Protein AF-0000000076562896 (afdb_homodimer)

Structure (mmCIF, N/CA/C/O backbone):
data_AF-0000000076562896-model_v1
#
loop_
_entity.id
_entity.type
_entity.pdbx_description
1 polymer beta-mannosidase
#
loop_
_atom_site.group_PDB
_atom_site.id
_atom_site.type_symbol
_atom_site.label_atom_id
_atom_site.label_alt_id
_atom_site.label_comp_id
_atom_site.label_asym_id
_atom_site.label_entity_id
_atom_site.label_seq_id
_atom_site.pdbx_PDB_ins_code
_atom_site.Cartn_x
_atom_site.Cartn_y
_atom_site.Cartn_z
_atom_site.occupancy
_atom_site.B_iso_or_equiv
_atom_site.auth_seq_id
_atom_site.auth_comp_id
_atom_site.auth_asym_id
_atom_site.auth_atom_id
_atom_site.pdbx_PDB_model_num
ATOM 1 N N . MET A 1 1 ? -16.422 62.531 -2.547 1 24.48 1 MET A N 1
ATOM 2 C CA . MET A 1 1 ? -15.219 63.219 -3.025 1 24.48 1 MET A CA 1
ATOM 3 C C . MET A 1 1 ? -13.992 62.781 -2.225 1 24.48 1 MET A C 1
ATOM 5 O O . MET A 1 1 ? -13.883 63.094 -1.038 1 24.48 1 MET A O 1
ATOM 9 N N . SER A 1 2 ? -13.508 61.562 -2.355 1 26.67 2 SER A N 1
ATOM 10 C CA . SER A 1 2 ? -12.414 60.938 -1.639 1 26.67 2 SER A CA 1
ATOM 11 C C . SER A 1 2 ? -11.148 61.781 -1.68 1 26.67 2 SER A C 1
ATOM 13 O O . SER A 1 2 ? -10.648 62.094 -2.758 1 26.67 2 SER A O 1
ATOM 15 N N . ASN A 1 3 ? -11.164 62.875 -0.875 1 32.06 3 ASN A N 1
ATOM 16 C CA . ASN A 1 3 ? -10.016 63.75 -0.733 1 32.06 3 ASN A CA 1
ATOM 17 C C . ASN A 1 3 ? -8.703 62.969 -0.72 1 32.06 3 ASN A C 1
ATOM 19 O O . ASN A 1 3 ? -8.484 62.125 0.154 1 32.06 3 ASN A O 1
ATOM 23 N N . HIS A 1 4 ? -8.242 62.656 -1.833 1 38.66 4 HIS A N 1
ATOM 24 C CA . HIS A 1 4 ? -6.914 62.094 -2.059 1 38.66 4 HIS A CA 1
ATOM 25 C C . HIS A 1 4 ? -5.859 62.812 -1.229 1 38.66 4 HIS A C 1
ATOM 27 O O . HIS A 1 4 ? -5.555 64 -1.485 1 38.66 4 HIS A O 1
ATOM 33 N N . ARG A 1 5 ? -5.891 62.594 -0.005 1 46.47 5 ARG A N 1
ATOM 34 C CA . ARG A 1 5 ? -4.859 63.156 0.842 1 46.47 5 ARG A CA 1
ATOM 35 C C . ARG A 1 5 ? -3.473 62.969 0.244 1 46.47 5 ARG A C 1
ATOM 37 O O . ARG A 1 5 ? -3.107 61.844 -0.118 1 46.47 5 ARG A O 1
ATOM 44 N N . ALA A 1 6 ? -2.92 63.844 -0.324 1 49.62 6 ALA A N 1
ATOM 45 C CA . ALA A 1 6 ? -1.562 63.844 -0.865 1 49.62 6 ALA A CA 1
ATOM 46 C C . ALA A 1 6 ? -0.543 63.5 0.211 1 49.62 6 ALA A C 1
ATOM 48 O O . ALA A 1 6 ? -0.509 64.125 1.276 1 49.62 6 ALA A O 1
ATOM 49 N N . THR A 1 7 ? -0.226 62.25 0.389 1 53.03 7 THR A N 1
ATOM 50 C CA . THR A 1 7 ? 0.829 61.844 1.299 1 53.03 7 THR A CA 1
ATOM 51 C C . THR A 1 7 ? 2.203 62.031 0.664 1 53.03 7 THR A C 1
ATOM 53 O O . THR A 1 7 ? 2.418 61.656 -0.491 1 53.03 7 THR A O 1
ATOM 56 N N . LYS A 1 8 ? 2.916 62.969 1.073 1 59.16 8 LYS A N 1
ATOM 57 C CA . LYS A 1 8 ? 4.32 63.125 0.693 1 59.16 8 LYS A CA 1
ATOM 58 C C . LYS A 1 8 ? 5.23 62.406 1.684 1 59.16 8 LYS A C 1
ATOM 60 O O . LYS A 1 8 ? 5.062 62.531 2.898 1 59.16 8 LYS A O 1
ATOM 65 N N . SER A 1 9 ? 5.898 61.375 1.232 1 61.41 9 SER A N 1
ATOM 66 C CA . SER A 1 9 ? 6.871 60.656 2.049 1 61.41 9 SER A CA 1
ATOM 67 C C . SER A 1 9 ? 8.297 61 1.639 1 61.41 9 SER A C 1
ATOM 69 O O . SER A 1 9 ? 8.602 61.094 0.447 1 61.41 9 SER A O 1
ATOM 71 N N . VAL A 1 10 ? 9.016 61.688 2.537 1 65 10 VAL A N 1
ATOM 72 C CA . VAL A 1 10 ? 10.43 61.969 2.324 1 65 10 VAL A CA 1
ATOM 73 C C . VAL A 1 10 ?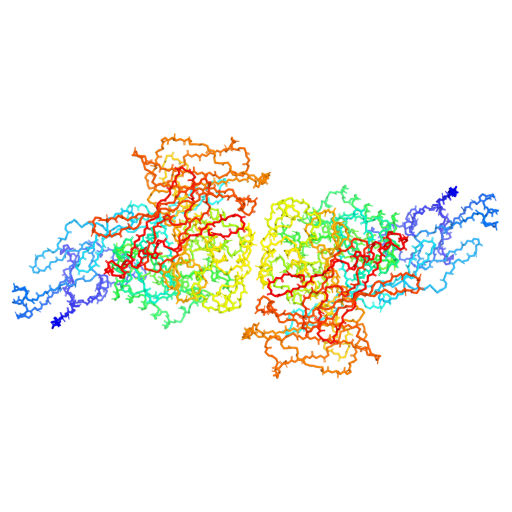 11.273 60.969 3.098 1 65 10 VAL A C 1
ATOM 75 O O . VAL A 1 10 ? 11.109 60.812 4.309 1 65 10 VAL A O 1
ATOM 78 N N . ALA A 1 11 ? 11.953 60.094 2.383 1 66.75 11 ALA A N 1
ATOM 79 C CA . ALA A 1 11 ? 12.859 59.156 3.035 1 66.75 11 ALA A CA 1
ATOM 80 C C . ALA A 1 11 ? 14.07 59.875 3.629 1 66.75 11 ALA A C 1
ATOM 82 O O . ALA A 1 11 ? 14.727 60.688 2.945 1 66.75 11 ALA A O 1
ATOM 83 N N . LEU A 1 12 ? 14.188 59.844 4.953 1 67.38 12 LEU A N 1
ATOM 84 C CA . LEU A 1 12 ? 15.391 60.344 5.609 1 67.38 12 LEU A CA 1
ATOM 85 C C . LEU A 1 12 ? 16.5 59.312 5.586 1 67.38 12 LEU A C 1
ATOM 87 O O . LEU A 1 12 ? 16.547 58.406 6.434 1 67.38 12 LEU A O 1
ATOM 91 N N . THR A 1 13 ? 17.281 59.281 4.602 1 71.44 13 THR A N 1
ATOM 92 C CA . THR A 1 13 ? 18.266 58.219 4.406 1 71.44 13 THR A CA 1
ATOM 93 C C . THR A 1 13 ? 19.656 58.688 4.84 1 71.44 13 THR A C 1
ATOM 95 O O . THR A 1 13 ? 20.578 57.875 4.973 1 71.44 13 THR A O 1
ATOM 98 N N . ARG A 1 14 ? 19.797 59.938 5.055 1 73.94 14 ARG A N 1
ATOM 99 C CA . ARG A 1 14 ? 21.109 60.469 5.391 1 73.94 14 ARG A CA 1
ATOM 100 C C . ARG A 1 14 ? 21.219 60.781 6.875 1 73.94 14 ARG A C 1
ATOM 102 O O . ARG A 1 14 ? 20.438 61.594 7.391 1 73.94 14 ARG A O 1
ATOM 109 N N . PHE A 1 15 ? 21.969 60.094 7.562 1 76.81 15 PHE A N 1
ATOM 110 C CA . PHE A 1 15 ? 22.203 60.281 8.984 1 76.81 15 PHE A CA 1
ATOM 111 C C . PHE A 1 15 ? 23.688 60.5 9.266 1 76.81 15 PHE A C 1
ATOM 113 O O . PHE A 1 15 ? 24.531 60.188 8.43 1 76.81 15 PHE A O 1
ATOM 120 N N . THR A 1 16 ? 23.953 61.156 10.344 1 78.06 16 THR A N 1
ATOM 121 C CA . THR A 1 16 ? 25.297 61.188 10.922 1 78.06 16 THR A CA 1
ATOM 122 C C . THR A 1 16 ? 25.359 60.281 12.148 1 78.06 16 THR A C 1
ATOM 124 O O . THR A 1 16 ? 24.438 60.25 12.961 1 78.06 16 THR A O 1
ATOM 127 N N . PHE A 1 17 ? 26.344 59.344 12.242 1 77.94 17 PHE A N 1
ATOM 128 C CA . PHE A 1 17 ? 26.453 58.5 13.43 1 77.94 17 PHE A CA 1
ATOM 129 C C . PHE A 1 17 ? 27.672 58.875 14.25 1 77.94 17 PHE A C 1
ATOM 131 O O . PHE A 1 17 ? 28.672 59.375 13.695 1 77.94 17 PHE A O 1
ATOM 138 N N . GLN A 1 18 ? 27.375 58.781 15.641 1 73.19 18 GLN A N 1
ATOM 139 C CA . GLN A 1 18 ? 28.438 59.094 16.594 1 73.19 18 GLN A CA 1
ATOM 140 C C . GLN A 1 18 ? 28.422 58.156 17.781 1 73.19 18 GLN A C 1
ATOM 142 O O . GLN A 1 18 ? 27.359 57.656 18.156 1 73.19 18 GLN A O 1
ATOM 147 N N . SER A 1 19 ? 29.531 57.719 18.359 1 73 19 SER A N 1
ATOM 148 C CA . SER A 1 19 ? 29.641 56.906 19.547 1 73 19 SER A CA 1
ATOM 149 C C . SER A 1 19 ? 29.484 57.719 20.812 1 73 19 SER A C 1
ATOM 151 O O . SER A 1 19 ? 29.859 58.906 20.859 1 73 19 SER A O 1
ATOM 153 N N . HIS A 1 20 ? 28.703 57.25 21.922 1 67.94 20 HIS A N 1
ATOM 154 C CA . HIS A 1 20 ? 28.641 57.812 23.266 1 67.94 20 HIS A CA 1
ATOM 155 C C . HIS A 1 20 ? 29.141 56.812 24.297 1 67.94 20 HIS A C 1
ATOM 157 O O . HIS A 1 20 ? 28.922 55.594 24.172 1 67.94 20 HIS A O 1
ATOM 163 N N . PRO A 1 21 ? 29.891 57.25 25.938 1 57.06 21 PRO A N 1
ATOM 164 C CA . PRO A 1 21 ? 30.438 58.594 26.172 1 57.06 21 PRO A CA 1
ATOM 165 C C . PRO A 1 21 ? 31.547 58.969 25.203 1 57.06 21 PRO A C 1
ATOM 167 O O . PRO A 1 21 ? 32.125 58.062 24.562 1 57.06 21 PRO A O 1
ATOM 170 N N . ASP A 1 22 ? 31.875 60.156 25.047 1 47.16 22 ASP A N 1
ATOM 171 C CA . ASP A 1 22 ? 33.031 60.656 24.312 1 47.16 22 ASP A CA 1
ATOM 172 C C . ASP A 1 22 ? 34.312 59.969 24.812 1 47.16 22 ASP A C 1
ATOM 174 O O . ASP A 1 22 ? 34.875 60.406 25.844 1 47.16 22 ASP A O 1
ATOM 178 N N . SER A 1 23 ? 34.312 58.844 25.281 1 43.31 23 SER A N 1
ATOM 179 C CA . SER A 1 23 ? 35.531 58.375 25.906 1 43.31 23 SER A CA 1
ATOM 180 C C . SER A 1 23 ? 36.75 58.688 25.047 1 43.31 23 SER A C 1
ATOM 182 O O . SER A 1 23 ? 36.594 58.969 23.844 1 43.31 23 SER A O 1
ATOM 184 N N . ASP A 1 24 ? 38 58.812 25.844 1 40.72 24 ASP A N 1
ATOM 185 C CA . ASP A 1 24 ? 39.375 59.156 25.406 1 40.72 24 ASP A CA 1
ATOM 186 C C . ASP A 1 24 ? 39.75 58.406 24.141 1 40.72 24 ASP A C 1
ATOM 188 O O . ASP A 1 24 ? 40.906 58.406 23.734 1 40.72 24 ASP A O 1
ATOM 192 N N . ILE A 1 25 ? 39.281 57.25 24 1 40.34 25 ILE A N 1
ATOM 193 C CA . ILE A 1 25 ? 39.812 56.812 22.719 1 40.34 25 ILE A CA 1
ATOM 194 C C . ILE A 1 25 ? 39.531 57.844 21.641 1 40.34 25 ILE A C 1
ATOM 196 O O . ILE A 1 25 ? 38.531 58.562 21.703 1 40.34 25 ILE A O 1
ATOM 200 N N . ASP A 1 26 ? 40.312 57.906 20.547 1 37.38 26 ASP A N 1
ATOM 201 C CA . ASP A 1 26 ? 40.406 59.031 19.609 1 37.38 26 ASP A CA 1
ATOM 202 C C . ASP A 1 26 ? 39 59.594 19.328 1 37.38 26 ASP A C 1
ATOM 204 O O . ASP A 1 26 ? 38.031 58.844 19.234 1 37.38 26 ASP A O 1
ATOM 208 N N . SER A 1 27 ? 38.656 60.906 19.781 1 39.41 27 SER A N 1
ATOM 209 C CA . SER A 1 27 ? 37.812 62.031 19.516 1 39.41 27 SER A CA 1
ATOM 210 C C . SER A 1 27 ? 37.062 61.875 18.188 1 39.41 27 SER A C 1
ATOM 212 O O . SER A 1 27 ? 36.188 62.688 17.859 1 39.41 27 SER A O 1
ATOM 214 N N . TYR A 1 28 ? 37.781 61.469 17.172 1 38.94 28 TYR A N 1
ATOM 215 C CA . TYR A 1 28 ? 37.5 61.75 15.773 1 38.94 28 TYR A CA 1
ATOM 216 C C . TYR A 1 28 ? 36.281 61 15.273 1 38.94 28 TYR A C 1
ATOM 218 O O . TYR A 1 28 ? 36.125 60.812 14.07 1 38.94 28 TYR A O 1
ATOM 226 N N . LEU A 1 29 ? 35.719 60.188 16.078 1 47.38 29 LEU A N 1
ATOM 227 C CA . LEU A 1 29 ? 34.719 59.656 15.172 1 47.38 29 LEU A CA 1
ATOM 228 C C . LEU A 1 29 ? 33.781 60.781 14.734 1 47.38 29 LEU A C 1
ATOM 230 O O . LEU A 1 29 ? 32.969 61.281 15.539 1 47.38 29 LEU A O 1
ATOM 234 N N . VAL A 1 30 ? 34.344 61.812 13.953 1 49.88 30 VAL A N 1
ATOM 235 C CA . VAL A 1 30 ? 33.594 62.875 13.266 1 49.88 30 VAL A CA 1
ATOM 236 C C . VAL A 1 30 ? 32.25 62.312 12.789 1 49.88 30 VAL A C 1
ATOM 238 O O . VAL A 1 30 ? 32.156 61.156 12.391 1 49.88 30 VAL A O 1
ATOM 241 N N . PRO A 1 31 ? 31.188 63.031 13.219 1 55.97 31 PRO A N 1
ATOM 242 C CA . PRO A 1 31 ? 29.922 62.688 12.57 1 55.97 31 PRO A CA 1
ATOM 243 C C . PRO A 1 31 ? 30.094 62.312 11.102 1 55.97 31 PRO A C 1
ATOM 245 O O . PRO A 1 31 ? 30.719 63.062 10.336 1 55.97 31 PRO A O 1
ATOM 248 N N . THR A 1 32 ? 30.109 61.094 10.852 1 64 32 THR A N 1
ATOM 249 C CA . THR A 1 32 ? 30.281 60.594 9.492 1 64 32 THR A CA 1
ATOM 250 C C . THR A 1 32 ? 28.922 60.312 8.852 1 64 32 THR A C 1
ATOM 252 O O . THR A 1 32 ? 28.031 59.719 9.477 1 64 32 THR A O 1
ATOM 255 N N . GLU A 1 33 ? 28.688 60.906 7.738 1 69.31 33 GLU A N 1
ATOM 256 C CA . GLU A 1 33 ? 27.438 60.719 6.996 1 69.31 33 GLU A CA 1
ATOM 257 C C . GLU A 1 33 ? 27.234 59.25 6.617 1 69.31 33 GLU A C 1
ATOM 259 O O . GLU A 1 33 ? 28.188 58.562 6.289 1 69.31 33 GLU A O 1
ATOM 264 N N . THR A 1 34 ? 26.094 58.719 7.023 1 69.31 34 THR A N 1
ATOM 265 C CA . THR A 1 34 ? 25.734 57.375 6.617 1 69.31 34 THR A CA 1
ATOM 266 C C . THR A 1 34 ? 24.344 57.344 5.996 1 69.31 34 THR A C 1
ATOM 268 O O . THR A 1 34 ? 23.594 58.312 6.098 1 69.31 34 THR A O 1
ATOM 271 N N . VAL A 1 35 ? 24.156 56.375 5.215 1 71.62 35 VAL A N 1
ATOM 272 C CA . VAL A 1 35 ? 22.859 56.188 4.566 1 71.62 35 VAL A CA 1
ATOM 273 C C . VAL A 1 35 ? 22.156 54.969 5.16 1 71.62 35 VAL A C 1
ATOM 275 O O . VAL A 1 35 ? 22.734 53.906 5.281 1 71.62 35 VAL A O 1
ATOM 278 N N . ILE A 1 36 ? 21.062 55.188 5.746 1 64.25 36 ILE A N 1
ATOM 279 C CA . ILE A 1 36 ? 20.25 54.125 6.289 1 64.25 36 ILE A CA 1
ATOM 280 C C . ILE A 1 36 ? 19.422 53.469 5.176 1 64.25 36 ILE A C 1
ATOM 282 O O . ILE A 1 36 ? 19.031 54.156 4.219 1 64.25 36 ILE A O 1
ATOM 286 N N . PRO A 1 37 ? 19.328 52.219 5.344 1 62.5 37 PRO A N 1
ATOM 287 C CA . PRO A 1 37 ? 19.625 51.375 6.496 1 62.5 37 PRO A CA 1
ATOM 288 C C . PRO A 1 37 ? 21.109 50.969 6.57 1 62.5 37 PRO A C 1
ATOM 290 O O . PRO A 1 37 ? 21.75 50.781 5.539 1 62.5 37 PRO A O 1
ATOM 293 N N . THR A 1 38 ? 21.672 51.062 7.867 1 65.5 38 THR A N 1
ATOM 294 C CA . THR A 1 38 ? 23.047 50.656 8.141 1 65.5 38 THR A CA 1
ATOM 295 C C . THR A 1 38 ? 23.172 50.062 9.539 1 65.5 38 THR A C 1
ATOM 297 O O . THR A 1 38 ? 22.172 49.875 10.227 1 65.5 38 THR A O 1
ATOM 300 N N . ASN A 1 39 ? 24.125 49.438 9.875 1 66.25 39 ASN A N 1
ATOM 301 C CA . ASN A 1 39 ? 24.531 49.156 11.242 1 66.25 39 ASN A CA 1
ATOM 302 C C . ASN A 1 39 ? 25.891 49.75 11.57 1 66.25 39 ASN A C 1
ATOM 304 O O . ASN A 1 39 ? 26.656 50.125 10.664 1 66.25 39 ASN A O 1
ATOM 308 N N . VAL A 1 40 ? 26.016 49.781 12.82 1 71.06 40 VAL A N 1
ATOM 309 C CA . VAL A 1 40 ? 27.172 50.562 13.281 1 71.06 40 VAL A CA 1
ATOM 310 C C . VAL A 1 40 ? 28.453 49.938 12.711 1 71.06 40 VAL A C 1
ATOM 312 O O . VAL A 1 40 ? 29.375 50.656 12.336 1 71.06 40 VAL A O 1
ATOM 315 N N . HIS A 1 41 ? 28.391 48.625 12.539 1 71.62 41 HIS A N 1
ATOM 316 C CA . HIS A 1 41 ? 29.594 47.969 12.023 1 71.62 41 HIS A CA 1
ATOM 317 C C . HIS A 1 41 ? 29.844 48.375 10.562 1 71.62 41 HIS A C 1
ATOM 319 O O . HIS A 1 41 ? 30.969 48.656 10.18 1 71.62 41 HIS A O 1
ATOM 325 N N . LEU A 1 42 ? 28.812 48.344 9.883 1 73.38 42 LEU A N 1
ATOM 326 C CA . LEU A 1 42 ? 28.938 48.719 8.477 1 73.38 42 LEU A CA 1
ATOM 327 C C . LEU A 1 42 ? 29.328 50.188 8.336 1 73.38 42 LEU A C 1
ATOM 329 O O . LEU A 1 42 ? 30.156 50.531 7.492 1 73.38 42 LEU A O 1
ATOM 333 N N . ASP A 1 43 ? 28.812 50.906 9.102 1 74.19 43 ASP A N 1
ATOM 334 C CA . ASP A 1 43 ? 29.125 52.344 9.078 1 74.19 43 ASP A CA 1
ATOM 335 C C . ASP A 1 43 ? 30.594 52.594 9.469 1 74.19 43 ASP A C 1
ATOM 337 O O . ASP A 1 43 ? 31.266 53.406 8.875 1 74.19 43 ASP A O 1
ATOM 341 N N . LEU A 1 44 ? 31.016 51.812 10.375 1 75.44 44 LEU A N 1
ATOM 342 C CA . LEU A 1 44 ? 32.406 51.906 10.828 1 75.44 44 LEU A CA 1
ATOM 343 C C . LEU A 1 44 ? 33.344 51.406 9.758 1 75.44 44 LEU A C 1
ATOM 345 O O . LEU A 1 44 ? 34.406 52 9.547 1 75.44 44 LEU A O 1
ATOM 349 N N . ILE A 1 45 ? 32.969 50.406 9.094 1 74.44 45 ILE A N 1
ATOM 350 C CA . ILE A 1 45 ? 33.781 49.906 8 1 74.44 45 ILE A CA 1
ATOM 351 C C . ILE A 1 45 ? 33.875 50.938 6.883 1 74.44 45 ILE A C 1
ATOM 353 O O . ILE A 1 45 ? 34.969 51.219 6.391 1 74.44 45 ILE A O 1
ATOM 357 N N . LYS A 1 46 ? 32.75 51.406 6.594 1 75.25 46 LYS A N 1
ATOM 358 C CA . LYS A 1 46 ? 32.688 52.406 5.531 1 75.25 46 LYS A CA 1
ATOM 359 C C . LYS A 1 46 ? 33.5 53.625 5.883 1 75.25 46 LYS A C 1
ATOM 361 O O . LYS A 1 46 ? 34.094 54.281 5.004 1 75.25 46 LYS A O 1
ATOM 366 N N . SER A 1 47 ? 33.562 53.969 7.117 1 71.62 47 SER A N 1
ATOM 367 C CA . SER A 1 47 ? 34.281 55.125 7.598 1 71.62 47 SER A CA 1
ATOM 368 C C . SER A 1 47 ? 35.75 54.812 7.828 1 71.62 47 SER A C 1
ATOM 370 O O . SER A 1 47 ? 36.531 55.656 8.266 1 71.62 47 SER A O 1
ATOM 372 N N . GLY A 1 48 ? 36.031 53.469 7.59 1 73.69 48 GLY A N 1
ATOM 373 C CA . GLY A 1 48 ? 37.406 53.031 7.715 1 73.69 48 GLY A CA 1
ATOM 374 C C . GLY A 1 48 ? 37.875 52.906 9.156 1 73.69 48 GLY A C 1
ATOM 375 O O . GLY A 1 48 ? 39.062 52.906 9.43 1 73.69 48 GLY A O 1
ATOM 376 N N . LEU A 1 49 ? 37 52.906 9.977 1 72.12 49 LEU A N 1
ATOM 377 C CA . LEU A 1 49 ? 37.344 52.906 11.391 1 72.12 49 LEU A CA 1
ATOM 378 C C . LEU A 1 49 ? 37.562 51.5 11.906 1 72.12 49 LEU A C 1
ATOM 380 O O . LEU A 1 49 ? 38.281 51.281 12.891 1 72.12 49 LEU A O 1
ATOM 384 N N . ILE A 1 50 ? 36.844 50.594 11.273 1 74.75 50 ILE A N 1
ATOM 385 C CA . ILE A 1 50 ? 37.125 49.188 11.602 1 74.75 50 ILE A CA 1
ATOM 386 C C . ILE A 1 50 ? 37.344 48.375 10.312 1 74.75 50 ILE A C 1
ATOM 388 O O . ILE A 1 50 ? 36.875 48.781 9.242 1 74.75 50 ILE A O 1
ATOM 392 N N . SER A 1 51 ? 38.156 47.281 10.453 1 73.69 51 SER A N 1
ATOM 393 C CA . SER A 1 51 ? 38.281 46.312 9.359 1 73.69 51 SER A CA 1
ATOM 394 C C . SER A 1 51 ? 37.094 45.375 9.273 1 73.69 51 SER A C 1
ATOM 396 O O . SER A 1 51 ? 36.312 45.25 10.234 1 73.69 51 SER A O 1
ATOM 398 N N . ASP A 1 52 ? 36.844 44.75 8.156 1 66.94 52 ASP A N 1
ATOM 399 C CA . ASP A 1 52 ? 35.75 43.781 7.996 1 66.94 52 ASP A CA 1
ATOM 400 C C . ASP A 1 52 ? 35.844 42.688 9.047 1 66.94 52 ASP A C 1
ATOM 402 O O . ASP A 1 52 ? 36.812 41.906 9.078 1 66.94 52 ASP A O 1
ATOM 406 N N . PRO A 1 53 ? 34.875 42.656 9.883 1 64.94 53 PRO A N 1
ATOM 407 C CA . PRO A 1 53 ? 34.969 41.719 10.984 1 64.94 53 PRO A CA 1
ATOM 408 C C . PRO A 1 53 ? 34.969 40.25 10.508 1 64.94 53 PRO A C 1
ATOM 410 O O . PRO A 1 53 ? 35.375 39.344 11.25 1 64.94 53 PRO A O 1
ATOM 413 N N . HIS A 1 54 ? 34.625 39.938 9.359 1 59.09 54 HIS A N 1
ATOM 414 C CA . HIS A 1 54 ? 34.469 38.562 8.859 1 59.09 54 HIS A CA 1
ATOM 415 C C . HIS A 1 54 ? 35.781 38.062 8.258 1 59.09 54 HIS A C 1
ATOM 417 O O . HIS A 1 54 ? 35.906 36.906 7.902 1 59.09 54 HIS A O 1
ATOM 423 N N . THR A 1 55 ? 36.656 38.938 8.227 1 60.03 55 THR A N 1
ATOM 424 C CA . THR A 1 55 ? 37.969 38.562 7.676 1 60.03 55 THR A CA 1
ATOM 425 C C . THR A 1 55 ? 38.938 38.219 8.789 1 60.03 55 THR A C 1
ATOM 427 O O . THR A 1 55 ? 39.188 39.031 9.695 1 60.03 55 THR A O 1
ATOM 430 N N . GLY A 1 56 ? 39.531 37.031 8.812 1 55.25 56 GLY A N 1
ATOM 431 C CA . GLY A 1 56 ? 40.531 36.562 9.773 1 55.25 56 GLY A CA 1
ATOM 432 C C . GLY A 1 56 ? 40.031 36.594 11.203 1 55.25 56 GLY A C 1
ATOM 433 O O . GLY A 1 56 ? 38.969 36.062 11.516 1 55.25 56 GLY A O 1
ATOM 434 N N . VAL A 1 57 ? 40.812 37.25 12.094 1 61.84 57 VAL A N 1
ATOM 435 C CA . VAL A 1 57 ? 40.469 37.344 13.508 1 61.84 57 VAL A CA 1
ATOM 436 C C . VAL A 1 57 ? 40.031 38.781 13.828 1 61.84 57 VAL A C 1
ATOM 438 O O . VAL A 1 57 ? 40 39.188 14.992 1 61.84 57 VAL A O 1
ATOM 441 N N . ASN A 1 58 ? 39.594 39.375 12.914 1 62.97 58 ASN A N 1
ATOM 442 C CA . ASN A 1 58 ? 39.281 40.781 13.07 1 62.97 58 ASN A CA 1
ATOM 443 C C . ASN A 1 58 ? 38.062 40.969 13.984 1 62.97 58 ASN A C 1
ATOM 445 O O . ASN A 1 58 ? 37.906 42.062 14.578 1 62.97 58 ASN A O 1
ATOM 449 N N . GLU A 1 59 ? 37.406 40.094 14.094 1 66 59 GLU A N 1
ATOM 450 C CA . GLU A 1 59 ? 36.219 40.188 14.969 1 66 59 GLU A CA 1
ATOM 451 C C . GLU A 1 59 ? 36.625 40.562 16.391 1 66 59 GLU A C 1
ATOM 453 O O . GLU A 1 59 ? 35.938 41.312 17.078 1 66 59 GLU A O 1
ATOM 458 N N . ARG A 1 60 ? 37.625 40.094 16.797 1 68.75 60 ARG A N 1
ATOM 459 C CA . ARG A 1 60 ? 38.125 40.344 18.141 1 68.75 60 ARG A CA 1
ATOM 460 C C . ARG A 1 60 ? 38.469 41.812 18.344 1 68.75 60 ARG A C 1
ATOM 462 O O . ARG A 1 60 ? 38.312 42.344 19.438 1 68.75 60 ARG A O 1
ATOM 469 N N . ASP A 1 61 ? 38.812 42.406 17.328 1 70.56 61 ASP A N 1
ATOM 470 C CA . ASP A 1 61 ? 39.312 43.781 17.406 1 70.56 61 ASP A CA 1
ATOM 471 C C . ASP A 1 61 ? 38.125 44.75 17.391 1 70.56 61 ASP A C 1
ATOM 473 O O . ASP A 1 61 ? 38.312 45.969 17.625 1 70.56 61 ASP A O 1
ATOM 477 N N . VAL A 1 62 ? 36.938 44.156 17.156 1 69.38 62 VAL A N 1
ATOM 478 C CA . VAL A 1 62 ? 35.812 45.094 17 1 69.38 62 VAL A CA 1
ATOM 479 C C . VAL A 1 62 ? 34.781 44.844 18.094 1 69.38 62 VAL A C 1
ATOM 481 O O . VAL A 1 62 ? 33.688 45.406 18.047 1 69.38 62 VAL A O 1
ATOM 484 N N . GLN A 1 63 ? 35.219 44.219 19.031 1 70.88 63 GLN A N 1
ATOM 485 C CA . GLN A 1 63 ? 34.312 43.906 20.125 1 70.88 63 GLN A CA 1
ATOM 486 C C . GLN A 1 63 ? 33.844 45.156 20.859 1 70.88 63 GLN A C 1
ATOM 488 O O . GLN A 1 63 ? 32.781 45.188 21.453 1 70.88 63 GLN A O 1
ATOM 493 N N . TRP A 1 64 ? 34.625 46.188 20.734 1 72.81 64 TRP A N 1
ATOM 494 C CA . TRP A 1 64 ? 34.312 47.406 21.438 1 72.81 64 TRP A CA 1
ATOM 495 C C . TRP A 1 64 ? 33.094 48.094 20.859 1 72.81 64 TRP A C 1
ATOM 497 O O . TRP A 1 64 ? 32.438 48.906 21.516 1 72.81 64 TRP A O 1
ATOM 507 N N . VAL A 1 65 ? 32.688 47.656 19.734 1 72.56 65 VAL A N 1
ATOM 508 C CA . VAL A 1 65 ? 31.578 48.344 19.031 1 72.56 65 VAL A CA 1
ATOM 509 C C . VAL A 1 65 ? 30.266 48.062 19.75 1 72.56 65 VAL A C 1
ATOM 511 O O . VAL A 1 65 ? 29.422 48.938 19.906 1 72.56 65 VAL A O 1
ATOM 514 N N . HIS A 1 66 ? 30.203 46.938 20.297 1 66.44 66 HIS A N 1
ATOM 515 C CA . HIS A 1 66 ? 28.953 46.562 20.938 1 66.44 66 HIS A CA 1
ATOM 516 C C . HIS A 1 66 ? 28.875 47.125 22.359 1 66.44 66 HIS A C 1
ATOM 518 O O . HIS A 1 66 ? 27.797 47.156 22.953 1 66.44 66 HIS A O 1
ATOM 524 N N . ASP A 1 67 ? 30.016 47.625 22.797 1 69.12 67 ASP A N 1
ATOM 525 C CA . ASP A 1 67 ? 30.062 48.156 24.156 1 69.12 67 ASP A CA 1
ATOM 526 C C . ASP A 1 67 ? 29.781 49.656 24.156 1 69.12 67 ASP A C 1
ATOM 528 O O . ASP A 1 67 ? 29.781 50.312 25.219 1 69.12 67 ASP A O 1
ATOM 532 N N . ARG A 1 68 ? 29.516 50.188 23.016 1 70.12 68 ARG A N 1
ATOM 533 C CA . ARG A 1 68 ? 29.312 51.625 22.938 1 70.12 68 ARG A CA 1
ATOM 534 C C . ARG A 1 68 ? 27.875 51.938 22.547 1 70.12 68 ARG A C 1
ATOM 536 O O . ARG A 1 68 ? 27.203 51.125 21.922 1 70.12 68 ARG A O 1
ATOM 543 N N . ASP A 1 69 ? 27.562 53.125 23.047 1 71.56 69 ASP A N 1
ATOM 544 C CA . ASP A 1 69 ? 26.297 53.688 22.594 1 71.56 69 ASP A CA 1
ATOM 545 C C . ASP A 1 69 ? 26.484 54.5 21.312 1 71.56 69 ASP A C 1
ATOM 547 O O . ASP A 1 69 ? 27.469 55.219 21.172 1 71.56 69 ASP A O 1
ATOM 551 N N . TRP A 1 70 ? 25.609 54.281 20.422 1 75.19 70 TRP A N 1
ATOM 552 C CA . TRP A 1 70 ? 25.703 54.969 19.141 1 75.19 70 TRP A CA 1
ATOM 553 C C . TRP A 1 70 ? 24.484 55.844 18.906 1 75.19 70 TRP A C 1
ATOM 555 O O . TRP A 1 70 ? 23.359 55.469 19.266 1 75.19 70 TRP A O 1
ATOM 565 N N . SER A 1 71 ? 24.75 57.031 18.438 1 74.19 71 SER A N 1
ATOM 566 C CA . SER A 1 71 ? 23.656 57.906 18.062 1 74.19 71 SER A CA 1
ATOM 567 C C . SER A 1 71 ? 23.656 58.188 16.562 1 74.19 71 SER A C 1
ATOM 569 O O . SER A 1 71 ? 24.719 58.344 15.953 1 74.19 71 SER A O 1
ATOM 571 N N . TYR A 1 72 ? 22.562 58.094 15.938 1 75.25 72 TYR A N 1
ATOM 572 C CA . TYR A 1 72 ? 22.312 58.531 14.57 1 75.25 72 TYR A CA 1
ATOM 573 C C . TYR A 1 72 ? 21.422 59.75 14.539 1 75.25 72 TYR A C 1
ATOM 575 O O . TYR A 1 72 ? 20.406 59.812 15.219 1 75.25 72 TYR A O 1
ATOM 583 N N . LYS A 1 73 ? 21.906 60.75 13.867 1 76.62 73 LYS A N 1
ATOM 584 C CA . LYS A 1 73 ? 21.172 62.031 13.852 1 76.62 73 LYS A CA 1
ATOM 585 C C . LYS A 1 73 ? 20.969 62.5 12.422 1 76.62 73 LYS A C 1
ATOM 587 O O . LYS A 1 73 ? 21.844 62.344 11.57 1 76.62 73 LYS A O 1
ATOM 592 N N . THR A 1 74 ? 19.797 62.812 12.117 1 76.81 74 THR A N 1
ATOM 593 C CA . THR A 1 74 ? 19.516 63.469 10.844 1 76.81 74 THR A CA 1
ATOM 594 C C . THR A 1 74 ? 18.656 64.75 11.07 1 76.81 74 THR A C 1
ATOM 596 O O . THR A 1 74 ? 18.188 65 12.18 1 76.81 74 THR A O 1
ATOM 599 N N . HIS A 1 75 ? 18.75 65.625 10.117 1 74.19 75 HIS A N 1
ATOM 600 C CA . HIS A 1 75 ? 17.922 66.812 10.094 1 74.19 75 HIS A CA 1
ATOM 601 C C . HIS A 1 75 ? 17.016 66.875 8.867 1 74.19 75 HIS A C 1
ATOM 603 O O . HIS A 1 75 ? 17.406 66.375 7.797 1 74.19 75 HIS A O 1
ATOM 609 N N . PHE A 1 76 ? 15.797 67.062 9.07 1 72.06 76 PHE A N 1
ATOM 610 C CA . PHE A 1 76 ? 14.906 67.25 7.934 1 72.06 76 PHE A CA 1
ATOM 611 C C . PHE A 1 76 ? 14.07 68.562 8.102 1 72.06 76 PHE A C 1
ATOM 613 O O . PHE A 1 76 ? 13.852 69 9.227 1 72.06 76 PHE A O 1
ATOM 620 N N . GLU A 1 77 ? 13.906 69.188 6.961 1 69.12 77 GLU A N 1
ATOM 621 C CA . GLU A 1 77 ? 13.125 70.438 6.961 1 69.12 77 GLU A CA 1
ATOM 622 C C . GLU A 1 77 ? 11.664 70.125 6.625 1 69.12 77 GLU A C 1
ATOM 624 O O . GLU A 1 77 ? 11.359 69.312 5.758 1 69.12 77 GLU A O 1
ATOM 629 N N . VAL A 1 78 ? 10.867 70.5 7.492 1 64.62 78 VAL A N 1
ATOM 630 C CA . VAL A 1 78 ? 9.438 70.438 7.215 1 64.62 78 VAL A CA 1
ATOM 631 C C . VAL A 1 78 ? 8.992 71.75 6.582 1 64.62 78 VAL A C 1
ATOM 633 O O . VAL A 1 78 ? 9.32 72.812 7.078 1 64.62 78 VAL A O 1
ATOM 636 N N . GLU A 1 79 ? 8.602 71.625 5.43 1 63.78 79 GLU A N 1
ATOM 637 C CA . GLU A 1 79 ? 8.133 72.812 4.746 1 63.78 79 GLU A CA 1
ATOM 638 C C . GLU A 1 79 ? 7.16 73.625 5.617 1 63.78 79 GLU A C 1
ATOM 640 O O . GLU A 1 79 ? 6.336 73.062 6.324 1 63.78 79 GLU A O 1
ATOM 645 N N . GLU A 1 80 ? 7.355 74.812 5.68 1 59.72 80 GLU A N 1
ATOM 646 C CA . GLU A 1 80 ? 6.605 75.75 6.504 1 59.72 80 GLU A CA 1
ATOM 647 C C . GLU A 1 80 ? 5.102 75.562 6.355 1 59.72 80 GLU A C 1
ATOM 649 O O . GLU A 1 80 ? 4.359 75.625 7.34 1 59.72 80 GLU A O 1
ATOM 654 N N . GLY A 1 81 ? 4.574 75.312 5.27 1 60.97 81 GLY A N 1
ATOM 655 C CA . GLY A 1 81 ? 3.148 75.125 5.047 1 60.97 81 GLY A CA 1
ATOM 656 C C . GLY A 1 81 ? 2.6 73.875 5.699 1 60.97 81 GLY A C 1
ATOM 657 O O . GLY A 1 81 ? 1.469 73.875 6.188 1 60.97 81 GLY A O 1
ATOM 658 N N . TRP A 1 82 ? 3.49 72.875 5.852 1 59.75 82 TRP A N 1
ATOM 659 C CA . TRP A 1 82 ? 2.986 71.625 6.387 1 59.75 82 TRP A CA 1
ATOM 660 C C . TRP A 1 82 ? 2.852 71.688 7.902 1 59.75 82 TRP A C 1
ATOM 662 O O . TRP A 1 82 ? 1.927 71.125 8.477 1 59.75 82 TRP A O 1
ATOM 672 N N . ARG A 1 83 ? 3.836 72.375 8.5 1 58.94 83 ARG A N 1
ATOM 673 C CA . ARG A 1 83 ? 3.779 72.5 9.953 1 58.94 83 ARG A CA 1
ATOM 674 C C . ARG A 1 83 ? 2.475 73.188 10.391 1 58.94 83 ARG A C 1
ATOM 676 O O . ARG A 1 83 ? 1.832 72.75 11.336 1 58.94 83 ARG A O 1
ATOM 683 N N . ASP A 1 84 ? 2.152 74.188 9.672 1 62.97 84 ASP A N 1
ATOM 684 C CA . ASP A 1 84 ? 0.903 74.812 9.992 1 62.97 84 ASP A CA 1
ATOM 685 C C . ASP A 1 84 ? -0.298 73.938 9.773 1 62.97 84 ASP A C 1
ATOM 687 O O . ASP A 1 84 ? -1.236 73.938 10.57 1 62.97 84 ASP A O 1
ATOM 691 N N . ASP A 1 85 ? -0.166 73.062 8.836 1 62.81 85 ASP A N 1
ATOM 692 C CA . ASP A 1 85 ? -1.278 72.188 8.555 1 62.81 85 ASP A CA 1
ATOM 693 C C . ASP A 1 85 ? -1.356 71.062 9.586 1 62.81 85 ASP A C 1
ATOM 695 O O . ASP A 1 85 ? -2.449 70.625 9.984 1 62.81 85 ASP A O 1
ATOM 699 N N . VAL A 1 86 ? -0.247 70.625 10.109 1 61.38 86 VAL A N 1
ATOM 700 C CA . VAL A 1 86 ? -0.231 69.562 11.125 1 61.38 86 VAL A CA 1
ATOM 701 C C . VAL A 1 86 ? -0.764 70.125 12.445 1 61.38 86 VAL A C 1
ATOM 703 O O . VAL A 1 86 ? -1.592 69.5 13.109 1 61.38 86 VAL A O 1
ATOM 706 N N . PHE A 1 87 ? -0.313 71.312 12.727 1 57.31 87 PHE A N 1
ATOM 707 C CA . PHE A 1 87 ? -0.761 71.938 13.969 1 57.31 87 PHE A CA 1
ATOM 708 C C . PHE A 1 87 ? -2.238 72.312 13.891 1 57.31 87 PHE A C 1
ATOM 710 O O . PHE A 1 87 ? -2.951 72.25 14.898 1 57.31 87 PHE A O 1
ATOM 717 N N . ALA A 1 88 ? -2.648 72.625 12.727 1 62.5 88 ALA A N 1
ATOM 718 C CA . ALA A 1 88 ? -4.051 73 12.539 1 62.5 88 ALA A CA 1
ATOM 719 C C . ALA A 1 88 ? -4.918 71.75 12.375 1 62.5 88 ALA A C 1
ATOM 721 O O . ALA A 1 88 ? -6.133 71.812 12.195 1 62.5 88 ALA A O 1
ATOM 722 N N . GLY A 1 89 ? -4.211 70.438 12.508 1 58.22 89 GLY A N 1
ATOM 723 C CA . GLY A 1 89 ? -4.941 69.188 12.414 1 58.22 89 GLY A CA 1
ATOM 724 C C . GLY A 1 89 ? -5.32 68.812 10.992 1 58.22 89 GLY A C 1
ATOM 725 O O . GLY A 1 89 ? -6.18 67.938 10.773 1 58.22 89 GLY A O 1
ATOM 726 N N . ARG A 1 90 ? -4.902 69.5 10.008 1 61.75 90 ARG A N 1
ATOM 727 C CA . ARG A 1 90 ? -5.285 69.312 8.617 1 61.75 90 ARG A CA 1
ATOM 728 C C . ARG A 1 90 ? -4.352 68.312 7.93 1 61.75 90 ARG A C 1
ATOM 730 O O . ARG A 1 90 ? -4.652 67.812 6.836 1 61.75 90 ARG A O 1
ATOM 737 N N . ALA A 1 91 ? -3.205 68.125 8.445 1 56.81 91 ALA A N 1
ATOM 738 C CA . ALA A 1 91 ? -2.26 67.125 7.922 1 56.81 91 ALA A CA 1
ATOM 739 C C . ALA A 1 91 ? -1.66 66.312 9.047 1 56.81 91 ALA A C 1
ATOM 741 O O . ALA A 1 91 ? -1.665 66.75 10.211 1 56.81 91 ALA A O 1
ATOM 742 N N . ILE A 1 92 ? -1.517 65.062 8.852 1 60.16 92 ILE A N 1
ATOM 743 C CA . ILE A 1 92 ? -0.8 64.125 9.758 1 60.16 92 ILE A CA 1
ATOM 744 C C . ILE A 1 92 ? 0.632 63.938 9.266 1 60.16 92 ILE A C 1
ATOM 746 O O . ILE A 1 92 ? 0.859 63.719 8.07 1 60.16 92 ILE A O 1
ATOM 750 N N . MET A 1 93 ? 1.578 64.5 10 1 57.69 93 MET A N 1
ATOM 751 C CA . MET A 1 93 ? 2.971 64.125 9.734 1 57.69 93 MET A CA 1
ATOM 752 C C . MET A 1 93 ? 3.393 62.906 10.539 1 57.69 93 MET A C 1
ATOM 754 O O . MET A 1 93 ? 3.178 62.875 11.75 1 57.69 93 MET A O 1
ATOM 758 N N . GLU A 1 94 ? 3.752 61.938 9.789 1 61.16 94 GLU A N 1
ATOM 759 C CA . GLU A 1 94 ? 4.227 60.719 10.422 1 61.16 94 GLU A CA 1
ATOM 760 C C . GLU A 1 94 ? 5.73 60.531 10.227 1 61.16 94 GLU A C 1
ATOM 762 O O . GLU A 1 94 ? 6.258 60.781 9.148 1 61.16 94 GLU A O 1
ATOM 767 N N . LEU A 1 95 ? 6.48 60.531 11.281 1 59.84 95 LEU A N 1
ATOM 768 C CA . LEU A 1 95 ? 7.844 60 11.219 1 59.84 95 LEU A CA 1
ATOM 769 C C . LEU A 1 95 ? 7.848 58.469 11.312 1 59.84 95 LEU A C 1
ATOM 771 O O . LEU A 1 95 ? 7.398 57.906 12.305 1 59.84 95 LEU A O 1
ATOM 775 N N . VAL A 1 96 ? 8.156 57.969 10.227 1 59.22 96 VAL A N 1
ATOM 776 C CA . VAL A 1 96 ? 8.234 56.5 10.172 1 59.22 96 VAL A CA 1
ATOM 777 C C . VAL A 1 96 ? 9.688 56.062 10.336 1 59.22 96 VAL A C 1
ATOM 779 O O . VAL A 1 96 ? 10.555 56.438 9.555 1 59.22 96 VAL A O 1
ATOM 782 N N . CYS A 1 97 ? 10.07 55.594 11.508 1 55.88 97 CYS A N 1
ATOM 783 C CA . CYS A 1 97 ? 11.391 55 11.766 1 55.88 97 CYS A CA 1
ATOM 784 C C . CYS A 1 97 ? 11.391 53.5 11.516 1 55.88 97 CYS A C 1
ATOM 786 O O . CYS A 1 97 ? 10.656 52.781 12.172 1 55.88 97 CYS A O 1
ATOM 788 N N . GLU A 1 98 ? 12.102 53.094 10.562 1 52.22 98 GLU A N 1
ATOM 789 C CA . GLU A 1 98 ? 12.211 51.688 10.242 1 52.22 98 GLU A CA 1
ATOM 790 C C . GLU A 1 98 ? 13.555 51.125 10.695 1 52.22 98 GLU A C 1
ATOM 792 O O . GLU A 1 98 ? 14.578 51.812 10.625 1 52.22 98 GLU A O 1
ATOM 797 N N . GLY A 1 99 ? 13.68 49.969 11.383 1 49.16 99 GLY A N 1
ATOM 798 C CA . GLY A 1 99 ? 14.93 49.281 11.727 1 49.16 99 GLY A CA 1
ATOM 799 C C . GLY A 1 99 ? 15.562 49.844 12.992 1 49.16 99 GLY A C 1
ATOM 800 O O . GLY A 1 99 ? 16.797 49.875 13.109 1 49.16 99 GLY A O 1
ATOM 801 N N . LEU A 1 100 ? 14.781 50.469 13.898 1 52.34 100 LEU A N 1
ATOM 802 C CA . LEU A 1 100 ? 15.359 50.969 15.148 1 52.34 100 LEU A CA 1
ATOM 803 C C . LEU A 1 100 ? 15.578 49.812 16.125 1 52.34 100 LEU A C 1
ATOM 805 O O . LEU A 1 100 ? 14.773 48.875 16.188 1 52.34 100 LEU A O 1
ATOM 809 N N . ASP A 1 101 ? 16.719 49.75 16.703 1 47.53 101 ASP A N 1
ATOM 810 C CA . ASP A 1 101 ? 17.031 48.75 17.734 1 47.53 101 ASP A CA 1
ATOM 811 C C . ASP A 1 101 ? 16.109 48.906 18.953 1 47.53 101 ASP A C 1
ATOM 813 O O . ASP A 1 101 ? 15.617 50 19.203 1 47.53 101 ASP A O 1
ATOM 817 N N . THR A 1 102 ? 15.742 47.812 19.625 1 47.22 102 THR A N 1
ATOM 818 C CA . THR A 1 102 ? 14.867 47.75 20.797 1 47.22 102 THR A CA 1
ATOM 819 C C . THR A 1 102 ? 15.344 48.719 21.875 1 47.22 102 THR A C 1
ATOM 821 O O . THR A 1 102 ? 14.547 49.219 22.688 1 47.22 102 THR A O 1
ATOM 824 N N . PHE A 1 103 ? 16.609 48.969 21.922 1 52.12 103 PHE A N 1
ATOM 825 C CA . PHE A 1 103 ? 17.141 49.812 23 1 52.12 103 PHE A CA 1
ATOM 826 C C . PHE A 1 103 ? 17.375 51.219 22.5 1 52.12 103 PHE A C 1
ATOM 828 O O . PHE A 1 103 ? 17.969 52.062 23.203 1 52.12 103 PHE A O 1
ATOM 835 N N . GLY A 1 104 ? 16.844 51.531 21.484 1 58.19 104 GLY A N 1
ATOM 836 C CA . GLY A 1 104 ? 17.109 52.875 20.953 1 58.19 104 GLY A CA 1
ATOM 837 C C . GLY A 1 104 ? 16.172 53.938 21.453 1 58.19 104 GLY A C 1
ATOM 838 O O . GLY A 1 104 ? 15.023 53.625 21.797 1 58.19 104 GLY A O 1
ATOM 839 N N . VAL A 1 105 ? 16.656 55.031 21.781 1 63.22 105 VAL A N 1
ATOM 840 C CA . VAL A 1 105 ? 15.891 56.219 22.156 1 63.22 105 VAL A CA 1
ATOM 841 C C . VAL A 1 105 ? 15.742 57.156 20.938 1 63.22 105 VAL A C 1
ATOM 843 O O . VAL A 1 105 ? 16.719 57.438 20.25 1 63.22 105 VAL A O 1
ATOM 846 N N . ILE A 1 106 ? 14.523 57.312 20.531 1 64.62 106 ILE A N 1
ATOM 847 C CA . ILE A 1 106 ? 14.289 58.281 19.469 1 64.62 106 ILE A CA 1
ATOM 848 C C . ILE A 1 106 ? 13.93 59.625 20.062 1 64.62 106 ILE A C 1
ATOM 850 O O . ILE A 1 106 ? 13.062 59.719 20.938 1 64.62 106 ILE A O 1
ATOM 854 N N . ARG A 1 107 ? 14.602 60.594 19.719 1 72.06 107 ARG A N 1
ATOM 855 C CA . ARG A 1 107 ? 14.32 61.969 20.094 1 72.06 107 ARG A CA 1
ATOM 856 C C . ARG A 1 107 ? 14.023 62.812 18.875 1 72.06 107 ARG A C 1
ATOM 858 O O . ARG A 1 107 ? 14.68 62.688 17.844 1 72.06 107 ARG A O 1
ATOM 865 N N . ILE A 1 108 ? 12.898 63.406 18.812 1 66.75 108 ILE A N 1
ATOM 866 C CA . ILE A 1 108 ? 12.594 64.438 17.828 1 66.75 108 ILE A CA 1
ATOM 867 C C . ILE A 1 108 ? 12.602 65.812 18.484 1 66.75 108 ILE A C 1
ATOM 869 O O . ILE A 1 108 ? 11.852 66.062 19.438 1 66.75 108 ILE A O 1
ATOM 873 N N . ASN A 1 109 ? 13.398 66.625 18 1 66.5 109 ASN A N 1
ATOM 874 C CA . ASN A 1 109 ? 13.57 67.938 18.609 1 66.5 109 ASN A CA 1
ATOM 875 C C . ASN A 1 109 ? 13.797 67.875 20.109 1 66.5 109 ASN A C 1
ATOM 877 O O . ASN A 1 109 ? 13.141 68.562 20.891 1 66.5 109 ASN A O 1
ATOM 881 N N . SER A 1 110 ? 14.609 66.812 20.453 1 64.81 110 SER A N 1
ATOM 882 C CA . SER A 1 110 ? 15.078 66.625 21.812 1 64.81 110 SER A CA 1
ATOM 883 C C . SER A 1 110 ? 13.992 65.938 22.672 1 64.81 110 SER A C 1
ATOM 885 O O . SER A 1 110 ? 14.164 65.812 23.891 1 64.81 110 SER A O 1
ATOM 887 N N . GLN A 1 111 ? 12.844 65.688 22.062 1 61.69 111 GLN A N 1
ATOM 888 C CA . GLN A 1 111 ? 11.797 65 22.797 1 61.69 111 GLN A CA 1
ATOM 889 C C . GLN A 1 111 ? 11.867 63.469 22.562 1 61.69 111 GLN A C 1
ATOM 891 O O . GLN A 1 111 ? 11.812 63.031 21.406 1 61.69 111 GLN A O 1
ATOM 896 N N . GLU A 1 112 ? 12.195 62.75 23.594 1 59.91 112 GLU A N 1
ATOM 897 C CA . GLU A 1 112 ? 12.305 61.281 23.516 1 59.91 112 GLU A CA 1
ATOM 898 C C . GLU A 1 112 ? 10.945 60.656 23.297 1 59.91 112 GLU A C 1
ATOM 900 O O . GLU A 1 112 ? 9.961 61.031 23.938 1 59.91 112 GLU A O 1
ATOM 905 N N . ILE A 1 113 ? 10.852 59.969 22.234 1 54.84 113 ILE A N 1
ATOM 906 C CA . ILE A 1 113 ? 9.672 59.125 22.062 1 54.84 113 ILE A CA 1
ATOM 907 C C . ILE A 1 113 ? 9.883 57.781 22.766 1 54.84 113 ILE A C 1
ATOM 909 O O . ILE A 1 113 ? 10.656 56.938 22.297 1 54.84 113 ILE A O 1
ATOM 913 N N . LYS A 1 114 ? 9.852 57.656 24.031 1 50.91 114 LYS A N 1
ATOM 914 C CA . LYS A 1 114 ? 10.047 56.469 24.828 1 50.91 114 LYS A CA 1
ATOM 915 C C . LYS A 1 114 ? 8.711 55.812 25.203 1 50.91 114 LYS A C 1
ATOM 917 O O . LYS A 1 114 ? 7.766 56.531 25.562 1 50.91 114 LYS A O 1
ATOM 922 N N . ARG A 1 115 ? 8.492 54.688 24.469 1 50.41 115 ARG A N 1
ATOM 923 C CA . ARG A 1 115 ? 7.434 53.938 25.141 1 50.41 115 ARG A CA 1
ATOM 924 C C . ARG A 1 115 ? 7.992 53.156 26.328 1 50.41 115 ARG A C 1
ATOM 926 O O . ARG A 1 115 ? 8.781 52.219 26.141 1 50.41 115 ARG A O 1
ATOM 933 N N . GLN A 1 116 ? 8.117 53.625 27.578 1 53.28 116 GLN A N 1
ATOM 934 C CA . GLN A 1 116 ? 8.766 53.125 28.766 1 53.28 116 GLN A CA 1
ATOM 935 C C . GLN A 1 116 ? 8.25 51.719 29.109 1 53.28 116 GLN A C 1
ATOM 937 O O . GLN A 1 116 ? 9.016 50.844 29.547 1 53.28 116 GLN A O 1
ATOM 942 N N . ASN A 1 117 ? 6.957 51.188 28.734 1 58.25 117 ASN A N 1
ATOM 943 C CA . ASN A 1 117 ? 6.41 49.906 29.172 1 58.25 117 ASN A CA 1
ATOM 944 C C . ASN A 1 117 ? 5.414 49.344 28.172 1 58.25 117 ASN A C 1
ATOM 946 O O . ASN A 1 117 ? 4.223 49.25 28.453 1 58.25 117 ASN A O 1
ATOM 950 N N . PRO A 1 118 ? 6.086 48.781 26.969 1 64.06 118 PRO A N 1
ATOM 951 C CA . PRO A 1 118 ? 5.117 48.281 25.984 1 64.06 118 PRO A CA 1
ATOM 952 C C . PRO A 1 118 ? 4.484 46.969 26.406 1 64.06 118 PRO A C 1
ATOM 954 O O . PRO A 1 118 ? 5.145 46.125 27.031 1 64.06 118 PRO A O 1
ATOM 957 N N . GLU A 1 119 ? 3.25 46.812 26.109 1 71.12 119 GLU A N 1
ATOM 958 C CA . GLU A 1 119 ? 2.602 45.5 26.234 1 71.12 119 GLU A CA 1
ATOM 959 C C . GLU A 1 119 ? 3.082 44.531 25.141 1 71.12 119 GLU A C 1
ATOM 961 O O . GLU A 1 119 ? 3.205 44.938 23.984 1 71.12 119 GLU A O 1
ATOM 966 N N . LEU A 1 120 ? 3.418 43.312 25.5 1 69.81 120 LEU A N 1
ATOM 967 C CA . LEU A 1 120 ? 4.059 42.375 24.594 1 69.81 120 LEU A CA 1
ATOM 968 C C . LEU A 1 120 ? 3.023 41.688 23.719 1 69.81 120 LEU A C 1
ATOM 970 O O . LEU A 1 120 ? 1.858 41.562 24.094 1 69.81 120 LEU A O 1
ATOM 974 N N . TRP A 1 121 ? 3.438 41.281 22.5 1 75.25 121 TRP A N 1
ATOM 975 C CA . TRP A 1 121 ? 2.668 40.469 21.562 1 75.25 121 TRP A CA 1
ATOM 976 C C . TRP A 1 121 ? 2.748 39 21.922 1 75.25 121 TRP A C 1
ATOM 978 O O . TRP A 1 121 ? 3.826 38.5 22.234 1 75.25 121 TRP A O 1
ATOM 988 N N . TYR A 1 122 ? 1.619 38.25 21.938 1 72.75 122 TYR A N 1
ATOM 989 C CA . TYR A 1 122 ? 1.569 36.812 22.25 1 72.75 122 TYR A CA 1
ATOM 990 C C . TYR A 1 122 ? 0.875 36.031 21.141 1 72.75 122 TYR A C 1
ATOM 992 O O . TYR A 1 122 ? -0.019 36.562 20.469 1 72.75 122 TYR A O 1
ATOM 1000 N N . PRO A 1 123 ? 1.336 34.812 20.891 1 75.5 123 PRO A N 1
ATOM 1001 C CA . PRO A 1 123 ? 0.537 33.969 20.031 1 75.5 123 PRO A CA 1
ATOM 1002 C C . PRO A 1 123 ? -0.859 33.688 20.578 1 75.5 123 PRO A C 1
ATOM 1004 O O . PRO A 1 123 ? -1.065 33.75 21.797 1 75.5 123 PRO A O 1
ATOM 1007 N N . THR A 1 124 ? -1.735 33.469 19.656 1 73.88 124 THR A N 1
ATOM 1008 C CA . THR A 1 124 ? -3.1 33.125 20.062 1 73.88 124 THR A CA 1
ATOM 1009 C C . THR A 1 124 ? -3.102 32.031 21.125 1 73.88 124 THR A C 1
ATOM 1011 O O . THR A 1 124 ? -2.367 31.047 21 1 73.88 124 THR A O 1
ATOM 1014 N N . GLY A 1 125 ? -3.906 32.219 22.109 1 71.75 125 GLY A N 1
ATOM 1015 C CA . GLY A 1 125 ? -4.02 31.25 23.172 1 71.75 125 GLY A CA 1
ATOM 1016 C C . GLY A 1 125 ? -3.049 31.5 24.312 1 71.75 125 GLY A C 1
ATOM 1017 O O . GLY A 1 125 ? -3.174 30.906 25.391 1 71.75 125 GLY A O 1
ATOM 1018 N N . TYR A 1 126 ? -2.105 32.469 24.172 1 77.12 126 TYR A N 1
ATOM 1019 C CA . TYR A 1 126 ? -1.068 32.625 25.188 1 77.12 126 TYR A CA 1
ATOM 1020 C C . TYR A 1 126 ? -1.04 34.062 25.703 1 77.12 126 TYR A C 1
ATOM 1022 O O . TYR A 1 126 ? -0.343 34.375 26.672 1 77.12 126 TYR A O 1
ATOM 1030 N N . GLY A 1 127 ? -1.768 35 25.062 1 73.81 127 GLY A N 1
ATOM 1031 C CA . GLY A 1 127 ? -1.825 36.406 25.484 1 73.81 127 GLY A CA 1
ATOM 1032 C C . GLY A 1 127 ? -2.416 37.312 24.422 1 73.81 127 GLY A C 1
ATOM 1033 O O . GLY A 1 127 ? -2.908 36.844 23.391 1 73.81 127 GLY A O 1
ATOM 1034 N N . ALA A 1 128 ? -2.326 38.594 24.734 1 78.56 128 ALA A N 1
ATOM 1035 C CA . ALA A 1 128 ? -2.898 39.562 23.828 1 78.56 128 ALA A CA 1
ATOM 1036 C C . ALA A 1 128 ? -1.935 39.906 22.688 1 78.56 128 ALA A C 1
ATOM 1038 O O . ALA A 1 128 ? -0.716 39.812 22.859 1 78.56 128 ALA A O 1
ATOM 1039 N N . GLN A 1 129 ? -2.498 40.25 21.594 1 68.19 129 GLN A N 1
ATOM 1040 C CA . GLN A 1 129 ? -1.686 40.625 20.422 1 68.19 129 GLN A CA 1
ATOM 1041 C C . GLN A 1 129 ? -1.534 42.125 20.297 1 68.19 129 GLN A C 1
ATOM 1043 O O . GLN A 1 129 ? -2.039 42.719 19.344 1 68.19 129 GLN A O 1
ATOM 1048 N N . ASN A 1 130 ? -0.826 42.781 21.234 1 70.06 130 ASN A N 1
ATOM 1049 C CA . ASN A 1 130 ? -0.628 44.219 21.25 1 70.06 130 ASN A CA 1
ATOM 1050 C C . ASN A 1 130 ? 0.19 44.688 20.047 1 70.06 130 ASN A C 1
ATOM 1052 O O . ASN A 1 130 ? 1.307 44.219 19.828 1 70.06 130 ASN A O 1
ATOM 1056 N N . LEU A 1 131 ? -0.445 45.562 19.25 1 71.75 131 LEU A N 1
ATOM 1057 C CA . LEU A 1 131 ? 0.212 46.125 18.078 1 71.75 131 LEU A CA 1
ATOM 1058 C C . LEU A 1 131 ? 0.291 47.656 18.203 1 71.75 131 LEU A C 1
ATOM 1060 O O . LEU A 1 131 ? -0.538 48.281 18.875 1 71.75 131 LEU A O 1
ATOM 1064 N N . TYR A 1 132 ? 1.198 48.281 17.766 1 63.38 132 TYR A N 1
ATOM 1065 C CA . TYR A 1 132 ? 1.426 49.719 17.844 1 63.38 132 TYR A CA 1
ATOM 1066 C C . TYR A 1 132 ? 1.564 50.344 16.453 1 63.38 132 TYR A C 1
ATOM 1068 O O . TYR A 1 132 ? 2.139 49.719 15.555 1 63.38 132 TYR A O 1
ATOM 1076 N N . THR A 1 133 ? 0.642 51.188 16.062 1 57.22 133 THR A N 1
ATOM 1077 C CA . THR A 1 133 ? 0.533 51.812 14.75 1 57.22 133 THR A CA 1
ATOM 1078 C C . THR A 1 133 ? 1.817 52.562 14.406 1 57.22 133 THR A C 1
ATOM 1080 O O . THR A 1 133 ? 1.944 53.125 13.312 1 57.22 133 THR A O 1
ATOM 1083 N N . VAL A 1 134 ? 2.74 52.812 15.156 1 46.78 134 VAL A N 1
ATOM 1084 C CA . VAL A 1 134 ? 3.76 53.594 14.469 1 46.78 134 VAL A CA 1
ATOM 1085 C C . VAL A 1 134 ? 4.105 52.938 13.133 1 46.78 134 VAL A C 1
ATOM 1087 O O . VAL A 1 134 ? 4.059 53.562 12.086 1 46.78 134 VAL A O 1
ATOM 1090 N N . ILE A 1 135 ? 4.945 51.938 12.992 1 46.44 135 ILE A N 1
ATOM 1091 C CA . ILE A 1 135 ? 5.176 50.812 12.117 1 46.44 135 ILE A CA 1
ATOM 1092 C C . ILE A 1 135 ? 4.488 49.562 12.703 1 46.44 135 ILE A C 1
ATOM 1094 O O . ILE A 1 135 ? 4.613 49.281 13.898 1 46.44 135 ILE A O 1
ATOM 1098 N N . LYS A 1 136 ? 3.096 49.531 12.234 1 53 136 LYS A N 1
ATOM 1099 C CA . LYS A 1 136 ? 2.406 48.406 12.859 1 53 136 LYS A CA 1
ATOM 1100 C C . LYS A 1 136 ? 3.393 47.312 13.281 1 53 136 LYS A C 1
ATOM 1102 O O . LYS A 1 136 ? 3.975 46.625 12.438 1 53 136 LYS A O 1
ATOM 1107 N N . THR A 1 137 ? 4.016 47.438 14.531 1 53.34 137 THR A N 1
ATOM 1108 C CA . THR A 1 137 ? 4.973 46.469 15.031 1 53.34 137 THR A CA 1
ATOM 1109 C C . THR A 1 137 ? 4.52 45.906 16.375 1 53.34 137 THR A C 1
ATOM 1111 O O . THR A 1 137 ? 3.631 46.469 17.016 1 53.34 137 THR A O 1
ATOM 1114 N N . GLY A 1 138 ? 4.773 44.688 16.656 1 53.41 138 GLY A N 1
ATOM 1115 C CA . GLY A 1 138 ? 4.625 44.031 17.953 1 53.41 138 GLY A CA 1
ATOM 1116 C C . GLY A 1 138 ? 5.945 43.594 18.547 1 53.41 138 GLY A C 1
ATOM 1117 O O . GLY A 1 138 ? 6.902 43.312 17.812 1 53.41 138 GLY A O 1
ATOM 1118 N N . PHE A 1 139 ? 6.023 43.688 19.859 1 57.72 139 PHE A N 1
ATOM 1119 C CA . PHE A 1 139 ? 7.254 43.312 20.547 1 57.72 139 PHE A CA 1
ATOM 1120 C C . PHE A 1 139 ? 7.117 41.938 21.219 1 57.72 139 PHE A C 1
ATOM 1122 O O . PHE A 1 139 ? 6.098 41.656 21.844 1 57.72 139 PHE A O 1
ATOM 1129 N N . ARG A 1 140 ? 8.031 41.031 20.891 1 55.41 140 ARG A N 1
ATOM 1130 C CA . ARG A 1 140 ? 8.07 39.75 21.562 1 55.41 140 ARG A CA 1
ATOM 1131 C C . ARG A 1 140 ? 9.492 39.188 21.578 1 55.41 140 ARG A C 1
ATOM 1133 O O . ARG A 1 140 ? 10.375 39.688 20.875 1 55.41 140 ARG A O 1
ATOM 1140 N N . HIS A 1 141 ? 9.766 38.219 22.484 1 62.56 141 HIS A N 1
ATOM 1141 C CA . HIS A 1 141 ? 10.969 37.406 22.516 1 62.56 141 HIS A CA 1
ATOM 1142 C C . HIS A 1 141 ? 10.68 35.969 22.031 1 62.56 141 HIS A C 1
ATOM 1144 O O . HIS A 1 141 ? 9.688 35.375 22.438 1 62.56 141 HIS A O 1
ATOM 1150 N N . VAL A 1 142 ? 11.477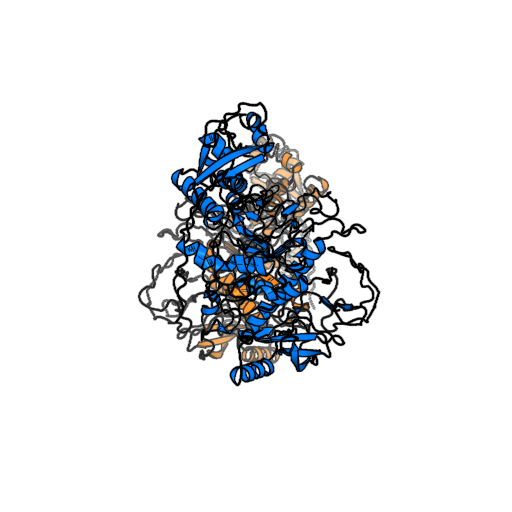 35.562 20.984 1 58 142 VAL A N 1
ATOM 1151 C CA . VAL A 1 142 ? 11.336 34.219 20.469 1 58 142 VAL A CA 1
ATOM 1152 C C . VAL A 1 142 ? 12.609 33.406 20.734 1 58 142 VAL A C 1
ATOM 1154 O O . VAL A 1 142 ? 13.719 33.938 20.547 1 58 142 VAL A O 1
ATOM 1157 N N . GLU A 1 143 ? 12.492 32.219 21.312 1 64.19 143 GLU A N 1
ATOM 1158 C CA . GLU A 1 143 ? 13.609 31.281 21.469 1 64.19 143 GLU A CA 1
ATOM 1159 C C . GLU A 1 143 ? 13.227 29.875 21.016 1 64.19 143 GLU A C 1
ATOM 1161 O O . GLU A 1 143 ? 12.125 29.406 21.312 1 64.19 143 GLU A O 1
ATOM 1166 N N . LEU A 1 144 ? 14.062 29.297 20.188 1 61.59 144 LEU A N 1
ATOM 1167 C CA . LEU A 1 144 ? 13.953 27.875 19.938 1 61.59 144 LEU A CA 1
ATOM 1168 C C . LEU A 1 144 ? 14.695 27.062 21 1 61.59 144 LEU A C 1
ATOM 1170 O O . LEU A 1 144 ? 15.914 27.188 21.125 1 61.59 144 LEU A O 1
ATOM 1174 N N . VAL A 1 145 ? 14.039 26.266 21.734 1 62.88 145 VAL A N 1
ATOM 1175 C CA . VAL A 1 145 ? 14.617 25.5 22.828 1 62.88 145 VAL A CA 1
ATOM 1176 C C . VAL A 1 145 ? 14.977 24.094 22.344 1 62.88 145 VAL A C 1
ATOM 1178 O O . VAL A 1 145 ? 14.133 23.406 21.766 1 62.88 145 VAL A O 1
ATOM 1181 N N . GLN A 1 146 ? 16.234 23.703 22.484 1 76.81 146 GLN A N 1
ATOM 1182 C CA . GLN A 1 146 ? 16.766 22.391 22.141 1 76.81 146 GLN A CA 1
ATOM 1183 C C . GLN A 1 146 ? 17.531 21.766 23.297 1 76.81 146 GLN A C 1
ATOM 1185 O O . GLN A 1 146 ? 18.719 21.453 23.172 1 76.81 146 GLN A O 1
ATOM 1190 N N . ASP A 1 147 ? 16.828 21.5 24.422 1 75.94 147 ASP A N 1
ATOM 1191 C CA . ASP A 1 147 ? 17.469 20.938 25.609 1 75.94 147 ASP A CA 1
ATOM 1192 C C . ASP A 1 147 ? 17.766 19.453 25.438 1 75.94 147 ASP A C 1
ATOM 1194 O O . ASP A 1 147 ? 17.016 18.75 24.75 1 75.94 147 ASP A O 1
ATOM 1198 N N . HIS A 1 148 ? 18.797 18.984 26.047 1 78.31 148 HIS A N 1
ATOM 1199 C CA . HIS A 1 148 ? 19.141 17.578 26.047 1 78.31 148 HIS A CA 1
ATOM 1200 C C . HIS A 1 148 ? 18.094 16.734 26.781 1 78.31 148 HIS A C 1
ATOM 1202 O O . HIS A 1 148 ? 17.594 17.156 27.844 1 78.31 148 HIS A O 1
ATOM 1208 N N . LEU A 1 149 ? 17.719 15.609 26.188 1 82.88 149 LEU A N 1
ATOM 1209 C CA . LEU A 1 149 ? 16.781 14.664 26.781 1 82.88 149 LEU A CA 1
ATOM 1210 C C . LEU A 1 149 ? 17.469 13.328 27.062 1 82.88 149 LEU A C 1
ATOM 1212 O O . LEU A 1 149 ? 18.141 12.781 26.188 1 82.88 149 LEU A O 1
ATOM 1216 N N . ASP A 1 150 ? 17.25 12.766 28.188 1 76.94 150 ASP A N 1
ATOM 1217 C CA . ASP A 1 150 ? 17.859 11.492 28.562 1 76.94 150 ASP A CA 1
ATOM 1218 C C . ASP A 1 150 ? 17.172 10.328 27.875 1 76.94 150 ASP A C 1
ATOM 1220 O O . ASP A 1 150 ? 15.945 10.336 27.703 1 76.94 150 ASP A O 1
ATOM 1224 N N . SER A 1 151 ? 18.031 9.398 27.438 1 78 151 SER A N 1
ATOM 1225 C CA . SER A 1 151 ? 17.5 8.211 26.781 1 78 151 SER A CA 1
ATOM 1226 C C . SER A 1 151 ? 16.984 7.211 27.812 1 78 151 SER A C 1
ATOM 1228 O O . SER A 1 151 ? 17.5 7.137 28.938 1 78 151 SER A O 1
ATOM 1230 N N . SER A 1 152 ? 15.836 6.672 27.5 1 72 152 SER A N 1
ATOM 1231 C CA . SER A 1 152 ? 15.297 5.559 28.281 1 72 152 SER A CA 1
ATOM 1232 C C . SER A 1 152 ? 15.336 4.262 27.484 1 72 152 SER A C 1
ATOM 1234 O O . SER A 1 152 ? 15.023 4.25 26.281 1 72 152 SER A O 1
ATOM 1236 N N . PRO A 1 153 ? 15.805 3.148 28.062 1 66.19 153 PRO A N 1
ATOM 1237 C CA . PRO A 1 153 ? 15.844 1.868 27.359 1 66.19 153 PRO A CA 1
ATOM 1238 C C . PRO A 1 153 ? 14.461 1.401 26.906 1 66.19 153 PRO A C 1
ATOM 1240 O O . PRO A 1 153 ? 14.344 0.618 25.953 1 66.19 153 PRO A O 1
ATOM 1243 N N . LEU A 1 154 ? 13.469 1.897 27.531 1 61.06 154 LEU A N 1
ATOM 1244 C CA . LEU A 1 154 ? 12.109 1.432 27.25 1 61.06 154 LEU A CA 1
ATOM 1245 C C . LEU A 1 154 ? 11.516 2.172 26.062 1 61.06 154 LEU A C 1
ATOM 1247 O O . LEU A 1 154 ? 10.523 1.723 25.484 1 61.06 154 LEU A O 1
ATOM 1251 N N . ASN A 1 155 ? 12.164 3.285 25.781 1 69.12 155 ASN A N 1
ATOM 1252 C CA . ASN A 1 155 ? 11.648 4.102 24.688 1 69.12 155 ASN A CA 1
ATOM 1253 C C . ASN A 1 155 ? 12.781 4.641 23.812 1 69.12 155 ASN A C 1
ATOM 1255 O O . ASN A 1 155 ? 13.398 5.652 24.141 1 69.12 155 ASN A O 1
ATOM 1259 N N . PRO A 1 156 ? 12.922 3.939 22.688 1 63.59 156 PRO A N 1
ATOM 1260 C CA . PRO A 1 156 ? 14.078 4.285 21.859 1 63.59 156 PRO A CA 1
ATOM 1261 C C . PRO A 1 156 ? 14.023 5.723 21.344 1 63.59 156 PRO A C 1
ATOM 1263 O O . PRO A 1 156 ? 15.039 6.262 20.891 1 63.59 156 PRO A O 1
ATOM 1266 N N . VAL A 1 157 ? 12.969 6.387 21.531 1 74.56 157 VAL A N 1
ATOM 1267 C CA . VAL A 1 157 ? 12.914 7.734 20.969 1 74.56 157 VAL A CA 1
ATOM 1268 C C . VAL A 1 157 ? 12.867 8.758 22.109 1 74.56 157 VAL A C 1
ATOM 1270 O O . VAL A 1 157 ? 12.492 9.914 21.906 1 74.56 157 VAL A O 1
ATOM 1273 N N . SER A 1 158 ? 13.375 8.305 23.234 1 78.25 158 SER A N 1
ATOM 1274 C CA . SER A 1 158 ? 13.273 9.188 24.391 1 78.25 158 SER A CA 1
ATOM 1275 C C . SER A 1 158 ? 14.484 10.109 24.484 1 78.25 158 SER A C 1
ATOM 1277 O O . SER A 1 158 ? 14.43 11.148 25.156 1 78.25 158 SER A O 1
ATOM 1279 N N . GLY A 1 159 ? 15.562 9.727 23.875 1 84.81 159 GLY A N 1
ATOM 1280 C CA . GLY A 1 159 ? 16.75 10.555 23.953 1 84.81 159 GLY A CA 1
ATOM 1281 C C . GLY A 1 159 ? 16.781 11.656 22.906 1 84.81 159 GLY A C 1
ATOM 1282 O O . GLY A 1 159 ? 15.734 12.008 22.344 1 84.81 159 GLY A O 1
ATOM 1283 N N . GLY A 1 160 ? 17.922 12.438 22.922 1 91.19 160 GLY A N 1
ATOM 1284 C CA . GLY A 1 160 ? 18.078 13.5 21.938 1 91.19 160 GLY A CA 1
ATOM 1285 C C . GLY A 1 160 ? 17.906 14.891 22.531 1 91.19 160 GLY A C 1
ATOM 1286 O O . GLY A 1 160 ? 18.406 15.18 23.609 1 91.19 160 GLY A O 1
ATOM 1287 N N . ARG A 1 161 ? 17.234 15.789 21.656 1 92.62 161 ARG A N 1
ATOM 1288 C CA . ARG A 1 161 ? 17.031 17.172 22.078 1 92.62 161 ARG A CA 1
ATOM 1289 C C . ARG A 1 161 ? 15.586 17.594 21.844 1 92.62 161 ARG A C 1
ATOM 1291 O O . ARG A 1 161 ? 14.945 17.141 20.891 1 92.62 161 ARG A O 1
ATOM 1298 N N . SER A 1 162 ? 15.102 18.406 22.781 1 92.31 162 SER A N 1
ATOM 1299 C CA . SER A 1 162 ? 13.773 18.969 22.562 1 92.31 162 SER A CA 1
ATOM 1300 C C . SER A 1 162 ? 13.766 19.922 21.375 1 92.31 162 SER A C 1
ATOM 1302 O O . SER A 1 162 ? 14.828 20.297 20.875 1 92.31 162 SER A O 1
ATOM 1304 N N . PHE A 1 163 ? 12.656 20.25 20.922 1 95.62 163 PHE A N 1
ATOM 1305 C CA . PHE A 1 163 ? 12.453 21.234 19.875 1 95.62 163 PHE A CA 1
ATOM 1306 C C . PHE A 1 163 ? 11.125 21.953 20.047 1 95.62 163 PHE A C 1
ATOM 1308 O O . PHE A 1 163 ? 10.07 21.422 19.688 1 95.62 163 PHE A O 1
ATOM 1315 N N . TYR A 1 164 ? 11.086 23.078 20.656 1 94.88 164 TYR A N 1
ATOM 1316 C CA . TYR A 1 164 ? 9.891 23.891 20.828 1 94.88 164 TYR A CA 1
ATOM 1317 C C . TYR A 1 164 ? 10.258 25.375 20.969 1 94.88 164 TYR A C 1
ATOM 1319 O O . TYR A 1 164 ? 11.422 25.703 21.188 1 94.88 164 TYR A O 1
ATOM 1327 N N . PHE A 1 165 ? 9.312 26.281 20.844 1 92.44 165 PHE A N 1
ATOM 1328 C CA . PHE A 1 165 ? 9.547 27.719 20.906 1 92.44 165 PHE A CA 1
ATOM 1329 C C . PHE A 1 165 ? 9.117 28.281 22.25 1 92.44 165 PHE A C 1
ATOM 1331 O O . PHE A 1 165 ? 8.125 27.828 22.828 1 92.44 165 PHE A O 1
ATOM 1338 N N . GLU A 1 166 ? 9.828 29.172 22.734 1 88 166 GLU A N 1
ATOM 1339 C CA . GLU A 1 166 ? 9.406 30.031 23.812 1 88 166 GLU A CA 1
ATOM 1340 C C . GLU A 1 166 ? 9.125 31.453 23.312 1 88 166 GLU A C 1
ATOM 1342 O O . GLU A 1 166 ? 9.969 32.062 22.641 1 88 166 GLU A O 1
ATOM 1347 N N . ILE A 1 167 ? 7.957 31.844 23.516 1 86.06 167 ILE A N 1
ATOM 1348 C CA . ILE A 1 167 ? 7.586 33.219 23.219 1 86.06 167 ILE A CA 1
ATOM 1349 C C . ILE A 1 167 ? 7.398 34 24.531 1 86.06 167 ILE A C 1
ATOM 1351 O O . ILE A 1 167 ? 6.559 33.625 25.359 1 86.06 167 ILE A O 1
ATOM 1355 N N . ASN A 1 168 ? 8.172 35.062 24.75 1 80.44 168 ASN A N 1
ATOM 1356 C CA . ASN A 1 168 ? 8.148 35.812 26 1 80.44 168 ASN A CA 1
ATOM 1357 C C . ASN A 1 168 ? 8.336 34.906 27.203 1 80.44 168 ASN A C 1
ATOM 1359 O O . ASN A 1 168 ? 7.602 35.031 28.188 1 80.44 168 ASN A O 1
ATOM 1363 N N . HIS A 1 169 ? 9.133 33.938 27.062 1 81.25 169 HIS A N 1
ATOM 1364 C CA . HIS A 1 169 ? 9.57 33.031 28.109 1 81.25 169 HIS A CA 1
ATOM 1365 C C . HIS A 1 169 ? 8.484 32.031 28.453 1 81.25 169 HIS A C 1
ATOM 1367 O O . HIS A 1 169 ? 8.523 31.391 29.516 1 81.25 169 HIS A O 1
ATOM 1373 N N . ILE A 1 170 ? 7.535 31.922 27.594 1 85.88 170 ILE A N 1
ATOM 1374 C CA . ILE A 1 170 ? 6.504 30.906 27.75 1 85.88 170 ILE A CA 1
ATOM 1375 C C . ILE A 1 170 ? 6.676 29.828 26.688 1 85.88 170 ILE A C 1
ATOM 1377 O O . ILE A 1 170 ? 6.637 30.109 25.5 1 85.88 170 ILE A O 1
ATOM 1381 N N . PRO A 1 171 ? 6.902 28.562 27.156 1 89 171 PRO A N 1
ATOM 1382 C CA . PRO A 1 171 ? 6.934 27.484 26.156 1 89 171 PRO A CA 1
ATOM 1383 C C . PRO A 1 171 ? 5.602 27.312 25.438 1 89 171 PRO A C 1
ATOM 1385 O O . PRO A 1 171 ? 4.539 27.422 26.047 1 89 171 PRO A O 1
ATOM 1388 N N . ILE A 1 172 ? 5.723 27.109 24.172 1 91.38 172 ILE A N 1
ATOM 1389 C CA . ILE A 1 172 ? 4.516 27.031 23.344 1 91.38 172 ILE A CA 1
ATOM 1390 C C . ILE A 1 172 ? 4.461 25.688 22.641 1 91.38 172 ILE A C 1
ATOM 1392 O O . ILE A 1 172 ? 5.445 25.234 22.047 1 91.38 172 ILE A O 1
ATOM 1396 N N . PHE A 1 173 ? 3.332 24.953 22.859 1 94.19 173 PHE A N 1
ATOM 1397 C CA . PHE A 1 173 ? 3.059 23.875 21.906 1 94.19 173 PHE A CA 1
ATOM 1398 C C . PHE A 1 173 ? 2.518 24.422 20.594 1 94.19 173 PHE A C 1
ATOM 1400 O O . PHE A 1 173 ? 1.481 25.078 20.578 1 94.19 173 PHE A O 1
ATOM 1407 N N . VAL A 1 174 ? 3.191 24.094 19.562 1 96.25 174 VAL A N 1
ATOM 1408 C CA . VAL A 1 174 ? 2.781 24.594 18.25 1 96.25 174 VAL A CA 1
ATOM 1409 C C . VAL A 1 174 ? 1.81 23.609 17.609 1 96.25 174 VAL A C 1
ATOM 1411 O O . VAL A 1 174 ? 2.096 22.406 17.516 1 96.25 174 VAL A O 1
ATOM 1414 N N . GLY A 1 175 ? 0.662 24 17.297 1 96.56 175 GLY A N 1
ATOM 1415 C CA . GLY A 1 175 ? -0.312 23.312 16.469 1 96.56 175 GLY A CA 1
ATOM 1416 C C . GLY A 1 175 ? -0.799 24.141 15.289 1 96.56 175 GLY A C 1
ATOM 1417 O O . GLY A 1 175 ? -1.348 25.219 15.477 1 96.56 175 GLY A O 1
ATOM 1418 N N . GLY A 1 176 ? -0.521 23.672 14.094 1 96.19 176 GLY A N 1
ATOM 1419 C CA . GLY A 1 176 ? -0.928 24.484 12.953 1 96.19 176 GLY A CA 1
ATOM 1420 C C . GLY A 1 176 ? -0.851 23.75 11.633 1 96.19 176 GLY A C 1
ATOM 1421 O O . GLY A 1 176 ? -1.112 22.547 11.578 1 96.19 176 GLY A O 1
ATOM 1422 N N . SER A 1 177 ? -0.687 24.516 10.531 1 96.19 177 SER A N 1
ATOM 1423 C CA . SER A 1 177 ? -0.765 23.969 9.18 1 96.19 177 SER A CA 1
ATOM 1424 C C . SER A 1 177 ? 0.313 24.578 8.281 1 96.19 177 SER A C 1
ATOM 1426 O O . SER A 1 177 ? 0.804 25.672 8.547 1 96.19 177 SER A O 1
ATOM 1428 N N . ASN A 1 178 ? 0.682 23.781 7.34 1 96.38 178 ASN A N 1
ATOM 1429 C CA . ASN A 1 178 ? 1.413 24.344 6.211 1 96.38 178 ASN A CA 1
ATOM 1430 C C . ASN A 1 178 ? 0.495 25.156 5.293 1 96.38 178 ASN A C 1
ATOM 1432 O O . ASN A 1 178 ? -0.705 24.875 5.215 1 96.38 178 ASN A O 1
ATOM 1436 N N . TRP A 1 179 ? 1.136 26.125 4.676 1 93.38 179 TRP A N 1
ATOM 1437 C CA . TRP A 1 179 ? 0.409 27.031 3.791 1 93.38 179 TRP A CA 1
ATOM 1438 C C . TRP A 1 179 ? 1.009 27.016 2.389 1 93.38 179 TRP A C 1
ATOM 1440 O O . TRP A 1 179 ? 2.229 27.109 2.229 1 93.38 179 TRP A O 1
ATOM 1450 N N . ILE A 1 180 ? 0.106 26.844 1.363 1 90.12 180 ILE A N 1
ATOM 1451 C CA . ILE A 1 180 ? 0.514 26.984 -0.03 1 90.12 180 ILE A CA 1
ATOM 1452 C C . ILE A 1 180 ? -0.182 28.203 -0.647 1 90.12 180 ILE A C 1
ATOM 1454 O O . ILE A 1 180 ? -1.165 28.703 -0.101 1 90.12 180 ILE A O 1
ATOM 1458 N N . PRO A 1 181 ? 0.372 28.672 -1.766 1 79.88 181 PRO A N 1
ATOM 1459 C CA . PRO A 1 181 ? -0.144 29.922 -2.307 1 79.88 181 PRO A CA 1
ATOM 1460 C C . PRO A 1 181 ? -1.646 29.875 -2.58 1 79.88 181 PRO A C 1
ATOM 1462 O O . PRO A 1 181 ? -2.156 28.875 -3.08 1 79.88 181 PRO A O 1
ATOM 1465 N N . ALA A 1 182 ? -2.32 30.844 -2.129 1 74.88 182 ALA A N 1
ATOM 1466 C CA . ALA A 1 182 ? -3.77 30.875 -2.299 1 74.88 182 ALA A CA 1
ATOM 1467 C C . ALA A 1 182 ? -4.207 32.156 -3.004 1 74.88 182 ALA A C 1
ATOM 1469 O O . ALA A 1 182 ? -3.514 33.188 -2.943 1 74.88 182 ALA A O 1
ATOM 1470 N N . ASP A 1 183 ? -5.172 32.031 -3.99 1 58.28 183 ASP A N 1
ATOM 1471 C CA . ASP A 1 183 ? -5.777 33.219 -4.629 1 58.28 183 ASP A CA 1
ATOM 1472 C C . ASP A 1 183 ? -6.402 34.125 -3.594 1 58.28 183 ASP A C 1
ATOM 1474 O O . ASP A 1 183 ? -6.473 35.344 -3.805 1 58.28 183 ASP A O 1
ATOM 1478 N N . SER A 1 184 ? -7.016 33.781 -2.787 1 51.09 184 SER A N 1
ATOM 1479 C CA . SER A 1 184 ? -7.66 34.594 -1.747 1 51.09 184 SER A CA 1
ATOM 1480 C C . SER A 1 184 ? -7.324 34.062 -0.358 1 51.09 184 SER A C 1
ATOM 1482 O O . SER A 1 184 ? -7.176 32.844 -0.168 1 51.09 184 SER A O 1
ATOM 1484 N N . PHE A 1 185 ? -6.453 34.781 0.306 1 51.31 185 PHE A N 1
ATOM 1485 C CA . PHE A 1 185 ? -6.023 34.406 1.645 1 51.31 185 PHE A CA 1
ATOM 1486 C C . PHE A 1 185 ? -7.211 34.375 2.604 1 51.31 185 PHE A C 1
ATOM 1488 O O . PHE A 1 185 ? -7.027 34.312 3.822 1 51.31 185 PHE A O 1
ATOM 1495 N N . LEU A 1 186 ? -8.32 34.5 2.334 1 47.91 186 LEU A N 1
ATOM 1496 C CA . LEU A 1 186 ? -9.188 35.25 3.225 1 47.91 186 LEU A CA 1
ATOM 1497 C C . LEU A 1 186 ? -9.078 34.75 4.66 1 47.91 186 LEU A C 1
ATOM 1499 O O . LEU A 1 186 ? -8.602 33.625 4.891 1 47.91 186 LEU A O 1
ATOM 1503 N N . PRO A 1 187 ? -9.953 35.062 5.586 1 44.94 187 PRO A N 1
ATOM 1504 C CA . PRO A 1 187 ? -10.211 35.219 7.02 1 44.94 187 PRO A CA 1
ATOM 1505 C C . PRO A 1 187 ? -10.008 33.906 7.801 1 44.94 187 PRO A C 1
ATOM 1507 O O . PRO A 1 187 ? -9.742 33.938 9.008 1 44.94 187 PRO A O 1
ATOM 1510 N N . ARG A 1 188 ? -10.641 32.656 7.664 1 50.41 188 ARG A N 1
ATOM 1511 C CA . ARG A 1 188 ? -11.156 31.875 8.781 1 50.41 188 ARG A CA 1
ATOM 1512 C C . ARG A 1 188 ? -10.062 31 9.375 1 50.41 188 ARG A C 1
ATOM 1514 O O . ARG A 1 188 ? -10.328 29.859 9.773 1 50.41 188 ARG A O 1
ATOM 1521 N N . ILE A 1 189 ? -8.789 31.266 9.289 1 53.81 189 ILE A N 1
ATOM 1522 C CA . ILE A 1 189 ? -7.816 30.531 10.07 1 53.81 189 ILE A CA 1
ATOM 1523 C C . ILE A 1 189 ? -8.289 30.422 11.523 1 53.81 189 ILE A C 1
ATOM 1525 O O . ILE A 1 189 ? -8 29.453 12.211 1 53.81 189 ILE A O 1
ATOM 1529 N N . SER A 1 190 ? -9.039 31.391 11.984 1 56.66 190 SER A N 1
ATOM 1530 C CA . SER A 1 190 ? -9.359 31.5 13.406 1 56.66 190 SER A CA 1
ATOM 1531 C C . SER A 1 190 ? -10.195 30.312 13.883 1 56.66 190 SER A C 1
ATOM 1533 O O . SER A 1 190 ? -10.148 29.953 15.055 1 56.66 190 SER A O 1
ATOM 1535 N N . SER A 1 191 ? -10.734 29.547 12.867 1 62.97 191 SER A N 1
ATOM 1536 C CA . SER A 1 191 ? -11.641 28.5 13.344 1 62.97 191 SER A CA 1
ATOM 1537 C C . SER A 1 191 ? -10.883 27.219 13.664 1 62.97 191 SER A C 1
ATOM 1539 O O . SER A 1 191 ? -11.445 26.297 14.266 1 62.97 191 SER A O 1
ATOM 1541 N N . GLY A 1 192 ? -9.594 27.172 13.539 1 80 192 GLY A N 1
ATOM 1542 C CA . GLY A 1 192 ? -8.914 25.906 13.703 1 80 192 GLY A CA 1
ATOM 1543 C C . GLY A 1 192 ? -8.078 25.828 14.969 1 80 192 GLY A C 1
ATOM 1544 O O . GLY A 1 192 ? -7.48 24.797 15.258 1 80 192 GLY A O 1
ATOM 1545 N N . ASN A 1 193 ? -8.164 26.938 15.82 1 88.56 193 ASN A N 1
ATOM 1546 C CA . ASN A 1 193 ? -7.387 27 17.047 1 88.56 193 ASN A CA 1
ATOM 1547 C C . ASN A 1 193 ? -5.902 26.75 16.781 1 88.56 193 ASN A C 1
ATOM 1549 O O . ASN A 1 193 ? -5.223 26.125 17.594 1 88.56 193 ASN A O 1
ATOM 1553 N N . GLN A 1 194 ? -5.477 27.156 15.609 1 93.06 194 GLN A N 1
ATOM 1554 C CA . GLN A 1 194 ? -4.078 26.953 15.242 1 93.06 194 GLN A CA 1
ATOM 1555 C C . GLN A 1 194 ? -3.238 28.172 15.609 1 93.06 194 GLN A C 1
ATOM 1557 O O . GLN A 1 194 ? -3.74 29.297 15.602 1 93.06 194 GLN A O 1
ATOM 1562 N N . ASN A 1 195 ? -1.971 27.953 15.922 1 94 195 ASN A N 1
ATOM 1563 C CA . ASN A 1 195 ? -1.177 29.078 16.375 1 94 195 ASN A CA 1
ATOM 1564 C C . ASN A 1 195 ? 0.084 29.266 15.539 1 94 195 ASN A C 1
ATOM 1566 O O . ASN A 1 195 ? 0.927 30.109 15.852 1 94 195 ASN A O 1
ATOM 1570 N N . MET A 1 196 ? 0.144 28.5 14.461 1 95.31 196 MET A N 1
ATOM 1571 C CA . MET A 1 196 ? 1.272 28.688 13.555 1 95.31 196 MET A CA 1
ATOM 1572 C C . MET A 1 196 ? 0.9 28.297 12.133 1 95.31 196 MET A C 1
ATOM 1574 O O . MET A 1 196 ? 0.194 27.312 11.914 1 95.31 196 MET A O 1
ATOM 1578 N N . ILE A 1 197 ? 1.419 29.016 11.219 1 94.75 197 ILE A N 1
ATOM 1579 C CA . ILE A 1 197 ? 1.344 28.688 9.805 1 94.75 197 ILE A CA 1
ATOM 1580 C C . ILE A 1 197 ? 2.752 28.625 9.211 1 94.75 197 ILE A C 1
ATOM 1582 O O . ILE A 1 197 ? 3.576 29.5 9.461 1 94.75 197 ILE A O 1
ATOM 1586 N N . ARG A 1 198 ? 3.004 27.547 8.523 1 97.38 198 ARG A N 1
ATOM 1587 C CA . ARG A 1 198 ? 4.262 27.422 7.801 1 97.38 198 ARG A CA 1
ATOM 1588 C C . ARG A 1 198 ? 4.074 27.734 6.32 1 97.38 198 ARG A C 1
ATOM 1590 O O . ARG A 1 198 ? 3.33 27.047 5.625 1 97.38 198 ARG A O 1
ATOM 1597 N N . VAL A 1 199 ? 4.746 28.75 5.902 1 96.06 199 VAL A N 1
ATOM 1598 C CA . VAL A 1 199 ? 4.703 29.141 4.496 1 96.06 199 VAL A CA 1
ATOM 1599 C C . VAL A 1 199 ? 5.707 28.312 3.701 1 96.06 199 VAL A C 1
ATOM 1601 O O . VAL A 1 199 ? 6.918 28.484 3.846 1 96.06 199 VAL A O 1
ATOM 1604 N N . TRP A 1 200 ? 5.172 27.516 2.822 1 95.94 200 TRP A N 1
ATOM 1605 C CA . TRP A 1 200 ? 5.918 26.469 2.115 1 95.94 200 TRP A CA 1
ATOM 1606 C C . TRP A 1 200 ? 6.926 27.094 1.148 1 95.94 200 TRP A C 1
ATOM 1608 O O . TRP A 1 200 ? 6.605 28.047 0.43 1 95.94 200 TRP A O 1
ATOM 1618 N N . GLY A 1 201 ? 8.125 26.484 1.059 1 95.12 201 GLY A N 1
ATOM 1619 C CA . GLY A 1 201 ? 9.219 27 0.248 1 95.12 201 GLY A CA 1
ATOM 1620 C C . GLY A 1 201 ? 8.961 26.891 -1.243 1 95.12 201 GLY A C 1
ATOM 1621 O O . GLY A 1 201 ? 9.594 27.578 -2.043 1 95.12 201 GLY A O 1
ATOM 1622 N N . GLY A 1 202 ? 8.102 25.953 -1.619 1 92.69 202 GLY A N 1
ATOM 1623 C CA . GLY A 1 202 ? 7.77 25.828 -3.029 1 92.69 202 GLY A CA 1
ATOM 1624 C C . GLY A 1 202 ? 6.711 26.812 -3.49 1 92.69 202 GLY A C 1
ATOM 1625 O O . GLY A 1 202 ? 6.324 26.812 -4.66 1 92.69 202 GLY A O 1
ATOM 1626 N N . GLY A 1 203 ? 6.309 27.625 -2.617 1 90.5 203 GLY A N 1
ATOM 1627 C CA . GLY A 1 203 ? 5.305 28.625 -2.924 1 90.5 203 GLY A CA 1
ATOM 1628 C C . GLY A 1 203 ? 5.891 30 -3.146 1 90.5 203 GLY A C 1
ATOM 1629 O O . GLY A 1 203 ? 6.848 30.156 -3.91 1 90.5 203 GLY A O 1
ATOM 1630 N N . ILE A 1 204 ? 5.238 31.031 -2.557 1 89.25 204 ILE A N 1
ATOM 1631 C CA . ILE A 1 204 ? 5.672 32.406 -2.678 1 89.25 204 ILE A CA 1
ATOM 1632 C C . ILE A 1 204 ? 5.742 33.062 -1.293 1 89.25 204 ILE A C 1
ATOM 1634 O O . ILE A 1 204 ? 5.238 32.5 -0.316 1 89.25 204 ILE A O 1
ATOM 1638 N N . TYR A 1 205 ? 6.52 34.188 -1.264 1 91.25 205 TYR A N 1
ATOM 1639 C CA . TYR A 1 205 ? 6.344 35.031 -0.097 1 91.25 205 TYR A CA 1
ATOM 1640 C C . TYR A 1 205 ? 4.988 35.75 -0.134 1 91.25 205 TYR A C 1
ATOM 1642 O O . TYR A 1 205 ? 4.648 36.406 -1.122 1 91.25 205 TYR A O 1
ATOM 1650 N N . GLU A 1 206 ? 4.277 35.625 0.907 1 89.31 206 GLU A N 1
ATOM 1651 C CA . GLU A 1 206 ? 2.9 36.094 0.875 1 89.31 206 GLU A CA 1
ATOM 1652 C C . GLU A 1 206 ? 2.844 37.625 0.951 1 89.31 206 GLU A C 1
ATOM 1654 O O . GLU A 1 206 ? 3.844 38.281 1.269 1 89.31 206 GLU A O 1
ATOM 1659 N N . SER A 1 207 ? 1.666 38.156 0.661 1 84.56 207 SER A N 1
ATOM 1660 C CA . SER A 1 207 ? 1.447 39.625 0.701 1 84.56 207 SER A CA 1
ATOM 1661 C C . SER A 1 207 ? 1.482 40.125 2.133 1 84.56 207 SER A C 1
ATOM 1663 O O . SER A 1 207 ? 1.393 39.375 3.086 1 84.56 207 SER A O 1
ATOM 1665 N N . ASP A 1 208 ? 1.618 41.375 2.26 1 82.5 208 ASP A N 1
ATOM 1666 C CA . ASP A 1 208 ? 1.659 42 3.576 1 82.5 208 ASP A CA 1
ATOM 1667 C C . ASP A 1 208 ? 0.375 41.719 4.355 1 82.5 208 ASP A C 1
ATOM 1669 O O . ASP A 1 208 ? 0.4 41.625 5.582 1 82.5 208 ASP A O 1
ATOM 1673 N N . ASP A 1 209 ? -0.67 41.594 3.619 1 81.19 209 ASP A N 1
ATOM 1674 C CA . ASP A 1 209 ? -1.945 41.312 4.266 1 81.19 209 ASP A CA 1
ATOM 1675 C C . ASP A 1 209 ? -1.872 40 5.059 1 81.19 209 ASP A C 1
ATOM 1677 O O . ASP A 1 209 ? -2.451 39.906 6.141 1 81.19 209 ASP A O 1
ATOM 1681 N N . PHE A 1 210 ? -1.233 39.094 4.496 1 87.38 210 PHE A N 1
ATOM 1682 C CA . PHE A 1 210 ? -1.065 37.812 5.164 1 87.38 210 PHE A CA 1
ATOM 1683 C C . PHE A 1 210 ? -0.365 38 6.508 1 87.38 210 PHE A C 1
ATOM 1685 O O . PHE A 1 210 ? -0.849 37.531 7.535 1 87.38 210 PHE A O 1
ATOM 1692 N N . TYR A 1 211 ? 0.713 38.625 6.527 1 88.12 211 TYR A N 1
ATOM 1693 C CA . TYR A 1 211 ? 1.502 38.781 7.738 1 88.12 211 TYR A CA 1
ATOM 1694 C C . TYR A 1 211 ? 0.776 39.688 8.734 1 88.12 211 TYR A C 1
ATOM 1696 O O . TYR A 1 211 ? 0.854 39.5 9.945 1 88.12 211 TYR A O 1
ATOM 1704 N N . ASP A 1 212 ? 0.048 40.688 8.195 1 83.69 212 ASP A N 1
ATOM 1705 C CA . ASP A 1 212 ? -0.767 41.531 9.055 1 83.69 212 ASP A CA 1
ATOM 1706 C C . ASP A 1 212 ? -1.802 40.719 9.82 1 83.69 212 ASP A C 1
ATOM 1708 O O . ASP A 1 212 ? -1.988 40.906 11.023 1 83.69 212 ASP A O 1
ATOM 1712 N N . ILE A 1 213 ? -2.412 39.875 9.156 1 84.06 213 ILE A N 1
ATOM 1713 C CA . ILE A 1 213 ? -3.443 39.031 9.758 1 84.06 213 ILE A CA 1
ATOM 1714 C C . ILE A 1 213 ? -2.816 38.125 10.812 1 84.06 213 ILE A C 1
ATOM 1716 O O . ILE A 1 213 ? -3.375 37.938 11.898 1 84.06 213 ILE A O 1
ATOM 1720 N N . CYS A 1 214 ? -1.662 37.562 10.5 1 88.75 214 CYS A N 1
ATOM 1721 C CA . CYS A 1 214 ? -0.973 36.719 11.469 1 88.75 214 CYS A CA 1
ATOM 1722 C C . CYS A 1 214 ? -0.599 37.5 12.711 1 88.75 214 CYS A C 1
ATOM 1724 O O . CYS A 1 214 ? -0.764 37.031 13.836 1 88.75 214 CYS A O 1
ATOM 1726 N N . ASP A 1 215 ? -0.123 38.75 12.516 1 84.5 215 ASP A N 1
ATOM 1727 C CA . ASP A 1 215 ? 0.216 39.625 13.633 1 84.5 215 ASP A CA 1
ATOM 1728 C C . ASP A 1 215 ? -1.008 39.906 14.5 1 84.5 215 ASP A C 1
ATOM 1730 O O . ASP A 1 215 ? -0.925 39.875 15.727 1 84.5 215 ASP A O 1
ATOM 1734 N N . GLU A 1 216 ? -2.088 40.094 13.867 1 81.94 216 GLU A N 1
ATOM 1735 C CA . GLU A 1 216 ? -3.314 40.5 14.555 1 81.94 216 GLU A CA 1
ATOM 1736 C C . GLU A 1 216 ? -3.914 39.312 15.312 1 81.94 216 GLU A C 1
ATOM 1738 O O . GLU A 1 216 ? -4.426 39.469 16.422 1 81.94 216 GLU A O 1
ATOM 1743 N N . LEU A 1 217 ? -3.809 38.125 14.719 1 82.44 217 LEU A N 1
ATOM 1744 C CA . LEU A 1 217 ? -4.5 36.969 15.273 1 82.44 217 LEU A CA 1
ATOM 1745 C C . LEU A 1 217 ? -3.584 36.188 16.203 1 82.44 217 LEU A C 1
ATOM 1747 O O . LEU A 1 217 ? -4.027 35.25 16.875 1 82.44 217 LEU A O 1
ATOM 1751 N N . GLY A 1 218 ? -2.318 36.625 16.25 1 86.94 218 GLY A N 1
ATOM 1752 C CA . GLY A 1 218 ? -1.378 35.906 17.094 1 86.94 218 GLY A CA 1
ATOM 1753 C C . GLY A 1 218 ? -0.951 34.562 16.5 1 86.94 218 GLY A C 1
ATOM 1754 O O . GLY A 1 218 ? -0.783 33.594 17.234 1 86.94 218 GLY A O 1
ATOM 1755 N N . ILE A 1 219 ? -0.894 34.5 15.211 1 91.25 219 ILE A N 1
ATOM 1756 C CA . ILE A 1 219 ? -0.46 33.312 14.516 1 91.25 219 ILE A CA 1
ATOM 1757 C C . ILE A 1 219 ? 1.029 33.406 14.195 1 91.25 219 ILE A C 1
ATOM 1759 O O . ILE A 1 219 ? 1.459 34.312 13.484 1 91.25 219 ILE A O 1
ATOM 1763 N N . LEU A 1 220 ? 1.778 32.5 14.734 1 92.75 220 LEU A N 1
ATOM 1764 C CA . LEU A 1 220 ? 3.203 32.438 14.43 1 92.75 220 LEU A CA 1
ATOM 1765 C C . LEU A 1 220 ? 3.434 32.031 12.977 1 92.75 220 LEU A C 1
ATOM 1767 O O . LEU A 1 220 ? 2.635 31.297 12.398 1 92.75 220 LEU A O 1
ATOM 1771 N N . VAL A 1 221 ? 4.551 32.562 12.453 1 93.88 221 VAL A N 1
ATOM 1772 C CA . VAL A 1 221 ? 4.84 32.219 11.062 1 93.88 221 VAL A CA 1
ATOM 1773 C C . VAL A 1 221 ? 6.184 31.516 10.961 1 93.88 221 VAL A C 1
ATOM 1775 O O . VAL A 1 221 ? 7.199 32 11.461 1 93.88 221 VAL A O 1
ATOM 1778 N N . TRP A 1 222 ? 6.156 30.312 10.477 1 97.5 222 TRP A N 1
ATOM 1779 C CA . TRP A 1 222 ? 7.32 29.609 9.953 1 97.5 222 TRP A CA 1
ATOM 1780 C C . TRP A 1 222 ? 7.516 29.891 8.469 1 97.5 222 TRP A C 1
ATOM 1782 O O . TRP A 1 222 ? 6.734 29.422 7.633 1 97.5 222 TRP A O 1
ATOM 1792 N N . GLN A 1 223 ? 8.578 30.688 8.156 1 96.44 223 GLN A N 1
ATOM 1793 C CA . GLN A 1 223 ? 8.797 31.141 6.789 1 96.44 223 GLN A CA 1
ATOM 1794 C C . GLN A 1 223 ? 9.945 30.359 6.141 1 96.44 223 GLN A C 1
ATOM 1796 O O . GLN A 1 223 ? 11.102 30.5 6.555 1 96.44 223 GLN A O 1
ATOM 1801 N N . ASP A 1 224 ? 9.586 29.625 5.102 1 97.31 224 ASP A N 1
ATOM 1802 C CA . ASP A 1 224 ? 10.656 29.047 4.289 1 97.31 224 ASP A CA 1
ATOM 1803 C C . ASP A 1 224 ? 11.188 30.062 3.285 1 97.31 224 ASP A C 1
ATOM 1805 O O . ASP A 1 224 ? 10.422 30.844 2.707 1 97.31 224 ASP A O 1
ATOM 1809 N N . VAL A 1 225 ? 12.555 29.969 3.117 1 96.69 225 VAL A N 1
ATOM 1810 C CA . VAL A 1 225 ? 13.047 30.547 1.878 1 96.69 225 VAL A CA 1
ATOM 1811 C C . VAL A 1 225 ? 12.461 29.812 0.681 1 96.69 225 VAL A C 1
ATOM 1813 O O . VAL A 1 225 ? 12.172 28.609 0.771 1 96.69 225 VAL A O 1
ATOM 1816 N N . CYS A 1 226 ? 12.234 30.516 -0.394 1 94 226 CYS A N 1
ATOM 1817 C CA . CYS A 1 226 ? 11.516 29.922 -1.516 1 94 226 CYS A CA 1
ATOM 1818 C C . CYS A 1 226 ? 12.398 28.938 -2.277 1 94 226 CYS A C 1
ATOM 1820 O O . CYS A 1 226 ? 12.664 29.125 -3.467 1 94 226 CYS A O 1
ATOM 1822 N N . LEU A 1 227 ? 12.852 27.906 -1.602 1 96.31 227 LEU A N 1
ATOM 1823 C CA . LEU A 1 227 ? 13.594 26.781 -2.121 1 96.31 227 LEU A CA 1
ATOM 1824 C C . LEU A 1 227 ? 13.016 25.469 -1.604 1 96.31 227 LEU A C 1
ATOM 1826 O O . LEU A 1 227 ? 12.812 25.297 -0.398 1 96.31 227 LEU A O 1
ATOM 1830 N N . ALA A 1 228 ? 12.633 24.562 -2.545 1 96.44 228 ALA A N 1
ATOM 1831 C CA . ALA A 1 228 ? 11.969 23.344 -2.109 1 96.44 228 ALA A CA 1
ATOM 1832 C C . ALA A 1 228 ? 12.32 22.172 -3.033 1 96.44 228 ALA A C 1
ATOM 1834 O O . ALA A 1 228 ? 12.344 22.328 -4.258 1 96.44 228 ALA A O 1
ATOM 1835 N N . CYS A 1 229 ? 12.523 21.031 -2.441 1 93.69 229 CYS A N 1
ATOM 1836 C CA . CYS A 1 229 ? 12.633 19.734 -3.09 1 93.69 229 CYS A CA 1
ATOM 1837 C C . CYS A 1 229 ? 13.617 19.781 -4.254 1 93.69 229 CYS A C 1
ATOM 1839 O O . CYS A 1 229 ? 13.297 19.344 -5.359 1 93.69 229 CYS A O 1
ATOM 1841 N N . GLY A 1 230 ? 14.789 20.297 -4 1 89.56 230 GLY A N 1
ATOM 1842 C CA . GLY A 1 230 ? 15.766 20.375 -5.078 1 89.56 230 GLY A CA 1
ATOM 1843 C C . GLY A 1 230 ? 17.156 20.734 -4.598 1 89.56 230 GLY A C 1
ATOM 1844 O O . GLY A 1 230 ? 17.375 20.938 -3.4 1 89.56 230 GLY A O 1
ATOM 1845 N N . ASP A 1 231 ? 18.062 20.625 -5.547 1 90 231 ASP A N 1
ATOM 1846 C CA . ASP A 1 231 ? 19.391 21.188 -5.395 1 90 231 ASP A CA 1
ATOM 1847 C C . ASP A 1 231 ? 19.578 22.406 -6.301 1 90 231 ASP A C 1
ATOM 1849 O O . ASP A 1 231 ? 19.219 22.375 -7.477 1 90 231 ASP A O 1
ATOM 1853 N N . TYR A 1 232 ? 20.078 23.438 -5.703 1 91.12 232 TYR A N 1
ATOM 1854 C CA . TYR A 1 232 ? 20.203 24.703 -6.414 1 91.12 232 TYR A CA 1
ATOM 1855 C C . TYR A 1 232 ? 21.656 25.047 -6.684 1 91.12 232 TYR A C 1
ATOM 1857 O O . TYR A 1 232 ? 22.547 24.656 -5.918 1 91.12 232 TYR A O 1
ATOM 1865 N N . PRO A 1 233 ? 21.859 25.75 -7.773 1 90.94 233 PRO A N 1
ATOM 1866 C CA . PRO A 1 233 ? 23.234 25.938 -8.234 1 90.94 233 PRO A CA 1
ATOM 1867 C C . PRO A 1 233 ? 23.969 27.047 -7.488 1 90.94 233 PRO A C 1
ATOM 1869 O O . PRO A 1 233 ? 24.375 28.047 -8.102 1 90.94 233 PRO A O 1
ATOM 1872 N N . ALA A 1 234 ? 24.234 26.812 -6.242 1 92.5 234 ALA A N 1
ATOM 1873 C CA . ALA A 1 234 ? 24.922 27.797 -5.398 1 92.5 234 ALA A CA 1
ATOM 1874 C C . ALA A 1 234 ? 26.375 27.953 -5.832 1 92.5 234 ALA A C 1
ATOM 1876 O O . ALA A 1 234 ? 27.047 28.906 -5.422 1 92.5 234 ALA A O 1
ATOM 1877 N N . ASN A 1 235 ? 26.828 27.062 -6.711 1 91.44 235 ASN A N 1
ATOM 1878 C CA . ASN A 1 235 ? 28.188 27.156 -7.25 1 91.44 235 ASN A CA 1
ATOM 1879 C C . ASN A 1 235 ? 28.266 28.172 -8.391 1 91.44 235 ASN A C 1
ATOM 1881 O O . ASN A 1 235 ? 29.359 28.562 -8.789 1 91.44 235 ASN A O 1
ATOM 1885 N N . ILE A 1 236 ? 27.188 28.562 -8.891 1 91.69 236 ILE A N 1
ATOM 1886 C CA . ILE A 1 236 ? 27.125 29.625 -9.891 1 91.69 236 ILE A CA 1
ATOM 1887 C C . ILE A 1 236 ? 26.953 30.969 -9.195 1 91.69 236 ILE A C 1
ATOM 1889 O O . ILE A 1 236 ? 25.906 31.25 -8.617 1 91.69 236 ILE A O 1
ATOM 1893 N N . LEU A 1 237 ? 27.922 31.781 -9.297 1 90.69 237 LEU A N 1
ATOM 1894 C CA . LEU A 1 237 ? 28.016 33.031 -8.539 1 90.69 237 LEU A CA 1
ATOM 1895 C C . LEU A 1 237 ? 26.828 33.938 -8.805 1 90.69 237 LEU A C 1
ATOM 1897 O O . LEU A 1 237 ? 26.281 34.531 -7.887 1 90.69 237 LEU A O 1
ATOM 1901 N N . GLU A 1 238 ? 26.422 34.031 -10.055 1 86.94 238 GLU A N 1
ATOM 1902 C CA . GLU A 1 238 ? 25.297 34.906 -10.414 1 86.94 238 GLU A CA 1
ATOM 1903 C C . GLU A 1 238 ? 24.016 34.438 -9.711 1 86.94 238 GLU A C 1
ATOM 1905 O O . GLU A 1 238 ? 23.25 35.281 -9.242 1 86.94 238 GLU A O 1
ATOM 1910 N N . TRP A 1 239 ? 23.797 33.219 -9.648 1 89.19 239 TRP A N 1
ATOM 1911 C CA . TRP A 1 239 ? 22.594 32.688 -9 1 89.19 239 TRP A CA 1
ATOM 1912 C C . TRP A 1 239 ? 22.672 32.875 -7.488 1 89.19 239 TRP A C 1
ATOM 1914 O O . TRP A 1 239 ? 21.672 33.281 -6.859 1 89.19 239 TRP A O 1
ATOM 1924 N N . GLU A 1 240 ? 23.875 32.594 -6.98 1 92.12 240 GLU A N 1
ATOM 1925 C CA . GLU A 1 240 ? 24.109 32.812 -5.559 1 92.12 240 GLU A CA 1
ATOM 1926 C C . GLU A 1 240 ? 23.766 34.25 -5.145 1 92.12 240 GLU A C 1
ATOM 1928 O O . GLU A 1 240 ? 23.047 34.469 -4.172 1 92.12 240 GLU A O 1
ATOM 1933 N N . LYS A 1 241 ? 24.188 35.156 -5.879 1 89.44 241 LYS A N 1
ATOM 1934 C CA . LYS A 1 241 ? 23.953 36.562 -5.57 1 89.44 241 LYS A CA 1
ATOM 1935 C C . LYS A 1 241 ? 22.484 36.906 -5.707 1 89.44 241 LYS A C 1
ATOM 1937 O O . LYS A 1 241 ? 21.953 37.719 -4.938 1 89.44 241 LYS A O 1
ATOM 1942 N N . SER A 1 242 ? 21.938 36.344 -6.641 1 90.44 242 SER A N 1
ATOM 1943 C CA . SER A 1 242 ? 20.531 36.625 -6.895 1 90.44 242 SER A CA 1
ATOM 1944 C C . SER A 1 242 ? 19.656 36.156 -5.73 1 90.44 242 SER A C 1
ATOM 1946 O O . SER A 1 242 ? 18.781 36.906 -5.27 1 90.44 242 SER A O 1
ATOM 1948 N N . ILE A 1 243 ? 19.859 34.969 -5.234 1 93.44 243 ILE A N 1
ATOM 1949 C CA . ILE A 1 243 ? 19.031 34.438 -4.164 1 93.44 243 ILE A CA 1
ATOM 1950 C C . ILE A 1 243 ? 19.328 35.188 -2.859 1 93.44 243 ILE A C 1
ATOM 1952 O O . ILE A 1 243 ? 18.438 35.375 -2.035 1 93.44 243 ILE A O 1
ATOM 1956 N N . GLU A 1 244 ? 20.578 35.562 -2.646 1 93.56 244 GLU A N 1
ATOM 1957 C CA . GLU A 1 244 ? 20.922 36.344 -1.476 1 93.56 244 GLU A CA 1
ATOM 1958 C C . GLU A 1 244 ? 20.234 37.719 -1.516 1 93.56 244 GLU A C 1
ATOM 1960 O O . GLU A 1 244 ? 19.734 38.188 -0.493 1 93.56 244 GLU A O 1
ATOM 1965 N N . ALA A 1 245 ? 20.203 38.281 -2.68 1 89.81 245 ALA A N 1
ATOM 1966 C CA . ALA A 1 245 ? 19.531 39.562 -2.855 1 89.81 245 ALA A CA 1
ATOM 1967 C C . ALA A 1 245 ? 18.047 39.438 -2.584 1 89.81 245 ALA A C 1
ATOM 1969 O O . ALA A 1 245 ? 17.438 40.344 -1.983 1 89.81 245 ALA A O 1
ATOM 1970 N N . GLU A 1 246 ? 17.516 38.438 -3.031 1 91.38 246 GLU A N 1
ATOM 1971 C CA . GLU A 1 246 ? 16.094 38.188 -2.789 1 91.38 246 GLU A CA 1
ATOM 1972 C C . GLU A 1 246 ? 15.797 38.094 -1.295 1 91.38 246 GLU A C 1
ATOM 1974 O O . GLU A 1 246 ? 14.852 38.688 -0.798 1 91.38 246 GLU A O 1
ATOM 1979 N N . LEU A 1 247 ? 16.578 37.281 -0.646 1 94.12 247 LEU A N 1
ATOM 1980 C CA . LEU A 1 247 ? 16.391 37.125 0.789 1 94.12 247 LEU A CA 1
ATOM 1981 C C . LEU A 1 247 ? 16.516 38.438 1.524 1 94.12 247 LEU A C 1
ATOM 1983 O O . LEU A 1 247 ? 15.695 38.781 2.377 1 94.12 247 LEU A O 1
ATOM 1987 N N . ARG A 1 248 ? 17.516 39.219 1.142 1 89.25 248 ARG A N 1
ATOM 1988 C CA . ARG A 1 248 ? 17.719 40.531 1.75 1 89.25 248 ARG A CA 1
ATOM 1989 C C . ARG A 1 248 ? 16.516 41.438 1.511 1 89.25 248 ARG A C 1
ATOM 1991 O O . ARG A 1 248 ? 16.078 42.156 2.416 1 89.25 248 ARG A O 1
ATOM 1998 N N . HIS A 1 249 ? 16.047 41.375 0.34 1 87.19 249 HIS A N 1
ATOM 1999 C CA . HIS A 1 249 ? 14.883 42.188 -0.014 1 87.19 249 HIS A CA 1
ATOM 2000 C C . HIS A 1 249 ? 13.68 41.812 0.86 1 87.19 249 HIS A C 1
ATOM 2002 O O . HIS A 1 249 ? 12.992 42.719 1.363 1 87.19 249 HIS A O 1
ATOM 2008 N N . GLN A 1 250 ? 13.406 40.594 1.059 1 89.94 250 GLN A N 1
ATOM 2009 C CA . GLN A 1 250 ? 12.266 40.156 1.853 1 89.94 250 GLN A CA 1
ATOM 2010 C C . GLN A 1 250 ? 12.406 40.562 3.311 1 89.94 250 GLN A C 1
ATOM 2012 O O . GLN A 1 250 ? 11.438 41 3.939 1 89.94 250 GLN A O 1
ATOM 2017 N N . ILE A 1 251 ? 13.57 40.5 3.756 1 87.88 251 ILE A N 1
ATOM 2018 C CA . ILE A 1 251 ? 13.836 40.75 5.168 1 87.88 251 ILE A CA 1
ATOM 2019 C C . ILE A 1 251 ? 13.789 42.25 5.434 1 87.88 251 ILE A C 1
ATOM 2021 O O . ILE A 1 251 ? 13.133 42.688 6.375 1 87.88 251 ILE A O 1
ATOM 2025 N N . THR A 1 252 ? 14.406 43.031 4.574 1 82.62 252 THR A N 1
ATOM 2026 C CA . THR A 1 252 ? 14.609 44.438 4.855 1 82.62 252 THR A CA 1
ATOM 2027 C C . THR A 1 252 ? 13.578 45.281 4.117 1 82.62 252 THR A C 1
ATOM 2029 O O . THR A 1 252 ? 12.688 45.875 4.738 1 82.62 252 THR A O 1
ATOM 2032 N N . ASP A 1 253 ? 13.586 45.156 2.842 1 78.81 253 ASP A N 1
ATOM 2033 C CA . ASP A 1 253 ? 12.75 46.062 2.033 1 78.81 253 ASP A CA 1
ATOM 2034 C C . ASP A 1 253 ? 11.266 45.781 2.268 1 78.81 253 ASP A C 1
ATOM 2036 O O . ASP A 1 253 ? 10.477 46.719 2.41 1 78.81 253 ASP A O 1
ATOM 2040 N N . ARG A 1 254 ? 10.938 44.562 2.342 1 81.62 254 ARG A N 1
ATOM 2041 C CA . ARG A 1 254 ? 9.547 44.188 2.6 1 81.62 254 ARG A CA 1
ATOM 2042 C C . ARG A 1 254 ? 9.234 44.25 4.09 1 81.62 254 ARG A C 1
ATOM 2044 O O . ARG A 1 254 ? 8.062 44.281 4.48 1 81.62 254 ARG A O 1
ATOM 2051 N N . GLY A 1 255 ? 10.25 44.219 4.887 1 82.19 255 GLY A N 1
ATOM 2052 C CA . GLY A 1 255 ? 10.102 44.469 6.312 1 82.19 255 GLY A CA 1
ATOM 2053 C C . GLY A 1 255 ? 9.648 43.219 7.082 1 82.19 255 GLY A C 1
ATOM 2054 O O . GLY A 1 255 ? 9.062 43.344 8.164 1 82.19 255 GLY A O 1
ATOM 2055 N N . LEU A 1 256 ? 9.859 42.031 6.586 1 86.5 256 LEU A N 1
ATOM 2056 C CA . LEU A 1 256 ? 9.422 40.844 7.262 1 86.5 256 LEU A CA 1
ATOM 2057 C C . LEU A 1 256 ? 10.102 40.688 8.617 1 86.5 256 LEU A C 1
ATOM 2059 O O . LEU A 1 256 ? 9.547 40.062 9.539 1 86.5 256 LEU A O 1
ATOM 2063 N N . VAL A 1 257 ? 11.242 41.25 8.75 1 79.38 257 VAL A N 1
ATOM 2064 C CA . VAL A 1 257 ? 12.008 41.156 9.984 1 79.38 257 VAL A CA 1
ATOM 2065 C C . VAL A 1 257 ? 11.258 41.906 11.102 1 79.38 257 VAL A C 1
ATOM 2067 O O . VAL A 1 257 ? 11.461 41.594 12.289 1 79.38 257 VAL A O 1
ATOM 2070 N N . ASN A 1 258 ? 10.32 42.719 10.758 1 76 258 ASN A N 1
ATOM 2071 C CA . ASN A 1 258 ? 9.625 43.531 11.742 1 76 258 ASN A CA 1
ATOM 2072 C C . ASN A 1 258 ? 8.297 42.906 12.156 1 76 258 ASN A C 1
ATOM 2074 O O . ASN A 1 258 ? 7.59 43.438 13.016 1 76 258 ASN A O 1
ATOM 2078 N N . ARG A 1 259 ? 7.973 41.812 11.602 1 82.38 259 ARG A N 1
ATOM 2079 C CA . ARG A 1 259 ? 6.711 41.156 11.898 1 82.38 259 ARG A CA 1
ATOM 2080 C C . ARG A 1 259 ? 6.801 40.344 13.195 1 82.38 259 ARG A C 1
ATOM 2082 O O . ARG A 1 259 ? 7.605 39.438 13.312 1 82.38 259 ARG A O 1
ATOM 2089 N N . PRO A 1 260 ? 5.992 40.75 14.188 1 83 260 PRO A N 1
ATOM 2090 C CA . PRO A 1 260 ? 6.062 39.969 15.43 1 83 260 PRO A CA 1
ATOM 2091 C C . PRO A 1 260 ? 5.672 38.5 15.242 1 83 260 PRO A C 1
ATOM 2093 O O . PRO A 1 260 ? 6.102 37.656 16.016 1 83 260 PRO A O 1
ATOM 2096 N N . SER A 1 261 ? 4.898 38.219 14.234 1 89.31 261 SER A N 1
ATOM 2097 C CA . SER A 1 261 ? 4.449 36.875 13.984 1 89.31 261 SER A CA 1
ATOM 2098 C C . SER A 1 261 ? 5.574 36 13.406 1 89.31 261 SER A C 1
ATOM 2100 O O . SER A 1 261 ? 5.562 34.781 13.547 1 89.31 261 SER A O 1
ATOM 2102 N N . LEU A 1 262 ? 6.523 36.594 12.711 1 90.88 262 LEU A N 1
ATOM 2103 C CA . LEU A 1 262 ? 7.605 35.812 12.102 1 90.88 262 LEU A CA 1
ATOM 2104 C C . LEU A 1 262 ? 8.516 35.219 13.164 1 90.88 262 LEU A C 1
ATOM 2106 O O . LEU A 1 262 ? 9.18 35.938 13.906 1 90.88 262 LEU A O 1
ATOM 2110 N N . THR A 1 263 ? 8.555 33.969 13.203 1 91 263 THR A N 1
ATOM 2111 C CA . THR A 1 263 ? 9.188 33.25 14.312 1 91 263 THR A CA 1
ATOM 2112 C C . THR A 1 263 ? 10.453 32.531 13.852 1 91 263 THR A C 1
ATOM 2114 O O . THR A 1 263 ? 11.438 32.469 14.586 1 91 263 THR A O 1
ATOM 2117 N N . ILE A 1 264 ? 10.422 32.031 12.711 1 94.06 264 ILE A N 1
ATOM 2118 C CA . ILE A 1 264 ? 11.531 31.203 12.242 1 94.06 264 ILE A CA 1
ATOM 2119 C C . ILE A 1 264 ? 11.656 31.312 10.719 1 94.06 264 ILE A C 1
ATOM 2121 O O . ILE A 1 264 ? 10.641 31.344 10.016 1 94.06 264 ILE A O 1
ATOM 2125 N N . TRP A 1 265 ? 12.914 31.5 10.281 1 94.62 265 TRP A N 1
ATOM 2126 C CA . TRP A 1 265 ? 13.289 31.312 8.883 1 94.62 265 TRP A CA 1
ATOM 2127 C C . TRP A 1 265 ? 13.891 29.922 8.664 1 94.62 265 TRP A C 1
ATOM 2129 O O . TRP A 1 265 ? 14.797 29.516 9.391 1 94.62 265 TRP A O 1
ATOM 2139 N N . ALA A 1 266 ? 13.32 29.219 7.734 1 96.88 266 ALA A N 1
ATOM 2140 C CA . ALA A 1 266 ? 13.922 27.953 7.324 1 96.88 266 ALA A CA 1
ATOM 2141 C C . ALA A 1 266 ? 14.539 28.062 5.934 1 96.88 266 ALA A C 1
ATOM 2143 O O . ALA A 1 266 ? 13.938 28.641 5.027 1 96.88 266 ALA A O 1
ATOM 2144 N N . GLY A 1 267 ? 15.688 27.438 5.746 1 97.44 267 GLY A N 1
ATOM 2145 C CA . GLY A 1 267 ? 16.453 27.625 4.523 1 97.44 267 GLY A CA 1
ATOM 2146 C C . GLY A 1 267 ? 15.812 26.953 3.32 1 97.44 267 GLY A C 1
ATOM 2147 O O . GLY A 1 267 ? 15.984 27.391 2.186 1 97.44 267 GLY A O 1
ATOM 2148 N N . SER A 1 268 ? 15.203 25.859 3.582 1 97 268 SER A N 1
ATOM 2149 C CA . SER A 1 268 ? 14.602 25.125 2.471 1 97 268 SER A CA 1
ATOM 2150 C C . SER A 1 268 ? 13.586 24.109 2.965 1 97 268 SER A C 1
ATOM 2152 O O . SER A 1 268 ? 13.555 23.781 4.152 1 97 268 SER A O 1
ATOM 2154 N N . ASN A 1 269 ? 12.727 23.734 1.973 1 98 269 ASN A N 1
ATOM 2155 C CA . ASN A 1 269 ? 11.859 22.594 2.203 1 98 269 ASN A CA 1
ATOM 2156 C C . ASN A 1 269 ? 12.406 21.328 1.544 1 98 269 ASN A C 1
ATOM 2158 O O . ASN A 1 269 ? 12.438 21.219 0.316 1 98 269 ASN A O 1
ATOM 2162 N N . GLU A 1 270 ? 12.797 20.344 2.26 1 97.44 270 GLU A N 1
ATOM 2163 C CA . GLU A 1 270 ? 13.078 18.969 1.897 1 97.44 270 GLU A CA 1
ATOM 2164 C C . GLU A 1 270 ? 14.305 18.875 0.986 1 97.44 270 GLU A C 1
ATOM 2166 O O . GLU A 1 270 ? 14.508 17.859 0.321 1 97.44 270 GLU A O 1
ATOM 2171 N N . ASP A 1 271 ? 15.141 19.875 0.917 1 96.81 271 ASP A N 1
ATOM 2172 C CA . ASP A 1 271 ? 16.328 19.797 0.072 1 96.81 271 ASP A CA 1
ATOM 2173 C C . ASP A 1 271 ? 17.359 18.828 0.651 1 96.81 271 ASP A C 1
ATOM 2175 O O . ASP A 1 271 ? 18.031 18.125 -0.093 1 96.81 271 ASP A O 1
ATOM 2179 N N . TYR A 1 272 ? 17.469 18.828 2.006 1 96.44 272 TYR A N 1
ATOM 2180 C CA . TYR A 1 272 ? 18.375 17.875 2.631 1 96.44 272 TYR A CA 1
ATOM 2181 C C . TYR A 1 272 ? 17.906 16.438 2.404 1 96.44 272 TYR A C 1
ATOM 2183 O O . TYR A 1 272 ? 18.719 15.531 2.205 1 96.44 272 TYR A O 1
ATOM 2191 N N . GLN A 1 273 ? 16.609 16.25 2.398 1 94.94 273 GLN A N 1
ATOM 2192 C CA . GLN A 1 273 ? 16.062 14.922 2.105 1 94.94 273 GLN A CA 1
ATOM 2193 C C . GLN A 1 273 ? 16.406 14.492 0.686 1 94.94 273 GLN A C 1
ATOM 2195 O O . GLN A 1 273 ? 16.828 13.344 0.464 1 94.94 273 GLN A O 1
ATOM 2200 N N . VAL A 1 274 ? 16.234 15.328 -0.257 1 94.75 274 VAL A N 1
ATOM 2201 C CA . VAL A 1 274 ? 16.562 15.055 -1.65 1 94.75 274 VAL A CA 1
ATOM 2202 C C . VAL A 1 274 ? 18.062 14.742 -1.772 1 94.75 274 VAL A C 1
ATOM 2204 O O . VAL A 1 274 ? 18.438 13.789 -2.459 1 94.75 274 VAL A O 1
ATOM 2207 N N . ALA A 1 275 ? 18.859 15.531 -1.089 1 95 275 ALA A N 1
ATOM 2208 C CA . ALA A 1 275 ? 20.312 15.344 -1.138 1 95 275 ALA A CA 1
ATOM 2209 C C . ALA A 1 275 ? 20.703 13.977 -0.601 1 95 275 ALA A C 1
ATOM 2211 O O . ALA A 1 275 ? 21.562 13.297 -1.174 1 95 275 ALA A O 1
ATOM 2212 N N . GLU A 1 276 ? 20.094 13.555 0.479 1 94.12 276 GLU A N 1
ATOM 2213 C CA . GLU A 1 276 ? 20.375 12.258 1.1 1 94.12 276 GLU A CA 1
ATOM 2214 C C . GLU A 1 276 ? 19.953 11.109 0.186 1 94.12 276 GLU A C 1
ATOM 2216 O O . GLU A 1 276 ? 20.656 10.102 0.086 1 94.12 276 GLU A O 1
ATOM 2221 N N . GLU A 1 277 ? 18.859 11.289 -0.511 1 89.69 277 GLU A N 1
ATOM 2222 C CA . GLU A 1 277 ? 18.266 10.195 -1.287 1 89.69 277 GLU A CA 1
ATOM 2223 C C . GLU A 1 277 ? 18.891 10.117 -2.678 1 89.69 277 GLU A C 1
ATOM 2225 O O . GLU A 1 277 ? 19.031 9.023 -3.234 1 89.69 277 GLU A O 1
ATOM 2230 N N . GLU A 1 278 ? 19.25 11.227 -3.219 1 89 278 GLU A N 1
ATOM 2231 C CA . GLU A 1 278 ? 19.5 11.211 -4.656 1 89 278 GLU A CA 1
ATOM 2232 C C . GLU A 1 278 ? 20.906 11.703 -4.98 1 89 278 GLU A C 1
ATOM 2234 O O . GLU A 1 278 ? 21.406 11.469 -6.082 1 89 278 GLU A O 1
ATOM 2239 N N . LEU A 1 279 ? 21.578 12.422 -3.984 1 88.62 279 LEU A N 1
ATOM 2240 C CA . LEU A 1 279 ? 22.75 13.164 -4.414 1 88.62 279 LEU A CA 1
ATOM 2241 C C . LEU A 1 279 ? 24 12.656 -3.715 1 88.62 279 LEU A C 1
ATOM 2243 O O . LEU A 1 279 ? 25.078 13.219 -3.873 1 88.62 279 LEU A O 1
ATOM 2247 N N . GLY A 1 280 ? 23.828 11.539 -2.949 1 85.88 280 GLY A N 1
ATOM 2248 C CA . GLY A 1 280 ? 25 11.023 -2.24 1 85.88 280 GLY A CA 1
ATOM 2249 C C . GLY A 1 280 ? 25.531 11.977 -1.188 1 85.88 280 GLY A C 1
ATOM 2250 O O . GLY A 1 280 ? 26.734 12.07 -0.98 1 85.88 280 GLY A O 1
ATOM 2251 N N . TYR A 1 281 ? 24.672 12.781 -0.647 1 87 281 TYR A N 1
ATOM 2252 C CA . TYR A 1 281 ? 24.953 13.75 0.403 1 87 281 TYR A CA 1
ATOM 2253 C C . TYR A 1 281 ? 25.562 13.062 1.622 1 87 281 TYR A C 1
ATOM 2255 O O . TYR A 1 281 ? 25.047 12.047 2.09 1 87 281 TYR A O 1
ATOM 2263 N N . ASP A 1 282 ? 26.766 13.578 2.014 1 84 282 ASP A N 1
ATOM 2264 C CA . ASP A 1 282 ? 27.469 13.172 3.227 1 84 282 ASP A CA 1
ATOM 2265 C C . ASP A 1 282 ? 27.516 14.312 4.242 1 84 282 ASP A C 1
ATOM 2267 O O . ASP A 1 282 ? 28.188 15.32 4.02 1 84 282 ASP A O 1
ATOM 2271 N N . GLN A 1 283 ? 26.859 14.156 5.359 1 85.69 283 GLN A N 1
ATOM 2272 C CA . GLN A 1 283 ? 26.797 15.188 6.387 1 85.69 283 GLN A CA 1
ATOM 2273 C C . GLN A 1 283 ? 28.188 15.508 6.941 1 85.69 283 GLN A C 1
ATOM 2275 O O . GLN A 1 283 ? 28.453 16.641 7.344 1 85.69 283 GLN A O 1
ATOM 2280 N N . GLY A 1 284 ? 29.062 14.516 6.93 1 84.75 284 GLY A N 1
ATOM 2281 C CA . GLY A 1 284 ? 30.391 14.656 7.504 1 84.75 284 GLY A CA 1
ATOM 2282 C C . GLY A 1 284 ? 31.406 15.188 6.52 1 84.75 284 GLY A C 1
ATOM 2283 O O . GLY A 1 284 ? 32.594 15.281 6.84 1 84.75 284 GLY A O 1
ATOM 2284 N N . GLU A 1 285 ? 30.922 15.586 5.418 1 87.62 285 GLU A N 1
ATOM 2285 C CA . GLU A 1 285 ? 31.844 16.109 4.414 1 87.62 285 GLU A CA 1
ATOM 2286 C C . GLU A 1 285 ? 32.594 17.328 4.938 1 87.62 285 GLU A C 1
ATOM 2288 O O . GLU A 1 285 ? 32 18.188 5.598 1 87.62 285 GLU A O 1
ATOM 2293 N N . ASP A 1 286 ? 33.906 17.438 4.703 1 85.5 286 ASP A N 1
ATOM 2294 C CA . ASP A 1 286 ? 34.719 18.578 5.086 1 85.5 286 ASP A CA 1
ATOM 2295 C C . ASP A 1 286 ? 34.25 19.859 4.387 1 85.5 286 ASP A C 1
ATOM 2297 O O . ASP A 1 286 ? 34.312 19.953 3.16 1 85.5 286 ASP A O 1
ATOM 2301 N N . PRO A 1 287 ? 33.844 20.812 5.172 1 88.12 287 PRO A N 1
ATOM 2302 C CA . PRO A 1 287 ? 33.344 22.047 4.559 1 88.12 287 PRO A CA 1
ATOM 2303 C C . PRO A 1 287 ? 34.469 22.875 3.896 1 88.12 287 PRO A C 1
ATOM 2305 O O . PRO A 1 287 ? 34.156 23.734 3.057 1 88.12 287 PRO A O 1
ATOM 2308 N N . GLY A 1 288 ? 35.688 22.578 4.219 1 88.94 288 GLY A N 1
ATOM 2309 C CA . GLY A 1 288 ? 36.75 23.484 3.812 1 88.94 288 GLY A CA 1
ATOM 2310 C C . GLY A 1 288 ? 36.625 24.859 4.453 1 88.94 288 GLY A C 1
ATOM 2311 O O . GLY A 1 288 ? 36.125 24.984 5.574 1 88.94 288 GLY A O 1
ATOM 2312 N N . LYS A 1 289 ? 37.344 25.797 3.732 1 85.62 289 LYS A N 1
ATOM 2313 C CA . LYS A 1 289 ? 37.281 27.156 4.25 1 85.62 289 LYS A CA 1
ATOM 2314 C C . LYS A 1 289 ? 35.906 27.766 3.988 1 85.62 289 LYS A C 1
ATOM 2316 O O . LYS A 1 289 ? 35.5 27.906 2.836 1 85.62 289 LYS A O 1
ATOM 2321 N N . ASP A 1 290 ? 35.188 28.078 4.965 1 87.12 290 ASP A N 1
ATOM 2322 C CA . ASP A 1 290 ? 33.906 28.75 4.941 1 87.12 290 ASP A CA 1
ATOM 2323 C C . ASP A 1 290 ? 32.906 27.984 4.066 1 87.12 290 ASP A C 1
ATOM 2325 O O . ASP A 1 290 ? 32.062 28.594 3.385 1 87.12 290 ASP A O 1
ATOM 2329 N N . GLY A 1 291 ? 33.094 26.656 3.963 1 89.12 291 GLY A N 1
ATOM 2330 C CA . GLY A 1 291 ? 32.156 25.828 3.244 1 89.12 291 GLY A CA 1
ATOM 2331 C C . GLY A 1 291 ? 32.438 25.734 1.757 1 89.12 291 GLY A C 1
ATOM 2332 O O . GLY A 1 291 ? 31.594 25.281 0.98 1 89.12 291 GLY A O 1
ATOM 2333 N N . GLU A 1 292 ? 33.562 26.141 1.243 1 89.19 292 GLU A N 1
ATOM 2334 C CA . GLU A 1 292 ? 33.906 26.156 -0.175 1 89.19 292 GLU A CA 1
ATOM 2335 C C . GLU A 1 292 ? 33.875 24.766 -0.774 1 89.19 292 GLU A C 1
ATOM 2337 O O . GLU A 1 292 ? 33.5 24.594 -1.945 1 89.19 292 GLU A O 1
ATOM 2342 N N . ASN A 1 293 ? 34.156 23.797 0.009 1 91.88 293 ASN A N 1
ATOM 2343 C CA . ASN A 1 293 ? 34.125 22.422 -0.473 1 91.88 293 ASN A CA 1
ATOM 2344 C C . ASN A 1 293 ? 32.688 21.953 -0.778 1 91.88 293 ASN A C 1
ATOM 2346 O O . ASN A 1 293 ? 32.469 21.172 -1.694 1 91.88 293 ASN A O 1
ATOM 2350 N N . TRP A 1 294 ? 31.781 22.469 -0.02 1 93.06 294 TRP A N 1
ATOM 2351 C CA . TRP A 1 294 ? 30.391 22.109 -0.262 1 93.06 294 TRP A CA 1
ATOM 2352 C C . TRP A 1 294 ? 29.922 22.625 -1.619 1 93.06 294 TRP A C 1
ATOM 2354 O O . TRP A 1 294 ? 29.188 21.953 -2.326 1 93.06 294 TRP A O 1
ATOM 2364 N N . LYS A 1 295 ? 30.344 23.734 -2.008 1 90.75 295 LYS A N 1
ATOM 2365 C CA . LYS A 1 295 ? 29.969 24.328 -3.279 1 90.75 295 LYS A CA 1
ATOM 2366 C C . LYS A 1 295 ? 30.438 23.484 -4.457 1 90.75 295 LYS A C 1
ATOM 2368 O O . LYS A 1 295 ? 29.797 23.469 -5.512 1 90.75 295 LYS A O 1
ATOM 2373 N N . LYS A 1 296 ? 31.516 22.812 -4.23 1 89.75 296 LYS A N 1
ATOM 2374 C CA . LYS A 1 296 ? 32.094 22 -5.285 1 89.75 296 LYS A CA 1
ATOM 2375 C C . LYS A 1 296 ? 31.578 20.562 -5.227 1 89.75 296 LYS A C 1
ATOM 2377 O O . LYS A 1 296 ? 31.828 19.766 -6.137 1 89.75 296 LYS A O 1
ATOM 2382 N N . GLY A 1 297 ? 30.891 20.297 -4.176 1 88.5 297 GLY A N 1
ATOM 2383 C CA . GLY A 1 297 ? 30.453 18.922 -3.949 1 88.5 297 GLY A CA 1
ATOM 2384 C C . GLY A 1 297 ? 29.109 18.609 -4.602 1 88.5 297 GLY A C 1
ATOM 2385 O O . GLY A 1 297 ? 28.703 19.297 -5.539 1 88.5 297 GLY A O 1
ATOM 2386 N N . SER A 1 298 ? 28.422 17.531 -4.145 1 91.06 298 SER A N 1
ATOM 2387 C CA . SER A 1 298 ? 27.203 16.984 -4.738 1 91.06 298 SER A CA 1
ATOM 2388 C C . SER A 1 298 ? 25.984 17.766 -4.289 1 91.06 298 SER A C 1
ATOM 2390 O O . SER A 1 298 ? 24.906 17.641 -4.879 1 91.06 298 SER A O 1
ATOM 2392 N N . PHE A 1 299 ? 26.188 18.625 -3.24 1 94.94 299 PHE A N 1
ATOM 2393 C CA . PHE A 1 299 ? 25.094 19.391 -2.68 1 94.94 299 PHE A CA 1
ATOM 2394 C C . PHE A 1 299 ? 25.516 20.844 -2.434 1 94.94 299 PHE A C 1
ATOM 2396 O O . PHE A 1 299 ? 25.594 21.281 -1.286 1 94.94 299 PHE A O 1
ATOM 2403 N N . PRO A 1 300 ? 25.672 21.656 -3.504 1 94.12 300 PRO A N 1
ATOM 2404 C CA . PRO A 1 300 ? 26.203 23.016 -3.383 1 94.12 300 PRO A CA 1
ATOM 2405 C C . PRO A 1 300 ? 25.281 23.938 -2.566 1 94.12 300 PRO A C 1
ATOM 2407 O O . PRO A 1 300 ? 25.766 24.859 -1.908 1 94.12 300 PRO A O 1
ATOM 2410 N N . SER A 1 301 ? 24.031 23.672 -2.533 1 95.5 301 SER A N 1
ATOM 2411 C CA . SER A 1 301 ? 23.078 24.531 -1.843 1 95.5 301 SER A CA 1
ATOM 2412 C C . SER A 1 301 ? 23.266 24.469 -0.332 1 95.5 301 SER A C 1
ATOM 2414 O O . SER A 1 301 ? 22.766 25.328 0.399 1 95.5 301 SER A O 1
ATOM 2416 N N . ARG A 1 302 ? 23.969 23.453 0.089 1 95.69 302 ARG A N 1
ATOM 2417 C CA . ARG A 1 302 ? 24.297 23.375 1.51 1 95.69 302 ARG A CA 1
ATOM 2418 C C . ARG A 1 302 ? 24.969 24.672 1.983 1 95.69 302 ARG A C 1
ATOM 2420 O O . ARG A 1 302 ? 24.75 25.109 3.111 1 95.69 302 ARG A O 1
ATOM 2427 N N . TRP A 1 303 ? 25.828 25.234 1.163 1 95.88 303 TRP A N 1
ATOM 2428 C CA . TRP A 1 303 ? 26.531 26.469 1.505 1 95.88 303 TRP A CA 1
ATOM 2429 C C . TRP A 1 303 ? 25.547 27.594 1.783 1 95.88 303 TRP A C 1
ATOM 2431 O O . TRP A 1 303 ? 25.766 28.406 2.695 1 95.88 303 TRP A O 1
ATOM 2441 N N . LEU A 1 304 ? 24.516 27.719 1.062 1 96.38 304 LEU A N 1
ATOM 2442 C CA . LEU A 1 304 ? 23.5 28.719 1.31 1 96.38 304 LEU A CA 1
ATOM 2443 C C . LEU A 1 304 ? 22.875 28.547 2.693 1 96.38 304 LEU A C 1
ATOM 2445 O O . LEU A 1 304 ? 22.797 29.5 3.469 1 96.38 304 LEU A O 1
ATOM 2449 N N . TYR A 1 305 ? 22.531 27.344 3.016 1 96.94 305 TYR A N 1
ATOM 2450 C CA . TYR A 1 305 ? 21.703 27.031 4.168 1 96.94 305 TYR A CA 1
ATOM 2451 C C . TYR A 1 305 ? 22.5 27.141 5.465 1 96.94 305 TYR A C 1
ATOM 2453 O O . TYR A 1 305 ? 21.953 27.531 6.504 1 96.94 305 TYR A O 1
ATOM 2461 N N . GLU A 1 306 ? 23.719 26.781 5.367 1 95.62 306 GLU A N 1
ATOM 2462 C CA . GLU A 1 306 ? 24.484 26.672 6.605 1 95.62 306 GLU A CA 1
ATOM 2463 C C . GLU A 1 306 ? 25.469 27.812 6.758 1 95.62 306 GLU A C 1
ATOM 2465 O O . GLU A 1 306 ? 26.078 27.984 7.82 1 95.62 306 GLU A O 1
ATOM 2470 N N . ARG A 1 307 ? 25.641 28.688 5.723 1 94.19 307 ARG A N 1
ATOM 2471 C CA . ARG A 1 307 ? 26.578 29.797 5.812 1 94.19 307 ARG A CA 1
ATOM 2472 C C . ARG A 1 307 ? 25.922 31.109 5.379 1 94.19 307 ARG A C 1
ATOM 2474 O O . ARG A 1 307 ? 25.719 32 6.199 1 94.19 307 ARG A O 1
ATOM 2481 N N . SER A 1 308 ? 25.484 31.188 4.199 1 94.25 308 SER A N 1
ATOM 2482 C CA . SER A 1 308 ? 25.031 32.438 3.607 1 94.25 308 SER A CA 1
ATOM 2483 C C . SER A 1 308 ? 23.766 32.938 4.293 1 94.25 308 SER A C 1
ATOM 2485 O O . SER A 1 308 ? 23.734 34.062 4.805 1 94.25 308 SER A O 1
ATOM 2487 N N . PHE A 1 309 ? 22.75 32.156 4.379 1 95.69 309 PHE A N 1
ATOM 2488 C CA . PHE A 1 309 ? 21.453 32.594 4.887 1 95.69 309 PHE A CA 1
ATOM 2489 C C . PHE A 1 309 ? 21.547 32.938 6.363 1 95.69 309 PHE A C 1
ATOM 2491 O O . PHE A 1 309 ? 21.047 34 6.777 1 95.69 309 PHE A O 1
ATOM 2498 N N . PRO A 1 310 ? 22.172 32.062 7.164 1 92.44 310 PRO A N 1
ATOM 2499 C CA . PRO A 1 310 ? 22.281 32.5 8.562 1 92.44 310 PRO A CA 1
ATOM 2500 C C . PRO A 1 310 ? 23.016 33.812 8.727 1 92.44 310 PRO A C 1
ATOM 2502 O O . PRO A 1 310 ? 22.688 34.594 9.617 1 92.44 310 PRO A O 1
ATOM 2505 N N . ARG A 1 311 ? 24 34 7.902 1 88.31 311 ARG A N 1
ATOM 2506 C CA . ARG A 1 311 ? 24.734 35.281 7.945 1 88.31 311 ARG A CA 1
ATOM 2507 C C . ARG A 1 311 ? 23.812 36.438 7.59 1 88.31 311 ARG A C 1
ATOM 2509 O O . ARG A 1 311 ? 23.781 37.438 8.305 1 88.31 311 ARG A O 1
ATOM 2516 N N . ILE A 1 312 ? 23.141 36.312 6.555 1 89.56 312 ILE A N 1
ATOM 2517 C CA . ILE A 1 312 ? 22.281 37.375 6.07 1 89.56 312 ILE A CA 1
ATOM 2518 C C . ILE A 1 312 ? 21.188 37.688 7.102 1 89.56 312 ILE A C 1
ATOM 2520 O O . ILE A 1 312 ? 20.953 38.844 7.457 1 89.56 312 ILE A O 1
ATOM 2524 N N . ILE A 1 313 ? 20.516 36.688 7.566 1 88.44 313 ILE A N 1
ATOM 2525 C CA . ILE A 1 313 ? 19.422 36.844 8.523 1 88.44 313 ILE A CA 1
ATOM 2526 C C . ILE A 1 313 ? 19.953 37.406 9.836 1 88.44 313 ILE A C 1
ATOM 2528 O O . ILE A 1 313 ? 19.328 38.25 10.445 1 88.44 313 ILE A O 1
ATOM 2532 N N . GLY A 1 314 ? 21.109 36.906 10.234 1 83.12 314 GLY A N 1
ATOM 2533 C CA . GLY A 1 314 ? 21.734 37.406 11.445 1 83.12 314 GLY A CA 1
ATOM 2534 C C . GLY A 1 314 ? 22.094 38.875 11.359 1 83.12 314 GLY A C 1
ATOM 2535 O O . GLY A 1 314 ? 22.031 39.594 12.367 1 83.12 314 GLY A O 1
ATOM 2536 N N . GLU A 1 315 ? 22.453 39.25 10.219 1 79.44 315 GLU A N 1
ATOM 2537 C CA . GLU A 1 315 ? 22.828 40.656 9.992 1 79.44 315 GLU A CA 1
ATOM 2538 C C . GLU A 1 315 ? 21.641 41.594 10.219 1 79.44 315 GLU A C 1
ATOM 2540 O O . GLU A 1 315 ? 21.812 42.719 10.695 1 79.44 315 GLU A O 1
ATOM 2545 N N . TYR A 1 316 ? 20.547 41.156 9.867 1 75.06 316 TYR A N 1
ATOM 2546 C CA . TYR A 1 316 ? 19.406 42.062 9.859 1 75.06 316 TYR A CA 1
ATOM 2547 C C . TYR A 1 316 ? 18.484 41.781 11.047 1 75.06 316 TYR A C 1
ATOM 2549 O O . TYR A 1 316 ? 17.594 42.594 11.328 1 75.06 316 TYR A O 1
ATOM 2557 N N . THR A 1 317 ? 18.547 40.719 11.617 1 68.69 317 THR A N 1
ATOM 2558 C CA . THR A 1 317 ? 17.625 40.375 12.703 1 68.69 317 THR A CA 1
ATOM 2559 C C . THR A 1 317 ? 18.219 40.75 14.055 1 68.69 317 THR A C 1
ATOM 2561 O O . THR A 1 317 ? 17.5 40.969 15.023 1 68.69 317 THR A O 1
ATOM 2564 N N . GLY A 1 318 ? 19.406 41.156 13.953 1 52.59 318 GLY A N 1
ATOM 2565 C CA . GLY A 1 318 ? 20.078 41.625 15.156 1 52.59 318 GLY A CA 1
ATOM 2566 C C . GLY A 1 318 ? 19.594 40.938 16.422 1 52.59 318 GLY A C 1
ATOM 2567 O O . GLY A 1 318 ? 19.609 39.719 16.516 1 52.59 318 GLY A O 1
ATOM 2568 N N . MET A 1 319 ? 18.859 41.844 17.297 1 48.84 319 MET A N 1
ATOM 2569 C CA . MET A 1 319 ? 18.297 41.562 18.609 1 48.84 319 MET A CA 1
ATOM 2570 C C . MET A 1 319 ? 16.906 40.938 18.484 1 48.84 319 MET A C 1
ATOM 2572 O O . MET A 1 319 ? 16.344 40.469 19.469 1 48.84 319 MET A O 1
ATOM 2576 N N . ARG A 1 320 ? 16.188 41.062 17.266 1 53.94 320 ARG A N 1
ATOM 2577 C CA . ARG A 1 320 ? 14.789 40.688 17.109 1 53.94 320 ARG A CA 1
ATOM 2578 C C . ARG A 1 320 ? 14.633 39.188 17.094 1 53.94 320 ARG A C 1
ATOM 2580 O O . ARG A 1 320 ? 13.523 38.656 17.25 1 53.94 320 ARG A O 1
ATOM 2587 N N . ARG A 1 321 ? 15.422 38.469 17.609 1 68.38 321 ARG A N 1
ATOM 2588 C CA . ARG A 1 321 ? 15.609 37.062 17.859 1 68.38 321 ARG A CA 1
ATOM 2589 C C . ARG A 1 321 ? 14.656 36.219 17 1 68.38 321 ARG A C 1
ATOM 2591 O O . ARG A 1 321 ? 13.586 35.812 17.453 1 68.38 321 ARG A O 1
ATOM 2598 N N . ILE A 1 322 ? 14.688 36.25 15.664 1 81.25 322 ILE A N 1
ATOM 2599 C CA . ILE A 1 322 ? 14.055 35.281 14.773 1 81.25 322 ILE A CA 1
ATOM 2600 C C . ILE A 1 322 ? 14.977 34.094 14.602 1 81.25 322 ILE A C 1
ATOM 2602 O O . ILE A 1 322 ? 16.188 34.25 14.375 1 81.25 322 ILE A O 1
ATOM 2606 N N . VAL A 1 323 ? 14.367 33 14.805 1 88.94 323 VAL A N 1
ATOM 2607 C CA . VAL A 1 323 ? 15.125 31.75 14.719 1 88.94 323 VAL A CA 1
ATOM 2608 C C . VAL A 1 323 ? 15.453 31.438 13.258 1 88.94 323 VAL A C 1
ATOM 2610 O O . VAL A 1 323 ? 14.633 31.688 12.367 1 88.94 323 VAL A O 1
ATOM 2613 N N . TYR A 1 324 ? 16.672 31.016 13.008 1 93.12 324 TYR A N 1
ATOM 2614 C CA . TYR A 1 324 ? 17.016 30.469 11.703 1 93.12 324 TYR A CA 1
ATOM 2615 C C . TYR A 1 324 ? 17.219 28.953 11.781 1 93.12 324 TYR A C 1
ATOM 2617 O O . TYR A 1 324 ? 17.812 28.453 12.734 1 93.12 324 TYR A O 1
ATOM 2625 N N . TRP A 1 325 ? 16.703 28.25 10.812 1 95.25 325 TRP A N 1
ATOM 2626 C CA . TRP A 1 325 ? 16.812 26.812 10.672 1 95.25 325 TRP A CA 1
ATOM 2627 C C . TRP A 1 325 ? 17.234 26.422 9.258 1 95.25 325 TRP A C 1
ATOM 2629 O O . TRP A 1 325 ? 16.672 26.922 8.281 1 95.25 325 TRP A O 1
ATOM 2639 N N . PRO A 1 326 ? 18.25 25.625 9.039 1 95.69 326 PRO A N 1
ATOM 2640 C CA . PRO A 1 326 ? 18.844 25.391 7.723 1 95.69 326 PRO A CA 1
ATOM 2641 C C . PRO A 1 326 ? 17.859 24.781 6.727 1 95.69 326 PRO A C 1
ATOM 2643 O O . PRO A 1 326 ? 17.953 25.062 5.523 1 95.69 326 PRO A O 1
ATOM 2646 N N . GLY A 1 327 ? 17.078 23.953 7.18 1 96.69 327 GLY A N 1
ATOM 2647 C CA . GLY A 1 327 ? 16.094 23.266 6.355 1 96.69 327 GLY A CA 1
ATOM 2648 C C . GLY A 1 327 ? 15.023 22.547 7.164 1 96.69 327 GLY A C 1
ATOM 2649 O O . GLY A 1 327 ? 15.125 22.469 8.391 1 96.69 327 GLY A O 1
ATOM 2650 N N . SER A 1 328 ? 14.016 22.094 6.457 1 97.88 328 SER A N 1
ATOM 2651 C CA . SER A 1 328 ? 12.977 21.266 7.047 1 97.88 328 SER A CA 1
ATOM 2652 C C . SER A 1 328 ? 12.602 20.109 6.121 1 97.88 328 SER A C 1
ATOM 2654 O O . SER A 1 328 ? 12.195 20.328 4.98 1 97.88 328 SER A O 1
ATOM 2656 N N . PRO A 1 329 ? 12.797 18.938 6.629 1 97.38 329 PRO A N 1
ATOM 2657 C CA . PRO A 1 329 ? 13.328 18.578 7.949 1 97.38 329 PRO A CA 1
ATOM 2658 C C . PRO A 1 329 ? 14.844 18.766 8.039 1 97.38 329 PRO A C 1
ATOM 2660 O O . PRO A 1 329 ? 15.523 18.812 7.016 1 97.38 329 PRO A O 1
ATOM 2663 N N . TRP A 1 330 ? 15.266 18.906 9.25 1 96.25 330 TRP A N 1
ATOM 2664 C CA . TRP A 1 330 ? 16.703 19.016 9.508 1 96.25 330 TRP A CA 1
ATOM 2665 C C . TRP A 1 330 ? 17.016 18.688 10.961 1 96.25 330 TRP A C 1
ATOM 2667 O O . TRP A 1 330 ? 16.203 18.922 11.852 1 96.25 330 TRP A O 1
ATOM 2677 N N . GLY A 1 331 ? 18.266 18.234 11.203 1 92.56 331 GLY A N 1
ATOM 2678 C CA . GLY A 1 331 ? 18.766 17.953 12.539 1 92.56 331 GLY A CA 1
ATOM 2679 C C . GLY A 1 331 ? 19.047 16.484 12.781 1 92.56 331 GLY A C 1
ATOM 2680 O O . GLY A 1 331 ? 18.375 15.617 12.211 1 92.56 331 GLY A O 1
ATOM 2681 N N . GLY A 1 332 ? 20.016 16.219 13.578 1 90.94 332 GLY A N 1
ATOM 2682 C CA . GLY A 1 332 ? 20.344 14.844 13.938 1 90.94 332 GLY A CA 1
ATOM 2683 C C . GLY A 1 332 ? 21.203 14.148 12.898 1 90.94 332 GLY A C 1
ATOM 2684 O O . GLY A 1 332 ? 21.922 14.797 12.148 1 90.94 332 GLY A O 1
ATOM 2685 N N . GLU A 1 333 ? 21.078 12.789 12.891 1 89.25 333 GLU A N 1
ATOM 2686 C CA . GLU A 1 333 ? 21.891 11.984 12 1 89.25 333 GLU A CA 1
ATOM 2687 C C . GLU A 1 333 ? 21.484 12.195 10.539 1 89.25 333 GLU A C 1
ATOM 2689 O O . GLU A 1 333 ? 22.344 12.273 9.656 1 89.25 333 GLU A O 1
ATOM 2694 N N . ASP A 1 334 ? 20.266 12.203 10.312 1 92.25 334 ASP A N 1
ATOM 2695 C CA . ASP A 1 334 ? 19.703 12.484 8.992 1 92.25 334 ASP A CA 1
ATOM 2696 C C . ASP A 1 334 ? 18.281 13.047 9.109 1 92.25 334 ASP A C 1
ATOM 2698 O O . ASP A 1 334 ? 17.797 13.273 10.219 1 92.25 334 ASP A O 1
ATOM 2702 N N . SER A 1 335 ? 17.703 13.336 7.973 1 92.81 335 SER A N 1
ATOM 2703 C CA . SER A 1 335 ? 16.422 14.031 7.945 1 92.81 335 SER A CA 1
ATOM 2704 C C . SER A 1 335 ? 15.32 13.172 8.547 1 92.81 335 SER A C 1
ATOM 2706 O O . SER A 1 335 ? 14.227 13.664 8.836 1 92.81 335 SER A O 1
ATOM 2708 N N . THR A 1 336 ? 15.547 11.859 8.867 1 92.06 336 THR A N 1
ATOM 2709 C CA . THR A 1 336 ? 14.531 10.977 9.422 1 92.06 336 THR A CA 1
ATOM 2710 C C . THR A 1 336 ? 14.734 10.797 10.922 1 92.06 336 THR A C 1
ATOM 2712 O O . THR A 1 336 ? 13.984 10.062 11.578 1 92.06 336 THR A O 1
ATOM 2715 N N . ASP A 1 337 ? 15.836 11.453 11.5 1 92.94 337 ASP A N 1
ATOM 2716 C CA . ASP A 1 337 ? 16.094 11.344 12.93 1 92.94 337 ASP A CA 1
ATOM 2717 C C . ASP A 1 337 ? 14.961 11.953 13.75 1 92.94 337 ASP A C 1
ATOM 2719 O O . ASP A 1 337 ? 14.742 13.164 13.703 1 92.94 337 ASP A O 1
ATOM 2723 N N . ARG A 1 338 ? 14.312 11.258 14.539 1 93.94 338 ARG A N 1
ATOM 2724 C CA . ARG A 1 338 ? 13.117 11.688 15.258 1 93.94 338 ARG A CA 1
ATOM 2725 C C . ARG A 1 338 ? 13.492 12.305 16.609 1 93.94 338 ARG A C 1
ATOM 2727 O O . ARG A 1 338 ? 12.625 12.812 17.312 1 93.94 338 ARG A O 1
ATOM 2734 N N . THR A 1 339 ? 14.742 12.297 16.938 1 93.75 339 THR A N 1
ATOM 2735 C CA . THR A 1 339 ? 15.117 12.688 18.281 1 93.75 339 THR A CA 1
ATOM 2736 C C . THR A 1 339 ? 15.781 14.062 18.297 1 93.75 339 THR A C 1
ATOM 2738 O O . THR A 1 339 ? 16.062 14.617 19.359 1 93.75 339 THR A O 1
ATOM 2741 N N . ILE A 1 340 ? 16.062 14.602 17.125 1 94.19 340 ILE A N 1
ATOM 2742 C CA . ILE A 1 340 ? 16.703 15.906 17.047 1 94.19 340 ILE A CA 1
ATOM 2743 C C . ILE A 1 340 ? 16.094 16.703 15.891 1 94.19 340 ILE A C 1
ATOM 2745 O O . ILE A 1 340 ? 15.953 16.203 14.781 1 94.19 340 ILE A O 1
ATOM 2749 N N . GLY A 1 341 ? 15.703 17.922 16.172 1 96.19 341 GLY A N 1
ATOM 2750 C CA . GLY A 1 341 ? 15.195 18.797 15.133 1 96.19 341 GLY A CA 1
ATOM 2751 C C . GLY A 1 341 ? 13.758 18.484 14.75 1 96.19 341 GLY A C 1
ATOM 2752 O O . GLY A 1 341 ? 12.945 18.141 15.609 1 96.19 341 GLY A O 1
ATOM 2753 N N . ASP A 1 342 ? 13.406 18.828 13.508 1 97.88 342 ASP A N 1
ATOM 2754 C CA . ASP A 1 342 ? 12.055 18.562 13.023 1 97.88 342 ASP A CA 1
ATOM 2755 C C . ASP A 1 342 ? 12.047 17.438 11.992 1 97.88 342 ASP A C 1
ATOM 2757 O O . ASP A 1 342 ? 13.094 17.094 11.438 1 97.88 342 ASP A O 1
ATOM 2761 N N . VAL A 1 343 ? 10.875 16.844 11.797 1 97.38 343 VAL A N 1
ATOM 2762 C CA . VAL A 1 343 ? 10.75 15.758 10.844 1 97.38 343 VAL A CA 1
ATOM 2763 C C . VAL A 1 343 ? 9.492 15.953 9.992 1 97.38 343 VAL A C 1
ATOM 2765 O O . VAL A 1 343 ? 8.562 16.656 10.406 1 97.38 343 VAL A O 1
ATOM 2768 N N . HIS A 1 344 ? 9.555 15.484 8.812 1 97.69 344 HIS A N 1
ATOM 2769 C CA . HIS A 1 344 ? 8.367 15.227 8.008 1 97.69 344 HIS A CA 1
ATOM 2770 C C . HIS A 1 344 ? 7.883 13.789 8.172 1 97.69 344 HIS A C 1
ATOM 2772 O O . HIS A 1 344 ? 8.602 12.852 7.824 1 97.69 344 HIS A O 1
ATOM 2778 N N . GLU A 1 345 ? 6.707 13.602 8.742 1 96.5 345 GLU A N 1
ATOM 2779 C CA . GLU A 1 345 ? 6.207 12.266 9.039 1 96.5 345 GLU A CA 1
ATOM 2780 C C . GLU A 1 345 ? 5.25 11.781 7.949 1 96.5 345 GLU A C 1
ATOM 2782 O O . GLU A 1 345 ? 4.055 12.07 7.992 1 96.5 345 GLU A O 1
ATOM 2787 N N . TRP A 1 346 ? 5.781 10.906 7.07 1 93.94 346 TRP A N 1
ATOM 2788 C CA . TRP A 1 346 ? 4.988 10.453 5.934 1 93.94 346 TRP A CA 1
ATOM 2789 C C . TRP A 1 346 ? 4.758 8.945 6 1 93.94 346 TRP A C 1
ATOM 2791 O O . TRP A 1 346 ? 4.297 8.336 5.031 1 93.94 346 TRP A O 1
ATOM 2801 N N . ASN A 1 347 ? 5.078 8.359 7.133 1 93.31 347 ASN A N 1
ATOM 2802 C CA . ASN A 1 347 ? 4.922 6.914 7.234 1 93.31 347 ASN A CA 1
ATOM 2803 C C . ASN A 1 347 ? 3.449 6.512 7.273 1 93.31 347 ASN A C 1
ATOM 2805 O O . ASN A 1 347 ? 3.117 5.34 7.082 1 93.31 347 ASN A O 1
ATOM 2809 N N . VAL A 1 348 ? 2.664 7.555 7.594 1 91.75 348 VAL A N 1
ATOM 2810 C CA . VAL A 1 348 ? 1.233 7.383 7.363 1 91.75 348 VAL A CA 1
ATOM 2811 C C . VAL A 1 348 ? 0.86 7.926 5.988 1 91.75 348 VAL A C 1
ATOM 2813 O O . VAL A 1 348 ? 1.21 9.055 5.645 1 91.75 348 VAL A O 1
ATOM 2816 N N . TRP A 1 349 ? 0.122 7.25 5.078 1 85.81 349 TRP A N 1
ATOM 2817 C CA . TRP A 1 349 ? -0.273 7.598 3.717 1 85.81 349 TRP A CA 1
ATOM 2818 C C . TRP A 1 349 ? 0.84 7.273 2.727 1 85.81 349 TRP A C 1
ATOM 2820 O O . TRP A 1 349 ? 0.573 6.93 1.574 1 85.81 349 TRP A O 1
ATOM 2830 N N . GLY A 1 350 ? 2.07 7.449 3.211 1 82.25 350 GLY A N 1
ATOM 2831 C CA . GLY A 1 350 ? 3.225 7.074 2.41 1 82.25 350 GLY A CA 1
ATOM 2832 C C . GLY A 1 350 ? 4.156 6.113 3.121 1 82.25 350 GLY A C 1
ATOM 2833 O O . GLY A 1 350 ? 3.711 5.281 3.914 1 82.25 350 GLY A O 1
ATOM 2834 N N . GLY A 1 351 ? 5.328 6.121 2.729 1 84.62 351 GLY A N 1
ATOM 2835 C CA . GLY A 1 351 ? 6.316 5.289 3.395 1 84.62 351 GLY A CA 1
ATOM 2836 C C . GLY A 1 351 ? 5.859 3.855 3.586 1 84.62 351 GLY A C 1
ATOM 2837 O O . GLY A 1 351 ? 5.473 3.189 2.623 1 84.62 351 GLY A O 1
ATOM 2838 N N . ILE A 1 352 ? 5.734 3.455 4.84 1 84.06 352 ILE A N 1
ATOM 2839 C CA . ILE A 1 352 ? 5.418 2.064 5.141 1 84.06 352 ILE A CA 1
ATOM 2840 C C . ILE A 1 352 ? 3.902 1.885 5.203 1 84.06 352 ILE A C 1
ATOM 2842 O O . ILE A 1 352 ? 3.41 0.777 5.438 1 84.06 352 ILE A O 1
ATOM 2846 N N . GLY A 1 353 ? 3.203 2.922 5.035 1 89 353 GLY A N 1
ATOM 2847 C CA . GLY A 1 353 ? 1.754 2.811 5.047 1 89 353 GLY A CA 1
ATOM 2848 C C . GLY A 1 353 ? 1.197 2.43 6.406 1 89 353 GLY A C 1
ATOM 2849 O O . GLY A 1 353 ? 0.258 1.636 6.496 1 89 353 GLY A O 1
ATOM 2850 N N . ALA A 1 354 ? 1.702 2.965 7.477 1 90.94 354 ALA A N 1
ATOM 2851 C CA . ALA A 1 354 ? 1.259 2.639 8.828 1 90.94 354 ALA A CA 1
ATOM 2852 C C . ALA A 1 354 ? -0.19 3.066 9.055 1 90.94 354 ALA A C 1
ATOM 2854 O O . ALA A 1 354 ? -0.656 4.035 8.453 1 90.94 354 ALA A O 1
ATOM 2855 N N . PRO A 1 355 ? -0.899 2.293 9.914 1 91 355 PRO A N 1
ATOM 2856 C CA . PRO A 1 355 ? -2.24 2.756 10.273 1 91 355 PRO A CA 1
ATOM 2857 C C . PRO A 1 355 ? -2.229 4.133 10.938 1 91 355 PRO A C 1
ATOM 2859 O O . PRO A 1 355 ? -1.286 4.469 11.656 1 91 355 PRO A O 1
ATOM 2862 N N . TYR A 1 356 ? -3.266 4.938 10.695 1 93.62 356 TYR A N 1
ATOM 2863 C CA . TYR A 1 356 ? -3.281 6.293 11.227 1 93.62 356 TYR A CA 1
ATOM 2864 C C . TYR A 1 356 ? -3.344 6.281 12.75 1 93.62 356 TYR A C 1
ATOM 2866 O O . TYR A 1 356 ? -2.994 7.27 13.398 1 93.62 356 TYR A O 1
ATOM 2874 N N . GLN A 1 357 ? -3.705 5.152 13.32 1 92.31 357 GLN A N 1
ATOM 2875 C CA . GLN A 1 357 ? -3.764 5.016 14.773 1 92.31 357 GLN A CA 1
ATOM 2876 C C . GLN A 1 357 ? -2.367 5.066 15.391 1 92.31 357 GLN A C 1
ATOM 2878 O O . GLN A 1 357 ? -2.223 5.23 16.609 1 92.31 357 GLN A O 1
ATOM 2883 N N . ARG A 1 358 ? -1.36 5.004 14.57 1 91.06 358 ARG A N 1
ATOM 2884 C CA . ARG A 1 358 ? 0.007 4.941 15.078 1 91.06 358 ARG A CA 1
ATOM 2885 C C . ARG A 1 358 ? 0.68 6.309 15.008 1 91.06 358 ARG A C 1
ATOM 2887 O O . ARG A 1 358 ? 1.882 6.426 15.258 1 91.06 358 ARG A O 1
ATOM 2894 N N . TYR A 1 359 ? 0 7.344 14.727 1 92.25 359 TYR A N 1
ATOM 2895 C CA . TYR A 1 359 ? 0.613 8.664 14.586 1 92.25 359 TYR A CA 1
ATOM 2896 C C . TYR A 1 359 ? 1.397 9.031 15.844 1 92.25 359 TYR A C 1
ATOM 2898 O O . TYR A 1 359 ? 2.488 9.602 15.75 1 92.25 359 TYR A O 1
ATOM 2906 N N . ASN A 1 360 ? 0.879 8.719 16.969 1 85.75 360 ASN A N 1
ATOM 2907 C CA . ASN A 1 360 ? 1.538 9.086 18.219 1 85.75 360 ASN A CA 1
ATOM 2908 C C . ASN A 1 360 ? 2.857 8.344 18.391 1 85.75 360 ASN A C 1
ATOM 2910 O O . ASN A 1 360 ? 3.699 8.742 19.203 1 85.75 360 ASN A O 1
ATOM 2914 N N . GLN A 1 361 ? 3.074 7.281 17.594 1 88.44 361 GLN A N 1
ATOM 2915 C CA . GLN A 1 361 ? 4.293 6.484 17.688 1 88.44 361 GLN A CA 1
ATOM 2916 C C . GLN A 1 361 ? 5.281 6.855 16.594 1 88.44 361 GLN A C 1
ATOM 2918 O O . GLN A 1 361 ? 6.438 6.422 16.609 1 88.44 361 GLN A O 1
ATOM 2923 N N . LEU A 1 362 ? 4.992 7.574 15.539 1 90.5 362 LEU A N 1
ATOM 2924 C CA . LEU A 1 362 ? 5.809 7.785 14.344 1 90.5 362 LEU A CA 1
ATOM 2925 C C . LEU A 1 362 ? 6.414 9.188 14.344 1 90.5 362 LEU A C 1
ATOM 2927 O O . LEU A 1 362 ? 7.457 9.414 13.727 1 90.5 362 LEU A O 1
ATOM 2931 N N . GLY A 1 363 ? 6.039 10.164 15.062 1 92.12 363 GLY A N 1
ATOM 2932 C CA . GLY A 1 363 ? 6.469 11.555 15.047 1 92.12 363 GLY A CA 1
ATOM 2933 C C . GLY A 1 363 ? 7.746 11.789 15.828 1 92.12 363 GLY A C 1
ATOM 2934 O O . GLY A 1 363 ? 8.352 10.844 16.344 1 92.12 363 GLY A O 1
ATOM 2935 N N . GLY A 1 364 ? 8.281 13.055 15.742 1 94.56 364 GLY A N 1
ATOM 2936 C CA . GLY A 1 364 ? 9.5 13.445 16.422 1 94.56 364 GLY A CA 1
ATOM 2937 C C . GLY A 1 364 ? 9.305 14.609 17.375 1 94.56 364 GLY A C 1
ATOM 2938 O O . GLY A 1 364 ? 8.25 14.742 18 1 94.56 364 GLY A O 1
ATOM 2939 N N . ARG A 1 365 ? 10.414 15.398 17.516 1 96.44 365 ARG A N 1
ATOM 2940 C CA . ARG A 1 365 ? 10.414 16.516 18.453 1 96.44 365 ARG A CA 1
ATOM 2941 C C . ARG A 1 365 ? 9.547 17.656 17.938 1 96.44 365 ARG A C 1
ATOM 2943 O O . ARG A 1 365 ? 9.047 18.469 18.719 1 96.44 365 ARG A O 1
ATOM 2950 N N . PHE A 1 366 ? 9.453 17.688 16.625 1 97.75 366 PHE A N 1
ATOM 2951 C CA . PHE A 1 366 ? 8.586 18.625 15.93 1 97.75 366 PHE A CA 1
ATOM 2952 C C . PHE A 1 366 ? 8.188 18.078 14.562 1 97.75 366 PHE A C 1
ATOM 2954 O O . PHE A 1 366 ? 9.055 17.734 13.75 1 97.75 366 PHE A O 1
ATOM 2961 N N . ASN A 1 367 ? 6.918 17.906 14.328 1 98.19 367 ASN A N 1
ATOM 2962 C CA . ASN A 1 367 ? 6.426 17.406 13.055 1 98.19 367 ASN A CA 1
ATOM 2963 C C . ASN A 1 367 ? 5.992 18.547 12.133 1 98.19 367 ASN A C 1
ATOM 2965 O O . ASN A 1 367 ? 4.828 18.953 12.148 1 98.19 367 ASN A O 1
ATOM 2969 N N . SER A 1 368 ? 6.926 18.938 11.266 1 98.44 368 SER A N 1
ATOM 2970 C CA . SER A 1 368 ? 6.727 20.172 10.5 1 98.44 368 SER A CA 1
ATOM 2971 C C . SER A 1 368 ? 5.945 19.906 9.219 1 98.44 368 SER A C 1
ATOM 2973 O O . SER A 1 368 ? 5.504 20.844 8.555 1 98.44 368 SER A O 1
ATOM 2975 N N . GLU A 1 369 ? 5.816 18.641 8.891 1 97.88 369 GLU A N 1
ATOM 2976 C CA . GLU A 1 369 ? 4.957 18.219 7.785 1 97.88 369 GLU A CA 1
ATOM 2977 C C . GLU A 1 369 ? 4.434 16.797 7.996 1 97.88 369 GLU A C 1
ATOM 2979 O O . GLU A 1 369 ? 5.191 15.906 8.367 1 97.88 369 GLU A O 1
ATOM 2984 N N . PHE A 1 370 ? 3.221 16.656 7.82 1 97.31 370 PHE A N 1
ATOM 2985 C CA . PHE A 1 370 ? 2.551 15.359 7.824 1 97.31 370 PHE A CA 1
ATOM 2986 C C . PHE A 1 370 ? 1.124 15.484 7.305 1 97.31 370 PHE A C 1
ATOM 2988 O O . PHE A 1 370 ? 0.626 16.594 7.105 1 97.31 370 PHE A O 1
ATOM 2995 N N . GLY A 1 371 ? 0.51 14.406 7.039 1 95.19 371 GLY A N 1
ATOM 2996 C CA . GLY A 1 371 ? -0.882 14.523 6.633 1 95.19 371 GLY A CA 1
ATOM 2997 C C . GLY A 1 371 ? -1.438 13.242 6.039 1 95.19 371 GLY A C 1
ATOM 2998 O O . GLY A 1 371 ? -0.743 12.227 5.98 1 95.19 371 GLY A O 1
ATOM 2999 N N . CYS A 1 372 ? -2.725 13.32 5.73 1 91.81 372 CYS A N 1
ATOM 3000 C CA . CYS A 1 372 ? -3.484 12.273 5.062 1 91.81 372 CYS A CA 1
ATOM 3001 C C . CYS A 1 372 ? -4.426 12.859 4.02 1 91.81 372 CYS A C 1
ATOM 3003 O O . CYS A 1 372 ? -5.273 13.695 4.34 1 91.81 372 CYS A O 1
ATOM 3005 N N . ASP A 1 373 ? -4.223 12.383 2.811 1 85.56 373 ASP A N 1
ATOM 3006 C CA . ASP A 1 373 ? -4.941 12.914 1.66 1 85.56 373 ASP A CA 1
ATOM 3007 C C . ASP A 1 373 ? -6.293 12.227 1.488 1 85.56 373 ASP A C 1
ATOM 3009 O O . ASP A 1 373 ? -6.363 11 1.366 1 85.56 373 ASP A O 1
ATOM 3013 N N . PHE A 1 374 ? -7.328 13.102 1.431 1 79.62 374 PHE A N 1
ATOM 3014 C CA . PHE A 1 374 ? -8.625 12.531 1.104 1 79.62 374 PHE A CA 1
ATOM 3015 C C . PHE A 1 374 ? -9.508 13.555 0.395 1 79.62 374 PHE A C 1
ATOM 3017 O O . PHE A 1 374 ? -9.102 14.703 0.211 1 79.62 374 PHE A O 1
ATOM 3024 N N . ILE A 1 375 ? -10.695 13.203 0.069 1 81.19 375 ILE A N 1
ATOM 3025 C CA . ILE A 1 375 ? -11.492 13.844 -0.967 1 81.19 375 ILE A CA 1
ATOM 3026 C C . ILE A 1 375 ? -12.102 15.133 -0.421 1 81.19 375 ILE A C 1
ATOM 3028 O O . ILE A 1 375 ? -12.547 15.18 0.728 1 81.19 375 ILE A O 1
ATOM 3032 N N . SER A 1 376 ? -11.969 16.141 -1.287 1 78.81 376 SER A N 1
ATOM 3033 C CA . SER A 1 376 ? -12.594 17.422 -0.973 1 78.81 376 SER A CA 1
ATOM 3034 C C . SER A 1 376 ? -14.094 17.391 -1.277 1 78.81 376 SER A C 1
ATOM 3036 O O . SER A 1 376 ? -14.57 16.484 -1.956 1 78.81 376 SER A O 1
ATOM 3038 N N . GLY A 1 377 ? -14.914 18.188 -0.681 1 66 377 GLY A N 1
ATOM 3039 C CA . GLY A 1 377 ? -16.359 18.219 -0.744 1 66 377 GLY A CA 1
ATOM 3040 C C . GLY A 1 377 ? -16.906 18.156 -2.162 1 66 377 GLY A C 1
ATOM 3041 O O . GLY A 1 377 ? -16.141 18.312 -3.125 1 66 377 GLY A O 1
ATOM 3042 N N . ILE A 1 378 ? -18.109 17.516 -2.43 1 57.22 378 ILE A N 1
ATOM 3043 C CA . ILE A 1 378 ? -18.938 17.141 -3.568 1 57.22 378 ILE A CA 1
ATOM 3044 C C . ILE A 1 378 ? -18.938 18.25 -4.605 1 57.22 378 ILE A C 1
ATOM 3046 O O . ILE A 1 378 ? -18.922 17.984 -5.812 1 57.22 378 ILE A O 1
ATOM 3050 N N . SER A 1 379 ? -19.109 19.422 -4.16 1 51.03 379 SER A N 1
ATOM 3051 C CA . SER A 1 379 ? -19.469 20.438 -5.152 1 51.03 379 SER A CA 1
ATOM 3052 C C . SER A 1 379 ? -18.344 20.656 -6.152 1 51.03 379 SER A C 1
ATOM 3054 O O . SER A 1 379 ? -18.531 21.312 -7.172 1 51.03 379 SER A O 1
ATOM 3056 N N . ALA A 1 380 ? -17.281 20.328 -5.75 1 46.22 380 ALA A N 1
ATOM 3057 C CA . ALA A 1 380 ? -16.219 20.703 -6.68 1 46.22 380 ALA A CA 1
ATOM 3058 C C . ALA A 1 380 ? -16.297 19.891 -7.969 1 46.22 380 ALA A C 1
ATOM 3060 O O . ALA A 1 380 ? -15.844 20.344 -9.023 1 46.22 380 ALA A O 1
ATOM 3061 N N . SER A 1 381 ? -16.797 18.625 -7.832 1 48.34 381 SER A N 1
ATOM 3062 C CA . SER A 1 381 ? -16.672 17.828 -9.055 1 48.34 381 SER A CA 1
ATOM 3063 C C . SER A 1 381 ? -17.984 17.797 -9.836 1 48.34 381 SER A C 1
ATOM 3065 O O . SER A 1 381 ? -18.922 17.094 -9.445 1 48.34 381 SER A O 1
ATOM 3067 N N . LYS A 1 382 ? -18.562 18.891 -10.375 1 49.16 382 LYS A N 1
ATOM 3068 C CA . LYS A 1 382 ? -19.688 18.875 -11.312 1 49.16 382 LYS A CA 1
ATOM 3069 C C . LYS A 1 382 ? -19.484 17.812 -12.391 1 49.16 382 LYS A C 1
ATOM 3071 O O . LYS A 1 382 ? -20.156 17.844 -13.43 1 49.16 382 LYS A O 1
ATOM 3076 N N . ASP A 1 383 ? -18.734 16.906 -12.227 1 50 383 ASP A N 1
ATOM 3077 C CA . ASP A 1 383 ? -18.391 16.016 -13.336 1 50 383 ASP A CA 1
ATOM 3078 C C . ASP A 1 383 ? -19.469 14.938 -13.516 1 50 383 ASP A C 1
ATOM 3080 O O . ASP A 1 383 ? -19.828 14.25 -12.562 1 50 383 ASP A O 1
ATOM 3084 N N . PRO A 1 384 ? -20.328 14.977 -14.539 1 50.22 384 PRO A N 1
ATOM 3085 C CA . PRO A 1 384 ? -21.391 14.023 -14.883 1 50.22 384 PRO A CA 1
ATOM 3086 C C . PRO A 1 384 ? -20.953 12.57 -14.656 1 50.22 384 PRO A C 1
ATOM 3088 O O . PRO A 1 384 ? -21.797 11.711 -14.383 1 50.22 384 PRO A O 1
ATOM 3091 N N . GLU A 1 385 ? -19.812 12.203 -14.922 1 57 385 GLU A N 1
ATOM 3092 C CA . GLU A 1 385 ? -19.375 10.82 -14.773 1 57 385 GLU A CA 1
ATOM 3093 C C . GLU A 1 385 ? -18.938 10.531 -13.344 1 57 385 GLU A C 1
ATOM 3095 O O . GLU A 1 385 ? -18.25 9.539 -13.086 1 57 385 GLU A O 1
ATOM 3100 N N . PHE A 1 386 ? -19.609 11.086 -12.312 1 61.03 386 PHE A N 1
ATOM 3101 C CA . PHE A 1 386 ? -18.906 11.203 -11.039 1 61.03 386 PHE A CA 1
ATOM 3102 C C . PHE A 1 386 ? -19.219 10.023 -10.133 1 61.03 386 PHE A C 1
ATOM 3104 O O . PHE A 1 386 ? -20.359 9.859 -9.688 1 61.03 386 PHE A O 1
ATOM 3111 N N . HIS A 1 387 ? -18.547 8.984 -10.328 1 73.31 387 HIS A N 1
ATOM 3112 C CA . HIS A 1 387 ? -18.469 7.98 -9.273 1 73.31 387 HIS A CA 1
ATOM 3113 C C . HIS A 1 387 ? -17.094 7.98 -8.609 1 73.31 387 HIS A C 1
ATOM 3115 O O . HIS A 1 387 ? -16.156 8.586 -9.125 1 73.31 387 HIS A O 1
ATOM 3121 N N . PRO A 1 388 ? -16.969 7.5 -7.398 1 71.75 388 PRO A N 1
ATOM 3122 C CA . PRO A 1 388 ? -15.781 7.598 -6.555 1 71.75 388 PRO A CA 1
ATOM 3123 C C . PRO A 1 388 ? -14.5 7.273 -7.309 1 71.75 388 PRO A C 1
ATOM 3125 O O . PRO A 1 388 ? -13.469 7.93 -7.102 1 71.75 388 PRO A O 1
ATOM 3128 N N . GLN A 1 389 ? -14.484 6.324 -8.258 1 78.31 389 GLN A N 1
ATOM 3129 C CA . GLN A 1 389 ? -13.242 5.949 -8.922 1 78.31 389 GLN A CA 1
ATOM 3130 C C . GLN A 1 389 ? -13.273 6.324 -10.406 1 78.31 389 GLN A C 1
ATOM 3132 O O . GLN A 1 389 ? -12.531 5.754 -11.211 1 78.31 389 GLN A O 1
ATOM 3137 N N . SER A 1 390 ? -13.945 7.422 -10.664 1 77.19 390 SER A N 1
ATOM 3138 C CA . SER A 1 390 ? -14.031 7.871 -12.047 1 77.19 390 SER A CA 1
ATOM 3139 C C . SER A 1 390 ? -12.766 8.602 -12.477 1 77.19 390 SER A C 1
ATOM 3141 O O . SER A 1 390 ? -12.023 9.109 -11.641 1 77.19 390 SER A O 1
ATOM 3143 N N . PHE A 1 391 ? -12.578 8.625 -13.773 1 75.44 391 PHE A N 1
ATOM 3144 C CA . PHE A 1 391 ? -11.414 9.312 -14.328 1 75.44 391 PHE A CA 1
ATOM 3145 C C . PHE A 1 391 ? -11.422 10.789 -13.93 1 75.44 391 PHE A C 1
ATOM 3147 O O . PHE A 1 391 ? -10.383 11.336 -13.547 1 75.44 391 PHE A O 1
ATOM 3154 N N . SER A 1 392 ? -12.531 11.391 -13.953 1 71.69 392 SER A N 1
ATOM 3155 C CA . SER A 1 392 ? -12.648 12.805 -13.633 1 71.69 392 SER A CA 1
ATOM 3156 C C . SER A 1 392 ? -12.297 13.078 -12.172 1 71.69 392 SER A C 1
ATOM 3158 O O . SER A 1 392 ? -11.609 14.055 -11.867 1 71.69 392 SER A O 1
ATOM 3160 N N . SER A 1 393 ? -12.781 12.242 -11.359 1 74.25 393 SER A N 1
ATOM 3161 C CA . SER A 1 393 ? -12.477 12.414 -9.938 1 74.25 393 SER A CA 1
ATOM 3162 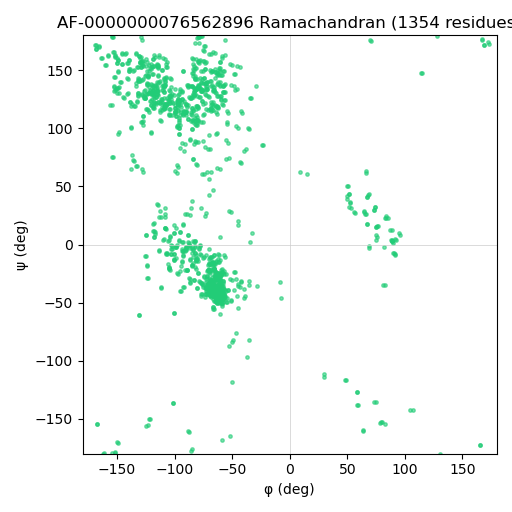C C . SER A 1 393 ? -10.992 12.227 -9.664 1 74.25 393 SER A C 1
ATOM 3164 O O . SER A 1 393 ? -10.406 12.961 -8.867 1 74.25 393 SER A O 1
ATOM 3166 N N . GLU A 1 394 ? -10.422 11.312 -10.383 1 77.38 394 GLU A N 1
ATOM 3167 C CA . GLU A 1 394 ? -9.016 10.977 -10.141 1 77.38 394 GLU A CA 1
ATOM 3168 C C . GLU A 1 394 ? -8.086 12 -10.781 1 77.38 394 GLU A C 1
ATOM 3170 O O . GLU A 1 394 ? -6.961 12.195 -10.32 1 77.38 394 GLU A O 1
ATOM 3175 N N . HIS A 1 395 ? -8.609 12.633 -11.773 1 74.62 395 HIS A N 1
ATOM 3176 C CA . HIS A 1 395 ? -7.82 13.664 -12.438 1 74.62 395 HIS A CA 1
ATOM 3177 C C . HIS A 1 395 ? -7.559 14.844 -11.508 1 74.62 395 HIS A C 1
ATOM 3179 O O . HIS A 1 395 ? -6.602 15.594 -11.703 1 74.62 395 HIS A O 1
ATOM 3185 N N . HIS A 1 396 ? -8.383 14.961 -10.469 1 76.62 396 HIS A N 1
ATOM 3186 C CA . HIS A 1 396 ? -8.25 16.062 -9.523 1 76.62 396 HIS A CA 1
ATOM 3187 C C . HIS A 1 396 ? -7.371 15.68 -8.344 1 76.62 396 HIS A C 1
ATOM 3189 O O . HIS A 1 396 ? -7.422 16.328 -7.289 1 76.62 396 HIS A O 1
ATOM 3195 N N . GLN A 1 397 ? -6.648 14.672 -8.508 1 79 397 GLN A N 1
ATOM 3196 C CA . GLN A 1 397 ? -5.68 14.227 -7.512 1 79 397 GLN A CA 1
ATOM 3197 C C . GLN A 1 397 ? -4.289 14.078 -8.125 1 79 397 GLN A C 1
ATOM 3199 O O . GLN A 1 397 ? -4.133 13.508 -9.203 1 79 397 GLN A O 1
ATOM 3204 N N . ARG A 1 398 ? -3.32 14.617 -7.434 1 72.56 398 ARG A N 1
ATOM 3205 C CA . ARG A 1 398 ? -1.997 14.656 -8.047 1 72.56 398 ARG A CA 1
ATOM 3206 C C . ARG A 1 398 ? -1.015 13.766 -7.297 1 72.56 398 ARG A C 1
ATOM 3208 O O . ARG A 1 398 ? 0.136 13.617 -7.711 1 72.56 398 ARG A O 1
ATOM 3215 N N . ALA A 1 399 ? -1.475 13.234 -6.215 1 77.25 399 ALA A N 1
ATOM 3216 C CA . ALA A 1 399 ? -0.563 12.367 -5.477 1 77.25 399 ALA A CA 1
ATOM 3217 C C . ALA A 1 399 ? -0.347 11.047 -6.207 1 77.25 399 ALA A C 1
ATOM 3219 O O . ALA A 1 399 ? -1.287 10.477 -6.77 1 77.25 399 ALA A O 1
ATOM 3220 N N . HIS A 1 400 ? 0.895 10.641 -6.168 1 74.56 400 HIS A N 1
ATOM 3221 C CA . HIS A 1 400 ? 1.213 9.359 -6.781 1 74.56 400 HIS A CA 1
ATOM 3222 C C . HIS A 1 400 ? 0.542 8.211 -6.035 1 74.56 400 HIS A C 1
ATOM 3224 O O . HIS A 1 400 ? 0.511 8.203 -4.801 1 74.56 400 HIS A O 1
ATOM 3230 N N . SER A 1 401 ? -0.088 7.297 -6.684 1 77.12 401 SER A N 1
ATOM 3231 C CA . SER A 1 401 ? -0.674 6.055 -6.188 1 77.12 401 SER A CA 1
ATOM 3232 C C . SER A 1 401 ? -1.837 6.332 -5.238 1 77.12 401 SER A C 1
ATOM 3234 O O . SER A 1 401 ? -2.139 5.52 -4.363 1 77.12 401 SER A O 1
ATOM 3236 N N . PHE A 1 402 ? -2.461 7.449 -5.406 1 81.19 402 PHE A N 1
ATOM 3237 C CA . PHE A 1 402 ? -3.529 7.84 -4.492 1 81.19 402 PHE A CA 1
ATOM 3238 C C . PHE A 1 402 ? -4.684 6.848 -4.555 1 81.19 402 PHE A C 1
ATOM 3240 O O . PHE A 1 402 ? -5.359 6.609 -3.553 1 81.19 402 PHE A O 1
ATOM 3247 N N . GLU A 1 403 ? -4.93 6.312 -5.691 1 80.69 403 GLU A N 1
ATOM 3248 C CA . GLU A 1 403 ? -6.051 5.391 -5.848 1 80.69 403 GLU A CA 1
ATOM 3249 C C . GLU A 1 403 ? -5.914 4.191 -4.914 1 80.69 403 GLU A C 1
ATOM 3251 O O . GLU A 1 403 ? -6.875 3.803 -4.246 1 80.69 403 GLU A O 1
ATOM 3256 N N . LYS A 1 404 ? -4.715 3.73 -4.883 1 86.25 404 LYS A N 1
ATOM 3257 C CA . LYS A 1 404 ? -4.438 2.596 -4.004 1 86.25 404 LYS A CA 1
ATOM 3258 C C . LYS A 1 404 ? -4.504 3.01 -2.535 1 86.25 404 LYS A C 1
ATOM 3260 O O . LYS A 1 404 ? -5.098 2.307 -1.715 1 86.25 404 LYS A O 1
ATOM 3265 N N . ARG A 1 405 ? -3.969 4.078 -2.291 1 89 405 ARG A N 1
ATOM 3266 C CA . ARG A 1 405 ? -3.857 4.504 -0.901 1 89 405 ARG A CA 1
ATOM 3267 C C . ARG A 1 405 ? -5.23 4.824 -0.315 1 89 405 ARG A C 1
ATOM 3269 O O . ARG A 1 405 ? -5.535 4.438 0.814 1 89 405 ARG A O 1
ATOM 3276 N N . PHE A 1 406 ? -6.047 5.523 -1.092 1 88.38 406 PHE A N 1
ATOM 3277 C CA . PHE A 1 406 ? -7.391 5.84 -0.628 1 88.38 406 PHE A CA 1
ATOM 3278 C C . PHE A 1 406 ? -8.141 4.574 -0.232 1 88.38 406 PHE A C 1
ATOM 3280 O O . PHE A 1 406 ? -8.625 4.461 0.895 1 88.38 406 PHE A O 1
ATOM 3287 N N . MET A 1 407 ? -8.078 3.719 -1.101 1 89.75 407 MET A N 1
ATOM 3288 C CA . MET A 1 407 ? -8.859 2.504 -0.885 1 89.75 407 MET A CA 1
ATOM 3289 C C . MET A 1 407 ? -8.234 1.642 0.207 1 89.75 407 MET A C 1
ATOM 3291 O O . MET A 1 407 ? -8.953 1.016 0.994 1 89.75 407 MET A O 1
ATOM 3295 N N . ALA A 1 408 ? -6.961 1.596 0.255 1 90.94 408 ALA A N 1
ATOM 3296 C CA . ALA A 1 408 ? -6.277 0.825 1.29 1 90.94 408 ALA A CA 1
ATOM 3297 C C . ALA A 1 408 ? -6.672 1.309 2.684 1 90.94 408 ALA A C 1
ATOM 3299 O O . ALA A 1 408 ? -7.031 0.506 3.547 1 90.94 408 ALA A O 1
ATOM 3300 N N . TYR A 1 409 ? -6.648 2.561 2.891 1 92.81 409 TYR A N 1
ATOM 3301 C CA . TYR A 1 409 ? -6.953 3.1 4.211 1 92.81 409 TYR A CA 1
ATOM 3302 C C . TYR A 1 409 ? -8.438 2.982 4.52 1 92.81 409 TYR A C 1
ATOM 3304 O O . TYR A 1 409 ? -8.828 2.721 5.664 1 92.81 409 TYR A O 1
ATOM 3312 N N . LEU A 1 410 ? -9.242 3.227 3.551 1 91.38 410 LEU A N 1
ATOM 3313 C CA . LEU A 1 410 ? -10.672 3.055 3.781 1 91.38 410 LEU A CA 1
ATOM 3314 C C . LEU A 1 410 ? -11 1.607 4.141 1 91.38 410 LEU A C 1
ATOM 3316 O O . LEU A 1 410 ? -11.703 1.349 5.117 1 91.38 410 LEU A O 1
ATOM 3320 N N . GLY A 1 411 ? -10.461 0.699 3.418 1 89.12 411 GLY A N 1
ATOM 3321 C CA . GLY A 1 411 ? -10.742 -0.711 3.633 1 89.12 411 GLY A CA 1
ATOM 3322 C C . GLY A 1 411 ? -10.164 -1.243 4.93 1 89.12 411 GLY A C 1
ATOM 3323 O O . GLY A 1 411 ? -10.711 -2.18 5.52 1 89.12 411 GLY A O 1
ATOM 3324 N N . GLU A 1 412 ? -9.094 -0.679 5.336 1 90.19 412 GLU A N 1
ATOM 3325 C CA . GLU A 1 412 ? -8.445 -1.091 6.578 1 90.19 412 GLU A CA 1
ATOM 3326 C C . GLU A 1 412 ? -9.258 -0.664 7.797 1 90.19 412 GLU A C 1
ATOM 3328 O O . GLU A 1 412 ? -9.211 -1.316 8.844 1 90.19 412 GLU A O 1
ATOM 3333 N N . ASN A 1 413 ? -10.109 0.344 7.641 1 91.56 413 ASN A N 1
ATOM 3334 C CA . ASN A 1 413 ? -10.672 0.962 8.836 1 91.56 413 ASN A CA 1
ATOM 3335 C C . ASN A 1 413 ? -12.195 0.936 8.812 1 91.56 413 ASN A C 1
ATOM 3337 O O . ASN A 1 413 ? -12.836 0.92 9.859 1 91.56 413 ASN A O 1
ATOM 3341 N N . PHE A 1 414 ? -12.75 0.956 7.633 1 90.69 414 PHE A N 1
ATOM 3342 C CA . PHE A 1 414 ? -14.188 1.121 7.516 1 90.69 414 PHE A CA 1
ATOM 3343 C C . PHE A 1 414 ? -14.781 0.054 6.602 1 90.69 414 PHE A C 1
ATOM 3345 O O . PHE A 1 414 ? -14.078 -0.533 5.781 1 90.69 414 PHE A O 1
ATOM 3352 N N . ARG A 1 415 ? -16.062 -0.173 6.805 1 85.69 415 ARG A N 1
ATOM 3353 C CA . ARG A 1 415 ? -16.812 -0.925 5.801 1 85.69 415 ARG A CA 1
ATOM 3354 C C . ARG A 1 415 ? -16.969 -0.118 4.516 1 85.69 415 ARG A C 1
ATOM 3356 O O . ARG A 1 415 ? -17.484 1.001 4.539 1 85.69 415 ARG A O 1
ATOM 3363 N N . VAL A 1 416 ? -16.391 -0.639 3.471 1 83.06 416 VAL A N 1
ATOM 3364 C CA . VAL A 1 416 ? -16.469 0.049 2.186 1 83.06 416 VAL A CA 1
ATOM 3365 C C . VAL A 1 416 ? -17.75 -0.354 1.456 1 83.06 416 VAL A C 1
ATOM 3367 O O . VAL A 1 416 ? -17.797 -1.413 0.826 1 83.06 416 VAL A O 1
ATOM 3370 N N . SER A 1 417 ? -18.75 0.354 1.665 1 76.88 417 SER A N 1
ATOM 3371 C CA . SER A 1 417 ? -20.047 0.114 1.043 1 76.88 417 SER A CA 1
ATOM 3372 C C . SER A 1 417 ? -20.688 1.418 0.577 1 76.88 417 SER A C 1
ATOM 3374 O O . SER A 1 417 ? -21.484 2.016 1.299 1 76.88 417 SER A O 1
ATOM 3376 N N . PHE A 1 418 ? -20.125 2.066 -0.33 1 73.88 418 PHE A N 1
ATOM 3377 C CA . PHE A 1 418 ? -20.734 3.297 -0.816 1 73.88 418 PHE A CA 1
ATOM 3378 C C . PHE A 1 418 ? -21.25 3.119 -2.238 1 73.88 418 PHE A C 1
ATOM 3380 O O . PHE A 1 418 ? -20.609 2.453 -3.057 1 73.88 418 PHE A O 1
ATOM 3387 N N . ASN A 1 419 ? -22.438 3.672 -2.344 1 69.81 419 ASN A N 1
ATOM 3388 C CA . ASN A 1 419 ? -23.078 3.594 -3.654 1 69.81 419 ASN A CA 1
ATOM 3389 C C . ASN A 1 419 ? -23.031 4.934 -4.383 1 69.81 419 ASN A C 1
ATOM 3391 O O . ASN A 1 419 ? -23.188 4.988 -5.602 1 69.81 419 ASN A O 1
ATOM 3395 N N . THR A 1 420 ? -22.844 5.996 -3.549 1 77.06 420 THR A N 1
ATOM 3396 C CA . THR A 1 420 ? -22.828 7.328 -4.145 1 77.06 420 THR A CA 1
ATOM 3397 C C . THR A 1 420 ? -21.484 8.016 -3.902 1 77.06 420 THR A C 1
ATOM 3399 O O . THR A 1 420 ? -20.75 7.656 -2.982 1 77.06 420 THR A O 1
ATOM 3402 N N . TYR A 1 421 ? -21.281 8.945 -4.715 1 79.94 421 TYR A N 1
ATOM 3403 C CA . TYR A 1 421 ? -20.062 9.75 -4.566 1 79.94 421 TYR A CA 1
ATOM 3404 C C . TYR A 1 421 ? -20.062 10.484 -3.234 1 79.94 421 TYR A C 1
ATOM 3406 O O . TYR A 1 421 ? -19 10.633 -2.602 1 79.94 421 TYR A O 1
ATOM 3414 N N . GLU A 1 422 ? -21.219 10.93 -2.803 1 82.81 422 GLU A N 1
ATOM 3415 C CA . GLU A 1 422 ? -21.328 11.656 -1.542 1 82.81 422 GLU A CA 1
ATOM 3416 C C . GLU A 1 422 ? -20.922 10.781 -0.362 1 82.81 422 GLU A C 1
ATOM 3418 O O . GLU A 1 422 ? -20.234 11.25 0.554 1 82.81 422 GLU A O 1
ATOM 3423 N N . GLU A 1 423 ? -21.312 9.57 -0.422 1 85.19 423 GLU A N 1
ATOM 3424 C CA . GLU A 1 423 ? -20.938 8.633 0.639 1 85.19 423 GLU A CA 1
ATOM 3425 C C . GLU A 1 423 ? -19.438 8.398 0.658 1 85.19 423 GLU A C 1
ATOM 3427 O O . GLU A 1 423 ? -18.828 8.312 1.728 1 85.19 423 GLU A O 1
ATOM 3432 N N . TYR A 1 424 ? -18.906 8.344 -0.511 1 85.5 424 TYR A N 1
ATOM 3433 C CA . TYR A 1 424 ? -17.469 8.156 -0.653 1 85.5 424 TYR A CA 1
ATOM 3434 C C . TYR A 1 424 ? -16.719 9.359 -0.094 1 85.5 424 TYR A C 1
ATOM 3436 O O . TYR A 1 424 ? -15.75 9.195 0.657 1 85.5 424 TYR A O 1
ATOM 3444 N N . VAL A 1 425 ? -17.172 10.477 -0.388 1 85.75 425 VAL A N 1
ATOM 3445 C CA . VAL A 1 425 ? -16.547 11.719 0.06 1 85.75 425 VAL A CA 1
ATOM 3446 C C . VAL A 1 425 ? -16.594 11.797 1.584 1 85.75 425 VAL A C 1
ATOM 3448 O O . VAL A 1 425 ? -15.578 12.047 2.234 1 85.75 425 VAL A O 1
ATOM 3451 N N . HIS A 1 426 ? -17.719 11.547 2.15 1 89.19 426 HIS A N 1
ATOM 3452 C CA . HIS A 1 426 ? -17.891 11.719 3.59 1 89.19 426 HIS A CA 1
ATOM 3453 C C . HIS A 1 426 ? -17.109 10.664 4.367 1 89.19 426 HIS A C 1
ATOM 3455 O O . HIS A 1 426 ? -16.578 10.945 5.445 1 89.19 426 HIS A O 1
ATOM 3461 N N . LEU A 1 427 ? -17.062 9.477 3.789 1 90.94 427 LEU A N 1
ATOM 3462 C CA . LEU A 1 427 ? -16.266 8.453 4.445 1 90.94 427 LEU A CA 1
ATOM 3463 C C . LEU A 1 427 ? -14.781 8.828 4.418 1 90.94 427 LEU A C 1
ATOM 3465 O O . LEU A 1 427 ? -14.078 8.656 5.418 1 90.94 427 LEU A O 1
ATOM 3469 N N . SER A 1 428 ? -14.359 9.289 3.273 1 90.75 428 SER A N 1
ATOM 3470 C CA . SER A 1 428 ? -12.984 9.734 3.131 1 90.75 428 SER A CA 1
ATOM 3471 C C . SER A 1 428 ? -12.664 10.867 4.105 1 90.75 428 SER A C 1
ATOM 3473 O O . SER A 1 428 ? -11.586 10.898 4.699 1 90.75 428 SER A O 1
ATOM 3475 N N . GLN A 1 429 ? -13.547 11.734 4.27 1 92.81 429 GLN A N 1
ATOM 3476 C CA . GLN A 1 429 ? -13.336 12.867 5.156 1 92.81 429 GLN A CA 1
ATOM 3477 C C . GLN A 1 429 ? -13.336 12.438 6.621 1 92.81 429 GLN A C 1
ATOM 3479 O O . GLN A 1 429 ? -12.617 13.008 7.441 1 92.81 429 GLN A O 1
ATOM 3484 N N . LEU A 1 430 ? -14.195 11.492 6.945 1 94.75 430 LEU A N 1
ATOM 3485 C CA . LEU A 1 430 ? -14.141 10.93 8.289 1 94.75 430 LEU A CA 1
ATOM 3486 C C . LEU A 1 430 ? -12.766 10.344 8.586 1 94.75 430 LEU A C 1
ATOM 3488 O O . LEU A 1 430 ? -12.211 10.547 9.664 1 94.75 430 LEU A O 1
ATOM 3492 N N . LEU A 1 431 ? -12.281 9.648 7.617 1 95.31 431 LEU A N 1
ATOM 3493 C CA . LEU A 1 431 ? -10.953 9.07 7.789 1 95.31 431 LEU A CA 1
ATOM 3494 C C . LEU A 1 431 ? -9.922 10.156 8.062 1 95.31 431 LEU A C 1
ATOM 3496 O O . LEU A 1 431 ? -9.102 10.023 8.977 1 95.31 431 LEU A O 1
ATOM 3500 N N . GLN A 1 432 ? -9.906 11.172 7.246 1 95.81 432 GLN A N 1
ATOM 3501 C CA . GLN A 1 432 ? -8.961 12.266 7.453 1 95.81 432 GLN A CA 1
ATOM 3502 C C . GLN A 1 432 ? -9.117 12.875 8.844 1 95.81 432 GLN A C 1
ATOM 3504 O O . GLN A 1 432 ? -8.125 13.164 9.516 1 95.81 432 GLN A O 1
ATOM 3509 N N . SER A 1 433 ? -10.344 13.078 9.227 1 96.31 433 SER A N 1
ATOM 3510 C CA . SER A 1 433 ? -10.641 13.633 10.539 1 96.31 433 SER A CA 1
ATOM 3511 C C . SER A 1 433 ? -10.07 12.766 11.656 1 96.31 433 SER A C 1
ATOM 3513 O O . SER A 1 433 ? -9.445 13.273 12.586 1 96.31 433 SER A O 1
ATOM 3515 N N . GLU A 1 434 ? -10.266 11.492 11.523 1 96.06 434 GLU A N 1
ATOM 3516 C CA . GLU A 1 434 ? -9.727 10.555 12.5 1 96.06 434 GLU A CA 1
ATOM 3517 C C . GLU A 1 434 ? -8.203 10.625 12.547 1 96.06 434 GLU A C 1
ATOM 3519 O O . GLU A 1 434 ? -7.609 10.711 13.625 1 96.06 434 GLU A O 1
ATOM 3524 N N . ALA A 1 435 ? -7.648 10.609 11.422 1 96.88 435 ALA A N 1
ATOM 3525 C CA . ALA A 1 435 ? -6.191 10.617 11.328 1 96.88 435 ALA A CA 1
ATOM 3526 C C . ALA A 1 435 ? -5.605 11.867 11.969 1 96.88 435 ALA A C 1
ATOM 3528 O O . ALA A 1 435 ? -4.656 11.789 12.75 1 96.88 435 ALA A O 1
ATOM 3529 N N . MET A 1 436 ? -6.164 12.992 11.641 1 96.81 436 MET A N 1
ATOM 3530 C CA . MET A 1 436 ? -5.676 14.25 12.211 1 96.81 436 MET A CA 1
ATOM 3531 C C . MET A 1 436 ? -5.91 14.289 13.719 1 96.81 436 MET A C 1
ATOM 3533 O O . MET A 1 436 ? -5.059 14.766 14.469 1 96.81 436 MET A O 1
ATOM 3537 N N . GLY A 1 437 ? -7.066 13.781 14.148 1 96.19 437 GLY A N 1
ATOM 3538 C CA . GLY A 1 437 ? -7.316 13.695 15.578 1 96.19 437 GLY A CA 1
ATOM 3539 C C . GLY A 1 437 ? -6.277 12.875 16.312 1 96.19 437 GLY A C 1
ATOM 3540 O O . GLY A 1 437 ? -5.75 13.32 17.344 1 96.19 437 GLY A O 1
ATOM 3541 N N . TYR A 1 438 ? -5.98 11.734 15.781 1 95.88 438 TYR A N 1
ATOM 3542 C CA . TYR A 1 438 ? -4.973 10.875 16.391 1 95.88 438 TYR A CA 1
ATOM 3543 C C . TYR A 1 438 ? -3.617 11.57 16.438 1 95.88 438 TYR A C 1
ATOM 3545 O O . TYR A 1 438 ? -2.91 11.5 17.453 1 95.88 438 TYR A O 1
ATOM 3553 N N . ALA A 1 439 ? -3.285 12.242 15.398 1 97.31 439 ALA A N 1
ATOM 3554 C CA . ALA A 1 439 ? -1.976 12.875 15.305 1 97.31 439 ALA A CA 1
ATOM 3555 C C . ALA A 1 439 ? -1.838 14 16.328 1 97.31 439 ALA A C 1
ATOM 3557 O O . ALA A 1 439 ? -0.961 13.953 17.203 1 97.31 439 ALA A O 1
ATOM 3558 N N . TYR A 1 440 ? -2.725 14.93 16.312 1 97.12 440 TYR A N 1
ATOM 3559 C CA . TYR A 1 440 ? -2.594 16.109 17.156 1 97.12 440 TYR A CA 1
ATOM 3560 C C . TYR A 1 440 ? -2.779 15.75 18.625 1 97.12 440 TYR A C 1
ATOM 3562 O O . TYR A 1 440 ? -2.049 16.25 19.484 1 97.12 440 TYR A O 1
ATOM 3570 N N . ARG A 1 441 ? -3.748 14.875 18.953 1 94.69 441 ARG A N 1
ATOM 3571 C CA . ARG A 1 441 ? -3.906 14.461 20.344 1 94.69 441 ARG A CA 1
ATOM 3572 C C . ARG A 1 441 ? -2.686 13.688 20.812 1 94.69 441 ARG A C 1
ATOM 3574 O O . ARG A 1 441 ? -2.213 13.891 21.938 1 94.69 441 ARG A O 1
ATOM 3581 N N . GLY A 1 442 ? -2.221 12.844 19.969 1 93.38 442 GLY A N 1
ATOM 3582 C CA . GLY A 1 442 ? -1.062 12.039 20.328 1 93.38 442 GLY A CA 1
ATOM 3583 C C . GLY A 1 442 ? 0.193 12.867 20.547 1 93.38 442 GLY A C 1
ATOM 3584 O O . GLY A 1 442 ? 0.91 12.672 21.516 1 93.38 442 GLY A O 1
ATO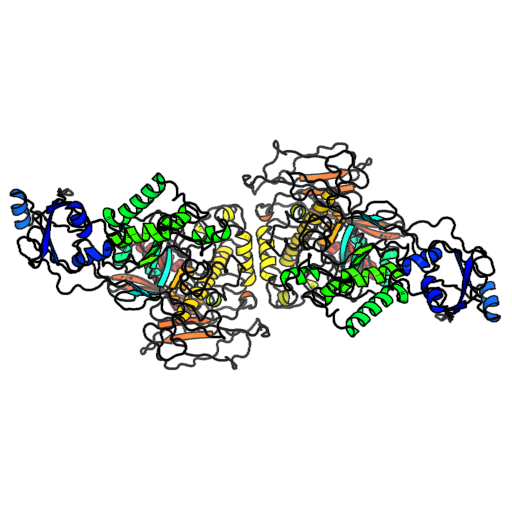M 3585 N N . TRP A 1 443 ? 0.46 13.766 19.703 1 95.62 443 TRP A N 1
ATOM 3586 C CA . TRP A 1 443 ? 1.686 14.555 19.797 1 95.62 443 TRP A CA 1
ATOM 3587 C C . TRP A 1 443 ? 1.578 15.617 20.891 1 95.62 443 TRP A C 1
ATOM 3589 O O . TRP A 1 443 ? 2.574 15.953 21.531 1 95.62 443 TRP A O 1
ATOM 3599 N N . ARG A 1 444 ? 0.377 16.141 21.094 1 94.94 444 ARG A N 1
ATOM 3600 C CA . ARG A 1 444 ? 0.197 17.062 22.203 1 94.94 444 ARG A CA 1
ATOM 3601 C C . ARG A 1 444 ? 0.384 16.344 23.547 1 94.94 444 ARG A C 1
ATOM 3603 O O . ARG A 1 444 ? 0.833 16.953 24.516 1 94.94 444 ARG A O 1
ATOM 3610 N N . ARG A 1 445 ? 0.015 15.078 23.609 1 91.56 445 ARG A N 1
ATOM 3611 C CA . ARG A 1 445 ? 0.295 14.281 24.797 1 91.56 445 ARG A CA 1
ATOM 3612 C C . ARG A 1 445 ? 1.79 14.25 25.094 1 91.56 445 ARG A C 1
ATOM 3614 O O . ARG A 1 445 ? 2.197 14.281 26.266 1 91.56 445 ARG A O 1
ATOM 3621 N N . LEU A 1 446 ? 2.568 14.32 24.141 1 90.25 446 LEU A N 1
ATOM 3622 C CA . LEU A 1 446 ? 4.02 14.227 24.281 1 90.25 446 LEU A CA 1
ATOM 3623 C C . LEU A 1 446 ? 4.621 15.594 24.562 1 90.25 446 LEU A C 1
ATOM 3625 O O . LEU A 1 446 ? 5.84 15.719 24.719 1 90.25 446 LEU A O 1
ATOM 3629 N N . TRP A 1 447 ? 3.797 16.609 24.625 1 92.69 447 TRP A N 1
ATOM 3630 C CA . TRP A 1 447 ? 4.238 17.953 25.016 1 92.69 447 TRP A CA 1
ATOM 3631 C C . TRP A 1 447 ? 4.824 17.938 26.422 1 92.69 447 TRP A C 1
ATOM 3633 O O . TRP A 1 447 ? 5.785 18.641 26.719 1 92.69 447 TRP A O 1
ATOM 3643 N N . GLY A 1 448 ? 4.266 17.109 27.25 1 88 448 GLY A N 1
ATOM 3644 C CA . GLY A 1 448 ? 4.777 16.969 28.609 1 88 448 GLY A CA 1
ATOM 3645 C C . GLY A 1 448 ? 4.758 18.266 29.391 1 88 448 GLY A C 1
ATOM 3646 O O . GLY A 1 448 ? 3.75 18.969 29.406 1 88 448 GLY A O 1
ATOM 3647 N N . GLY A 1 449 ? 5.871 18.516 30.172 1 78.88 449 GLY A N 1
ATOM 3648 C CA . GLY A 1 449 ? 6.027 19.766 30.922 1 78.88 449 GLY A CA 1
ATOM 3649 C C . GLY A 1 449 ? 5.426 19.703 32.312 1 78.88 449 GLY A C 1
ATOM 3650 O O . GLY A 1 449 ? 5.336 20.719 33 1 78.88 449 GLY A O 1
ATOM 3651 N N . ASN A 1 450 ? 4.957 18.516 32.562 1 73.62 450 ASN A N 1
ATOM 3652 C CA . ASN A 1 450 ? 4.484 18.344 33.938 1 73.62 450 ASN A CA 1
ATOM 3653 C C . ASN A 1 450 ? 5.625 17.984 34.875 1 73.62 450 ASN A C 1
ATOM 3655 O O . ASN A 1 450 ? 6.137 16.859 34.844 1 73.62 450 ASN A O 1
ATOM 3659 N N . PRO A 1 451 ? 6.004 18.891 35.656 1 70.25 451 PRO A N 1
ATOM 3660 C CA . PRO A 1 451 ? 7.227 18.688 36.469 1 70.25 451 PRO A CA 1
ATOM 3661 C C . PRO A 1 451 ? 7.086 17.594 37.5 1 70.25 451 PRO A C 1
ATOM 3663 O O . PRO A 1 451 ? 8.086 17.094 38.031 1 70.25 451 PRO A O 1
ATOM 3666 N N . THR A 1 452 ? 5.98 17.219 37.781 1 68.88 452 THR A N 1
ATOM 3667 C CA . THR A 1 452 ? 5.773 16.344 38.938 1 68.88 452 THR A CA 1
ATOM 3668 C C . THR A 1 452 ? 5.551 14.898 38.469 1 68.88 452 THR A C 1
ATOM 3670 O O . THR A 1 452 ? 5.379 14.008 39.312 1 68.88 452 THR A O 1
ATOM 3673 N N . THR A 1 453 ? 5.523 14.789 37.188 1 70.12 453 THR A N 1
ATOM 3674 C CA . THR A 1 453 ? 5.176 13.453 36.719 1 70.12 453 THR A CA 1
ATOM 3675 C C . THR A 1 453 ? 6.199 12.953 35.688 1 70.12 453 THR A C 1
ATOM 3677 O O . THR A 1 453 ? 7.211 13.617 35.438 1 70.12 453 THR A O 1
ATOM 3680 N N . LYS A 1 454 ? 5.996 11.688 35.188 1 66.69 454 LYS A N 1
ATOM 3681 C CA . LYS A 1 454 ? 6.828 11.086 34.125 1 66.69 454 LYS A CA 1
ATOM 3682 C C . LYS A 1 454 ? 6.734 11.875 32.844 1 66.69 454 LYS A C 1
ATOM 3684 O O . LYS A 1 454 ? 7.594 11.742 31.953 1 66.69 454 LYS A O 1
ATOM 3689 N N . GLU A 1 455 ? 5.777 12.758 32.812 1 69.31 455 GLU A N 1
ATOM 3690 C CA . GLU A 1 455 ? 5.551 13.578 31.625 1 69.31 455 GLU A CA 1
ATOM 3691 C C . GLU A 1 455 ? 6.332 14.883 31.703 1 69.31 455 GLU A C 1
ATOM 3693 O O . GLU A 1 455 ? 5.93 15.891 31.109 1 69.31 455 GLU A O 1
ATOM 3698 N N . LYS A 1 456 ? 7.363 14.93 32.375 1 75.38 456 LYS A N 1
ATOM 3699 C CA . LYS A 1 456 ? 8.141 16.156 32.531 1 75.38 456 LYS A CA 1
ATOM 3700 C C . LYS A 1 456 ? 8.867 16.516 31.25 1 75.38 456 LYS A C 1
ATOM 3702 O O . LYS A 1 456 ? 9.07 17.688 30.953 1 75.38 456 LYS A O 1
ATOM 3707 N N . ARG A 1 457 ? 9.172 15.555 30.531 1 84.69 457 ARG A N 1
ATOM 3708 C CA . ARG A 1 457 ? 9.969 15.773 29.328 1 84.69 457 ARG A CA 1
ATOM 3709 C C . ARG A 1 457 ? 9.094 16.203 28.156 1 84.69 457 ARG A C 1
ATOM 3711 O O . ARG A 1 457 ? 8.055 15.602 27.891 1 84.69 457 ARG A O 1
ATOM 3718 N N . ARG A 1 458 ? 9.5 17.266 27.547 1 90.25 458 ARG A N 1
ATOM 3719 C CA . ARG A 1 458 ? 8.828 17.703 26.328 1 90.25 458 ARG A CA 1
ATOM 3720 C C . ARG A 1 458 ? 9.391 16.984 25.109 1 90.25 458 ARG A C 1
ATOM 3722 O O . ARG A 1 458 ? 10.398 17.406 24.547 1 90.25 458 ARG A O 1
ATOM 3729 N N . LEU A 1 459 ? 8.664 15.992 24.734 1 91.56 459 LEU A N 1
ATOM 3730 C CA . LEU A 1 459 ? 9.148 15.102 23.688 1 91.56 459 LEU A CA 1
ATOM 3731 C C . LEU A 1 459 ? 8.633 15.562 22.312 1 91.56 459 LEU A C 1
ATOM 3733 O O . LEU A 1 459 ? 9.164 15.148 21.281 1 91.56 459 LEU A O 1
ATOM 3737 N N . CYS A 1 460 ? 7.66 16.422 22.328 1 94.56 460 CYS A N 1
ATOM 3738 C CA . CYS A 1 460 ? 7.148 16.969 21.078 1 94.56 460 CYS A CA 1
ATOM 3739 C C . CYS A 1 460 ? 6.738 18.438 21.266 1 94.56 460 CYS A C 1
ATOM 3741 O O . CYS A 1 460 ? 5.914 18.75 22.125 1 94.56 460 CYS A O 1
ATOM 3743 N N . GLY A 1 461 ? 7.297 19.234 20.391 1 96.44 461 GLY A N 1
ATOM 3744 C CA . GLY A 1 461 ? 7.039 20.656 20.547 1 96.44 461 GLY A CA 1
ATOM 3745 C C . GLY A 1 461 ? 5.98 21.172 19.594 1 96.44 461 GLY A C 1
ATOM 3746 O O . GLY A 1 461 ? 5.527 22.312 19.703 1 96.44 461 GLY A O 1
ATOM 3747 N N . GLY A 1 462 ? 5.566 20.281 18.625 1 97 462 GLY A N 1
ATOM 3748 C CA . GLY A 1 462 ? 4.539 20.828 17.75 1 97 462 GLY A CA 1
ATOM 3749 C C . GLY A 1 462 ? 4.285 19.953 16.531 1 97 462 GLY A C 1
ATOM 3750 O O . GLY A 1 462 ? 4.988 18.969 16.312 1 97 462 GLY A O 1
ATOM 3751 N N . ALA A 1 463 ? 3.236 20.328 15.797 1 98 463 ALA A N 1
ATOM 3752 C CA . ALA A 1 463 ? 2.812 19.656 14.578 1 98 463 ALA A CA 1
ATOM 3753 C C . ALA A 1 463 ? 2.174 20.641 13.602 1 98 463 ALA A C 1
ATOM 3755 O O . ALA A 1 463 ? 1.395 21.5 14 1 98 463 ALA A O 1
ATOM 3756 N N . LEU A 1 464 ? 2.557 20.531 12.336 1 98.06 464 LEU A N 1
ATOM 3757 C CA . LEU A 1 464 ? 2.004 21.328 11.25 1 98.06 464 LEU A CA 1
ATOM 3758 C C . LEU A 1 464 ? 1.531 20.438 10.109 1 98.06 464 LEU A C 1
ATOM 3760 O O . LEU A 1 464 ? 2.348 19.844 9.398 1 98.06 464 LEU A O 1
ATOM 3764 N N . VAL A 1 465 ? 0.214 20.344 9.891 1 97.25 465 VAL A N 1
ATOM 3765 C CA . VAL A 1 465 ? -0.36 19.438 8.914 1 97.25 465 VAL A CA 1
ATOM 3766 C C . VAL A 1 465 ? -0.178 20 7.508 1 97.25 465 VAL A C 1
ATOM 3768 O O . VAL A 1 465 ? -0.292 21.219 7.301 1 97.25 465 VAL A O 1
ATOM 3771 N N . TRP A 1 466 ? 0.296 19.141 6.586 1 95.75 466 TRP A N 1
ATOM 3772 C CA . TRP A 1 466 ? 0.202 19.422 5.156 1 95.75 466 TRP A CA 1
ATOM 3773 C C . TRP A 1 466 ? -1.191 19.094 4.629 1 95.75 466 TRP A C 1
ATOM 3775 O O . TRP A 1 466 ? -1.568 17.922 4.535 1 95.75 466 TRP A O 1
ATOM 3785 N N . GLN A 1 467 ? -2.098 20.109 4.352 1 92.62 467 GLN A N 1
ATOM 3786 C CA . GLN A 1 467 ? -1.91 21.547 4.492 1 92.62 467 GLN A CA 1
ATOM 3787 C C . GLN A 1 467 ? -3.242 22.266 4.723 1 92.62 467 GLN A C 1
ATOM 3789 O O . GLN A 1 467 ? -4.289 21.625 4.805 1 92.62 467 GLN A O 1
ATOM 3794 N N . LEU A 1 468 ? -3.199 23.516 4.895 1 91.81 468 LEU A N 1
ATOM 3795 C CA . LEU A 1 468 ? -4.395 24.266 5.25 1 91.81 468 LEU A CA 1
ATOM 3796 C C . LEU A 1 468 ? -5.301 24.453 4.039 1 91.81 468 LEU A C 1
ATOM 3798 O O . LEU A 1 468 ? -6.512 24.219 4.121 1 91.81 468 LEU A O 1
ATOM 3802 N N . ASN A 1 469 ? -4.746 24.766 2.916 1 88.38 469 ASN A N 1
ATOM 3803 C CA . ASN A 1 469 ? -5.559 25.234 1.8 1 88.38 469 ASN A CA 1
ATOM 3804 C C . ASN A 1 469 ? -5.188 24.531 0.498 1 88.38 469 ASN A C 1
ATOM 3806 O O . ASN A 1 469 ? -4.129 23.906 0.408 1 88.38 469 ASN A O 1
ATOM 3810 N N . ASP A 1 470 ? -6.152 24.688 -0.502 1 84.31 470 ASP A N 1
ATOM 3811 C CA . ASP A 1 470 ? -5.91 24.25 -1.874 1 84.31 470 ASP A CA 1
ATOM 3812 C C . ASP A 1 470 ? -5.688 25.453 -2.799 1 84.31 470 ASP A C 1
ATOM 3814 O O . ASP A 1 470 ? -6.203 26.547 -2.549 1 84.31 470 ASP A O 1
ATOM 3818 N N . VAL A 1 471 ? -4.926 25.203 -3.885 1 79.19 471 VAL A N 1
ATOM 3819 C CA . VAL A 1 471 ? -4.637 26.297 -4.816 1 79.19 471 VAL A CA 1
ATOM 3820 C C . VAL A 1 471 ? -5.504 26.156 -6.062 1 79.19 471 VAL A C 1
ATOM 3822 O O . VAL A 1 471 ? -5.562 27.062 -6.891 1 79.19 471 VAL A O 1
ATOM 3825 N N . TRP A 1 472 ? -6.191 25.109 -6.207 1 76.62 472 TRP A N 1
ATOM 3826 C CA . TRP A 1 472 ? -7.156 24.812 -7.266 1 76.62 472 TRP A CA 1
ATOM 3827 C C . TRP A 1 472 ? -8.148 23.75 -6.828 1 76.62 472 TRP A C 1
ATOM 3829 O O . TRP A 1 472 ? -7.996 23.156 -5.758 1 76.62 472 TRP A O 1
ATOM 3839 N N . PRO A 1 473 ? -9.305 23.625 -7.52 1 77.62 473 PRO A N 1
ATOM 3840 C CA . PRO A 1 473 ? -10.273 22.594 -7.133 1 77.62 473 PRO A CA 1
ATOM 3841 C C . PRO A 1 473 ? -9.719 21.172 -7.281 1 77.62 473 PRO A C 1
ATOM 3843 O O . PRO A 1 473 ? -9.719 20.625 -8.383 1 77.62 473 PRO A O 1
ATOM 3846 N N . VAL A 1 474 ? -9.203 20.641 -6.152 1 80.31 474 VAL A N 1
ATOM 3847 C CA . VAL A 1 474 ? -8.523 19.359 -6.188 1 80.31 474 VAL A CA 1
ATOM 3848 C C . VAL A 1 474 ? -8.875 18.547 -4.938 1 80.31 474 VAL A C 1
ATOM 3850 O O . VAL A 1 474 ? -9.406 19.094 -3.969 1 80.31 474 VAL A O 1
ATOM 3853 N N . THR A 1 475 ? -8.75 17.234 -5.074 1 82.69 475 THR A N 1
ATOM 3854 C CA . THR A 1 475 ? -8.672 16.375 -3.902 1 82.69 475 THR A CA 1
ATOM 3855 C C . THR A 1 475 ? -7.258 16.375 -3.326 1 82.69 475 THR A C 1
ATOM 3857 O O . THR A 1 475 ? -6.293 16.094 -4.039 1 82.69 475 THR A O 1
ATOM 3860 N N . SER A 1 476 ? -7.195 16.828 -2.082 1 86.38 476 SER A N 1
ATOM 3861 C CA . SER A 1 476 ? -5.859 16.984 -1.518 1 86.38 476 SER A CA 1
ATOM 3862 C C . SER A 1 476 ? -5.871 16.766 -0.008 1 86.38 476 SER A C 1
ATOM 3864 O O . SER A 1 476 ? -6.879 16.328 0.556 1 86.38 476 SER A O 1
ATOM 3866 N N . TRP A 1 477 ? -4.738 17.078 0.614 1 90.19 477 TRP A N 1
ATOM 3867 C CA . TRP A 1 477 ? -4.516 17.016 2.055 1 90.19 477 TRP A CA 1
ATOM 3868 C C . TRP A 1 477 ? -5.145 18.203 2.764 1 90.19 477 TRP A C 1
ATOM 3870 O O . TRP A 1 477 ? -5.211 18.234 3.994 1 90.19 477 TRP A O 1
ATOM 3880 N N . ALA A 1 478 ? -5.688 18.984 2.08 1 90.69 478 ALA A N 1
ATOM 3881 C CA . ALA A 1 478 ? -6.07 20.297 2.627 1 90.69 478 ALA A CA 1
ATOM 3882 C C . ALA A 1 478 ? -7.168 20.141 3.678 1 90.69 478 ALA A C 1
ATOM 3884 O O . ALA A 1 478 ? -8.023 19.25 3.57 1 90.69 478 ALA A O 1
ATOM 3885 N N . LEU A 1 479 ? -7.133 21.062 4.641 1 92.62 479 LEU A N 1
ATOM 3886 C CA . LEU A 1 479 ? -8.18 21.141 5.656 1 92.62 479 LEU A CA 1
ATOM 3887 C C . LEU A 1 479 ? -9.375 21.938 5.137 1 92.62 479 LEU A C 1
ATOM 3889 O O . LEU A 1 479 ? -10.508 21.703 5.562 1 92.62 479 LEU A O 1
ATOM 3893 N N . VAL A 1 480 ? -9.062 22.844 4.289 1 89.31 480 VAL A N 1
ATOM 3894 C CA . VAL A 1 480 ? -10.062 23.703 3.658 1 89.31 480 VAL A CA 1
ATOM 3895 C C . VAL A 1 480 ? -9.906 23.641 2.141 1 89.31 480 VAL A C 1
ATOM 3897 O O . VAL A 1 480 ? -8.812 23.844 1.613 1 89.31 480 VAL A O 1
ATOM 3900 N N . ASP A 1 481 ? -11.031 23.344 1.458 1 85.56 481 ASP A N 1
ATOM 3901 C CA . ASP A 1 481 ? -10.898 23.156 0.016 1 85.56 481 ASP A CA 1
ATOM 3902 C C . ASP A 1 481 ? -10.812 24.5 -0.706 1 85.56 481 ASP A C 1
ATOM 3904 O O . ASP A 1 481 ? -10.797 25.562 -0.067 1 85.56 481 ASP A O 1
ATOM 3908 N N . TYR A 1 482 ? -10.672 24.484 -1.967 1 80.56 482 TYR A N 1
ATOM 3909 C CA . TYR A 1 482 ? -10.453 25.656 -2.801 1 80.56 482 TYR A CA 1
ATOM 3910 C C . TYR A 1 482 ? -11.602 26.656 -2.664 1 80.56 482 TYR A C 1
ATOM 3912 O O . TYR A 1 482 ? -11.398 27.859 -2.793 1 80.56 482 TYR A O 1
ATOM 3920 N N . PHE A 1 483 ? -12.766 26.156 -2.314 1 79.69 483 PHE A N 1
ATOM 3921 C CA . PHE A 1 483 ? -13.953 27 -2.209 1 79.69 483 PHE A CA 1
ATOM 3922 C C . PHE A 1 483 ? -14.164 27.453 -0.769 1 79.69 483 PHE A C 1
ATOM 3924 O O . PHE A 1 483 ? -15.25 27.922 -0.414 1 79.69 483 PHE A O 1
ATOM 3931 N N . LEU A 1 484 ? -13.172 27.219 0.063 1 81.94 484 LEU A N 1
ATOM 3932 C CA . LEU A 1 484 ? -13.125 27.688 1.443 1 81.94 484 LEU A CA 1
ATOM 3933 C C . LEU A 1 484 ? -14.094 26.906 2.32 1 81.94 484 LEU A C 1
ATOM 3935 O O . LEU A 1 484 ? -14.703 27.469 3.238 1 81.94 484 LEU A O 1
ATOM 3939 N N . ARG A 1 485 ? -14.305 25.719 1.955 1 84.81 485 ARG A N 1
ATOM 3940 C CA . ARG A 1 485 ? -15.141 24.828 2.754 1 84.81 485 ARG A CA 1
ATOM 3941 C C . ARG A 1 485 ? -14.281 23.938 3.656 1 84.81 485 ARG A C 1
ATOM 3943 O O . ARG A 1 485 ? -13.422 23.203 3.174 1 84.81 485 ARG A O 1
ATOM 3950 N N . PRO A 1 486 ? -14.555 24.047 4.926 1 90 486 PRO A N 1
ATOM 3951 C CA . PRO A 1 486 ? -13.766 23.219 5.84 1 90 486 PRO A CA 1
ATOM 3952 C C . PRO A 1 486 ? -14.148 21.734 5.781 1 90 486 PRO A C 1
ATOM 3954 O O . PRO A 1 486 ? -15.328 21.406 5.637 1 90 486 PRO A O 1
ATOM 3957 N N . LYS A 1 487 ? -13.156 20.922 5.824 1 91 487 LYS A N 1
ATOM 3958 C CA . LYS A 1 487 ? -13.367 19.5 6.062 1 91 487 LYS A CA 1
ATOM 3959 C C . LYS A 1 487 ? -13.453 19.203 7.555 1 91 487 LYS A C 1
ATOM 3961 O O . LYS A 1 487 ? -12.961 19.969 8.375 1 91 487 LYS A O 1
ATOM 3966 N N . PRO A 1 488 ? -14.031 18.062 7.93 1 93.38 488 PRO A N 1
ATOM 3967 C CA . PRO A 1 488 ? -14.133 17.719 9.352 1 93.38 488 PRO A CA 1
ATOM 3968 C C . PRO A 1 488 ? -12.773 17.641 10.039 1 93.38 488 PRO A C 1
ATOM 3970 O O . PRO A 1 488 ? -12.688 17.812 11.258 1 93.38 488 PRO A O 1
ATOM 3973 N N . ALA A 1 489 ? -11.742 17.406 9.281 1 95.19 489 ALA A N 1
ATOM 3974 C CA . ALA A 1 489 ? -10.398 17.344 9.852 1 95.19 489 ALA A CA 1
ATOM 3975 C C . ALA A 1 489 ? -10.023 18.656 10.539 1 95.19 489 ALA A C 1
ATOM 3977 O O . ALA A 1 489 ? -9.32 18.656 11.555 1 95.19 489 ALA A O 1
ATOM 3978 N N . LEU A 1 490 ? -10.477 19.766 9.992 1 94 490 LEU A N 1
ATOM 3979 C CA . LEU A 1 490 ? -10.211 21.047 10.617 1 94 490 LEU A CA 1
ATOM 3980 C C . LEU A 1 490 ? -10.766 21.094 12.039 1 94 490 LEU A C 1
ATOM 3982 O O . LEU A 1 490 ? -10.094 21.578 12.953 1 94 490 LEU A O 1
ATOM 3986 N N . TYR A 1 491 ? -11.938 20.578 12.234 1 94.5 491 TYR A N 1
ATOM 3987 C CA . TYR A 1 491 ? -12.594 20.609 13.539 1 94.5 491 TYR A CA 1
ATOM 3988 C C . TYR A 1 491 ? -11.922 19.641 14.508 1 94.5 491 TYR A C 1
ATOM 3990 O O . TYR A 1 491 ? -11.852 19.906 15.711 1 94.5 491 TYR A O 1
ATOM 3998 N N . ALA A 1 492 ? -11.484 18.531 13.969 1 95.44 492 ALA A N 1
ATOM 3999 C CA . ALA A 1 492 ? -10.742 17.594 14.812 1 95.44 492 ALA A CA 1
ATOM 4000 C C . ALA A 1 492 ? -9.484 18.25 15.375 1 95.44 492 ALA A C 1
ATOM 4002 O O . ALA A 1 492 ? -9.172 18.094 16.562 1 95.44 492 ALA A O 1
ATOM 4003 N N . ILE A 1 493 ? -8.812 18.953 14.539 1 96 493 ILE A N 1
ATOM 4004 C CA . ILE A 1 493 ? -7.602 19.656 14.961 1 96 493 ILE A CA 1
ATOM 4005 C C . ILE A 1 493 ? -7.957 20.75 15.969 1 96 493 ILE A C 1
ATOM 4007 O O . ILE A 1 493 ? -7.297 20.891 17 1 96 493 ILE A O 1
ATOM 4011 N N . ALA A 1 494 ? -8.992 21.469 15.68 1 94.56 494 ALA A N 1
ATOM 4012 C CA . ALA A 1 494 ? -9.43 22.547 16.562 1 94.56 494 ALA A CA 1
ATOM 4013 C C . ALA A 1 494 ? -9.719 22.016 17.969 1 94.56 494 ALA A C 1
ATOM 4015 O O . ALA A 1 494 ? -9.336 22.625 18.969 1 94.56 494 ALA A O 1
ATOM 4016 N N . ARG A 1 495 ? -10.359 20.906 18.031 1 93.75 495 ARG A N 1
ATOM 4017 C CA . ARG A 1 495 ? -10.695 20.312 19.328 1 93.75 495 ARG A CA 1
ATOM 4018 C C . ARG A 1 495 ? -9.438 19.844 20.047 1 93.75 495 ARG A C 1
ATOM 4020 O O . ARG A 1 495 ? -9.312 20 21.266 1 93.75 495 ARG A O 1
ATOM 4027 N N . ALA A 1 496 ? -8.531 19.312 19.328 1 93.88 496 ALA A N 1
ATOM 4028 C CA . ALA A 1 496 ? -7.293 18.828 19.922 1 93.88 496 ALA A CA 1
ATOM 4029 C C . ALA A 1 496 ? -6.434 19.984 20.422 1 93.88 496 ALA A C 1
ATOM 4031 O O . ALA A 1 496 ? -5.609 19.797 21.328 1 93.88 496 ALA A O 1
ATOM 4032 N N . LEU A 1 497 ? -6.641 21.203 19.891 1 93.94 497 LEU A N 1
ATOM 4033 C CA . LEU A 1 497 ? -5.762 22.312 20.203 1 93.94 497 LEU A CA 1
ATOM 4034 C C . LEU A 1 497 ? -6.469 23.328 21.109 1 93.94 497 LEU A C 1
ATOM 4036 O O . LEU A 1 497 ? -6 24.453 21.266 1 93.94 497 LEU A O 1
ATOM 4040 N N . GLU A 1 498 ? -7.555 22.891 21.656 1 90.62 498 GLU A N 1
ATOM 4041 C CA . GLU A 1 498 ? -8.203 23.734 22.656 1 90.62 498 GLU A CA 1
ATOM 4042 C C . GLU A 1 498 ? -7.289 23.984 23.844 1 90.62 498 GLU A C 1
ATOM 4044 O O . GLU A 1 498 ? -6.363 23.203 24.094 1 90.62 498 GLU A O 1
ATOM 4049 N N . GLU A 1 499 ? -7.605 25.094 24.531 1 88.81 499 GLU A N 1
ATOM 4050 C CA . GLU A 1 499 ? -6.785 25.422 25.688 1 88.81 499 GLU A CA 1
ATOM 4051 C C . GLU A 1 499 ? -6.652 24.234 26.641 1 88.81 499 GLU A C 1
ATOM 4053 O O . GLU A 1 499 ? -5.562 23.969 27.141 1 88.81 499 GLU A O 1
ATOM 4058 N N . VAL A 1 500 ? -7.832 23.641 26.922 1 89.5 500 VAL A N 1
ATOM 4059 C CA . VAL A 1 500 ? -7.875 22.375 27.641 1 89.5 500 VAL A CA 1
ATOM 4060 C C . VAL A 1 500 ? -8.398 21.266 26.719 1 89.5 500 VAL A C 1
ATOM 4062 O O . VAL A 1 500 ? -9.453 21.422 26.094 1 89.5 500 VAL A O 1
ATOM 4065 N N . ALA A 1 501 ? -7.582 20.297 26.594 1 91.56 501 ALA A N 1
ATOM 4066 C CA . ALA A 1 501 ? -7.988 19.172 25.766 1 91.56 501 ALA A CA 1
ATOM 4067 C C . ALA A 1 501 ? -7.828 17.844 26.516 1 91.56 501 ALA A C 1
ATOM 4069 O O . ALA A 1 501 ? -7.109 17.781 27.516 1 91.56 501 ALA A O 1
ATOM 4070 N N . VAL A 1 502 ? -8.555 16.828 26.078 1 91.25 502 VAL A N 1
ATOM 4071 C CA . VAL A 1 502 ? -8.484 15.5 26.672 1 91.25 502 VAL A CA 1
ATOM 4072 C C . VAL A 1 502 ? -8.336 14.453 25.578 1 91.25 502 VAL A C 1
ATOM 4074 O O . VAL A 1 502 ? -8.828 14.633 24.453 1 91.25 502 VAL A O 1
ATOM 4077 N N . GLY A 1 503 ? -7.539 13.453 25.844 1 90.19 503 GLY A N 1
ATOM 4078 C CA . GLY A 1 503 ? -7.324 12.367 24.906 1 90.19 503 GLY A CA 1
ATOM 4079 C C . GLY A 1 503 ? -7.254 11.008 25.578 1 90.19 503 GLY A C 1
ATOM 4080 O O . GLY A 1 503 ? -6.848 10.898 26.734 1 90.19 503 GLY A O 1
ATOM 4081 N N . ILE A 1 504 ? -7.691 10 24.812 1 88.88 504 ILE A N 1
ATOM 4082 C CA . ILE A 1 504 ? -7.645 8.609 25.25 1 88.88 504 ILE A CA 1
ATOM 4083 C C . ILE A 1 504 ? -6.777 7.789 24.297 1 88.88 504 ILE A C 1
ATOM 4085 O O . ILE A 1 504 ? -6.902 7.914 23.078 1 88.88 504 ILE A O 1
ATOM 4089 N N . GLU A 1 505 ? -5.855 7.055 24.844 1 83.62 505 GLU A N 1
ATOM 4090 C CA . GLU A 1 505 ? -5.086 6.078 24.078 1 83.62 505 GLU A CA 1
ATOM 4091 C C . GLU A 1 505 ? -5.359 4.656 24.562 1 83.62 505 GLU A C 1
ATOM 4093 O O . GLU A 1 505 ? -5.348 4.391 25.766 1 83.62 505 GLU A O 1
ATOM 4098 N N . ARG A 1 506 ? -5.617 3.795 23.578 1 81.81 506 ARG A N 1
ATOM 4099 C CA . ARG A 1 506 ? -5.941 2.414 23.906 1 81.81 506 ARG A CA 1
ATOM 4100 C C . ARG A 1 506 ? -4.941 1.447 23.297 1 81.81 506 ARG A C 1
ATOM 4102 O O . ARG A 1 506 ? -4.441 1.687 22.188 1 81.81 506 ARG A O 1
ATOM 4109 N N . THR A 1 507 ? -4.508 0.46 24.016 1 73.69 507 THR A N 1
ATOM 4110 C CA . THR A 1 507 ? -3.789 -0.69 23.484 1 73.69 507 THR A CA 1
ATOM 4111 C C . THR A 1 507 ? -4.637 -1.954 23.578 1 73.69 507 THR A C 1
ATOM 4113 O O . THR A 1 507 ? -5.289 -2.191 24.594 1 73.69 507 THR A O 1
ATOM 4116 N N . THR A 1 508 ? -4.906 -2.48 22.438 1 67.44 508 THR A N 1
ATOM 4117 C CA . THR A 1 508 ? -5.719 -3.693 22.438 1 67.44 508 THR A CA 1
ATOM 4118 C C . THR A 1 508 ? -4.848 -4.926 22.219 1 67.44 508 THR A C 1
ATOM 4120 O O . THR A 1 508 ? -3.908 -4.891 21.422 1 67.44 508 THR A O 1
ATOM 4123 N N . SER A 1 509 ? -5.043 -5.883 23.109 1 59.31 509 SER A N 1
ATOM 4124 C CA . SER A 1 509 ? -4.344 -7.148 22.906 1 59.31 509 SER A CA 1
ATOM 4125 C C . SER A 1 509 ? -4.738 -7.789 21.594 1 59.31 509 SER A C 1
ATOM 4127 O O . SER A 1 509 ? -5.902 -7.734 21.188 1 59.31 509 SER A O 1
ATOM 4129 N N . PRO A 1 510 ? -3.723 -8.117 20.828 1 55 510 PRO A N 1
ATOM 4130 C CA . PRO A 1 510 ? -4.035 -8.781 19.562 1 55 510 PRO A CA 1
ATOM 4131 C C . PRO A 1 510 ? -5.023 -9.93 19.719 1 55 510 PRO A C 1
ATOM 4133 O O . PRO A 1 510 ? -5.719 -10.297 18.766 1 55 510 PRO A O 1
ATOM 4136 N N . ASP A 1 511 ? -5.098 -10.5 20.938 1 49.72 511 ASP A N 1
ATOM 4137 C CA . ASP A 1 511 ? -5.938 -11.672 21.172 1 49.72 511 ASP A CA 1
ATOM 4138 C C . ASP A 1 511 ? -7.391 -11.266 21.406 1 49.72 511 ASP A C 1
ATOM 4140 O O . ASP A 1 511 ? -8.273 -12.117 21.516 1 49.72 511 ASP A O 1
ATOM 4144 N N . LEU A 1 512 ? -7.598 -10.117 21.5 1 49.34 512 LEU A N 1
ATOM 4145 C CA . LEU A 1 512 ? -8.969 -9.727 21.812 1 49.34 512 LEU A CA 1
ATOM 4146 C C . LEU A 1 512 ? -9.836 -9.75 20.547 1 49.34 512 LEU A C 1
ATOM 4148 O O . LEU A 1 512 ? -9.531 -9.078 19.562 1 49.34 512 LEU A O 1
ATOM 4152 N N . LYS A 1 513 ? -10.734 -10.773 20.453 1 50.38 513 LYS A N 1
ATOM 4153 C CA . LYS A 1 513 ? -11.773 -10.914 19.422 1 50.38 513 LYS A CA 1
ATOM 4154 C C . LYS A 1 513 ? -12.797 -9.789 19.516 1 50.38 513 LYS A C 1
ATOM 4156 O O . LYS A 1 513 ? -13.367 -9.555 20.594 1 50.38 513 LYS A O 1
ATOM 4161 N N . PRO A 1 514 ? -12.875 -8.867 18.469 1 42.56 514 PRO A N 1
ATOM 4162 C CA . PRO A 1 514 ? -13.977 -7.91 18.516 1 42.56 514 PRO A CA 1
ATOM 4163 C C . PRO A 1 514 ? -15.336 -8.578 18.641 1 42.56 514 PRO A C 1
ATOM 4165 O O . PRO A 1 514 ? -15.555 -9.664 18.094 1 42.56 514 PRO A O 1
ATOM 4168 N N . ASN A 1 515 ? -16.031 -8.641 19.703 1 41.81 515 ASN A N 1
ATOM 4169 C CA . ASN A 1 515 ? -17.406 -9.109 19.703 1 41.81 515 ASN A CA 1
ATOM 4170 C C . ASN A 1 515 ? -18.344 -8.094 19.047 1 41.81 515 ASN A C 1
ATOM 4172 O O . ASN A 1 515 ? -18.516 -6.98 19.531 1 41.81 515 ASN A O 1
ATOM 4176 N N . GLY A 1 516 ? -18.469 -8.047 17.781 1 41.62 516 GLY A N 1
ATOM 4177 C CA . GLY A 1 516 ? -19.141 -7.199 16.797 1 41.62 516 GLY A CA 1
ATOM 4178 C C . GLY A 1 516 ? -20.391 -6.535 17.344 1 41.62 516 GLY A C 1
ATOM 4179 O O . GLY A 1 516 ? -20.984 -5.676 16.688 1 41.62 516 GLY A O 1
ATOM 4180 N N . LYS A 1 517 ? -21.281 -7.062 18.219 1 37.97 517 LYS A N 1
ATOM 4181 C CA . LYS A 1 517 ? -22.672 -6.625 18.391 1 37.97 517 LYS A CA 1
ATOM 4182 C C . LYS A 1 517 ? -22.797 -5.621 19.531 1 37.97 517 LYS A C 1
ATOM 4184 O O . LYS A 1 517 ? -23.859 -5.039 19.734 1 37.97 517 LYS A O 1
ATOM 4189 N N . ARG A 1 518 ? -21.906 -5.508 20.562 1 36.16 518 ARG A N 1
ATOM 4190 C CA . ARG A 1 518 ? -22.297 -4.699 21.719 1 36.16 518 ARG A CA 1
ATOM 4191 C C . ARG A 1 518 ? -21.234 -3.654 22.031 1 36.16 518 ARG A C 1
ATOM 4193 O O . ARG A 1 518 ? -20.047 -3.953 22.016 1 36.16 518 ARG A O 1
ATOM 4200 N N . LEU A 1 519 ? -21.484 -2.373 21.734 1 39.16 519 LEU A N 1
ATOM 4201 C CA . LEU A 1 519 ? -20.703 -1.292 22.328 1 39.16 519 LEU A CA 1
ATOM 4202 C C . LEU A 1 519 ? -21.203 -0.966 23.734 1 39.16 519 LEU A C 1
ATOM 4204 O O . LEU A 1 519 ? -22.406 -0.815 23.953 1 39.16 519 LEU A O 1
ATOM 4208 N N . PHE A 1 520 ? -20.531 -1.396 24.828 1 38.91 520 PHE A N 1
ATOM 4209 C CA . PHE A 1 520 ? -20.953 -1.004 26.172 1 38.91 520 PHE A CA 1
ATOM 4210 C C . PHE A 1 520 ? -20.344 0.338 26.547 1 38.91 520 PHE A C 1
ATOM 4212 O O . PHE A 1 520 ? -19.203 0.638 26.188 1 38.91 520 PHE A O 1
ATOM 4219 N N . LEU A 1 521 ? -21.141 1.349 26.703 1 41.28 521 LEU A N 1
ATOM 4220 C CA . LEU A 1 521 ? -20.734 2.566 27.391 1 41.28 521 LEU A CA 1
ATOM 4221 C C . LEU A 1 521 ? -20.703 2.352 28.891 1 41.28 521 LEU A C 1
ATOM 4223 O O . LEU A 1 521 ? -21.672 1.884 29.484 1 41.28 521 LEU A O 1
ATOM 4227 N N . LYS A 1 522 ? -19.672 1.925 29.578 1 44.44 522 LYS A N 1
ATOM 4228 C CA . LYS A 1 522 ? -19.688 1.847 31.031 1 44.44 522 LYS A CA 1
ATOM 4229 C C . LYS A 1 522 ? -19.812 3.232 31.656 1 44.44 522 LYS A C 1
ATOM 4231 O O . LYS A 1 522 ? -19.266 4.211 31.125 1 44.44 522 LYS A O 1
ATOM 4236 N N . PRO A 1 523 ? -20.438 3.16 32.844 1 44.91 523 PRO A N 1
ATOM 4237 C CA . PRO A 1 523 ? -20.844 4.273 33.719 1 44.91 523 PRO A CA 1
ATOM 4238 C C . PRO A 1 523 ? -19.672 5.176 34.094 1 44.91 523 PRO A C 1
ATOM 4240 O O . PRO A 1 523 ? -18.516 4.738 34.062 1 44.91 523 PRO A O 1
ATOM 4243 N N . LYS A 1 524 ? -20 6.512 34.625 1 52.31 524 LYS A N 1
ATOM 4244 C CA . LYS A 1 524 ? -19.641 7.848 35.094 1 52.31 524 LYS A CA 1
ATOM 4245 C C . LYS A 1 524 ? -18.719 7.766 36.312 1 52.31 524 LYS A C 1
ATOM 4247 O O . LYS A 1 524 ? -19.141 7.375 37.406 1 52.31 524 LYS A O 1
ATOM 4252 N N . LYS A 1 525 ? -17.609 7.297 36.25 1 56.53 525 LYS A N 1
ATOM 4253 C CA . LYS A 1 525 ? -16.797 7.73 37.375 1 56.53 525 LYS A CA 1
ATOM 4254 C C . LYS A 1 525 ? -16.328 9.172 37.219 1 56.53 525 LYS A C 1
ATOM 4256 O O . LYS A 1 525 ? -15.836 9.547 36.156 1 56.53 525 LYS A O 1
ATOM 4261 N N . SER A 1 526 ? -16.984 10.133 38.031 1 66.5 526 SER A N 1
ATOM 4262 C CA . SER A 1 526 ? -16.547 11.523 38.094 1 66.5 526 SER A CA 1
ATOM 4263 C C . SER A 1 526 ? -15.562 11.75 39.25 1 66.5 526 SER A C 1
ATOM 4265 O O . SER A 1 526 ? -15.734 11.227 40.344 1 66.5 526 SER A O 1
ATOM 4267 N N . ASP A 1 527 ? -14.352 12.039 38.875 1 71.31 527 ASP A N 1
ATOM 4268 C CA . ASP A 1 527 ? -13.375 12.422 39.906 1 71.31 527 ASP A CA 1
ATOM 4269 C C . ASP A 1 527 ? -12.812 13.812 39.625 1 71.31 527 ASP A C 1
ATOM 4271 O O . ASP A 1 527 ? -12.969 14.336 38.5 1 71.31 527 ASP A O 1
ATOM 4275 N N . SER A 1 528 ? -12.43 14.43 40.75 1 78.88 528 SER A N 1
ATOM 4276 C CA . SER A 1 528 ? -11.727 15.695 40.594 1 78.88 528 SER A CA 1
ATOM 4277 C C . SER A 1 528 ? -10.289 15.477 40.094 1 78.88 528 SER A C 1
ATOM 4279 O O . SER A 1 528 ? -9.664 14.469 40.438 1 78.88 528 SER A O 1
ATOM 4281 N N . ALA A 1 529 ? -9.906 16.281 39.094 1 76.75 529 ALA A N 1
ATOM 4282 C CA . ALA A 1 529 ? -8.531 16.172 38.625 1 76.75 529 ALA A CA 1
ATOM 4283 C C . ALA A 1 529 ? -7.859 17.547 38.562 1 76.75 529 ALA A C 1
ATOM 4285 O O . ALA A 1 529 ? -8.523 18.562 38.312 1 76.75 529 ALA A O 1
ATOM 4286 N N . SER A 1 530 ? -6.582 17.531 38.969 1 79.06 530 SER A N 1
ATOM 4287 C CA . SER A 1 530 ? -5.738 18.703 38.75 1 79.06 530 SER A CA 1
ATOM 4288 C C . SER A 1 530 ? -4.918 18.547 37.469 1 79.06 530 SER A C 1
ATOM 4290 O O . SER A 1 530 ? -4.34 17.5 37.219 1 79.06 530 SER A O 1
ATOM 4292 N N . ILE A 1 531 ? -5.004 19.578 36.656 1 81.88 531 ILE A N 1
ATOM 4293 C CA . ILE A 1 531 ? -4.277 19.547 35.375 1 81.88 531 ILE A CA 1
ATOM 4294 C C . ILE A 1 531 ? -3.115 20.547 35.438 1 81.88 531 ILE A C 1
ATOM 4296 O O . ILE A 1 531 ? -3.266 21.656 35.938 1 81.88 531 ILE A O 1
ATOM 4300 N N . ALA A 1 532 ? -1.998 20.125 34.969 1 83.25 532 ALA A N 1
ATOM 4301 C CA . ALA A 1 532 ? -0.813 20.984 34.938 1 83.25 532 ALA A CA 1
ATOM 4302 C C . ALA A 1 532 ? -0.989 22.125 33.938 1 83.25 532 ALA A C 1
ATOM 4304 O O . ALA A 1 532 ? -1.54 21.938 32.875 1 83.25 532 ALA A O 1
ATOM 4305 N N . SER A 1 533 ? -0.581 23.297 34.375 1 87.06 533 SER A N 1
ATOM 4306 C CA . SER A 1 533 ? -0.558 24.438 33.469 1 87.06 533 SER A CA 1
ATOM 4307 C C . SER A 1 533 ? 0.472 24.234 32.375 1 87.06 533 SER A C 1
ATOM 4309 O O . SER A 1 533 ? 1.599 23.812 32.625 1 87.06 533 SER A O 1
ATOM 4311 N N . ASN A 1 534 ? 0.042 24.484 31.203 1 90.62 534 ASN A N 1
ATOM 4312 C CA . ASN A 1 534 ? 0.92 24.406 30.047 1 90.62 534 ASN A CA 1
ATOM 4313 C C . ASN A 1 534 ? 1.664 23.078 29.984 1 90.62 534 ASN A C 1
ATOM 4315 O O . ASN A 1 534 ? 2.883 23.047 29.812 1 90.62 534 ASN A O 1
ATOM 4319 N N . GLY A 1 535 ? 0.934 22.062 30.25 1 88.75 535 GLY A N 1
ATOM 4320 C CA . GLY A 1 535 ? 1.521 20.734 30.281 1 88.75 535 GLY A CA 1
ATOM 4321 C C . GLY A 1 535 ? 0.494 19.625 30.172 1 88.75 535 GLY A C 1
ATOM 4322 O O . GLY A 1 535 ? -0.697 19.891 29.984 1 88.75 535 GLY A O 1
ATOM 4323 N N . THR A 1 536 ? 1.019 18.406 30.203 1 89.88 536 THR A N 1
ATOM 4324 C CA . THR A 1 536 ? 0.174 17.219 30.078 1 89.88 536 THR A CA 1
ATOM 4325 C C . THR A 1 536 ? 0.096 16.469 31.406 1 89.88 536 THR A C 1
ATOM 4327 O O . THR A 1 536 ? 1.098 16.344 32.094 1 89.88 536 THR A O 1
ATOM 4330 N N . THR A 1 537 ? -1.099 16.031 31.797 1 86.75 537 THR A N 1
ATOM 4331 C CA . THR A 1 537 ? -1.324 15.234 33 1 86.75 537 THR A CA 1
ATOM 4332 C C . THR A 1 537 ? -2.061 13.945 32.656 1 86.75 537 THR A C 1
ATOM 4334 O O . THR A 1 537 ? -3.121 13.969 32.031 1 86.75 537 THR A O 1
ATOM 4337 N N . ALA A 1 538 ? -1.476 12.82 33.062 1 83.75 538 ALA A N 1
ATOM 4338 C CA . ALA A 1 538 ? -2.174 11.547 32.969 1 83.75 538 ALA A CA 1
ATOM 4339 C C . ALA A 1 538 ? -3.174 11.375 34.125 1 83.75 538 ALA A C 1
ATOM 4341 O O . ALA A 1 538 ? -2.795 11.367 35.281 1 83.75 538 ALA A O 1
ATOM 4342 N N . ILE A 1 539 ? -4.355 11.266 33.75 1 80.12 539 ILE A N 1
ATOM 4343 C CA . ILE A 1 539 ? -5.406 11.188 34.781 1 80.12 539 ILE A CA 1
ATOM 4344 C C . ILE A 1 539 ? -5.676 9.734 35.125 1 80.12 539 ILE A C 1
ATOM 4346 O O . ILE A 1 539 ? -5.945 9.406 36.281 1 80.12 539 ILE A O 1
ATOM 4350 N N . TRP A 1 540 ? -5.613 8.852 34.094 1 78.75 540 TRP A N 1
ATOM 4351 C CA . TRP A 1 540 ? -5.848 7.426 34.312 1 78.75 540 TRP A CA 1
ATOM 4352 C C . TRP A 1 540 ? -5.031 6.578 33.344 1 78.75 540 TRP A C 1
ATOM 4354 O O . TRP A 1 540 ? -4.922 6.902 32.188 1 78.75 540 TRP A O 1
ATOM 4364 N N . GLN A 1 541 ? -4.371 5.633 33.969 1 78.38 541 GLN A N 1
ATOM 4365 C CA . GLN A 1 541 ? -3.67 4.621 33.188 1 78.38 541 GLN A CA 1
ATOM 4366 C C . GLN A 1 541 ? -3.908 3.225 33.75 1 78.38 541 GLN A C 1
ATOM 4368 O O . GLN A 1 541 ? -3.812 3.018 34.969 1 78.38 541 GLN A O 1
ATOM 4373 N N . GLY A 1 542 ? -4.453 2.328 33.062 1 74.56 542 GLY A N 1
ATOM 4374 C CA . GLY A 1 542 ? -4.66 0.977 33.562 1 74.56 542 GLY A CA 1
ATOM 4375 C C . GLY A 1 542 ? -5.508 0.126 32.625 1 74.56 542 GLY A C 1
ATOM 4376 O O . GLY A 1 542 ? -5.828 0.545 31.516 1 74.56 542 GLY A O 1
ATOM 4377 N N . ASP A 1 543 ? -5.578 -1.193 33.062 1 68.75 543 ASP A N 1
ATOM 4378 C CA . ASP A 1 543 ? -6.406 -2.145 32.344 1 68.75 543 ASP A CA 1
ATOM 4379 C C . ASP A 1 543 ? -7.891 -1.912 32.625 1 68.75 543 ASP A C 1
ATOM 4381 O O . ASP A 1 543 ? -8.289 -1.725 33.781 1 68.75 543 ASP A O 1
ATOM 4385 N N . PHE A 1 544 ? -8.492 -1.525 31.688 1 62.09 544 PHE A N 1
ATOM 4386 C CA . PHE A 1 544 ? -9.93 -1.37 31.859 1 62.09 544 PHE A CA 1
ATOM 4387 C C . PHE A 1 544 ? -10.617 -2.729 31.969 1 62.09 544 PHE A C 1
ATOM 4389 O O . PHE A 1 544 ? -10.781 -3.426 30.953 1 62.09 544 PHE A O 1
ATOM 4396 N N . VAL A 1 545 ? -10.188 -3.623 32.969 1 52.81 545 VAL A N 1
ATOM 4397 C CA . VAL A 1 545 ? -10.664 -4.984 33.219 1 52.81 545 VAL A CA 1
ATOM 4398 C C . VAL A 1 545 ? -12.188 -5.02 33.156 1 52.81 545 VAL A C 1
ATOM 4400 O O . VAL A 1 545 ? -12.773 -6.016 32.719 1 52.81 545 VAL A O 1
ATOM 4403 N N . GLU A 1 546 ? -12.805 -4.211 33.906 1 50.91 546 GLU A N 1
ATOM 4404 C CA . GLU A 1 546 ? -14.234 -4.453 34.062 1 50.91 546 GLU A CA 1
ATOM 4405 C C . GLU A 1 546 ? -14.961 -4.332 32.719 1 50.91 546 GLU A C 1
ATOM 4407 O O . GLU A 1 546 ? -16.172 -4.539 32.656 1 50.91 546 GLU A O 1
ATOM 4412 N N . ALA A 1 547 ? -14.414 -3.672 31.938 1 49.38 547 ALA A N 1
ATOM 4413 C CA . ALA A 1 547 ? -15.117 -3.562 30.672 1 49.38 547 ALA A CA 1
ATOM 4414 C C . ALA A 1 547 ? -15.078 -4.883 29.906 1 49.38 547 ALA A C 1
ATOM 4416 O O . ALA A 1 547 ? -14.008 -5.395 29.594 1 49.38 547 ALA A O 1
ATOM 4417 N N . THR A 1 548 ? -16.047 -5.648 30.062 1 48.56 548 THR A N 1
ATOM 4418 C CA . THR A 1 548 ? -16.219 -6.957 29.453 1 48.56 548 THR A CA 1
ATOM 4419 C C . THR A 1 548 ? -15.68 -6.969 28.031 1 48.56 548 THR A C 1
ATOM 4421 O O . THR A 1 548 ? -14.875 -7.832 27.672 1 48.56 548 THR A O 1
ATOM 4424 N N . PRO A 1 549 ? -16.703 -6.75 27.016 1 53.94 549 PRO A N 1
ATOM 4425 C CA . PRO A 1 549 ? -16.297 -7.195 25.672 1 53.94 549 PRO A CA 1
ATOM 4426 C C . PRO A 1 549 ? -15.406 -6.188 24.953 1 53.94 549 PRO A C 1
ATOM 4428 O O . PRO A 1 549 ? -15.5 -4.98 25.203 1 53.94 549 PRO A O 1
ATOM 4431 N N . PRO A 1 550 ? -14.281 -6.496 24.438 1 56.94 550 PRO A N 1
ATOM 4432 C CA . PRO A 1 550 ? -13.391 -5.711 23.578 1 56.94 550 PRO A CA 1
ATOM 4433 C C . PRO A 1 550 ? -14.141 -4.754 22.656 1 56.94 550 PRO A C 1
ATOM 4435 O O . PRO A 1 550 ? -13.531 -3.893 22.031 1 56.94 550 PRO A O 1
ATOM 4438 N N . THR A 1 551 ? -15.453 -4.578 22.844 1 67.69 551 THR A N 1
ATOM 4439 C CA . THR A 1 551 ? -16.297 -3.799 21.953 1 67.69 551 THR A CA 1
ATOM 4440 C C . THR A 1 551 ? -16.812 -2.541 22.641 1 67.69 551 THR A C 1
ATOM 4442 O O . THR A 1 551 ? -17.797 -1.946 22.219 1 67.69 551 THR A O 1
ATOM 4445 N N . CYS A 1 552 ? -16.078 -2.027 23.578 1 74.94 552 CYS A N 1
ATOM 4446 C CA . CYS A 1 552 ? -16.594 -0.875 24.312 1 74.94 552 CYS A CA 1
ATOM 4447 C C . CYS A 1 552 ? -15.984 0.421 23.781 1 74.94 552 CYS A C 1
ATOM 4449 O O . CYS A 1 552 ? -14.781 0.496 23.562 1 74.94 552 CYS A O 1
ATOM 4451 N N . ALA A 1 553 ? -16.906 1.526 23.531 1 82.25 553 ALA A N 1
ATOM 4452 C CA . ALA A 1 553 ? -16.453 2.9 23.359 1 82.25 553 ALA A CA 1
ATOM 4453 C C . ALA A 1 553 ? -16.281 3.604 24.703 1 82.25 553 ALA A C 1
ATOM 4455 O O . ALA A 1 553 ? -17.078 3.41 25.609 1 82.25 553 ALA A O 1
ATOM 4456 N N . VAL A 1 554 ? -15.227 4.344 24.891 1 83.81 554 VAL A N 1
ATOM 4457 C CA . VAL A 1 554 ? -14.961 5.094 26.109 1 83.81 554 VAL A CA 1
ATOM 4458 C C . VAL A 1 554 ? -15.156 6.586 25.859 1 83.81 554 VAL A C 1
ATOM 4460 O O . VAL A 1 554 ? -14.57 7.145 24.938 1 83.81 554 VAL A O 1
ATOM 4463 N N . HIS A 1 555 ? -16.094 7.168 26.641 1 89.12 555 HIS A N 1
ATOM 4464 C CA . HIS A 1 555 ? -16.375 8.594 26.562 1 89.12 555 HIS A CA 1
ATOM 4465 C C . HIS A 1 555 ? -15.93 9.32 27.828 1 89.12 555 HIS A C 1
ATOM 4467 O O . HIS A 1 555 ? -16.312 8.945 28.938 1 89.12 555 HIS A O 1
ATOM 4473 N N . VAL A 1 556 ? -15.062 10.336 27.656 1 86.88 556 VAL A N 1
ATOM 4474 C CA . VAL A 1 556 ? -14.562 11.133 28.766 1 86.88 556 VAL A CA 1
ATOM 4475 C C . VAL A 1 556 ? -14.969 12.594 28.578 1 86.88 556 VAL A C 1
ATOM 4477 O O . VAL A 1 556 ? -14.875 13.133 27.469 1 86.88 556 VAL A O 1
ATOM 4480 N N . THR A 1 557 ? -15.484 13.164 29.656 1 88.75 557 THR A N 1
ATOM 4481 C CA . THR A 1 557 ? -15.797 14.594 29.688 1 88.75 557 THR A CA 1
ATOM 4482 C C . THR A 1 557 ? -15.078 15.273 30.844 1 88.75 557 THR A C 1
ATOM 4484 O O . THR A 1 557 ? -14.922 14.68 31.922 1 88.75 557 THR A O 1
ATOM 4487 N N . VAL A 1 558 ? -14.562 16.438 30.562 1 84.5 558 VAL A N 1
ATOM 4488 C CA . VAL A 1 558 ? -14.078 17.328 31.609 1 84.5 558 VAL A CA 1
ATOM 4489 C C . VAL A 1 558 ? -15.102 18.438 31.859 1 84.5 558 VAL A C 1
ATOM 4491 O O . VAL A 1 558 ? -15.5 19.141 30.922 1 84.5 558 VAL A O 1
ATOM 4494 N N . VAL A 1 559 ? -15.547 18.531 33.062 1 86.56 559 VAL A N 1
ATOM 4495 C CA . VAL A 1 559 ? -16.594 19.5 33.438 1 86.56 559 VAL A CA 1
ATOM 4496 C C . VAL A 1 559 ? -16.031 20.531 34.406 1 86.56 559 VAL A C 1
ATOM 4498 O O . VAL A 1 559 ? -15.188 20.219 35.25 1 86.56 559 VAL A O 1
ATOM 4501 N N . ASP A 1 560 ? -16.453 21.766 34.156 1 81.5 560 ASP A N 1
ATOM 4502 C CA . ASP A 1 560 ? -16.016 22.812 35.094 1 81.5 560 ASP A CA 1
ATOM 4503 C C . ASP A 1 560 ? -16.812 22.734 36.406 1 81.5 560 ASP A C 1
ATOM 4505 O O . ASP A 1 560 ? -17.641 21.844 36.594 1 81.5 560 ASP A O 1
ATOM 4509 N N . VAL A 1 561 ? -16.453 23.688 37.344 1 79.25 561 VAL A N 1
ATOM 4510 C CA . VAL A 1 561 ? -17.047 23.719 38.656 1 79.25 561 VAL A CA 1
ATOM 4511 C C . VAL A 1 561 ? -18.547 23.938 38.562 1 79.25 561 VAL A C 1
ATOM 4513 O O . VAL A 1 561 ? -19.312 23.469 39.438 1 79.25 561 VAL A O 1
ATOM 4516 N N . GLY A 1 562 ? -18.969 24.562 37.531 1 82.12 562 GLY A N 1
ATOM 4517 C CA . GLY A 1 562 ? -20.391 24.812 37.312 1 82.12 562 GLY A CA 1
ATOM 4518 C C . GLY A 1 562 ? -21.109 23.656 36.656 1 82.12 562 GLY A C 1
ATOM 4519 O O . GLY A 1 562 ? -22.328 23.703 36.5 1 82.12 562 GLY A O 1
ATOM 4520 N N . GLY A 1 563 ? -20.344 22.609 36.281 1 79.62 563 GLY A N 1
ATOM 4521 C CA . GLY A 1 563 ? -20.953 21.422 35.688 1 79.62 563 GLY A CA 1
ATOM 4522 C C . GLY A 1 563 ? -21 21.469 34.188 1 79.62 563 GLY A C 1
ATOM 4523 O O . GLY A 1 563 ? -21.547 20.562 33.562 1 79.62 563 GLY A O 1
ATOM 4524 N N . ASN A 1 564 ? -20.453 22.453 33.594 1 82.5 564 ASN A N 1
ATOM 4525 C CA . ASN A 1 564 ? -20.438 22.562 32.156 1 82.5 564 ASN A CA 1
ATOM 4526 C C . ASN A 1 564 ? -19.297 21.766 31.531 1 82.5 564 ASN A C 1
ATOM 4528 O O . ASN A 1 564 ? -18.156 21.828 32 1 82.5 564 ASN A O 1
ATOM 4532 N N . THR A 1 565 ? -19.672 21 30.531 1 86.06 565 THR A N 1
ATOM 4533 C CA . THR A 1 565 ? -18.625 20.266 29.828 1 86.06 565 THR A CA 1
ATOM 4534 C C . THR A 1 565 ? -17.703 21.219 29.078 1 86.06 565 THR A C 1
ATOM 4536 O O . THR A 1 565 ? -18.156 22.031 28.281 1 86.06 565 THR A O 1
ATOM 4539 N N . ILE A 1 566 ? -16.438 21.141 29.391 1 83.31 566 ILE A N 1
ATOM 4540 C CA . ILE A 1 566 ? -15.461 22.016 28.75 1 83.31 566 ILE A CA 1
ATOM 4541 C C . ILE A 1 566 ? -14.82 21.297 27.562 1 83.31 566 ILE A C 1
ATOM 4543 O O . ILE A 1 566 ? -14.523 21.906 26.547 1 83.31 566 ILE A O 1
ATOM 4547 N N . VAL A 1 567 ? -14.547 20.016 27.734 1 86.5 567 VAL A N 1
ATOM 4548 C CA . VAL A 1 567 ? -13.977 19.234 26.641 1 86.5 567 VAL A CA 1
ATOM 4549 C C . VAL A 1 567 ? -14.414 17.781 26.766 1 86.5 567 VAL A C 1
ATOM 4551 O O . VAL A 1 567 ? -14.844 17.344 27.844 1 86.5 567 VAL A O 1
ATOM 4554 N N . ARG A 1 568 ? -14.391 17.125 25.672 1 91.56 568 ARG A N 1
ATOM 4555 C CA . ARG A 1 568 ? -14.805 15.734 25.609 1 91.56 568 ARG A CA 1
ATOM 4556 C C . ARG A 1 568 ? -13.977 14.969 24.578 1 91.56 568 ARG A C 1
ATOM 4558 O O . ARG A 1 568 ? -13.375 15.57 23.688 1 91.56 568 ARG A O 1
ATOM 4565 N N . HIS A 1 569 ? -13.867 13.672 24.75 1 92.25 569 HIS A N 1
ATOM 4566 C CA . HIS A 1 569 ? -13.273 12.766 23.766 1 92.25 569 HIS A CA 1
ATOM 4567 C C . HIS A 1 569 ? -13.859 11.367 23.891 1 92.25 569 HIS A C 1
ATOM 4569 O O . HIS A 1 569 ? -14.102 10.875 24.984 1 92.25 569 HIS A O 1
ATOM 4575 N N . THR A 1 570 ? -14.141 10.812 22.734 1 92.12 570 THR A N 1
ATOM 4576 C CA . THR A 1 570 ? -14.633 9.438 22.672 1 92.12 570 THR A CA 1
ATOM 4577 C C . THR A 1 570 ? -13.656 8.539 21.938 1 92.12 570 THR A C 1
ATOM 4579 O O . THR A 1 570 ? -13.219 8.867 20.828 1 92.12 570 THR A O 1
ATOM 4582 N N . ASP A 1 571 ? -13.289 7.477 22.562 1 89.56 571 ASP A N 1
ATOM 4583 C CA . ASP A 1 571 ? -12.453 6.457 21.938 1 89.56 571 ASP A CA 1
ATOM 4584 C C . ASP A 1 571 ? -13.289 5.234 21.547 1 89.56 571 ASP A C 1
ATOM 4586 O O . ASP A 1 571 ? -14.07 4.73 22.359 1 89.56 571 ASP A O 1
ATOM 4590 N N . TRP A 1 572 ? -13.133 4.871 20.312 1 88.44 572 TRP A N 1
ATOM 4591 C CA . TRP A 1 572 ? -13.82 3.697 19.781 1 88.44 572 TRP A CA 1
ATOM 4592 C C . TRP A 1 572 ? -12.844 2.547 19.562 1 88.44 572 TRP A C 1
ATOM 4594 O O . TRP A 1 572 ? -11.695 2.764 19.188 1 88.44 572 TRP A O 1
ATOM 4604 N N . PRO A 1 573 ? -13.32 1.318 19.828 1 83.88 573 PRO A N 1
ATOM 4605 C CA . PRO A 1 573 ? -12.461 0.204 19.406 1 83.88 573 PRO A CA 1
ATOM 4606 C C . PRO A 1 573 ? -12.219 0.181 17.906 1 83.88 573 PRO A C 1
ATOM 4608 O O . PRO A 1 573 ? -13.117 0.5 17.125 1 83.88 573 PRO A O 1
ATOM 4611 N N . GLN A 1 574 ? -11.008 -0.125 17.578 1 86 574 GLN A N 1
ATOM 4612 C CA . GLN A 1 574 ? -10.578 -0.126 16.188 1 86 574 GLN A CA 1
ATOM 4613 C C . GLN A 1 574 ? -10.211 -1.533 15.719 1 86 574 GLN A C 1
ATOM 4615 O O . GLN A 1 574 ? -9.797 -2.367 16.531 1 86 574 GLN A O 1
ATOM 4620 N N . PRO A 1 575 ? -10.32 -1.803 14.281 1 87.56 575 PRO A N 1
ATOM 4621 C CA . PRO A 1 575 ? -10.898 -0.917 13.273 1 87.56 575 PRO A CA 1
ATOM 4622 C C . PRO A 1 575 ? -12.422 -0.854 13.352 1 87.56 575 PRO A C 1
ATOM 4624 O O . PRO A 1 575 ? -13.062 -1.822 13.766 1 87.56 575 PRO A O 1
ATOM 4627 N N . LEU A 1 576 ? -13.008 0.198 12.867 1 88.56 576 LEU A N 1
ATOM 4628 C CA . LEU A 1 576 ? -14.438 0.449 13.031 1 88.56 576 LEU A CA 1
ATOM 4629 C C . LEU A 1 576 ? -15.258 -0.524 12.188 1 88.56 576 LEU A C 1
ATOM 4631 O O . LEU A 1 576 ? -16.406 -0.82 12.523 1 88.56 576 LEU A O 1
ATOM 4635 N N . LYS A 1 577 ? -14.711 -1.082 11.195 1 86.06 577 LYS A N 1
ATOM 4636 C CA . LYS A 1 577 ? -15.406 -1.979 10.281 1 86.06 577 LYS A CA 1
ATOM 4637 C C . LYS A 1 577 ? -15.828 -3.264 10.984 1 86.06 577 LYS A C 1
ATOM 4639 O O . LYS A 1 577 ? -16.688 -3.992 10.492 1 86.06 577 LYS A O 1
ATOM 4644 N N . HIS A 1 578 ? -15.266 -3.648 12.055 1 80.88 578 HIS A N 1
ATOM 4645 C CA . HIS A 1 578 ? -15.516 -4.922 12.719 1 80.88 578 HIS A CA 1
ATOM 4646 C C . HIS A 1 578 ? -16.766 -4.855 13.594 1 80.88 578 HIS A C 1
ATOM 4648 O O . HIS A 1 578 ? -17.188 -5.867 14.156 1 80.88 578 HIS A O 1
ATOM 4654 N N . TYR A 1 579 ? -17.359 -3.691 13.625 1 78.94 579 TYR A N 1
ATOM 4655 C CA . TYR A 1 579 ? -18.562 -3.494 14.438 1 78.94 579 TYR A CA 1
ATOM 4656 C C . TYR A 1 579 ? -19.75 -3.143 13.562 1 78.94 579 TYR A C 1
ATOM 4658 O O . TYR A 1 579 ? -19.609 -2.445 12.555 1 78.94 579 TYR A O 1
ATOM 4666 N N . ASP A 1 580 ? -20.844 -3.795 13.93 1 74.38 580 ASP A N 1
ATOM 4667 C CA . ASP A 1 580 ? -22.047 -3.574 13.125 1 74.38 580 ASP A CA 1
ATOM 4668 C C . ASP A 1 580 ? -23.188 -3.014 13.977 1 74.38 580 ASP A C 1
ATOM 4670 O O . ASP A 1 580 ? -23.922 -3.77 14.609 1 74.38 580 ASP A O 1
ATOM 4674 N N . PHE A 1 581 ? -23.297 -1.721 13.938 1 73.31 581 PHE A N 1
ATOM 4675 C CA . PHE A 1 581 ? -24.375 -1.04 14.641 1 73.31 581 PHE A CA 1
ATOM 4676 C C . PHE A 1 581 ? -25.406 -0.498 13.648 1 73.31 581 PHE A C 1
ATOM 4678 O O . PHE A 1 581 ? -26.203 0.373 13.992 1 73.31 581 PHE A O 1
ATOM 4685 N N . ALA A 1 582 ? -25.312 -0.987 12.398 1 64.06 582 ALA A N 1
ATOM 4686 C CA . ALA A 1 582 ? -26.062 -0.406 11.297 1 64.06 582 ALA A CA 1
ATOM 4687 C C . ALA A 1 582 ? -27.578 -0.525 11.547 1 64.06 582 ALA A C 1
ATOM 4689 O O . ALA A 1 582 ? -28.344 0.369 11.18 1 64.06 582 ALA A O 1
ATOM 4690 N N . ALA A 1 583 ? -27.906 -1.556 12.086 1 61.97 583 ALA A N 1
ATOM 4691 C CA . ALA A 1 583 ? -29.328 -1.814 12.25 1 61.97 583 ALA A CA 1
ATOM 4692 C C . ALA A 1 583 ? -29.906 -1.032 13.43 1 61.97 583 ALA A C 1
ATOM 4694 O O . ALA A 1 583 ? -31.125 -0.907 13.562 1 61.97 583 ALA A O 1
ATOM 4695 N N . SER A 1 584 ? -29.078 -0.377 14.078 1 69.56 584 SER A N 1
ATOM 4696 C CA . SER A 1 584 ? -29.531 0.271 15.305 1 69.56 584 SER A CA 1
ATOM 4697 C C . SER A 1 584 ? -29.875 1.736 15.062 1 69.56 584 SER A C 1
ATOM 4699 O O . SER A 1 584 ? -29.078 2.475 14.461 1 69.56 584 SER A O 1
ATOM 4701 N N . ASP A 1 585 ? -31.141 2.061 15.352 1 81.56 585 ASP A N 1
ATOM 4702 C CA . ASP A 1 585 ? -31.5 3.477 15.43 1 81.56 585 ASP A CA 1
ATOM 4703 C C . ASP A 1 585 ? -30.75 4.164 16.562 1 81.56 585 ASP A C 1
ATOM 4705 O O . ASP A 1 585 ? -30.922 3.809 17.734 1 81.56 585 ASP A O 1
ATOM 4709 N N . ARG A 1 586 ? -29.953 5.133 16.141 1 89.81 586 ARG A N 1
ATOM 4710 C CA . ARG A 1 586 ? -29.094 5.789 17.109 1 89.81 586 ARG A CA 1
ATOM 4711 C C . ARG A 1 586 ? -29.859 6.84 17.906 1 89.81 586 ARG A C 1
ATOM 4713 O O . ARG A 1 586 ? -29.359 7.355 18.906 1 89.81 586 ARG A O 1
ATOM 4720 N N . GLY A 1 587 ? -31.094 7.203 17.469 1 92.12 587 GLY A N 1
ATOM 4721 C CA . GLY A 1 587 ? -31.906 8.18 18.156 1 92.12 587 GLY A CA 1
ATOM 4722 C C . GLY A 1 587 ? -31.344 9.586 18.078 1 92.12 587 GLY A C 1
ATOM 4723 O O . GLY A 1 587 ? -31.281 10.297 19.094 1 92.12 587 GLY A O 1
ATOM 4724 N N . VAL A 1 588 ? -30.875 9.992 16.891 1 93.5 588 VAL A N 1
ATOM 4725 C CA . VAL A 1 588 ? -30.281 11.32 16.719 1 93.5 588 VAL A CA 1
ATOM 4726 C C . VAL A 1 588 ? -31.391 12.375 16.703 1 93.5 588 VAL A C 1
ATOM 4728 O O . VAL A 1 588 ? -32.344 12.266 15.953 1 93.5 588 VAL A O 1
ATOM 4731 N N . GLU A 1 589 ? -31.328 13.297 17.609 1 94.88 589 GLU A N 1
ATOM 4732 C CA . GLU A 1 589 ? -32.25 14.438 17.688 1 94.88 589 GLU A CA 1
ATOM 4733 C C . GLU A 1 589 ? -31.484 15.75 17.516 1 94.88 589 GLU A C 1
ATOM 4735 O O . GLU A 1 589 ? -30.5 16 18.219 1 94.88 589 GLU A O 1
ATOM 4740 N N . VAL A 1 590 ? -31.922 16.594 16.547 1 94.81 590 VAL A N 1
ATOM 4741 C CA . VAL A 1 590 ? -31.281 17.875 16.266 1 94.81 590 VAL A CA 1
ATOM 4742 C C . VAL A 1 590 ? -32.281 19.016 16.516 1 94.81 590 VAL A C 1
ATOM 4744 O O . VAL A 1 590 ? -33.375 19 15.961 1 94.81 590 VAL A O 1
ATOM 4747 N N . THR A 1 591 ? -31.906 19.906 17.375 1 94.38 591 THR A N 1
ATOM 4748 C CA . THR A 1 591 ? -32.688 21.109 17.641 1 94.38 591 THR A CA 1
ATOM 4749 C C . THR A 1 591 ? -31.875 22.359 17.375 1 94.38 591 THR A C 1
ATOM 4751 O O . THR A 1 591 ? -30.719 22.469 17.797 1 94.38 591 THR A O 1
ATOM 4754 N N . THR A 1 592 ? -32.438 23.281 16.672 1 92.56 592 THR A N 1
ATOM 4755 C CA . THR A 1 592 ? -31.75 24.531 16.344 1 92.56 592 THR A CA 1
ATOM 4756 C C . THR A 1 592 ? -32.406 25.703 17.062 1 92.56 592 THR A C 1
ATOM 4758 O O . THR A 1 592 ? -33.625 25.875 17.016 1 92.56 592 THR A O 1
ATOM 4761 N N . THR A 1 593 ? -31.594 26.422 17.797 1 92.69 593 THR A N 1
ATOM 4762 C CA . THR A 1 593 ? -32.031 27.688 18.406 1 92.69 593 THR A CA 1
ATOM 4763 C C . THR A 1 593 ? -31.078 28.828 17.984 1 92.69 593 THR A C 1
ATOM 4765 O O . THR A 1 593 ? -30 28.578 17.469 1 92.69 593 THR A O 1
ATOM 4768 N N . TYR A 1 594 ? -31.562 30.031 18.094 1 89.69 594 TYR A N 1
ATOM 4769 C CA . TYR A 1 594 ? -30.781 31.203 17.734 1 89.69 594 TYR A CA 1
ATOM 4770 C C . TYR A 1 594 ? -30.625 32.125 18.922 1 89.69 594 TYR A C 1
ATOM 4772 O O . TYR A 1 594 ? -31.594 32.375 19.672 1 89.69 594 TYR A O 1
ATOM 4780 N N . VAL A 1 595 ? -29.375 32.531 19.141 1 89.69 595 VAL A N 1
ATOM 4781 C CA . VAL A 1 595 ? -29.094 33.469 20.219 1 89.69 595 VAL A CA 1
ATOM 4782 C C . VAL A 1 595 ? -28.297 34.656 19.688 1 89.69 595 VAL A C 1
ATOM 4784 O O . VAL A 1 595 ? -27.609 34.531 18.672 1 89.69 595 VAL A O 1
ATOM 4787 N N . GLU A 1 596 ? -28.406 35.781 20.312 1 85.94 596 GLU A N 1
ATOM 4788 C CA . GLU A 1 596 ? -27.641 36.938 19.938 1 85.94 596 GLU A CA 1
ATOM 4789 C C . GLU A 1 596 ? -26.359 37.062 20.781 1 85.94 596 GLU A C 1
ATOM 4791 O O . GLU A 1 596 ? -26.375 36.812 21.984 1 85.94 596 GLU A O 1
ATOM 4796 N N . ASP A 1 597 ? -25.297 37.312 20.109 1 78.88 597 ASP A N 1
ATOM 4797 C CA . ASP A 1 597 ? -24.062 37.5 20.859 1 78.88 597 ASP A CA 1
ATOM 4798 C C . ASP A 1 597 ? -24 38.938 21.422 1 78.88 597 ASP A C 1
ATOM 4800 O O . ASP A 1 597 ? -24.953 39.688 21.297 1 78.88 597 ASP A O 1
ATOM 4804 N N . PHE A 1 598 ? -22.938 39.188 22.156 1 78.56 598 PHE A N 1
ATOM 4805 C CA . PHE A 1 598 ? -22.75 40.469 22.844 1 78.56 598 PHE A CA 1
ATOM 4806 C C . PHE A 1 598 ? -22.797 41.625 21.859 1 78.56 598 PHE A C 1
ATOM 4808 O O . PHE A 1 598 ? -23.172 42.75 22.219 1 78.56 598 PHE A O 1
ATOM 4815 N N . HIS A 1 599 ? -22.469 41.344 20.609 1 75.19 599 HIS A N 1
ATOM 4816 C CA . HIS A 1 599 ? -22.422 42.406 19.594 1 75.19 599 HIS A CA 1
ATOM 4817 C C . HIS A 1 599 ? -23.719 42.469 18.797 1 75.19 599 HIS A C 1
ATOM 4819 O O . HIS A 1 599 ? -23.828 43.219 17.844 1 75.19 599 HIS A O 1
ATOM 4825 N N . GLY A 1 600 ? -24.656 41.656 19.172 1 72.31 600 GLY A N 1
ATOM 4826 C CA . GLY A 1 600 ? -25.938 41.688 18.5 1 72.31 600 GLY A CA 1
ATOM 4827 C C . GLY A 1 600 ? -26 40.75 17.297 1 72.31 600 GLY A C 1
ATOM 4828 O O . GLY A 1 600 ? -27 40.75 16.562 1 72.31 600 GLY A O 1
ATOM 4829 N N . SER A 1 601 ? -24.906 40.062 17.094 1 78.44 601 SER A N 1
ATOM 4830 C CA . SER A 1 601 ? -24.906 39.125 15.977 1 78.44 601 SER A CA 1
ATOM 4831 C C . SER A 1 601 ? -25.594 37.812 16.359 1 78.44 601 SER A C 1
ATOM 4833 O O . SER A 1 601 ? -25.391 37.312 17.453 1 78.44 601 SER A O 1
ATOM 4835 N N . LEU A 1 602 ? -26.438 37.375 15.445 1 84.75 602 LEU A N 1
ATOM 4836 C CA . LEU A 1 602 ? -27.172 36.125 15.68 1 84.75 602 LEU A CA 1
ATOM 4837 C C . LEU A 1 602 ? -26.266 34.938 15.531 1 84.75 602 LEU A C 1
ATOM 4839 O O . LEU A 1 602 ? -25.5 34.844 14.57 1 84.75 602 LEU A O 1
ATOM 4843 N N . ILE A 1 603 ? -26.281 34.062 16.531 1 89.38 603 ILE A N 1
ATOM 4844 C CA . ILE A 1 603 ? -25.562 32.781 16.516 1 89.38 603 ILE A CA 1
ATOM 4845 C C . ILE A 1 603 ? -26.547 31.625 16.531 1 89.38 603 ILE A C 1
ATOM 4847 O O . ILE A 1 603 ? -27.453 31.594 17.359 1 89.38 603 ILE A O 1
ATOM 4851 N N . GLY A 1 604 ? -26.422 30.781 15.516 1 91.81 604 GLY A N 1
ATOM 4852 C CA . GLY A 1 604 ? -27.188 29.531 15.562 1 91.81 604 GLY A CA 1
ATOM 4853 C C . GLY A 1 604 ? -26.594 28.516 16.5 1 91.81 604 GLY A C 1
ATOM 4854 O O . GLY A 1 604 ? -25.375 28.312 16.531 1 91.81 604 GLY A O 1
ATOM 4855 N N . LYS A 1 605 ? -27.422 27.922 17.359 1 94.44 605 LYS A N 1
ATOM 4856 C CA . LYS A 1 605 ? -27.031 26.828 18.234 1 94.44 605 LYS A CA 1
ATOM 4857 C C . LYS A 1 605 ? -27.734 25.531 17.844 1 94.44 605 LYS A C 1
ATOM 4859 O O . LYS A 1 605 ? -28.922 25.359 18.109 1 94.44 605 LYS A O 1
ATOM 4864 N N . ILE A 1 606 ? -27 24.641 17.266 1 95.69 606 ILE A N 1
ATOM 4865 C CA . ILE A 1 606 ? -27.531 23.344 16.844 1 95.69 606 ILE A CA 1
ATOM 4866 C C . ILE A 1 606 ? -27.234 22.297 17.922 1 95.69 606 ILE A C 1
ATOM 4868 O O . ILE A 1 606 ? -26.125 21.75 17.953 1 95.69 606 ILE A O 1
ATOM 4872 N N . LYS A 1 607 ? -28.188 22.016 18.703 1 96.06 607 LYS A N 1
ATOM 4873 C CA . LYS A 1 607 ? -28.031 21.016 19.75 1 96.06 607 LYS A CA 1
ATOM 4874 C C . LYS A 1 607 ? -28.344 19.609 19.219 1 96.06 607 LYS A C 1
ATOM 4876 O O . LYS A 1 607 ? -29.406 19.391 18.625 1 96.06 607 LYS A O 1
ATOM 4881 N N . VAL A 1 608 ? -27.438 18.672 19.375 1 96.44 608 VAL A N 1
ATOM 4882 C CA . VAL A 1 608 ? -27.594 17.312 18.891 1 96.44 608 VAL A CA 1
ATOM 4883 C C . VAL A 1 608 ? -27.562 16.344 20.062 1 96.44 608 VAL A C 1
ATOM 4885 O O . VAL A 1 608 ? -26.578 16.297 20.828 1 96.44 608 VAL A O 1
ATOM 4888 N N . GLY A 1 609 ? -28.594 15.625 20.266 1 95.69 609 GLY A N 1
ATOM 4889 C CA . GLY A 1 609 ? -28.672 14.539 21.234 1 95.69 609 GLY A CA 1
ATOM 4890 C C . GLY A 1 609 ? -28.875 13.18 20.594 1 95.69 609 GLY A C 1
ATOM 4891 O O . GLY A 1 609 ? -29.391 13.086 19.469 1 95.69 609 GLY A O 1
ATOM 4892 N N . VAL A 1 610 ? -28.406 12.094 21.344 1 94.69 610 VAL A N 1
ATOM 4893 C CA . VAL A 1 610 ? -28.516 10.75 20.781 1 94.69 610 VAL A CA 1
ATOM 4894 C C . VAL A 1 610 ? -28.922 9.766 21.875 1 94.69 610 VAL A C 1
ATOM 4896 O O . VAL A 1 610 ? -28.734 10.023 23.062 1 94.69 610 VAL A O 1
ATOM 4899 N N . LYS A 1 611 ? -29.484 8.617 21.469 1 92.62 611 LYS A N 1
ATOM 4900 C CA . LYS A 1 611 ? -29.844 7.555 22.406 1 92.62 611 LYS A CA 1
ATOM 4901 C C . LYS A 1 611 ? -28.75 6.488 22.469 1 92.62 611 LYS A C 1
ATOM 4903 O O . LYS A 1 611 ? -28.656 5.738 23.438 1 92.62 611 LYS A O 1
ATOM 4908 N N . LYS A 1 612 ? -27.984 6.398 21.375 1 88.88 612 LYS A N 1
ATOM 4909 C CA . LYS A 1 612 ? -26.797 5.543 21.281 1 88.88 612 LYS A CA 1
ATOM 4910 C C . LYS A 1 612 ? -25.609 6.312 20.719 1 88.88 612 LYS A C 1
ATOM 4912 O O . LYS A 1 612 ? -25.781 7.273 19.969 1 88.88 612 LYS A O 1
ATOM 4917 N N . PRO A 1 613 ? -24.391 5.934 21.047 1 90.06 613 PRO A N 1
ATOM 4918 C CA . PRO A 1 613 ? -23.219 6.684 20.578 1 90.06 613 PRO A CA 1
ATOM 4919 C C . PRO A 1 613 ? -23.172 6.801 19.047 1 90.06 613 PRO A C 1
ATOM 4921 O O . PRO A 1 613 ? -23.5 5.848 18.344 1 90.06 613 PRO A O 1
ATOM 4924 N N . VAL A 1 614 ? -22.828 7.934 18.672 1 92.06 614 VAL A N 1
ATOM 4925 C CA . VAL A 1 614 ? -22.719 8.25 17.25 1 92.06 614 VAL A CA 1
ATOM 4926 C C . VAL A 1 614 ? -21.281 8.648 16.922 1 92.06 614 VAL A C 1
ATOM 4928 O O . VAL A 1 614 ? -20.688 9.461 17.625 1 92.06 614 VAL A O 1
ATOM 4931 N N . LYS A 1 615 ? -20.766 8.031 15.812 1 94.12 615 LYS A N 1
ATOM 4932 C CA . LYS A 1 615 ? -19.406 8.297 15.375 1 94.12 615 LYS A CA 1
ATOM 4933 C C . LYS A 1 615 ? -19.375 9.344 14.266 1 94.12 615 LYS A C 1
ATOM 4935 O O . LYS A 1 615 ? -19.969 9.141 13.203 1 94.12 615 LYS A O 1
ATOM 4940 N N . GLY A 1 616 ? -18.641 10.469 14.523 1 94.25 616 GLY A N 1
ATOM 4941 C CA . GLY A 1 616 ? -18.344 11.445 13.492 1 94.25 616 GLY A CA 1
ATOM 4942 C C . GLY A 1 616 ? -19.578 12.172 12.984 1 94.25 616 GLY A C 1
ATOM 4943 O O . GLY A 1 616 ? -19.828 12.195 11.781 1 94.25 616 GLY A O 1
ATOM 4944 N N . PHE A 1 617 ? -20.266 12.898 13.859 1 95 617 PHE A N 1
ATOM 4945 C CA . PHE A 1 617 ? -21.438 13.672 13.445 1 95 617 PHE A CA 1
ATOM 4946 C C . PHE A 1 617 ? -21.031 15.023 12.883 1 95 617 PHE A C 1
ATOM 4948 O O . PHE A 1 617 ? -20.297 15.773 13.523 1 95 617 PHE A O 1
ATOM 4955 N N . TRP A 1 618 ? -21.469 15.375 11.695 1 91.69 618 TRP A N 1
ATOM 4956 C CA . TRP A 1 618 ? -21.188 16.734 11.25 1 91.69 618 TRP A CA 1
ATOM 4957 C C . TRP A 1 618 ? -22.297 17.25 10.328 1 91.69 618 TRP A C 1
ATOM 4959 O O . TRP A 1 618 ? -22.922 16.469 9.609 1 91.69 618 TRP A O 1
ATOM 4969 N N . MET A 1 619 ? -22.469 18.516 10.406 1 91.94 619 MET A N 1
ATOM 4970 C CA . MET A 1 619 ? -23.422 19.234 9.578 1 91.94 619 MET A CA 1
ATOM 4971 C C . MET A 1 619 ? -22.875 19.438 8.164 1 91.94 619 MET A C 1
ATOM 4973 O O . MET A 1 619 ? -21.688 19.703 7.988 1 91.94 619 MET A O 1
ATOM 4977 N N . ASN A 1 620 ? -23.766 19.344 7.258 1 88.81 620 ASN A N 1
ATOM 4978 C CA . ASN A 1 620 ? -23.359 19.656 5.891 1 88.81 620 ASN A CA 1
ATOM 4979 C C . ASN A 1 620 ? -22.891 21.094 5.758 1 88.81 620 ASN A C 1
ATOM 4981 O O . ASN A 1 620 ? -23.391 21.984 6.441 1 88.81 620 ASN A O 1
ATOM 4985 N N . VAL A 1 621 ? -22 21.219 4.828 1 83.88 621 VAL A N 1
ATOM 4986 C CA . VAL A 1 621 ? -21.469 22.547 4.555 1 83.88 621 VAL A CA 1
ATOM 4987 C C . VAL A 1 621 ? -22.578 23.453 4.027 1 83.88 621 VAL A C 1
ATOM 4989 O O . VAL A 1 621 ? -23.359 23.062 3.17 1 83.88 621 VAL A O 1
ATOM 4992 N N . VAL A 1 622 ? -22.656 24.547 4.582 1 85.12 622 VAL A N 1
ATOM 4993 C CA . VAL A 1 622 ? -23.484 25.641 4.078 1 85.12 622 VAL A CA 1
ATOM 4994 C C . VAL A 1 622 ? -22.609 26.844 3.742 1 85.12 622 VAL A C 1
ATOM 4996 O O . VAL A 1 622 ? -21.969 27.422 4.625 1 85.12 622 VAL A O 1
ATOM 4999 N N . ASP A 1 623 ? -22.641 27.172 2.496 1 83.56 623 ASP A N 1
ATOM 5000 C CA . ASP A 1 623 ? -21.797 28.281 2.078 1 83.56 623 ASP A CA 1
ATOM 5001 C C . ASP A 1 623 ? -22.141 29.547 2.865 1 83.56 623 ASP A C 1
ATOM 5003 O O . ASP A 1 623 ? -23.312 29.891 3.023 1 83.56 623 ASP A O 1
ATOM 5007 N N . GLY A 1 624 ? -21.125 30.188 3.393 1 81.44 624 GLY A N 1
ATOM 5008 C CA . GLY A 1 624 ? -21.312 31.422 4.137 1 81.44 624 GLY A CA 1
ATOM 5009 C C . GLY A 1 624 ? -21.562 31.188 5.617 1 81.44 624 GLY A C 1
ATOM 5010 O O . GLY A 1 624 ? -21.844 32.125 6.359 1 81.44 624 GLY A O 1
ATOM 5011 N N . VAL A 1 625 ? -21.516 29.969 6.008 1 86.94 625 VAL A N 1
ATOM 5012 C CA . VAL A 1 625 ? -21.734 29.641 7.414 1 86.94 625 VAL A CA 1
ATOM 5013 C C . VAL A 1 625 ? -20.453 29.047 8.016 1 86.94 625 VAL A C 1
ATOM 5015 O O . VAL A 1 625 ? -19.797 28.219 7.387 1 86.94 625 VAL A O 1
ATOM 5018 N N . ILE A 1 626 ? -20.062 29.547 9.172 1 87.75 626 ILE A N 1
ATOM 5019 C CA . ILE A 1 626 ? -18.938 29.016 9.938 1 87.75 626 ILE A CA 1
ATOM 5020 C C . ILE A 1 626 ? -19.453 28.125 11.062 1 87.75 626 ILE A C 1
ATOM 5022 O O . ILE A 1 626 ? -20.141 28.609 11.977 1 87.75 626 ILE A O 1
ATOM 5026 N N . TRP A 1 627 ? -19.141 26.891 10.922 1 90.62 627 TRP A N 1
ATOM 5027 C CA . TRP A 1 627 ? -19.531 25.953 11.977 1 90.62 627 TRP A CA 1
ATOM 5028 C C . TRP A 1 627 ? -18.5 25.953 13.109 1 90.62 627 TRP A C 1
ATOM 5030 O O . TRP A 1 627 ? -17.297 26.094 12.867 1 90.62 627 TRP A O 1
ATOM 5040 N N . GLY A 1 628 ? -18.984 25.734 14.289 1 90.56 628 GLY A N 1
ATOM 5041 C CA . GLY A 1 628 ? -18.125 25.672 15.453 1 90.56 628 GLY A CA 1
ATOM 5042 C C . GLY A 1 628 ? -17.328 24.375 15.516 1 90.56 628 GLY A C 1
ATOM 5043 O O . GLY A 1 628 ? -17.609 23.422 14.781 1 90.56 628 GLY A O 1
ATOM 5044 N N . ARG A 1 629 ? -16.422 24.297 16.391 1 89.69 629 ARG A N 1
ATOM 5045 C CA . ARG A 1 629 ? -15.414 23.25 16.5 1 89.69 629 ARG A CA 1
ATOM 5046 C C . ARG A 1 629 ? -16.047 21.906 16.844 1 89.69 629 ARG A C 1
ATOM 5048 O O . ARG A 1 629 ? -15.438 20.859 16.672 1 89.69 629 ARG A O 1
ATOM 5055 N N . GLU A 1 630 ? -17.281 21.953 17.375 1 93 630 GLU A N 1
ATOM 5056 C CA . GLU A 1 630 ? -17.906 20.703 17.766 1 93 630 GLU A CA 1
ATOM 5057 C C . GLU A 1 630 ? -18.453 19.953 16.562 1 93 630 GLU A C 1
ATOM 5059 O O . GLU A 1 630 ? -18.859 18.797 16.672 1 93 630 GLU A O 1
ATOM 5064 N N . ASN A 1 631 ? -18.422 20.641 15.422 1 93.81 631 ASN A N 1
ATOM 5065 C CA . ASN A 1 631 ? -18.797 19.938 14.203 1 93.81 631 ASN A CA 1
ATOM 5066 C C . ASN A 1 631 ? -17.828 18.797 13.906 1 93.81 631 ASN A C 1
ATOM 5068 O O . ASN A 1 631 ? -16.609 18.969 13.984 1 93.81 631 ASN A O 1
ATOM 5072 N N . GLY A 1 632 ? -18.344 17.578 13.695 1 93.38 632 GLY A N 1
ATOM 5073 C CA . GLY A 1 632 ? -17.516 16.422 13.445 1 93.38 632 GLY A CA 1
ATOM 5074 C C . GLY A 1 632 ? -17.219 15.609 14.695 1 93.38 632 GLY A C 1
ATOM 5075 O O . GLY A 1 632 ? -16.453 14.648 14.656 1 93.38 632 GLY A O 1
ATOM 5076 N N . SER A 1 633 ? -17.875 15.906 15.789 1 93.75 633 SER A N 1
ATOM 5077 C CA . SER A 1 633 ? -17.609 15.234 17.062 1 93.75 633 SER A CA 1
ATOM 5078 C C . SER A 1 633 ? -18.375 13.922 17.156 1 93.75 633 SER A C 1
ATOM 5080 O O . SER A 1 633 ? -19.391 13.734 16.484 1 93.75 633 SER A O 1
ATOM 5082 N N . ASP A 1 634 ? -17.812 13.031 17.984 1 95.31 634 ASP A N 1
ATOM 5083 C CA . ASP A 1 634 ? -18.609 11.898 18.453 1 95.31 634 ASP A CA 1
ATOM 5084 C C . ASP A 1 634 ? -19.609 12.336 19.516 1 95.31 634 ASP A C 1
ATOM 5086 O O . ASP A 1 634 ? -19.297 13.18 20.375 1 95.31 634 ASP A O 1
ATOM 5090 N N . ILE A 1 635 ? -20.797 11.789 19.422 1 95.06 635 ILE A N 1
ATOM 5091 C CA . ILE A 1 635 ? -21.844 12.18 20.344 1 95.06 635 ILE A CA 1
ATOM 5092 C C . ILE A 1 635 ? -22.328 10.953 21.141 1 95.06 635 ILE A C 1
ATOM 5094 O O . ILE A 1 635 ? -22.578 9.898 20.562 1 95.06 635 ILE A O 1
ATOM 5098 N N . CYS A 1 636 ? -22.359 11.141 22.438 1 92.62 636 CYS A N 1
ATOM 5099 C CA . CYS A 1 636 ? -22.781 10.039 23.297 1 92.62 636 CYS A CA 1
ATOM 5100 C C . CYS A 1 636 ? -24.031 10.406 24.078 1 92.62 636 CYS A C 1
ATOM 5102 O O . CYS A 1 636 ? -24.281 11.586 24.359 1 92.62 636 CYS A O 1
ATOM 5104 N N . PRO A 1 637 ? -24.812 9.328 24.438 1 91.81 637 PRO A N 1
ATOM 5105 C CA . PRO A 1 637 ? -26 9.609 25.266 1 91.81 637 PRO A CA 1
ATOM 5106 C C . PRO A 1 637 ? -25.641 10.305 26.578 1 91.81 637 PRO A C 1
ATOM 5108 O O . PRO A 1 637 ? -24.625 9.969 27.203 1 91.81 637 PRO A O 1
ATOM 5111 N N . GLY A 1 638 ? -26.406 11.305 26.938 1 88.31 638 GLY A N 1
ATOM 5112 C CA . GLY A 1 638 ? -26.188 12.016 28.188 1 88.31 638 GLY A CA 1
ATOM 5113 C C . GLY A 1 638 ? -25.266 13.211 28.031 1 88.31 638 GLY A C 1
ATOM 5114 O O . GLY A 1 638 ? -25.109 14.008 28.953 1 88.31 638 GLY A O 1
ATOM 5115 N N . ASP A 1 639 ? -24.656 13.383 26.891 1 91.25 639 ASP A N 1
ATOM 5116 C CA . ASP A 1 639 ? -23.781 14.531 26.625 1 91.25 639 ASP A CA 1
ATOM 5117 C C . ASP A 1 639 ? -24.094 15.148 25.266 1 91.25 639 ASP A C 1
ATOM 5119 O O . ASP A 1 639 ? -23.266 15.102 24.344 1 91.25 639 ASP A O 1
ATOM 5123 N N . PRO A 1 640 ? -25.234 15.711 25.203 1 93.75 640 PRO A N 1
ATOM 5124 C CA . PRO A 1 640 ? -25.531 16.375 23.922 1 93.75 640 PRO A CA 1
ATOM 5125 C C . PRO A 1 640 ? -24.516 17.438 23.562 1 93.75 640 PRO A C 1
ATOM 5127 O O . PRO A 1 640 ? -23.922 18.062 24.453 1 93.75 640 PRO A O 1
ATOM 5130 N N . VAL A 1 641 ? -24.312 17.625 22.297 1 94.94 641 VAL A N 1
ATOM 5131 C CA . VAL A 1 641 ? -23.328 18.594 21.812 1 94.94 641 VAL A CA 1
ATOM 5132 C C . VAL A 1 641 ? -24.031 19.75 21.109 1 94.94 641 VAL A C 1
ATOM 5134 O O . VAL A 1 641 ? -25.062 19.547 20.438 1 94.94 641 VAL A O 1
ATOM 5137 N N . THR A 1 642 ? -23.516 20.906 21.344 1 94.88 642 THR A N 1
ATOM 5138 C CA . THR A 1 642 ? -24.031 22.078 20.641 1 94.88 642 THR A CA 1
ATOM 5139 C C . THR A 1 642 ? -23.031 22.578 19.609 1 94.88 642 THR A C 1
ATOM 5141 O O . THR A 1 642 ? -21.891 22.938 19.953 1 94.88 642 THR A O 1
ATOM 5144 N N . ILE A 1 643 ? -23.422 22.594 18.375 1 94.81 643 ILE A N 1
ATOM 5145 C CA . ILE A 1 643 ? -22.625 23.125 17.266 1 94.81 643 ILE A CA 1
ATOM 5146 C C . ILE A 1 643 ? -23.078 24.547 16.953 1 94.81 643 ILE A C 1
ATOM 5148 O O . ILE A 1 643 ? -24.219 24.766 16.562 1 94.81 643 ILE A O 1
ATOM 5152 N N . GLU A 1 644 ? -22.203 25.453 17.094 1 92.62 644 GLU A N 1
ATOM 5153 C CA . GLU A 1 644 ? -22.531 26.844 16.797 1 92.62 644 GLU A CA 1
ATOM 5154 C C . GLU A 1 644 ? -22.422 27.141 15.297 1 92.62 644 GLU A C 1
ATOM 5156 O O . GLU A 1 644 ? -21.578 26.547 14.609 1 92.62 644 GLU A O 1
ATOM 5161 N N . ALA A 1 645 ? -23.297 28 14.836 1 92.19 645 ALA A N 1
ATOM 5162 C CA . ALA A 1 645 ? -23.266 28.484 13.461 1 92.19 645 ALA A CA 1
ATOM 5163 C C . ALA A 1 645 ? -23.234 30.016 13.43 1 92.19 645 ALA A C 1
ATOM 5165 O O . ALA A 1 645 ? -24.047 30.672 14.078 1 92.19 645 ALA A O 1
ATOM 5166 N N . LYS A 1 646 ? -22.234 30.531 12.719 1 88.62 646 LYS A N 1
ATOM 5167 C CA . LYS A 1 646 ? -22.141 31.969 12.516 1 88.62 646 LYS A CA 1
ATOM 5168 C C . LYS A 1 646 ? -22.109 32.312 11.031 1 88.62 646 LYS A C 1
ATOM 5170 O O . LYS A 1 646 ? -21.594 31.531 10.219 1 88.62 646 LYS A O 1
ATOM 5175 N N . LEU A 1 647 ? -22.703 33.375 10.734 1 85.81 647 LEU A N 1
ATOM 5176 C CA . LEU A 1 647 ? -22.609 33.844 9.352 1 85.81 647 LEU A CA 1
ATOM 5177 C C . LEU A 1 647 ? -21.266 34.5 9.078 1 85.81 647 LEU A C 1
ATOM 5179 O O . LEU A 1 647 ? -20.766 35.25 9.914 1 85.81 647 LEU A O 1
ATOM 5183 N N . ASP A 1 648 ? -20.656 34.156 7.996 1 78.75 648 ASP A N 1
ATOM 5184 C CA . ASP A 1 648 ? -19.359 34.688 7.605 1 78.75 648 ASP A CA 1
ATOM 5185 C C . ASP A 1 648 ? -19.453 36.188 7.316 1 78.75 648 ASP A C 1
ATOM 5187 O O . ASP A 1 648 ? -18.547 36.969 7.672 1 78.75 648 ASP A O 1
ATOM 5191 N N . ASP A 1 649 ? -20.5 36.5 6.574 1 71 649 ASP A N 1
ATOM 5192 C CA . ASP A 1 649 ? -20.75 37.906 6.32 1 71 649 ASP A CA 1
ATOM 5193 C C . ASP A 1 649 ? -21.547 38.531 7.465 1 71 649 ASP A C 1
ATOM 5195 O O . ASP A 1 649 ? -22.781 38.438 7.508 1 71 649 ASP A O 1
ATOM 5199 N N . LYS A 1 650 ? -20.906 39.344 8.266 1 66.19 650 LYS A N 1
ATOM 5200 C CA . LYS A 1 650 ? -21.547 39.938 9.438 1 66.19 650 LYS A CA 1
ATOM 5201 C C . LYS A 1 650 ? -22.5 41.062 9.031 1 66.19 650 LYS A C 1
ATOM 5203 O O . LYS A 1 650 ? -23.359 41.469 9.82 1 66.19 650 LYS A O 1
ATOM 5208 N N . ASN A 1 651 ? -22.312 41.375 7.734 1 64 651 ASN A N 1
ATOM 5209 C CA . ASN A 1 651 ? -23.141 42.469 7.297 1 64 651 ASN A CA 1
ATOM 5210 C C . ASN A 1 651 ? -24.391 42 6.562 1 64 651 ASN A C 1
ATOM 5212 O O . ASN A 1 651 ? -25.203 42.812 6.105 1 64 651 ASN A O 1
ATOM 5216 N N . MET A 1 652 ? -24.422 40.75 6.453 1 74.62 652 MET A N 1
ATOM 5217 C CA . MET A 1 652 ? -25.594 40.188 5.789 1 74.62 652 MET A CA 1
ATOM 5218 C C . MET A 1 652 ? -26.875 40.594 6.531 1 74.62 652 MET A C 1
ATOM 5220 O O . MET A 1 652 ? -26.938 40.469 7.754 1 74.62 652 MET A O 1
ATOM 5224 N N . VAL A 1 653 ? -27.812 41.312 5.785 1 74.38 653 VAL A N 1
ATOM 5225 C CA . VAL A 1 653 ? -29.031 41.781 6.465 1 74.38 653 VAL A CA 1
ATOM 5226 C C . VAL A 1 653 ? -30.25 41.406 5.648 1 74.38 653 VAL A C 1
ATOM 5228 O O . VAL A 1 653 ? -30.141 40.938 4.516 1 74.38 653 VAL A O 1
ATOM 5231 N N . GLY A 1 654 ? -31.406 41.438 6.316 1 77.19 654 GLY A N 1
ATOM 5232 C CA . GLY A 1 654 ? -32.688 41.344 5.652 1 77.19 654 GLY A CA 1
ATOM 5233 C C . GLY A 1 654 ? -33 39.938 5.176 1 77.19 654 GLY A C 1
ATOM 5234 O O . GLY A 1 654 ? -32.812 38.969 5.918 1 77.19 654 GLY A O 1
ATOM 5235 N N . LYS A 1 655 ? -33.5 39.875 3.93 1 78.44 655 LYS A N 1
ATOM 5236 C CA . LYS A 1 655 ? -33.969 38.625 3.312 1 78.44 655 LYS A CA 1
ATOM 5237 C C . LYS A 1 655 ? -32.812 37.656 3.094 1 78.44 655 LYS A C 1
ATOM 5239 O O . LYS A 1 655 ? -33 36.438 3.256 1 78.44 655 LYS A O 1
ATOM 5244 N N . SER A 1 656 ? -31.688 38.156 2.852 1 80.19 656 SER A N 1
ATOM 5245 C CA . SER A 1 656 ? -30.531 37.312 2.613 1 80.19 656 SER A CA 1
ATOM 5246 C C . SER A 1 656 ? -30.094 36.594 3.889 1 80.19 656 SER A C 1
ATOM 5248 O O . SER A 1 656 ? -29.75 35.406 3.855 1 80.19 656 SER A O 1
ATOM 5250 N N . ARG A 1 657 ? -30.125 37.281 4.953 1 84.38 657 ARG A N 1
ATOM 5251 C CA . ARG A 1 657 ? -29.797 36.688 6.242 1 84.38 657 ARG A CA 1
ATOM 5252 C C . ARG A 1 657 ? -30.797 35.594 6.625 1 84.38 657 ARG A C 1
ATOM 5254 O O . ARG A 1 657 ? -30.406 34.531 7.09 1 84.38 657 ARG A O 1
ATOM 5261 N N . LYS A 1 658 ? -32.094 35.875 6.43 1 84.69 658 LYS A N 1
ATOM 5262 C CA . LYS A 1 658 ? -33.125 34.906 6.734 1 84.69 658 LYS A CA 1
ATOM 5263 C C . LYS A 1 658 ? -33 33.625 5.875 1 84.69 658 LYS A C 1
ATOM 5265 O O . LYS A 1 658 ? -33.188 32.531 6.359 1 84.69 658 LYS A O 1
ATOM 5270 N N . LYS A 1 659 ? -32.719 33.875 4.742 1 86.88 659 LYS A N 1
ATOM 5271 C CA . LYS A 1 659 ? -32.531 32.75 3.824 1 86.88 659 LYS A CA 1
ATOM 5272 C C . LYS A 1 659 ? -31.359 31.875 4.27 1 86.88 659 LYS A C 1
ATOM 5274 O O . LYS A 1 659 ? -31.438 30.641 4.203 1 86.88 659 LYS A O 1
ATOM 5279 N N . LYS A 1 660 ? -30.312 32.469 4.664 1 87.44 660 LYS A N 1
ATOM 5280 C CA . LYS A 1 660 ? -29.141 31.719 5.102 1 87.44 660 LYS A CA 1
ATOM 5281 C C . LYS A 1 660 ? -29.453 30.875 6.34 1 87.44 660 LYS A C 1
ATOM 5283 O O . LYS A 1 660 ? -29.031 29.719 6.438 1 87.44 660 LYS A O 1
ATOM 5288 N N . TRP A 1 661 ? -30.156 31.438 7.227 1 88.44 661 TRP A N 1
ATOM 5289 C CA . TRP A 1 661 ? -30.531 30.703 8.438 1 88.44 661 TRP A CA 1
ATOM 5290 C C . TRP A 1 661 ? -31.484 29.562 8.109 1 88.44 661 TRP A C 1
ATOM 5292 O O . TRP A 1 661 ? -31.438 28.5 8.75 1 88.44 661 TRP A O 1
ATOM 5302 N N . ALA A 1 662 ? -32.344 29.75 7.125 1 88.38 662 ALA A N 1
ATOM 5303 C CA . ALA A 1 662 ? -33.188 28.641 6.648 1 88.38 662 ALA A CA 1
ATOM 5304 C C . ALA A 1 662 ? -32.344 27.516 6.078 1 88.38 662 ALA A C 1
ATOM 5306 O O . ALA A 1 662 ? -32.625 26.344 6.293 1 88.38 662 ALA A O 1
ATOM 5307 N N . GLU A 1 663 ? -31.312 27.859 5.41 1 89.44 663 GLU A N 1
ATOM 5308 C CA . GLU A 1 663 ? -30.391 26.859 4.871 1 89.44 663 GLU A CA 1
ATOM 5309 C C . GLU A 1 663 ? -29.719 26.078 5.988 1 89.44 663 GLU A C 1
ATOM 5311 O O . GLU A 1 663 ? -29.484 24.875 5.863 1 89.44 663 GLU A O 1
ATOM 5316 N N . VAL A 1 664 ? -29.328 26.75 6.984 1 89.5 664 VAL A N 1
ATOM 5317 C CA . VAL A 1 664 ? -28.688 26.109 8.125 1 89.5 664 VAL A CA 1
ATOM 5318 C C . VAL A 1 664 ? -29.641 25.078 8.742 1 89.5 664 VAL A C 1
ATOM 5320 O O . VAL A 1 664 ? -29.25 23.953 9.055 1 89.5 664 VAL A O 1
ATOM 5323 N N . LYS A 1 665 ? -30.859 25.516 8.836 1 86.62 665 LYS A N 1
ATOM 5324 C CA . LYS A 1 665 ? -31.875 24.641 9.422 1 86.62 665 LYS A CA 1
ATOM 5325 C C . LYS A 1 665 ? -32.094 23.406 8.562 1 86.62 665 LYS A C 1
ATOM 5327 O O . LYS A 1 665 ? -32.375 22.328 9.086 1 86.62 665 LYS A O 1
ATOM 5332 N N . GLU A 1 666 ? -31.875 23.5 7.297 1 88.19 666 GLU A N 1
ATOM 5333 C CA . GLU A 1 666 ? -32.156 22.422 6.363 1 88.19 666 GLU A CA 1
ATOM 5334 C C . GLU A 1 666 ? -30.875 21.734 5.906 1 88.19 666 GLU A C 1
ATOM 5336 O O . GLU A 1 666 ? -30.906 20.906 4.992 1 88.19 666 GLU A O 1
ATOM 5341 N N . ALA A 1 667 ? -29.797 22.109 6.426 1 87.75 667 ALA A N 1
ATOM 5342 C CA . ALA A 1 667 ? -28.5 21.672 5.914 1 87.75 667 ALA A CA 1
ATOM 5343 C C . ALA A 1 667 ? -28.375 20.156 5.988 1 87.75 667 ALA A C 1
ATOM 5345 O O . ALA A 1 667 ? -27.688 19.547 5.172 1 87.75 667 ALA A O 1
ATOM 5346 N N . GLY A 1 668 ? -29.031 19.453 6.855 1 90.69 668 GLY A N 1
ATOM 5347 C CA . GLY A 1 668 ? -28.844 18.031 7.062 1 90.69 668 GLY A CA 1
ATOM 5348 C C . GLY A 1 668 ? -27.516 17.688 7.711 1 90.69 668 GLY A C 1
ATOM 5349 O O . GLY A 1 668 ? -26.734 18.578 8.047 1 90.69 668 GLY A O 1
ATOM 5350 N N . PHE A 1 669 ? -27.312 16.438 8.016 1 93.12 669 PHE A N 1
ATOM 5351 C CA . PHE A 1 669 ? -26.109 16 8.719 1 93.12 669 PHE A CA 1
ATOM 5352 C C . PHE A 1 669 ? -25.719 14.586 8.32 1 93.12 669 PHE A C 1
ATOM 5354 O O . PHE A 1 669 ? -26.5 13.891 7.656 1 93.12 669 PHE A O 1
ATOM 5361 N N . TRP A 1 670 ? -24.438 14.242 8.531 1 91.25 670 TRP A N 1
ATOM 5362 C CA . TRP A 1 670 ? -23.891 12.914 8.289 1 91.25 670 TRP A CA 1
ATOM 5363 C C . TRP A 1 670 ? -23.266 12.336 9.555 1 91.25 670 TRP A C 1
ATOM 5365 O O . TRP A 1 670 ? -22.828 13.086 10.43 1 91.25 670 TRP A O 1
ATOM 5375 N N . TYR A 1 671 ? -23.297 11.047 9.711 1 92.62 671 TYR A N 1
ATOM 5376 C CA . TYR A 1 671 ? -22.484 10.312 10.68 1 92.62 671 TYR A CA 1
ATOM 5377 C C . TYR A 1 671 ? -22.203 8.898 10.195 1 92.62 671 TYR A C 1
ATOM 5379 O O . TYR A 1 671 ? -22.797 8.438 9.211 1 92.62 671 TYR A O 1
ATOM 5387 N N . TYR A 1 672 ? -21.234 8.258 10.758 1 91.75 672 TYR A N 1
ATOM 5388 C CA . TYR A 1 672 ? -20.891 6.898 10.367 1 91.75 672 TYR A CA 1
ATOM 5389 C C . TYR A 1 672 ? -21.844 5.883 10.969 1 91.75 672 TYR A C 1
ATOM 5391 O O . TYR A 1 672 ? -22.047 5.852 12.188 1 91.75 672 TYR A O 1
ATOM 5399 N N . ARG A 1 673 ? -22.422 5.035 10.141 1 86.56 673 ARG A N 1
ATOM 5400 C CA . ARG A 1 673 ? -23.469 4.102 10.57 1 86.56 673 ARG A CA 1
ATOM 5401 C C . ARG A 1 673 ? -22.906 2.689 10.711 1 86.56 673 ARG A C 1
ATOM 5403 O O . ARG A 1 673 ? -23.672 1.725 10.805 1 86.56 673 ARG A O 1
ATOM 5410 N N . PHE A 1 674 ? -21.578 2.52 10.586 1 80.25 674 PHE A N 1
ATOM 5411 C CA . PHE A 1 674 ? -20.875 1.251 10.703 1 80.25 674 PHE A CA 1
ATOM 5412 C C . PHE A 1 674 ? -21.203 0.329 9.539 1 80.25 674 PHE A C 1
ATOM 5414 O O . PHE A 1 674 ? -20.797 -0.831 9.516 1 80.25 674 PHE A O 1
ATOM 5421 N N . SER A 1 675 ? -22.047 0.683 8.656 1 75.25 675 SER A N 1
ATOM 5422 C CA . SER A 1 675 ? -22.266 0.054 7.355 1 75.25 675 SER A CA 1
ATOM 5423 C C . SER A 1 675 ? -21.938 1.015 6.215 1 75.25 675 SER A C 1
ATOM 5425 O O . SER A 1 675 ? -22.25 0.73 5.055 1 75.25 675 SER A O 1
ATOM 5427 N N . GLY A 1 676 ? -21.375 2.094 6.645 1 76.06 676 GLY A N 1
ATOM 5428 C CA . GLY A 1 676 ? -21.078 3.199 5.742 1 76.06 676 GLY A CA 1
ATOM 5429 C C . GLY A 1 676 ? -21.562 4.539 6.273 1 76.06 676 GLY A C 1
ATOM 5430 O O . GLY A 1 676 ? -22 4.637 7.418 1 76.06 676 GLY A O 1
ATOM 5431 N N . MET A 1 677 ? -21.312 5.602 5.473 1 71.31 677 MET A N 1
ATOM 5432 C CA . MET A 1 677 ? -21.781 6.918 5.891 1 71.31 677 MET A CA 1
ATOM 5433 C C . MET A 1 677 ? -23.25 7.094 5.57 1 71.31 677 MET A C 1
ATOM 5435 O O . MET A 1 677 ? -23.734 6.641 4.527 1 71.31 677 MET A O 1
ATOM 5439 N N . GLY A 1 678 ? -23.953 7.59 6.496 1 74.31 678 GLY A N 1
ATOM 5440 C CA . GLY A 1 678 ? -25.375 7.828 6.254 1 74.31 678 GLY A CA 1
ATOM 5441 C C . GLY A 1 678 ? -25.875 9.102 6.898 1 74.31 678 GLY A C 1
ATOM 5442 O O . GLY A 1 678 ? -25.156 9.75 7.66 1 74.31 678 GLY A O 1
ATOM 5443 N N . LYS A 1 679 ? -27.062 9.477 6.41 1 76.44 679 LYS A N 1
ATOM 5444 C CA . LYS A 1 679 ? -27.734 10.672 6.895 1 76.44 679 LYS A CA 1
ATOM 5445 C C . LYS A 1 679 ? -28.672 10.344 8.055 1 76.44 679 LYS A C 1
ATOM 5447 O O . LYS A 1 679 ? -29.188 9.227 8.141 1 76.44 679 LYS A O 1
ATOM 5452 N N . MET B 1 1 ? -16.797 -61.406 -1.891 1 24.92 1 MET B N 1
ATOM 5453 C CA . MET B 1 1 ? -15.766 -62.188 -1.199 1 24.92 1 MET B CA 1
ATOM 5454 C C . MET B 1 1 ? -14.375 -61.781 -1.687 1 24.92 1 MET B C 1
ATOM 5456 O O . MET B 1 1 ? -14.031 -62 -2.846 1 24.92 1 MET B O 1
ATOM 5460 N N . SER B 1 2 ? -13.852 -60.625 -1.316 1 27.22 2 SER B N 1
ATOM 5461 C CA . SER B 1 2 ? -12.602 -59.969 -1.72 1 27.22 2 SER B CA 1
ATOM 5462 C C . SER B 1 2 ? -11.414 -60.906 -1.485 1 27.22 2 SER B C 1
ATOM 5464 O O . SER B 1 2 ? -11.172 -61.344 -0.357 1 27.22 2 SER B O 1
ATOM 5466 N N . ASN B 1 3 ? -11.297 -61.938 -2.361 1 32.47 3 ASN B N 1
ATOM 5467 C CA . ASN B 1 3 ? -10.172 -62.875 -2.297 1 32.47 3 ASN B CA 1
ATOM 5468 C C . ASN B 1 3 ? -8.859 -62.156 -1.988 1 32.47 3 ASN B C 1
ATOM 5470 O O . ASN B 1 3 ? -8.422 -61.281 -2.764 1 32.47 3 ASN B O 1
ATOM 5474 N N . HIS B 1 4 ? -8.648 -61.875 -0.769 1 38.97 4 HIS B N 1
ATOM 5475 C CA . HIS B 1 4 ? -7.383 -61.406 -0.23 1 38.97 4 HIS B CA 1
ATOM 5476 C C . HIS B 1 4 ? -6.199 -62.156 -0.801 1 38.97 4 HIS B C 1
ATOM 5478 O O . HIS B 1 4 ? -6.02 -63.344 -0.494 1 38.97 4 HIS B O 1
ATOM 5484 N N . ARG B 1 5 ? -5.938 -61.938 -2.004 1 47.22 5 ARG B N 1
ATOM 5485 C CA . ARG B 1 5 ? -4.758 -62.562 -2.588 1 47.22 5 ARG B CA 1
ATOM 5486 C C . ARG B 1 5 ? -3.541 -62.406 -1.685 1 47.22 5 ARG B C 1
ATOM 5488 O O . ARG B 1 5 ? -3.234 -61.281 -1.247 1 47.22 5 ARG B O 1
ATOM 5495 N N . ALA B 1 6 ? -3.156 -63.312 -0.998 1 49.72 6 ALA B N 1
ATOM 5496 C CA . ALA B 1 6 ? -1.966 -63.375 -0.152 1 49.72 6 ALA B CA 1
ATOM 5497 C C . ALA B 1 6 ? -0.708 -63.031 -0.955 1 49.72 6 ALA B C 1
ATOM 5499 O O . ALA B 1 6 ? -0.448 -63.656 -1.986 1 49.72 6 ALA B O 1
ATOM 5500 N N . THR B 1 7 ? -0.349 -61.844 -1.079 1 54 7 THR B N 1
ATOM 5501 C CA . THR B 1 7 ? 0.903 -61.438 -1.718 1 54 7 THR B CA 1
ATOM 5502 C C . THR B 1 7 ? 2.084 -61.656 -0.777 1 54 7 THR B C 1
ATOM 5504 O O . THR B 1 7 ? 2.033 -61.281 0.393 1 54 7 THR B O 1
ATOM 5507 N N . LYS B 1 8 ? 2.865 -62.656 -1.006 1 58.84 8 LYS B N 1
ATOM 5508 C CA . LYS B 1 8 ? 4.133 -62.844 -0.302 1 58.84 8 LYS B CA 1
ATOM 5509 C C . LYS B 1 8 ? 5.277 -62.156 -1.043 1 58.84 8 LYS B C 1
ATOM 5511 O O . LYS B 1 8 ? 5.406 -62.312 -2.262 1 58.84 8 LYS B O 1
ATOM 5516 N N . SER B 1 9 ? 5.816 -61.125 -0.468 1 61.94 9 SER B N 1
ATOM 5517 C CA . SER B 1 9 ? 6.973 -60.438 -1.028 1 61.94 9 SER B CA 1
ATOM 5518 C C . SER B 1 9 ? 8.25 -60.812 -0.297 1 61.94 9 SER B C 1
ATOM 5520 O O . SER B 1 9 ? 8.266 -60.906 0.933 1 61.94 9 SER B O 1
ATOM 5522 N N . VAL B 1 10 ? 9.164 -61.562 -1.02 1 64.94 10 VAL B N 1
ATOM 5523 C CA . VAL B 1 10 ? 10.477 -61.875 -0.478 1 64.94 10 VAL B CA 1
ATOM 5524 C C . VAL B 1 10 ? 11.516 -60.906 -1.035 1 64.94 10 VAL B C 1
ATOM 5526 O O . VAL B 1 10 ? 11.648 -60.75 -2.252 1 64.94 10 VAL B O 1
ATOM 5529 N N . ALA B 1 11 ? 12.031 -60.031 -0.155 1 67.31 11 ALA B N 1
ATOM 5530 C CA . ALA B 1 11 ? 13.094 -59.125 -0.575 1 67.31 11 ALA B CA 1
ATOM 5531 C C . ALA B 1 11 ? 14.383 -59.906 -0.869 1 67.31 11 ALA B C 1
ATOM 5533 O O . ALA B 1 11 ? 14.836 -60.719 -0.048 1 67.31 11 ALA B O 1
ATOM 5534 N N . LEU B 1 12 ? 14.828 -59.875 -2.145 1 68 12 LEU B N 1
ATOM 5535 C CA . LEU B 1 12 ? 16.125 -60.438 -2.494 1 68 12 LEU B CA 1
ATOM 5536 C C . LEU B 1 12 ? 17.25 -59.438 -2.221 1 68 12 LEU B C 1
ATOM 5538 O O . LEU B 1 12 ? 17.5 -58.531 -3.031 1 68 12 LEU B O 1
ATOM 5542 N N . THR B 1 13 ? 17.75 -59.406 -1.058 1 72.06 13 THR B N 1
ATOM 5543 C CA . THR B 1 13 ? 18.688 -58.375 -0.642 1 72.06 13 THR B CA 1
ATOM 5544 C C . THR B 1 13 ? 20.125 -58.906 -0.74 1 72.06 13 THR B C 1
ATOM 5546 O O . THR B 1 13 ? 21.078 -58.125 -0.648 1 72.06 13 THR B O 1
ATOM 5549 N N . ARG B 1 14 ? 20.266 -60.156 -0.919 1 74.31 14 ARG B N 1
ATOM 5550 C CA . ARG B 1 14 ? 21.625 -60.719 -0.93 1 74.31 14 ARG B CA 1
ATOM 5551 C C . ARG B 1 14 ? 22.062 -61.062 -2.35 1 74.31 14 ARG B C 1
ATOM 5553 O O . ARG B 1 14 ? 21.406 -61.875 -3.033 1 74.31 14 ARG B O 1
ATOM 5560 N N . PHE B 1 15 ? 22.969 -60.375 -2.844 1 77.25 15 PHE B N 1
ATOM 5561 C CA . PHE B 1 15 ? 23.531 -60.594 -4.176 1 77.25 15 PHE B CA 1
ATOM 5562 C C . PHE B 1 15 ? 25.031 -60.875 -4.102 1 77.25 15 PHE B C 1
ATOM 5564 O O . PHE B 1 15 ? 25.672 -60.562 -3.088 1 77.25 15 PHE B O 1
ATOM 5571 N N . THR B 1 16 ? 25.516 -61.531 -5.074 1 78.5 16 THR B N 1
ATOM 5572 C CA . THR B 1 16 ? 26.953 -61.594 -5.324 1 78.5 16 THR B CA 1
ATOM 5573 C C . THR B 1 16 ? 27.328 -60.719 -6.508 1 78.5 16 THR B C 1
ATOM 5575 O O . THR B 1 16 ? 26.625 -60.656 -7.516 1 78.5 16 THR B O 1
ATOM 5578 N N . PHE B 1 17 ? 28.312 -59.812 -6.367 1 78.62 17 PHE B N 1
ATOM 5579 C CA . PHE B 1 17 ? 28.719 -59 -7.5 1 78.62 17 PHE B CA 1
ATOM 5580 C C . PHE B 1 17 ? 30.094 -59.406 -8 1 78.62 17 PHE B C 1
ATOM 5582 O O . PHE B 1 17 ? 30.922 -59.906 -7.234 1 78.62 17 PHE B O 1
ATOM 5589 N N . GLN B 1 18 ? 30.125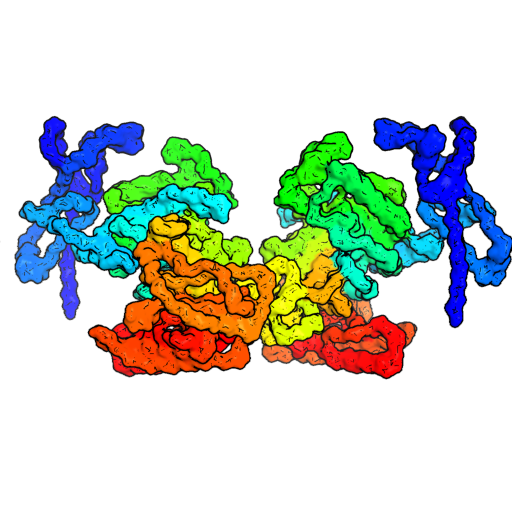 -59.312 -9.43 1 73.69 18 GLN B N 1
ATOM 5590 C CA . GLN B 1 18 ? 31.375 -59.656 -10.094 1 73.69 18 GLN B CA 1
ATOM 5591 C C . GLN B 1 18 ? 31.656 -58.719 -11.266 1 73.69 18 GLN B C 1
ATOM 5593 O O . GLN B 1 18 ? 30.734 -58.188 -11.883 1 73.69 18 GLN B O 1
ATOM 5598 N N . SER B 1 19 ? 32.844 -58.344 -11.547 1 73.62 19 SER B N 1
ATOM 5599 C CA . SER B 1 19 ? 33.281 -57.531 -12.672 1 73.62 19 SER B CA 1
ATOM 5600 C C . SER B 1 19 ? 33.406 -58.344 -13.945 1 73.62 19 SER B C 1
ATOM 5602 O O . SER B 1 19 ? 33.75 -59.531 -13.891 1 73.62 19 SER B O 1
ATOM 5604 N N . HIS B 1 20 ? 32.906 -57.906 -15.195 1 68.25 20 HIS B N 1
ATOM 5605 C CA . HIS B 1 20 ? 33.156 -58.469 -16.516 1 68.25 20 HIS B CA 1
ATOM 5606 C C . HIS B 1 20 ? 33.906 -57.5 -17.406 1 68.25 20 HIS B C 1
ATOM 5608 O O . HIS B 1 20 ? 33.688 -56.281 -17.328 1 68.25 20 HIS B O 1
ATOM 5614 N N . PRO B 1 21 ? 35 -58.031 -18.812 1 57.34 21 PRO B N 1
ATOM 5615 C CA . PRO B 1 21 ? 35.531 -59.375 -18.906 1 57.34 21 PRO B CA 1
ATOM 5616 C C . PRO B 1 21 ? 36.375 -59.781 -17.703 1 57.34 21 PRO B C 1
ATOM 5618 O O . PRO B 1 21 ? 36.812 -58.906 -16.938 1 57.34 21 PRO B O 1
ATOM 5621 N N . ASP B 1 22 ? 36.594 -61.031 -17.453 1 47.59 22 ASP B N 1
ATOM 5622 C CA . ASP B 1 22 ? 37.531 -61.562 -16.484 1 47.59 22 ASP B CA 1
ATOM 5623 C C . ASP B 1 22 ? 38.938 -60.938 -16.672 1 47.59 22 ASP B C 1
ATOM 5625 O O . ASP B 1 22 ? 39.688 -61.406 -17.516 1 47.59 22 ASP B O 1
ATOM 5629 N N . SER B 1 23 ? 39.062 -59.812 -17.141 1 43.5 23 SER B N 1
ATOM 5630 C CA . SER B 1 23 ? 40.438 -59.406 -17.438 1 43.5 23 SER B CA 1
ATOM 5631 C C . SER B 1 23 ? 41.375 -59.812 -16.312 1 43.5 23 SER B C 1
ATOM 5633 O O . SER B 1 23 ? 40.938 -60.031 -15.188 1 43.5 23 SER B O 1
ATOM 5635 N N . ASP B 1 24 ? 42.781 -60.031 -16.781 1 40.97 24 ASP B N 1
ATOM 5636 C CA . ASP B 1 24 ? 43.969 -60.406 -16.031 1 40.97 24 ASP B CA 1
ATOM 5637 C C . ASP B 1 24 ? 44.062 -59.656 -14.711 1 40.97 24 ASP B C 1
ATOM 5639 O O . ASP B 1 24 ? 45.094 -59.656 -14.039 1 40.97 24 ASP B O 1
ATOM 5643 N N . ILE B 1 25 ? 43.594 -58.5 -14.688 1 41 25 ILE B N 1
ATOM 5644 C CA . ILE B 1 25 ? 43.781 -58.031 -13.312 1 41 25 ILE B CA 1
ATOM 5645 C C . ILE B 1 25 ? 43.25 -59.094 -12.336 1 41 25 ILE B C 1
ATOM 5647 O O . ILE B 1 25 ? 42.281 -59.781 -12.641 1 41 25 ILE B O 1
ATOM 5651 N N . ASP B 1 26 ? 43.781 -59.125 -11.086 1 37.62 26 ASP B N 1
ATOM 5652 C CA . ASP B 1 26 ? 43.625 -60.25 -10.141 1 37.62 26 ASP B CA 1
ATOM 5653 C C . ASP B 1 26 ? 42.219 -60.781 -10.148 1 37.62 26 ASP B C 1
ATOM 5655 O O . ASP B 1 26 ? 41.25 -60 -10.328 1 37.62 26 ASP B O 1
ATOM 5659 N N . SER B 1 27 ? 41.969 -62.094 -10.602 1 39.88 27 SER B N 1
ATOM 5660 C CA . SER B 1 27 ? 41.031 -63.188 -10.414 1 39.88 27 SER B CA 1
ATOM 5661 C C . SER B 1 27 ? 40.062 -62.938 -9.25 1 39.88 27 SER B C 1
ATOM 5663 O O . SER B 1 27 ? 39.156 -63.688 -9.008 1 39.88 27 SER B O 1
ATOM 5665 N N . TYR B 1 28 ? 40.594 -62.25 -8.281 1 38.56 28 TYR B N 1
ATOM 5666 C CA . TYR B 1 28 ? 40.062 -62.344 -6.922 1 38.56 28 TYR B CA 1
ATOM 5667 C C . TYR B 1 28 ? 38.719 -61.625 -6.816 1 38.56 28 TYR B C 1
ATOM 5669 O O . TYR B 1 28 ? 38.219 -61.406 -5.711 1 38.56 28 TYR B O 1
ATOM 5677 N N . LEU B 1 29 ? 38.344 -60.906 -7.832 1 48 29 LEU B N 1
ATOM 5678 C CA . LEU B 1 29 ? 37.094 -60.375 -7.262 1 48 29 LEU B CA 1
ATOM 5679 C C . LEU B 1 29 ? 36.062 -61.469 -7.094 1 48 29 LEU B C 1
ATOM 5681 O O . LEU B 1 29 ? 35.5 -61.969 -8.078 1 48 29 LEU B O 1
ATOM 5685 N N . VAL B 1 30 ? 36.406 -62.531 -6.188 1 50.34 30 VAL B N 1
ATOM 5686 C CA . VAL B 1 30 ? 35.5 -63.562 -5.715 1 50.34 30 VAL B CA 1
ATOM 5687 C C . VAL B 1 30 ? 34.094 -62.969 -5.562 1 50.34 30 VAL B C 1
ATOM 5689 O O . VAL B 1 30 ? 33.938 -61.781 -5.199 1 50.34 30 VAL B O 1
ATOM 5692 N N . PRO B 1 31 ? 33.156 -63.656 -6.223 1 56.31 31 PRO B N 1
ATOM 5693 C CA . PRO B 1 31 ? 31.781 -63.25 -5.891 1 56.31 31 PRO B CA 1
ATOM 5694 C C . PRO B 1 31 ? 31.625 -62.875 -4.418 1 56.31 31 PRO B C 1
ATOM 5696 O O . PRO B 1 31 ? 32.031 -63.625 -3.535 1 56.31 31 PRO B O 1
ATOM 5699 N N . THR B 1 32 ? 31.625 -61.656 -4.156 1 64.5 32 THR B N 1
ATOM 5700 C CA . THR B 1 32 ? 31.484 -61.156 -2.791 1 64.5 32 THR B CA 1
ATOM 5701 C C . THR B 1 32 ? 30.031 -60.844 -2.479 1 64.5 32 THR B C 1
ATOM 5703 O O . THR B 1 32 ? 29.328 -60.219 -3.293 1 64.5 32 THR B O 1
ATOM 5706 N N . GLU B 1 33 ? 29.516 -61.406 -1.442 1 70.19 33 GLU B N 1
ATOM 5707 C CA . GLU B 1 33 ? 28.141 -61.188 -1.004 1 70.19 33 GLU B CA 1
ATOM 5708 C C . GLU B 1 33 ? 27.906 -59.688 -0.691 1 70.19 33 GLU B C 1
ATOM 5710 O O . GLU B 1 33 ? 28.781 -59.031 -0.153 1 70.19 33 GLU B O 1
ATOM 5715 N N . THR B 1 34 ? 26.891 -59.125 -1.346 1 69.69 34 THR B N 1
ATOM 5716 C CA . THR B 1 34 ? 26.484 -57.781 -1.04 1 69.69 34 THR B CA 1
ATOM 5717 C C . THR B 1 34 ? 24.984 -57.688 -0.762 1 69.69 34 THR B C 1
ATOM 5719 O O . THR B 1 34 ? 24.25 -58.656 -1.043 1 69.69 34 THR B O 1
ATOM 5722 N N . VAL B 1 35 ? 24.641 -56.719 -0.015 1 71.81 35 VAL B N 1
ATOM 5723 C CA . VAL B 1 35 ? 23.234 -56.5 0.313 1 71.81 35 VAL B CA 1
ATOM 5724 C C . VAL B 1 35 ? 22.719 -55.25 -0.427 1 71.81 35 VAL B C 1
ATOM 5726 O O . VAL B 1 35 ? 23.344 -54.188 -0.4 1 71.81 35 VAL B O 1
ATOM 5729 N N . ILE B 1 36 ? 21.766 -55.469 -1.274 1 64.62 36 ILE B N 1
ATOM 5730 C CA . ILE B 1 36 ? 21.156 -54.344 -2 1 64.62 36 ILE B CA 1
ATOM 5731 C C . ILE B 1 36 ? 20.109 -53.688 -1.114 1 64.62 36 ILE B C 1
ATOM 5733 O O . ILE B 1 36 ? 19.484 -54.344 -0.277 1 64.62 36 ILE B O 1
ATOM 5737 N N . PRO B 1 37 ? 20.094 -52.406 -1.283 1 62.97 37 PRO B N 1
ATOM 5738 C CA . PRO B 1 37 ? 20.672 -51.594 -2.334 1 62.97 37 PRO B CA 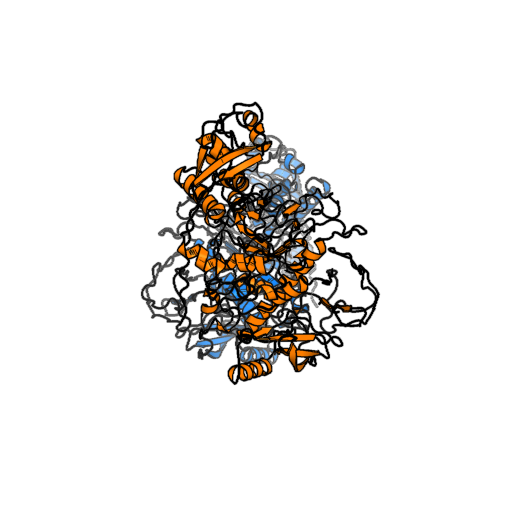1
ATOM 5739 C C . PRO B 1 37 ? 22.141 -51.219 -2.064 1 62.97 37 PRO B C 1
ATOM 5741 O O . PRO B 1 37 ? 22.531 -51.062 -0.91 1 62.97 37 PRO B O 1
ATOM 5744 N N . THR B 1 38 ? 22.984 -51.344 -3.191 1 65.75 38 THR B N 1
ATOM 5745 C CA . THR B 1 38 ? 24.406 -51 -3.139 1 65.75 38 THR B CA 1
ATOM 5746 C C . THR B 1 38 ? 24.875 -50.406 -4.469 1 65.75 38 THR B C 1
ATOM 5748 O O . THR B 1 38 ? 24.062 -50.188 -5.375 1 65.75 38 THR B O 1
ATOM 5751 N N . ASN B 1 39 ? 25.875 -49.812 -4.574 1 67.31 39 ASN B N 1
ATOM 5752 C CA . ASN B 1 39 ? 26.594 -49.531 -5.812 1 67.31 39 ASN B CA 1
ATOM 5753 C C . ASN B 1 39 ? 27.969 -50.188 -5.82 1 67.31 39 ASN B C 1
ATOM 5755 O O . ASN B 1 39 ? 28.484 -50.562 -4.766 1 67.31 39 ASN B O 1
ATOM 5759 N N . VAL B 1 40 ? 28.375 -50.25 -7.02 1 71.44 40 VAL B N 1
ATOM 5760 C CA . VAL B 1 40 ? 29.578 -51.031 -7.199 1 71.44 40 VAL B CA 1
ATOM 5761 C C . VAL B 1 40 ? 30.719 -50.469 -6.348 1 71.44 40 VAL B C 1
ATOM 5763 O O . VAL B 1 40 ? 31.5 -51.219 -5.77 1 71.44 40 VAL B O 1
ATOM 5766 N N . HIS B 1 41 ? 30.672 -49.125 -6.199 1 71.94 41 HIS B N 1
ATOM 5767 C CA . HIS B 1 41 ? 31.734 -48.531 -5.414 1 71.94 41 HIS B CA 1
ATOM 5768 C C . HIS B 1 41 ? 31.625 -48.906 -3.943 1 71.94 41 HIS B C 1
ATOM 5770 O O . HIS B 1 41 ? 32.625 -49.25 -3.305 1 71.94 41 HIS B O 1
ATOM 5776 N N . LEU B 1 42 ? 30.469 -48.844 -3.51 1 73.44 42 LEU B N 1
ATOM 5777 C CA . LEU B 1 42 ? 30.234 -49.219 -2.115 1 73.44 42 LEU B CA 1
ATOM 5778 C C . LEU B 1 42 ? 30.547 -50.688 -1.888 1 73.44 42 LEU B C 1
ATOM 5780 O O . LEU B 1 42 ? 31.141 -51.062 -0.87 1 73.44 42 LEU B O 1
ATOM 5784 N N . ASP B 1 43 ? 30.188 -51.438 -2.762 1 74.69 43 ASP B N 1
ATOM 5785 C CA . ASP B 1 43 ? 30.453 -52.875 -2.66 1 74.69 43 ASP B CA 1
ATOM 5786 C C . ASP B 1 43 ? 31.953 -53.156 -2.701 1 74.69 43 ASP B C 1
ATOM 5788 O O . ASP B 1 43 ? 32.438 -54 -1.962 1 74.69 43 ASP B O 1
ATOM 5792 N N . LEU B 1 44 ? 32.625 -52.406 -3.482 1 75.81 44 LEU B N 1
ATOM 5793 C CA . LEU B 1 44 ? 34.062 -52.531 -3.604 1 75.81 44 LEU B CA 1
ATOM 5794 C C . LEU B 1 44 ? 34.75 -52.062 -2.336 1 75.81 44 LEU B C 1
ATOM 5796 O O . LEU B 1 44 ? 35.719 -52.688 -1.888 1 75.81 44 LEU B O 1
ATOM 5800 N N . ILE B 1 45 ? 34.25 -51.062 -1.775 1 74.69 45 ILE B N 1
ATOM 5801 C CA . ILE B 1 45 ? 34.781 -50.531 -0.522 1 74.69 45 ILE B CA 1
ATOM 5802 C C . ILE B 1 45 ? 34.594 -51.562 0.585 1 74.69 45 ILE B C 1
ATOM 5804 O O . ILE B 1 45 ? 35.531 -51.906 1.323 1 74.69 45 ILE B O 1
ATOM 5808 N N . LYS B 1 46 ? 33.406 -52.031 0.615 1 75.44 46 LYS B N 1
ATOM 5809 C CA . LYS B 1 46 ? 33.062 -53 1.633 1 75.44 46 LYS B CA 1
ATOM 5810 C C . LYS B 1 46 ? 33.906 -54.281 1.483 1 75.44 46 LYS B C 1
ATOM 5812 O O . LYS B 1 46 ? 34.219 -54.938 2.475 1 75.44 46 LYS B O 1
ATOM 5817 N N . SER B 1 47 ? 34.25 -54.594 0.287 1 72.12 47 SER B N 1
ATOM 5818 C CA . SER B 1 47 ? 35.031 -55.812 -0.005 1 72.12 47 SER B CA 1
ATOM 5819 C C . SER B 1 47 ? 36.531 -55.531 0.122 1 72.12 47 SER B C 1
ATOM 5821 O O . SER B 1 47 ? 37.344 -56.406 -0.118 1 72.12 47 SER B O 1
ATOM 5823 N N . GLY B 1 48 ? 36.781 -54.188 0.42 1 74 48 GLY B N 1
ATOM 5824 C CA . GLY B 1 48 ? 38.156 -53.812 0.63 1 74 48 GLY B CA 1
ATOM 5825 C C . GLY B 1 48 ? 38.969 -53.719 -0.658 1 74 48 GLY B C 1
ATOM 5826 O O . GLY B 1 48 ? 40.188 -53.719 -0.635 1 74 48 GLY B O 1
ATOM 5827 N N . LEU B 1 49 ? 38.281 -53.688 -1.664 1 72.44 49 LEU B N 1
ATOM 5828 C CA . LEU B 1 49 ? 38.969 -53.719 -2.955 1 72.44 49 LEU B CA 1
ATOM 5829 C C . LEU B 1 49 ? 39.344 -52.312 -3.402 1 72.44 49 LEU B C 1
ATOM 5831 O O . LEU B 1 49 ? 40.312 -52.125 -4.18 1 72.44 49 LEU B O 1
ATOM 5835 N N . ILE B 1 50 ? 38.531 -51.375 -2.961 1 75.12 50 ILE B N 1
ATOM 5836 C CA . ILE B 1 50 ? 38.906 -50 -3.217 1 75.12 50 ILE B CA 1
ATOM 5837 C C . ILE B 1 50 ? 38.844 -49.188 -1.916 1 75.12 50 ILE B C 1
ATOM 5839 O O . ILE B 1 50 ? 38.125 -49.562 -0.985 1 75.12 50 ILE B O 1
ATOM 5843 N N . SER B 1 51 ? 39.688 -48.094 -1.861 1 74.19 51 SER B N 1
ATOM 5844 C CA . SER B 1 51 ? 39.625 -47.125 -0.768 1 74.19 51 SER B CA 1
ATOM 5845 C C . SER B 1 51 ? 38.469 -46.156 -0.971 1 74.19 51 SER B C 1
ATOM 5847 O O . SER B 1 51 ? 37.938 -46.031 -2.08 1 74.19 51 SER B O 1
ATOM 5849 N N . ASP B 1 52 ? 37.969 -45.5 0.063 1 67.81 52 ASP B N 1
ATOM 5850 C CA . ASP B 1 52 ? 36.906 -44.5 -0.044 1 67.81 52 ASP B CA 1
ATOM 5851 C C . ASP B 1 52 ? 37.25 -43.438 -1.051 1 67.81 52 ASP B C 1
ATOM 5853 O O . ASP B 1 52 ? 38.25 -42.688 -0.856 1 67.81 52 ASP B O 1
ATOM 5857 N N . PRO B 1 53 ? 36.531 -43.406 -2.1 1 65.62 53 PRO B N 1
ATOM 5858 C CA . PRO B 1 53 ? 36.906 -42.469 -3.152 1 65.62 53 PRO B CA 1
ATOM 5859 C C . PRO B 1 53 ? 36.844 -41.031 -2.697 1 65.62 53 PRO B C 1
ATOM 5861 O O . PRO B 1 53 ? 37.438 -40.156 -3.328 1 65.62 53 PRO B O 1
ATOM 5864 N N . HIS B 1 54 ? 36.25 -40.688 -1.649 1 59.5 54 HIS B N 1
ATOM 5865 C CA . HIS B 1 54 ? 36.031 -39.312 -1.206 1 59.5 54 HIS B CA 1
ATOM 5866 C C . HIS B 1 54 ? 37.188 -38.844 -0.315 1 59.5 54 HIS B C 1
ATOM 5868 O O . HIS B 1 54 ? 37.25 -37.656 0.06 1 59.5 54 HIS B O 1
ATOM 5874 N N . THR B 1 55 ? 38 -39.75 -0.07 1 60.75 55 THR B N 1
ATOM 5875 C CA . THR B 1 55 ? 39.156 -39.406 0.772 1 60.75 55 THR B CA 1
ATOM 5876 C C . THR B 1 55 ? 40.375 -39.094 -0.081 1 60.75 55 THR B C 1
ATOM 5878 O O . THR B 1 55 ? 40.781 -39.938 -0.9 1 60.75 55 THR B O 1
ATOM 5881 N N . GLY B 1 56 ? 41 -37.938 0.022 1 55.81 56 GLY B N 1
ATOM 5882 C CA . GLY B 1 56 ? 42.219 -37.5 -0.682 1 55.81 56 GLY B CA 1
ATOM 5883 C C . GLY B 1 56 ? 42.062 -37.531 -2.191 1 55.81 56 GLY B C 1
ATOM 5884 O O . GLY B 1 56 ? 41.125 -36.969 -2.744 1 55.81 56 GLY B O 1
ATOM 5885 N N . VAL B 1 57 ? 43 -38.219 -2.887 1 62.06 57 VAL B N 1
ATOM 5886 C CA . VAL B 1 57 ? 43 -38.312 -4.344 1 62.06 57 VAL B CA 1
ATOM 5887 C C . VAL B 1 57 ? 42.594 -39.719 -4.758 1 62.06 57 VAL B C 1
ATOM 5889 O O . VAL B 1 57 ? 42.812 -40.125 -5.898 1 62.06 57 VAL B O 1
ATOM 5892 N N . ASN B 1 58 ? 41.938 -40.312 -3.938 1 63.31 58 ASN B N 1
ATOM 5893 C CA . ASN B 1 58 ? 41.625 -41.719 -4.16 1 63.31 58 ASN B CA 1
ATOM 5894 C C . ASN B 1 58 ? 40.656 -41.875 -5.332 1 63.31 58 ASN B C 1
ATOM 5896 O O . ASN B 1 58 ? 40.625 -42.938 -5.945 1 63.31 58 ASN B O 1
ATOM 5900 N N . GLU B 1 59 ? 40.031 -40.969 -5.598 1 66.62 59 GLU B N 1
ATOM 5901 C CA . GLU B 1 59 ? 39.094 -41.031 -6.719 1 66.62 59 GLU B CA 1
ATOM 5902 C C . GLU B 1 59 ? 39.812 -41.406 -8.016 1 66.62 59 GLU B C 1
ATOM 5904 O O . GLU B 1 59 ? 39.281 -42.156 -8.836 1 66.62 59 GLU B O 1
ATOM 5909 N N . ARG B 1 60 ? 40.906 -40.938 -8.188 1 68.81 60 ARG B N 1
ATOM 5910 C CA . ARG B 1 60 ? 41.719 -41.219 -9.383 1 68.81 60 ARG B CA 1
ATOM 5911 C C . ARG B 1 60 ? 42.031 -42.719 -9.5 1 68.81 60 ARG B C 1
ATOM 5913 O O . ARG B 1 60 ? 42.125 -43.25 -10.602 1 68.81 60 ARG B O 1
ATOM 5920 N N . ASP B 1 61 ? 42.156 -43.312 -8.406 1 70.88 61 ASP B N 1
ATOM 5921 C CA . ASP B 1 61 ? 42.594 -44.688 -8.375 1 70.88 61 ASP B CA 1
ATOM 5922 C C . ASP B 1 61 ? 41.438 -45.656 -8.633 1 70.88 61 ASP B C 1
ATOM 5924 O O . ASP B 1 61 ? 41.625 -46.844 -8.805 1 70.88 61 ASP B O 1
ATOM 5928 N N . VAL B 1 62 ? 40.188 -45 -8.672 1 70.12 62 VAL B N 1
ATOM 5929 C CA . VAL B 1 62 ? 39.031 -45.938 -8.789 1 70.12 62 VAL B CA 1
ATOM 5930 C C . VAL B 1 62 ? 38.281 -45.656 -10.094 1 70.12 62 VAL B C 1
ATOM 5932 O O . VAL B 1 62 ? 37.188 -46.156 -10.297 1 70.12 62 VAL B O 1
ATOM 5935 N N . GLN B 1 63 ? 38.969 -45 -10.914 1 71.44 63 GLN B N 1
ATOM 5936 C CA . GLN B 1 63 ? 38.344 -44.656 -12.188 1 71.44 63 GLN B CA 1
ATOM 5937 C C . GLN B 1 63 ? 38.031 -45.938 -13.008 1 71.44 63 GLN B C 1
ATOM 5939 O O . GLN B 1 63 ? 37.125 -45.938 -13.828 1 71.44 63 GLN B O 1
ATOM 5944 N N . TRP B 1 64 ? 38.75 -46.969 -12.711 1 73.25 64 TRP B N 1
ATOM 5945 C CA . TRP B 1 64 ? 38.594 -48.219 -13.461 1 73.25 64 TRP B CA 1
ATOM 5946 C C . TRP B 1 64 ? 37.219 -48.844 -13.188 1 73.25 64 TRP B C 1
ATOM 5948 O O . TRP B 1 64 ? 36.719 -49.625 -13.984 1 73.25 64 TRP B O 1
ATOM 5958 N N . VAL B 1 65 ? 36.562 -48.406 -12.18 1 72.69 65 VAL B N 1
ATOM 5959 C CA . VAL B 1 65 ? 35.312 -49.031 -11.766 1 72.69 65 VAL B CA 1
ATOM 5960 C C . VAL B 1 65 ? 34.219 -48.719 -12.773 1 72.69 65 VAL B C 1
ATOM 5962 O O . VAL B 1 65 ? 33.406 -49.594 -13.109 1 72.69 65 VAL B O 1
ATOM 5965 N N . HIS B 1 66 ? 34.312 -47.594 -13.312 1 67.31 66 HIS B N 1
ATOM 5966 C CA . HIS B 1 66 ? 33.281 -47.156 -14.242 1 67.31 66 HIS B CA 1
ATOM 5967 C C . HIS B 1 66 ? 33.531 -47.75 -15.633 1 67.31 66 HIS B C 1
ATOM 5969 O O . HIS B 1 66 ? 32.625 -47.75 -16.469 1 67.31 66 HIS B O 1
ATOM 5975 N N . ASP B 1 67 ? 34.719 -48.281 -15.797 1 69.44 67 ASP B N 1
ATOM 5976 C CA . ASP B 1 67 ? 35.062 -48.844 -17.109 1 69.44 67 ASP B CA 1
ATOM 5977 C C . ASP B 1 67 ? 34.75 -50.344 -17.172 1 69.44 67 ASP B C 1
ATOM 5979 O O . ASP B 1 67 ? 34.969 -50.969 -18.203 1 69.44 67 ASP B O 1
ATOM 5983 N N . ARG B 1 68 ? 34.219 -50.812 -16.125 1 70.56 68 ARG B N 1
ATOM 5984 C CA . ARG B 1 68 ? 33.938 -52.25 -16.094 1 70.56 68 ARG B CA 1
ATOM 5985 C C . ARG B 1 68 ? 32.438 -52.531 -16.047 1 70.56 68 ARG B C 1
ATOM 5987 O O . ARG B 1 68 ? 31.672 -51.688 -15.617 1 70.56 68 ARG B O 1
ATOM 5994 N N . ASP B 1 69 ? 32.219 -53.719 -16.625 1 71.75 69 ASP B N 1
ATOM 5995 C CA . ASP B 1 69 ? 30.844 -54.219 -16.469 1 71.75 69 ASP B CA 1
ATOM 5996 C C . ASP B 1 69 ? 30.703 -55.031 -15.18 1 71.75 69 ASP B C 1
ATOM 5998 O O . ASP B 1 69 ? 31.609 -55.781 -14.797 1 71.75 69 ASP B O 1
ATOM 6002 N N . TRP B 1 70 ? 29.656 -54.781 -14.508 1 75.38 70 TRP B N 1
ATOM 6003 C CA . TRP B 1 70 ? 29.438 -55.469 -13.234 1 75.38 70 TRP B CA 1
ATOM 6004 C C . TRP B 1 70 ? 28.156 -56.312 -13.297 1 75.38 70 TRP B C 1
ATOM 6006 O O . TRP B 1 70 ? 27.172 -55.906 -13.914 1 75.38 70 TRP B O 1
ATOM 6016 N N . SER B 1 71 ? 28.281 -57.5 -12.781 1 74.19 71 SER B N 1
ATOM 6017 C CA . SER B 1 71 ? 27.109 -58.344 -12.672 1 74.19 71 SER B CA 1
ATOM 6018 C C . SER B 1 71 ? 26.766 -58.625 -11.211 1 74.19 71 SER B C 1
ATOM 6020 O O . SER B 1 71 ? 27.656 -58.781 -10.375 1 74.19 71 SER B O 1
ATOM 6022 N N . TYR B 1 72 ? 25.562 -58.469 -10.859 1 75.38 72 TYR B N 1
ATOM 6023 C CA . TYR B 1 72 ? 24.984 -58.875 -9.578 1 75.38 72 TYR B CA 1
ATOM 6024 C C . TYR B 1 72 ? 24.094 -60.094 -9.75 1 75.38 72 TYR B C 1
ATOM 6026 O O . TYR B 1 72 ? 23.25 -60.125 -10.656 1 75.38 72 TYR B O 1
ATOM 6034 N N . LYS B 1 73 ? 24.375 -61.094 -8.992 1 76.56 73 LYS B N 1
ATOM 6035 C CA . LYS B 1 73 ? 23.641 -62.344 -9.133 1 76.56 73 LYS B CA 1
ATOM 6036 C C . LYS B 1 73 ? 23.094 -62.812 -7.793 1 76.56 73 LYS B C 1
ATOM 6038 O O . LYS B 1 73 ? 23.75 -62.656 -6.762 1 76.56 73 LYS B O 1
ATOM 6043 N N . THR B 1 74 ? 21.859 -63.094 -7.754 1 76.81 74 THR B N 1
ATOM 6044 C CA . THR B 1 74 ? 21.281 -63.719 -6.586 1 76.81 74 THR B CA 1
ATOM 6045 C C . THR B 1 74 ? 20.469 -64.938 -6.996 1 76.81 74 THR B C 1
ATOM 6047 O O . THR B 1 74 ? 20.25 -65.188 -8.188 1 76.81 74 THR B O 1
ATOM 6050 N N . HIS B 1 75 ? 20.297 -65.875 -6.059 1 74.38 75 HIS B N 1
ATOM 6051 C CA . HIS B 1 75 ? 19.469 -67.062 -6.223 1 74.38 75 HIS B CA 1
ATOM 6052 C C . HIS B 1 75 ? 18.297 -67 -5.246 1 74.38 75 HIS B C 1
ATOM 6054 O O . HIS B 1 75 ? 18.438 -66.562 -4.109 1 74.38 75 HIS B O 1
ATOM 6060 N N . PHE B 1 76 ? 17.156 -67.188 -5.719 1 72.19 76 PHE B N 1
ATOM 6061 C CA . PHE B 1 76 ? 16.016 -67.375 -4.824 1 72.19 76 PHE B CA 1
ATOM 6062 C C . PHE B 1 76 ? 15.203 -68.562 -5.184 1 72.19 76 PHE B C 1
ATOM 6064 O O . PHE B 1 76 ? 15.242 -69.062 -6.324 1 72.19 76 PHE B O 1
ATOM 6071 N N . GLU B 1 77 ? 14.766 -69.25 -4.113 1 69.38 77 GLU B N 1
ATOM 6072 C CA . GLU B 1 77 ? 13.977 -70.438 -4.293 1 69.38 77 GLU B CA 1
ATOM 6073 C C . GLU B 1 77 ? 12.477 -70.125 -4.332 1 69.38 77 GLU B C 1
ATOM 6075 O O . GLU B 1 77 ? 12 -69.312 -3.572 1 69.38 77 GLU B O 1
ATOM 6080 N N . VAL B 1 78 ? 11.898 -70.438 -5.355 1 64.5 78 VAL B N 1
ATOM 6081 C CA . VAL B 1 78 ? 10.445 -70.375 -5.438 1 64.5 78 VAL B CA 1
ATOM 6082 C C . VAL B 1 78 ? 9.812 -71.625 -4.918 1 64.5 78 VAL B C 1
ATOM 6084 O O . VAL B 1 78 ? 10.227 -72.75 -5.309 1 64.5 78 VAL B O 1
ATOM 6087 N N . GLU B 1 79 ? 9.18 -71.5 -3.877 1 63.69 79 GLU B N 1
ATOM 6088 C CA . GLU B 1 79 ? 8.531 -72.688 -3.314 1 63.69 79 GLU B CA 1
ATOM 6089 C C . GLU B 1 79 ? 7.77 -73.5 -4.387 1 63.69 79 GLU B C 1
ATOM 6091 O O . GLU B 1 79 ? 7.164 -72.875 -5.281 1 63.69 79 GLU B O 1
ATOM 6096 N N . GLU B 1 80 ? 7.918 -74.688 -4.41 1 59.56 80 GLU B N 1
ATOM 6097 C CA . GLU B 1 80 ? 7.355 -75.625 -5.383 1 59.56 80 GLU B CA 1
ATOM 6098 C C . GLU B 1 80 ? 5.871 -75.312 -5.613 1 59.56 80 GLU B C 1
ATOM 6100 O O . GLU B 1 80 ? 5.395 -75.375 -6.746 1 59.56 80 GLU B O 1
ATOM 6105 N N . GLY B 1 81 ? 5.078 -75.062 -4.699 1 60.69 81 GLY B N 1
ATOM 6106 C CA . GLY B 1 81 ? 3.648 -74.812 -4.832 1 60.69 81 GLY B CA 1
ATOM 6107 C C . GLY B 1 81 ? 3.324 -73.562 -5.594 1 60.69 81 GLY B C 1
ATOM 6108 O O . GLY B 1 81 ? 2.342 -73.5 -6.336 1 60.69 81 GLY B O 1
ATOM 6109 N N . TRP B 1 82 ? 4.258 -72.625 -5.539 1 59.38 82 TRP B N 1
ATOM 6110 C CA . TRP B 1 82 ? 3.943 -71.312 -6.18 1 59.38 82 TRP B CA 1
ATOM 6111 C C . TRP B 1 82 ? 4.16 -71.375 -7.688 1 59.38 82 TRP B C 1
ATOM 6113 O O . TRP B 1 82 ? 3.418 -70.812 -8.461 1 59.38 82 TRP B O 1
ATOM 6123 N N . ARG B 1 83 ? 5.227 -72.125 -8.055 1 59.12 83 ARG B N 1
ATOM 6124 C CA . ARG B 1 83 ? 5.504 -72.25 -9.477 1 59.12 83 ARG B CA 1
ATOM 6125 C C . ARG B 1 83 ? 4.312 -72.875 -10.203 1 59.12 83 ARG B C 1
ATOM 6127 O O . ARG B 1 83 ? 3.924 -72.438 -11.281 1 59.12 83 ARG B O 1
ATOM 6134 N N . ASP B 1 84 ? 3.797 -73.875 -9.594 1 63.03 84 ASP B N 1
ATOM 6135 C CA . ASP B 1 84 ? 2.635 -74.5 -10.195 1 63.03 84 ASP B CA 1
ATOM 6136 C C . ASP B 1 84 ? 1.447 -73.562 -10.258 1 63.03 84 ASP B C 1
ATOM 6138 O O . ASP B 1 84 ? 0.718 -73.5 -11.25 1 63.03 84 ASP B O 1
ATOM 6142 N N . ASP B 1 85 ? 1.376 -72.688 -9.32 1 62.91 85 ASP B N 1
ATOM 6143 C CA . ASP B 1 85 ? 0.26 -71.75 -9.289 1 62.91 85 ASP B CA 1
ATOM 6144 C C . ASP B 1 85 ? 0.466 -70.625 -10.305 1 62.91 85 ASP B C 1
ATOM 6146 O O . ASP B 1 85 ? -0.488 -70.188 -10.945 1 62.91 85 ASP B O 1
ATOM 6150 N N . VAL B 1 86 ? 1.679 -70.25 -10.555 1 61.44 86 VAL B N 1
ATOM 6151 C CA . VAL B 1 86 ? 1.967 -69.188 -11.531 1 61.44 86 VAL B CA 1
ATOM 6152 C C . VAL B 1 86 ? 1.742 -69.75 -12.945 1 61.44 86 VAL B C 1
ATOM 6154 O O . VAL B 1 86 ? 1.109 -69.062 -13.773 1 61.44 86 VAL B O 1
ATOM 6157 N N . PHE B 1 87 ? 2.207 -70.938 -13.133 1 57.66 87 PHE B N 1
ATOM 6158 C CA . PHE B 1 87 ? 2.039 -71.562 -14.445 1 57.66 87 PHE B CA 1
ATOM 6159 C C . PHE B 1 87 ? 0.571 -71.875 -14.711 1 57.66 87 PHE B C 1
ATOM 6161 O O . PHE B 1 87 ? 0.112 -71.812 -15.852 1 57.66 87 PHE B O 1
ATOM 6168 N N . ALA B 1 88 ? -0.124 -72.188 -13.664 1 62.53 88 ALA B N 1
ATOM 6169 C CA . ALA B 1 88 ? -1.546 -72.5 -13.805 1 62.53 88 ALA B CA 1
ATOM 6170 C C . ALA B 1 88 ? -2.381 -71.188 -13.844 1 62.53 88 ALA B C 1
ATOM 6172 O O . ALA B 1 88 ? -3.607 -71.25 -13.953 1 62.53 88 ALA B O 1
ATOM 6173 N N . GLY B 1 89 ? -1.636 -69.938 -13.812 1 58.06 89 GLY B N 1
ATOM 6174 C CA . GLY B 1 89 ? -2.318 -68.625 -13.883 1 58.06 89 GLY B CA 1
ATOM 6175 C C . GLY B 1 89 ? -2.998 -68.25 -12.578 1 58.06 89 GLY B C 1
ATOM 6176 O O . GLY B 1 89 ? -3.852 -67.375 -12.555 1 58.06 89 GLY B O 1
ATOM 6177 N N . ARG B 1 90 ? -2.838 -68.938 -11.516 1 62.09 90 ARG B N 1
ATOM 6178 C CA . ARG B 1 90 ? -3.518 -68.75 -10.242 1 62.09 90 ARG B CA 1
ATOM 6179 C C . ARG B 1 90 ? -2.729 -67.812 -9.359 1 62.09 90 ARG B C 1
ATOM 6181 O O . ARG B 1 90 ? -3.25 -67.312 -8.359 1 62.09 90 ARG B O 1
ATOM 6188 N N . ALA B 1 91 ? -1.495 -67.688 -9.602 1 57.22 91 ALA B N 1
ATOM 6189 C CA . ALA B 1 91 ? -0.661 -66.75 -8.867 1 57.22 91 ALA B CA 1
ATOM 6190 C C . ALA B 1 91 ? 0.219 -65.938 -9.812 1 57.22 91 ALA B C 1
ATOM 6192 O O . ALA B 1 91 ? 0.465 -66.312 -10.945 1 57.22 91 ALA B O 1
ATOM 6193 N N . ILE B 1 92 ? 0.349 -64.625 -9.602 1 60.47 92 ILE B N 1
ATOM 6194 C CA . ILE B 1 92 ? 1.291 -63.781 -10.312 1 60.47 92 ILE B CA 1
ATOM 6195 C C . ILE B 1 92 ? 2.572 -63.625 -9.5 1 60.47 92 ILE B C 1
ATOM 6197 O O . ILE B 1 92 ? 2.521 -63.406 -8.289 1 60.47 92 ILE B O 1
ATOM 6201 N N . MET B 1 93 ? 3.652 -64.188 -9.984 1 58.44 93 MET B N 1
ATOM 6202 C CA . MET B 1 93 ? 4.953 -63.906 -9.398 1 58.44 93 MET B CA 1
ATOM 6203 C C . MET B 1 93 ? 5.594 -62.688 -10.086 1 58.44 93 MET B C 1
ATOM 6205 O O . MET B 1 93 ? 5.66 -62.625 -11.312 1 58.44 93 MET B O 1
ATOM 6209 N N . GLU B 1 94 ? 5.777 -61.75 -9.266 1 61.75 94 GLU B N 1
ATOM 6210 C CA . GLU B 1 94 ? 6.414 -60.531 -9.766 1 61.75 94 GLU B CA 1
ATOM 6211 C C . GLU B 1 94 ? 7.836 -60.375 -9.234 1 61.75 94 GLU B C 1
ATOM 6213 O O . GLU B 1 94 ? 8.094 -60.656 -8.055 1 61.75 94 GLU B O 1
ATOM 6218 N N . LEU B 1 95 ? 8.836 -60.375 -10.078 1 60.34 95 LEU B N 1
ATOM 6219 C CA . LEU B 1 95 ? 10.156 -59.906 -9.695 1 60.34 95 LEU B CA 1
ATOM 6220 C C . LEU B 1 95 ? 10.227 -58.375 -9.789 1 60.34 95 LEU B C 1
ATOM 6222 O O . LEU B 1 95 ? 10.055 -57.812 -10.867 1 60.34 95 LEU B O 1
ATOM 6226 N N . VAL B 1 96 ? 10.266 -57.875 -8.664 1 59.75 96 VAL B N 1
ATOM 6227 C CA . VAL B 1 96 ? 10.367 -56.406 -8.586 1 59.75 96 VAL B CA 1
ATOM 6228 C C . VAL B 1 96 ? 11.828 -56 -8.422 1 59.75 96 VAL B C 1
ATOM 6230 O O . VAL B 1 96 ? 12.484 -56.406 -7.461 1 59.75 96 VAL B O 1
ATOM 6233 N N . CYS B 1 97 ? 12.484 -55.531 -9.469 1 56.5 97 CYS B N 1
ATOM 6234 C CA . CYS B 1 97 ? 13.844 -55 -9.414 1 56.5 97 CYS B CA 1
ATOM 6235 C C . CYS B 1 97 ? 13.828 -53.5 -9.172 1 56.5 97 CYS B C 1
ATOM 6237 O O . CYS B 1 97 ? 13.289 -52.75 -9.977 1 56.5 97 CYS B O 1
ATOM 6239 N N . GLU B 1 98 ? 14.297 -53.125 -8.078 1 52.81 98 GLU B N 1
ATOM 6240 C CA . GLU B 1 98 ? 14.367 -51.688 -7.754 1 52.81 98 GLU B CA 1
ATOM 6241 C C . GLU B 1 98 ? 15.789 -51.156 -7.887 1 52.81 98 GLU B C 1
ATOM 6243 O O . GLU B 1 98 ? 16.75 -51.875 -7.594 1 52.81 98 GLU B O 1
ATOM 6248 N N . GLY B 1 99 ? 16.109 -50.031 -8.539 1 49.72 99 GLY B N 1
ATOM 6249 C CA . GLY B 1 99 ? 17.406 -49.375 -8.594 1 49.72 99 GLY B CA 1
ATOM 6250 C C . GLY B 1 99 ? 18.312 -49.938 -9.68 1 49.72 99 GLY B C 1
ATOM 6251 O O . GLY B 1 99 ? 19.531 -50 -9.516 1 49.72 99 GLY B O 1
ATOM 6252 N N . LEU B 1 100 ? 17.734 -50.594 -10.758 1 52.47 100 LEU B N 1
ATOM 6253 C CA . LEU B 1 100 ? 18.578 -51.094 -11.836 1 52.47 100 LEU B CA 1
ATOM 6254 C C . LEU B 1 100 ? 19.047 -49.969 -12.742 1 52.47 100 LEU B C 1
ATOM 6256 O O . LEU B 1 100 ? 18.297 -49.031 -13 1 52.47 100 LEU B O 1
ATOM 6260 N N . ASP B 1 101 ? 20.297 -49.938 -13.062 1 47.88 101 ASP B N 1
ATOM 6261 C CA . ASP B 1 101 ? 20.844 -48.938 -13.992 1 47.88 101 ASP B CA 1
ATOM 6262 C C . ASP B 1 101 ? 20.234 -49.094 -15.383 1 47.88 101 ASP B C 1
ATOM 6264 O O . ASP B 1 101 ? 19.797 -50.188 -15.75 1 47.88 101 ASP B O 1
ATOM 6268 N N . THR B 1 102 ? 20.031 -48 -16.125 1 47.81 102 THR B N 1
ATOM 6269 C CA . THR B 1 102 ? 19.453 -47.938 -17.469 1 47.81 102 THR B CA 1
ATOM 6270 C C . THR B 1 102 ? 20.156 -48.938 -18.406 1 47.81 102 THR B C 1
ATOM 6272 O O . THR B 1 102 ? 19.547 -49.406 -19.375 1 47.81 102 THR B O 1
ATOM 6275 N N . PHE B 1 103 ? 21.391 -49.188 -18.156 1 52.69 103 PHE B N 1
ATOM 6276 C CA . PHE B 1 103 ? 22.141 -50.031 -19.062 1 52.69 103 PHE B CA 1
ATOM 6277 C C . PHE B 1 103 ? 22.219 -51.469 -18.516 1 52.69 103 PHE B C 1
ATOM 6279 O O . PHE B 1 103 ? 22.938 -52.312 -19.078 1 52.69 103 PHE B O 1
ATOM 6286 N N . GLY B 1 104 ? 21.484 -51.75 -17.641 1 58.84 104 GLY B N 1
ATOM 6287 C CA . GLY B 1 104 ? 21.594 -53.094 -17.047 1 58.84 104 GLY B CA 1
ATOM 6288 C C . GLY B 1 104 ? 20.75 -54.125 -17.75 1 58.84 104 GLY B C 1
ATOM 6289 O O . GLY B 1 104 ? 19.719 -53.812 -18.344 1 58.84 104 GLY B O 1
ATOM 6290 N N . VAL B 1 105 ? 21.281 -55.25 -17.953 1 63.75 105 VAL B N 1
ATOM 6291 C CA . VAL B 1 105 ? 20.594 -56.438 -18.5 1 63.75 105 VAL B CA 1
ATOM 6292 C C . VAL B 1 105 ? 20.156 -57.344 -17.359 1 63.75 105 VAL B C 1
ATOM 6294 O O . VAL B 1 105 ? 20.938 -57.625 -16.453 1 63.75 105 VAL B O 1
ATOM 6297 N N . ILE B 1 106 ? 18.859 -57.469 -17.219 1 65.25 106 ILE B N 1
ATOM 6298 C CA . ILE B 1 106 ? 18.359 -58.406 -16.234 1 65.25 106 ILE B CA 1
ATOM 6299 C C . ILE B 1 106 ? 18.125 -59.781 -16.906 1 65.25 106 ILE B C 1
ATOM 6301 O O . ILE B 1 106 ? 17.484 -59.844 -17.953 1 65.25 106 ILE B O 1
ATOM 6305 N N . ARG B 1 107 ? 18.703 -60.75 -16.422 1 72.38 107 ARG B N 1
ATOM 6306 C CA . ARG B 1 107 ? 18.484 -62.125 -16.844 1 72.38 107 ARG B CA 1
ATOM 6307 C C . ARG B 1 107 ? 17.891 -62.969 -15.719 1 72.38 107 ARG B C 1
ATOM 6309 O O . ARG B 1 107 ? 18.281 -62.844 -14.562 1 72.38 107 ARG B O 1
ATOM 6316 N N . ILE B 1 108 ? 16.766 -63.531 -15.914 1 67.25 108 ILE B N 1
ATOM 6317 C CA . ILE B 1 108 ? 16.219 -64.562 -15.023 1 67.25 108 ILE B CA 1
ATOM 6318 C C . ILE B 1 108 ? 16.359 -65.938 -15.664 1 67.25 108 ILE B C 1
ATOM 6320 O O . ILE B 1 108 ? 15.836 -66.188 -16.766 1 67.25 108 ILE B O 1
ATOM 6324 N N . ASN B 1 109 ? 17 -66.75 -15.016 1 67 109 ASN B N 1
ATOM 6325 C CA . ASN B 1 109 ? 17.297 -68.125 -15.57 1 67 109 ASN B CA 1
ATOM 6326 C C . ASN B 1 109 ? 17.875 -68 -16.984 1 67 109 ASN B C 1
ATOM 6328 O O . ASN B 1 109 ? 17.406 -68.688 -17.891 1 67 109 ASN B O 1
ATOM 6332 N N . SER B 1 110 ? 18.766 -67 -17.125 1 65.38 110 SER B N 1
ATOM 6333 C CA . SER B 1 110 ? 19.547 -66.75 -18.344 1 65.38 110 SER B CA 1
ATOM 6334 C C . SER B 1 110 ? 18.703 -66.125 -19.422 1 65.38 110 SER B C 1
ATOM 6336 O O . SER B 1 110 ? 19.156 -65.938 -20.562 1 65.38 110 SER B O 1
ATOM 6338 N N . GLN B 1 111 ? 17.438 -65.812 -19.109 1 62.25 111 GLN B N 1
ATOM 6339 C CA . GLN B 1 111 ? 16.609 -65.062 -20.078 1 62.25 111 GLN B CA 1
ATOM 6340 C C . GLN B 1 111 ? 16.641 -63.594 -19.828 1 62.25 111 GLN B C 1
ATOM 6342 O O . GLN B 1 111 ? 16.328 -63.125 -18.734 1 62.25 111 GLN B O 1
ATOM 6347 N N . GLU B 1 112 ? 17.219 -62.875 -20.766 1 60.84 112 GLU B N 1
ATOM 6348 C CA . GLU B 1 112 ? 17.328 -61.438 -20.672 1 60.84 112 GLU B CA 1
ATOM 6349 C C . GLU B 1 112 ? 15.969 -60.75 -20.781 1 60.84 112 GLU B C 1
ATOM 6351 O O . GLU B 1 112 ? 15.148 -61.125 -21.609 1 60.84 112 GLU B O 1
ATOM 6356 N N . ILE B 1 113 ? 15.641 -60.062 -19.781 1 55.56 113 ILE B N 1
ATOM 6357 C CA . ILE B 1 113 ? 14.469 -59.219 -19.875 1 55.56 113 ILE B CA 1
ATOM 6358 C C . ILE B 1 113 ? 14.844 -57.875 -20.531 1 55.56 113 ILE B C 1
ATOM 6360 O O . ILE B 1 113 ? 15.5 -57.031 -19.906 1 55.56 113 ILE B O 1
ATOM 6364 N N . LYS B 1 114 ? 15.094 -57.75 -21.781 1 51.66 114 LYS B N 1
ATOM 6365 C CA . LYS B 1 114 ? 15.469 -56.562 -22.531 1 51.66 114 LYS B CA 1
ATOM 6366 C C . LYS B 1 114 ? 14.25 -55.906 -23.188 1 51.66 114 LYS B C 1
ATOM 6368 O O . LYS B 1 114 ? 13.406 -56.594 -23.734 1 51.66 114 LYS B O 1
ATOM 6373 N N . ARG B 1 115 ? 13.906 -54.75 -22.547 1 51.12 115 ARG B N 1
ATOM 6374 C CA . ARG B 1 115 ? 13.016 -54 -23.438 1 51.12 115 ARG B CA 1
ATOM 6375 C C . ARG B 1 115 ? 13.805 -53.219 -24.469 1 51.12 115 ARG B C 1
ATOM 6377 O O . ARG B 1 115 ? 14.539 -52.281 -24.125 1 51.12 115 ARG B O 1
ATOM 6384 N N . GLN B 1 116 ? 14.18 -53.688 -25.688 1 53.88 116 GLN B N 1
ATOM 6385 C CA . GLN B 1 116 ? 15.062 -53.156 -26.734 1 53.88 116 GLN B CA 1
ATOM 6386 C C . GLN B 1 116 ? 14.617 -51.781 -27.188 1 53.88 116 GLN B C 1
ATOM 6388 O O . GLN B 1 116 ? 15.445 -50.938 -27.484 1 53.88 116 GLN B O 1
ATOM 6393 N N . ASN B 1 117 ? 13.305 -51.25 -27.062 1 58.44 117 ASN B N 1
ATOM 6394 C CA . ASN B 1 117 ? 12.844 -49.969 -27.609 1 58.44 117 ASN B CA 1
ATOM 6395 C C . ASN B 1 117 ? 11.664 -49.406 -26.812 1 58.44 117 ASN B C 1
ATOM 6397 O O . ASN B 1 117 ? 10.547 -49.344 -27.344 1 58.44 117 ASN B O 1
ATOM 6401 N N . PRO B 1 118 ? 12.07 -48.844 -25.531 1 64.56 118 PRO B N 1
ATOM 6402 C CA . PRO B 1 118 ? 10.922 -48.375 -24.75 1 64.56 118 PRO B CA 1
ATOM 6403 C C . PRO B 1 118 ? 10.359 -47.062 -25.297 1 64.56 118 PRO B C 1
ATOM 6405 O O . PRO B 1 118 ? 11.117 -46.219 -25.781 1 64.56 118 PRO B O 1
ATOM 6408 N N . GLU B 1 119 ? 9.102 -46.906 -25.266 1 71.25 119 GLU B N 1
ATOM 6409 C CA . GLU B 1 119 ? 8.477 -45.594 -25.531 1 71.25 119 GLU B CA 1
ATOM 6410 C C . GLU B 1 119 ? 8.719 -44.625 -24.375 1 71.25 119 GLU B C 1
ATOM 6412 O O . GLU B 1 119 ? 8.633 -45 -23.203 1 71.25 119 GLU B O 1
ATOM 6417 N N . LEU B 1 120 ? 9.102 -43.406 -24.672 1 69.69 120 LEU B N 1
ATOM 6418 C CA . LEU B 1 120 ? 9.539 -42.438 -23.672 1 69.69 120 LEU B CA 1
ATOM 6419 C C . LEU B 1 120 ? 8.344 -41.781 -23.016 1 69.69 120 LEU B C 1
ATOM 6421 O O . LEU B 1 120 ? 7.27 -41.656 -23.609 1 69.69 120 LEU B O 1
ATOM 6425 N N . TRP B 1 121 ? 8.508 -41.344 -21.734 1 75.06 121 TRP B N 1
ATOM 6426 C CA . TRP B 1 121 ? 7.559 -40.562 -20.969 1 75.06 121 TRP B CA 1
ATOM 6427 C C . TRP B 1 121 ? 7.684 -39.062 -21.312 1 75.06 121 TRP B C 1
ATOM 6429 O O . TRP B 1 121 ? 8.789 -38.531 -21.422 1 75.06 121 TRP B O 1
ATOM 6439 N N . TYR B 1 122 ? 6.566 -38.344 -21.562 1 72.75 122 TYR B N 1
ATOM 6440 C CA . TYR B 1 122 ? 6.555 -36.906 -21.891 1 72.75 122 TYR B CA 1
ATOM 6441 C C . TYR B 1 122 ? 5.645 -36.156 -20.938 1 72.75 122 TYR B C 1
ATOM 6443 O O . TYR B 1 122 ? 4.648 -36.688 -20.453 1 72.75 122 TYR B O 1
ATOM 6451 N N . PRO B 1 123 ? 6.023 -34.906 -20.609 1 75.62 123 PRO B N 1
ATOM 6452 C CA . PRO B 1 123 ? 5.055 -34.062 -19.906 1 75.62 123 PRO B CA 1
ATOM 6453 C C . PRO B 1 123 ? 3.789 -33.812 -20.719 1 75.62 123 PRO B C 1
ATOM 6455 O O . PRO B 1 123 ? 3.82 -33.875 -21.953 1 75.62 123 PRO B O 1
ATOM 6458 N N . THR B 1 124 ? 2.738 -33.594 -19.984 1 73.56 124 THR B N 1
ATOM 6459 C CA . THR B 1 124 ? 1.476 -33.312 -20.656 1 73.56 124 THR B CA 1
ATOM 6460 C C . THR B 1 124 ? 1.657 -32.188 -21.688 1 73.56 124 THR B C 1
ATOM 6462 O O . THR B 1 124 ? 2.338 -31.203 -21.438 1 73.56 124 THR B O 1
ATOM 6465 N N . GLY B 1 125 ? 1.069 -32.406 -22.797 1 71.69 125 GLY B N 1
ATOM 6466 C CA . GLY B 1 125 ? 1.147 -31.438 -23.875 1 71.69 125 GLY B CA 1
ATOM 6467 C C . GLY B 1 125 ? 2.322 -31.672 -24.812 1 71.69 125 GLY B C 1
ATOM 6468 O O . GLY B 1 125 ? 2.396 -31.062 -25.891 1 71.69 125 GLY B O 1
ATOM 6469 N N . TYR B 1 126 ? 3.236 -32.625 -24.484 1 76.81 126 TYR B N 1
ATOM 6470 C CA . TYR B 1 126 ? 4.449 -32.781 -25.281 1 76.81 126 TYR B CA 1
ATOM 6471 C C . TYR B 1 126 ? 4.602 -34.219 -25.781 1 76.81 126 TYR B C 1
ATOM 6473 O O . TYR B 1 126 ? 5.473 -34.5 -26.609 1 76.81 126 TYR B O 1
ATOM 6481 N N . GLY B 1 127 ? 3.789 -35.156 -25.297 1 74.12 127 GLY B N 1
ATOM 6482 C CA . GLY B 1 127 ? 3.838 -36.562 -25.703 1 74.12 127 GLY B CA 1
ATOM 6483 C C . GLY B 1 127 ? 3.07 -37.469 -24.781 1 74.12 127 GLY B C 1
ATOM 6484 O O . GLY B 1 127 ? 2.381 -37.031 -23.859 1 74.12 127 GLY B O 1
ATOM 6485 N N . ALA B 1 128 ? 3.24 -38.75 -25.062 1 78.44 128 ALA B N 1
ATOM 6486 C CA . ALA B 1 128 ? 2.516 -39.75 -24.281 1 78.44 128 ALA B CA 1
ATOM 6487 C C . ALA B 1 128 ? 3.246 -40.062 -22.969 1 78.44 128 ALA B C 1
ATOM 6489 O O . ALA B 1 128 ? 4.473 -39.969 -22.906 1 78.44 128 ALA B O 1
ATOM 6490 N N . GLN B 1 129 ? 2.488 -40.406 -22 1 68.75 129 GLN B N 1
ATOM 6491 C CA . GLN B 1 129 ? 3.066 -40.75 -20.703 1 68.75 129 GLN B CA 1
ATOM 6492 C C . GLN B 1 129 ? 3.211 -42.25 -20.547 1 68.75 129 GLN B C 1
ATOM 6494 O O . GLN B 1 129 ? 2.541 -42.875 -19.703 1 68.75 129 GLN B O 1
ATOM 6499 N N . ASN B 1 130 ? 4.105 -42.906 -21.312 1 70.69 130 ASN B N 1
ATOM 6500 C CA . ASN B 1 130 ? 4.324 -44.344 -21.297 1 70.69 130 ASN B CA 1
ATOM 6501 C C . ASN B 1 130 ? 4.906 -44.812 -19.969 1 70.69 130 ASN B C 1
ATOM 6503 O O . ASN B 1 130 ? 5.953 -44.312 -19.531 1 70.69 130 ASN B O 1
ATOM 6507 N N . LEU B 1 131 ? 4.133 -45.688 -19.297 1 71.56 131 LEU B N 1
ATOM 6508 C CA . LEU B 1 131 ? 4.562 -46.25 -18.031 1 71.56 131 LEU B CA 1
ATOM 6509 C C . LEU B 1 131 ? 4.688 -47.75 -18.125 1 71.56 131 LEU B C 1
ATOM 6511 O O . LEU B 1 131 ? 4.016 -48.406 -18.938 1 71.56 131 LEU B O 1
ATOM 6515 N N . TYR B 1 132 ? 5.5 -48.375 -17.516 1 63.47 132 TYR B N 1
ATOM 6516 C CA . TYR B 1 132 ? 5.758 -49.812 -17.547 1 63.47 132 TYR B CA 1
ATOM 6517 C C . TYR B 1 132 ? 5.637 -50.406 -16.156 1 63.47 132 TYR B C 1
ATOM 6519 O O . TYR B 1 132 ? 6.016 -49.781 -15.164 1 63.47 132 TYR B O 1
ATOM 6527 N N . THR B 1 133 ? 4.676 -51.281 -15.93 1 57.59 133 THR B N 1
ATOM 6528 C CA . THR B 1 133 ? 4.32 -51.906 -14.664 1 57.59 133 THR B CA 1
ATOM 6529 C C . THR B 1 133 ? 5.523 -52.656 -14.062 1 57.59 133 THR B C 1
ATOM 6531 O O . THR B 1 133 ? 5.445 -53.188 -12.953 1 57.59 133 THR B O 1
ATOM 6534 N N . VAL B 1 134 ? 6.586 -52.875 -14.602 1 46.97 134 VAL B N 1
ATOM 6535 C CA . VAL B 1 134 ? 7.457 -53.625 -13.711 1 46.97 134 VAL B CA 1
ATOM 6536 C C . VAL B 1 134 ? 7.516 -52.969 -12.344 1 46.97 134 VAL B C 1
ATOM 6538 O O . VAL B 1 134 ? 7.258 -53.594 -11.32 1 46.97 134 VAL B O 1
ATOM 6541 N N . ILE B 1 135 ? 8.312 -51.969 -12.047 1 46.66 135 ILE B N 1
ATOM 6542 C CA . ILE B 1 135 ? 8.352 -50.812 -11.156 1 46.66 135 ILE B CA 1
ATOM 6543 C C . ILE B 1 135 ? 7.766 -49.594 -11.867 1 46.66 135 ILE B C 1
ATOM 6545 O O . ILE B 1 135 ? 8.109 -49.312 -13.016 1 46.66 135 ILE B O 1
ATOM 6549 N N . LYS B 1 136 ? 6.324 -49.562 -11.695 1 52.75 136 LYS B N 1
ATOM 6550 C CA . LYS B 1 136 ? 5.754 -48.438 -12.453 1 52.75 136 LYS B CA 1
ATOM 6551 C C . LYS B 1 136 ? 6.793 -47.375 -12.695 1 52.75 136 LYS B C 1
ATOM 6553 O O . LYS B 1 136 ? 7.184 -46.656 -11.766 1 52.75 136 LYS B O 1
ATOM 6558 N N . THR B 1 137 ? 7.637 -47.5 -13.812 1 53.44 137 THR B N 1
ATOM 6559 C CA . THR B 1 137 ? 8.672 -46.531 -14.125 1 53.44 137 THR B CA 1
ATOM 6560 C C . THR B 1 137 ? 8.469 -45.969 -15.523 1 53.44 137 THR B C 1
ATOM 6562 O O . THR B 1 137 ? 7.742 -46.531 -16.344 1 53.44 137 THR B O 1
ATOM 6565 N N . GLY B 1 138 ? 8.758 -44.75 -15.742 1 52.91 138 GLY B N 1
ATOM 6566 C CA . GLY B 1 138 ? 8.852 -44.094 -17.031 1 52.91 138 GLY B CA 1
ATOM 6567 C C . GLY B 1 138 ? 10.25 -43.625 -17.359 1 52.91 138 GLY B C 1
ATOM 6568 O O . GLY B 1 138 ? 11.047 -43.344 -16.469 1 52.91 138 GLY B O 1
ATOM 6569 N N . PHE B 1 139 ? 10.586 -43.688 -18.641 1 57.47 139 PHE B N 1
ATOM 6570 C CA . PHE B 1 139 ? 11.922 -43.312 -19.094 1 57.47 139 PHE B CA 1
ATOM 6571 C C . PHE B 1 139 ? 11.898 -41.969 -19.766 1 57.47 139 PHE B C 1
ATOM 6573 O O . PHE B 1 139 ? 11.016 -41.688 -20.578 1 57.47 139 PHE B O 1
ATOM 6580 N N . ARG B 1 140 ? 12.703 -41.031 -19.266 1 54.59 140 ARG B N 1
ATOM 6581 C CA . ARG B 1 140 ? 12.852 -39.75 -19.922 1 54.59 140 ARG B CA 1
ATOM 6582 C C . ARG B 1 140 ? 14.242 -39.156 -19.672 1 54.59 140 ARG B C 1
ATOM 6584 O O . ARG B 1 140 ? 14.977 -39.656 -18.812 1 54.59 140 ARG B O 1
ATOM 6591 N N . HIS B 1 141 ? 14.672 -38.188 -20.516 1 61.53 141 HIS B N 1
ATOM 6592 C CA . HIS B 1 141 ? 15.844 -37.312 -20.297 1 61.53 141 HIS B CA 1
ATOM 6593 C C . HIS B 1 141 ? 15.438 -35.906 -19.891 1 61.53 141 HIS B C 1
ATOM 6595 O O . HIS B 1 141 ? 14.531 -35.312 -20.5 1 61.53 141 HIS B O 1
ATOM 6601 N N . VAL B 1 142 ? 16.016 -35.469 -18.719 1 58.09 142 VAL B N 1
ATOM 6602 C CA . VAL B 1 142 ? 15.75 -34.125 -18.25 1 58.09 142 VAL B CA 1
ATOM 6603 C C . VAL B 1 142 ? 17.031 -33.312 -18.266 1 58.09 142 VAL B C 1
ATOM 6605 O O . VAL B 1 142 ? 18.094 -33.812 -17.859 1 58.09 142 VAL B O 1
ATOM 6608 N N . GLU B 1 143 ? 17.016 -32.094 -18.875 1 63.16 143 GLU B N 1
ATOM 6609 C CA . GLU B 1 143 ? 18.125 -31.156 -18.812 1 63.16 143 GLU B CA 1
ATOM 6610 C C . GLU B 1 143 ? 17.641 -29.75 -18.453 1 63.16 143 GLU B C 1
ATOM 6612 O O . GLU B 1 143 ? 16.609 -29.312 -18.969 1 63.16 143 GLU B O 1
ATOM 6617 N N . LEU B 1 144 ? 18.281 -29.172 -17.484 1 61.81 144 LEU B N 1
ATOM 6618 C CA . LEU B 1 144 ? 18.094 -27.734 -17.266 1 61.81 144 LEU B CA 1
ATOM 6619 C C . LEU B 1 144 ? 19.016 -26.922 -18.156 1 61.81 144 LEU B C 1
ATOM 6621 O O . LEU B 1 144 ? 20.25 -27.016 -18.047 1 61.81 144 LEU B O 1
ATOM 6625 N N . VAL B 1 145 ? 18.5 -26.141 -19.016 1 63.16 145 VAL B N 1
ATOM 6626 C CA . VAL B 1 145 ? 19.266 -25.375 -19.984 1 63.16 145 VAL B CA 1
ATOM 6627 C C . VAL B 1 145 ? 19.5 -23.953 -19.438 1 63.16 145 VAL B C 1
ATOM 6629 O O . VAL B 1 145 ? 18.562 -23.266 -19.047 1 63.16 145 VAL B O 1
ATOM 6632 N N . GLN B 1 146 ? 20.766 -23.547 -19.344 1 77.38 146 GLN B N 1
ATOM 6633 C CA . GLN B 1 146 ? 21.188 -22.234 -18.906 1 77.38 146 GLN B CA 1
ATOM 6634 C C . GLN B 1 146 ? 22.156 -21.609 -19.906 1 77.38 146 GLN B C 1
ATOM 6636 O O . GLN B 1 146 ? 23.281 -21.266 -19.562 1 77.38 146 GLN B O 1
ATOM 6641 N N . ASP B 1 147 ? 21.672 -21.328 -21.141 1 75.94 147 ASP B N 1
ATOM 6642 C CA . ASP B 1 147 ? 22.516 -20.766 -22.203 1 75.94 147 ASP B CA 1
ATOM 6643 C C . ASP B 1 147 ? 22.75 -19.281 -21.969 1 75.94 147 ASP B C 1
ATOM 6645 O O . ASP B 1 147 ? 21.875 -18.578 -21.453 1 75.94 147 ASP B O 1
ATOM 6649 N N . HIS B 1 148 ? 23.859 -18.797 -22.375 1 78.44 148 HIS B N 1
ATOM 6650 C CA . HIS B 1 148 ? 24.188 -17.375 -22.312 1 78.44 148 HIS B CA 1
ATOM 6651 C C . HIS B 1 148 ? 23.281 -16.562 -23.25 1 78.44 148 HIS B C 1
ATOM 6653 O O . HIS B 1 148 ? 23.016 -16.984 -24.375 1 78.44 148 HIS B O 1
ATOM 6659 N N . LEU B 1 149 ? 22.781 -15.438 -22.734 1 83.62 149 LEU B N 1
ATOM 6660 C CA . LEU B 1 149 ? 21.969 -14.508 -23.516 1 83.62 149 LEU B CA 1
ATOM 6661 C C . LEU B 1 149 ? 22.672 -13.156 -23.656 1 83.62 149 LEU B C 1
ATOM 6663 O O . LEU B 1 149 ? 23.156 -12.594 -22.672 1 83.62 149 LEU B O 1
ATOM 6667 N N . ASP B 1 150 ? 22.656 -12.617 -24.812 1 77.44 150 ASP B N 1
ATOM 6668 C CA . ASP B 1 150 ? 23.312 -11.328 -25.062 1 77.44 150 ASP B CA 1
ATOM 6669 C C . ASP B 1 150 ? 22.469 -10.172 -24.531 1 77.44 150 ASP B C 1
ATOM 6671 O O . ASP B 1 150 ? 21.234 -10.203 -24.609 1 77.44 150 ASP B O 1
ATOM 6675 N N . SER B 1 151 ? 23.234 -9.227 -23.938 1 78.69 151 SER B N 1
ATOM 6676 C CA . SER B 1 151 ? 22.562 -8.047 -23.422 1 78.69 151 SER B CA 1
ATOM 6677 C C . SER B 1 151 ? 22.234 -7.055 -24.531 1 78.69 151 SER B C 1
ATOM 6679 O O . SER B 1 151 ? 22.953 -6.973 -25.531 1 78.69 151 SER B O 1
ATOM 6681 N N . SER B 1 152 ? 21.031 -6.523 -24.438 1 73.19 152 SER B N 1
ATOM 6682 C CA . SER B 1 152 ? 20.641 -5.414 -25.312 1 73.19 152 SER B CA 1
ATOM 6683 C C . SER B 1 152 ? 20.5 -4.117 -24.516 1 73.19 152 SER B C 1
ATOM 6685 O O . SER B 1 152 ? 19.953 -4.113 -23.406 1 73.19 152 SER B O 1
ATOM 6687 N N . PRO B 1 153 ? 21.062 -3 -24.984 1 67.31 153 PRO B N 1
ATOM 6688 C CA . PRO B 1 153 ? 20.938 -1.723 -24.281 1 67.31 153 PRO B CA 1
ATOM 6689 C C . PRO B 1 153 ? 19.484 -1.277 -24.109 1 67.31 153 PRO B C 1
ATOM 6691 O O . PRO B 1 153 ? 19.188 -0.495 -23.203 1 67.31 153 PRO B O 1
ATOM 6694 N N . LEU B 1 154 ? 18.625 -1.787 -24.906 1 61.62 154 LEU B N 1
ATOM 6695 C CA . LEU B 1 154 ? 17.234 -1.345 -24.906 1 61.62 154 LEU B CA 1
ATOM 6696 C C . LEU B 1 154 ? 16.438 -2.098 -23.844 1 61.62 154 LEU B C 1
ATOM 6698 O O . LEU B 1 154 ? 15.344 -1.666 -23.469 1 61.62 154 LEU B O 1
ATOM 6702 N N . ASN B 1 155 ? 17.031 -3.199 -23.438 1 69.75 155 ASN B N 1
ATOM 6703 C CA . ASN B 1 155 ? 16.344 -4.027 -22.453 1 69.75 155 ASN B CA 1
ATOM 6704 C C . ASN B 1 155 ? 17.281 -4.551 -21.391 1 69.75 155 ASN B C 1
ATOM 6706 O O . ASN B 1 155 ? 17.984 -5.551 -21.594 1 69.75 155 ASN B O 1
ATOM 6710 N N . PRO B 1 156 ? 17.219 -3.85 -20.266 1 64.25 156 PRO B N 1
ATOM 6711 C CA . PRO B 1 156 ? 18.188 -4.184 -19.234 1 64.25 156 PRO B CA 1
ATOM 6712 C C . PRO B 1 156 ? 18.062 -5.621 -18.734 1 64.25 156 PRO B C 1
ATOM 6714 O O . PRO B 1 156 ? 18.969 -6.145 -18.094 1 64.25 156 PRO B O 1
ATOM 6717 N N . VAL B 1 157 ? 17.062 -6.293 -19.109 1 74.81 157 VAL B N 1
ATOM 6718 C CA . VAL B 1 157 ? 16.922 -7.645 -18.594 1 74.81 157 VAL B CA 1
ATOM 6719 C C . VAL B 1 157 ? 17.109 -8.664 -19.703 1 74.81 157 VAL B C 1
ATOM 6721 O O . VAL B 1 157 ? 16.719 -9.828 -19.578 1 74.81 157 VAL B O 1
ATOM 6724 N N . SER B 1 158 ? 17.812 -8.211 -20.719 1 78.69 158 SER B N 1
ATOM 6725 C CA . SER B 1 158 ? 17.953 -9.094 -21.859 1 78.69 158 SER B CA 1
ATOM 6726 C C . SER B 1 158 ? 19.172 -10 -21.719 1 78.69 158 SER B C 1
ATOM 6728 O O . SER B 1 158 ? 19.266 -11.031 -22.391 1 78.69 158 SER B O 1
ATOM 6730 N N . GLY B 1 159 ? 20.109 -9.602 -20.922 1 85.12 159 GLY B N 1
ATOM 6731 C CA . GLY B 1 159 ? 21.312 -10.414 -20.766 1 85.12 159 GLY B CA 1
ATOM 6732 C C . GLY B 1 159 ? 21.156 -11.516 -19.734 1 85.12 159 GLY B C 1
ATOM 6733 O O . GLY B 1 159 ? 20.031 -11.891 -19.391 1 85.12 159 GLY B O 1
ATOM 6734 N N . GLY B 1 160 ? 22.281 -12.25 -19.5 1 91.31 160 GLY B N 1
ATOM 6735 C CA . GLY B 1 160 ? 22.281 -13.305 -18.5 1 91.31 160 GLY B CA 1
ATOM 6736 C C . GLY B 1 160 ? 22.234 -14.695 -19.109 1 91.31 160 GLY B C 1
ATOM 6737 O O . GLY B 1 160 ? 22.953 -14.984 -20.078 1 91.31 160 GLY B O 1
ATOM 6738 N N . ARG B 1 161 ? 21.438 -15.617 -18.375 1 92.75 161 ARG B N 1
ATOM 6739 C CA . ARG B 1 161 ? 21.344 -17 -18.812 1 92.75 161 ARG B CA 1
ATOM 6740 C C . ARG B 1 161 ? 19.875 -17.453 -18.875 1 92.75 161 ARG B C 1
ATOM 6742 O O . ARG B 1 161 ? 19.062 -17 -18.078 1 92.75 161 ARG B O 1
ATOM 6749 N N . SER B 1 162 ? 19.594 -18.25 -19.891 1 92.5 162 SER B N 1
ATOM 6750 C CA . SER B 1 162 ? 18.266 -18.844 -19.922 1 92.5 162 SER B CA 1
ATOM 6751 C C . SER B 1 162 ? 18.047 -19.797 -18.766 1 92.5 162 SER B C 1
ATOM 6753 O O . SER B 1 162 ? 19 -20.156 -18.062 1 92.5 162 SER B O 1
ATOM 6755 N N . PHE B 1 163 ? 16.875 -20.141 -18.516 1 95.69 163 PHE B N 1
ATOM 6756 C CA . PHE B 1 163 ? 16.5 -21.141 -17.516 1 95.69 163 PHE B CA 1
ATOM 6757 C C . PHE B 1 163 ? 15.234 -21.875 -17.953 1 95.69 163 PHE B C 1
ATOM 6759 O O . PHE B 1 163 ? 14.125 -21.359 -17.812 1 95.69 163 PHE B O 1
ATOM 6766 N N . TYR B 1 164 ? 15.344 -23 -18.547 1 94.94 164 TYR B N 1
ATOM 6767 C CA . TYR B 1 164 ? 14.219 -23.844 -18.938 1 94.94 164 TYR B CA 1
ATOM 6768 C C . TYR B 1 164 ? 14.625 -25.312 -19 1 94.94 164 TYR B C 1
ATOM 6770 O O . TYR B 1 164 ? 15.82 -25.625 -18.984 1 94.94 164 TYR B O 1
ATOM 6778 N N . PHE B 1 165 ? 13.688 -26.219 -19.062 1 92.44 165 PHE B N 1
ATOM 6779 C CA . PHE B 1 165 ? 13.961 -27.656 -19.062 1 92.44 165 PHE B CA 1
ATOM 6780 C C . PHE B 1 165 ? 13.805 -28.234 -20.469 1 92.44 165 PHE B C 1
ATOM 6782 O O . PHE B 1 165 ? 12.945 -27.797 -21.234 1 92.44 165 PHE B O 1
ATOM 6789 N N . GLU B 1 166 ? 14.609 -29.125 -20.781 1 87.88 166 GLU B N 1
ATOM 6790 C CA . GLU B 1 166 ? 14.422 -30 -21.938 1 87.88 166 GLU B CA 1
ATOM 6791 C C . GLU B 1 166 ? 14.07 -31.422 -21.484 1 87.88 166 GLU B C 1
ATOM 6793 O O . GLU B 1 166 ? 14.773 -32 -20.656 1 87.88 166 GLU B O 1
ATOM 6798 N N . ILE B 1 167 ? 12.969 -31.844 -21.906 1 86.06 167 ILE B N 1
ATOM 6799 C CA . ILE B 1 167 ? 12.578 -33.219 -21.688 1 86.06 167 ILE B CA 1
ATOM 6800 C C . ILE B 1 167 ? 12.664 -34 -23 1 86.06 167 ILE B C 1
ATOM 6802 O O . ILE B 1 167 ? 12 -33.656 -23.984 1 86.06 167 ILE B O 1
ATOM 6806 N N . ASN B 1 168 ? 13.484 -35.062 -23.062 1 80.25 168 ASN B N 1
ATOM 6807 C CA . ASN B 1 168 ? 13.711 -35.812 -24.281 1 80.25 168 ASN B CA 1
ATOM 6808 C C . ASN B 1 168 ? 14.117 -34.906 -25.438 1 80.25 168 ASN B C 1
ATOM 6810 O O . ASN B 1 168 ? 13.594 -35.031 -26.547 1 80.25 168 ASN B O 1
ATOM 6814 N N . HIS B 1 169 ? 14.852 -33.906 -25.172 1 81.12 169 HIS B N 1
ATOM 6815 C CA . HIS B 1 169 ? 15.469 -33 -26.109 1 81.12 169 HIS B CA 1
ATOM 6816 C C . HIS B 1 169 ? 14.445 -32 -26.672 1 81.12 169 HIS B C 1
ATOM 6818 O O . HIS B 1 169 ? 14.68 -31.375 -27.703 1 81.12 169 HIS B O 1
ATOM 6824 N N . ILE B 1 170 ? 13.359 -31.938 -26 1 86 170 ILE B N 1
ATOM 6825 C CA . ILE B 1 170 ? 12.359 -30.938 -26.359 1 86 170 ILE B CA 1
ATOM 6826 C C . ILE B 1 170 ? 12.305 -29.844 -25.297 1 86 170 ILE B C 1
ATOM 6828 O O . ILE B 1 170 ? 12.031 -30.125 -24.125 1 86 170 ILE B O 1
ATOM 6832 N N . PRO B 1 171 ? 12.594 -28.562 -25.703 1 89 171 PRO B N 1
ATOM 6833 C CA . PRO B 1 171 ? 12.406 -27.484 -24.734 1 89 171 PRO B CA 1
ATOM 6834 C C . PRO B 1 171 ? 10.961 -27.344 -24.281 1 89 171 PRO B C 1
ATOM 6836 O O . PRO B 1 171 ? 10.039 -27.469 -25.078 1 89 171 PRO B O 1
ATOM 6839 N N . ILE B 1 172 ? 10.82 -27.141 -23.016 1 91.5 172 ILE B N 1
ATOM 6840 C CA . ILE B 1 172 ? 9.484 -27.078 -22.438 1 91.5 172 ILE B CA 1
ATOM 6841 C C . ILE B 1 172 ? 9.266 -25.734 -21.766 1 91.5 172 ILE B C 1
ATOM 6843 O O . ILE B 1 172 ? 10.109 -25.266 -21 1 91.5 172 ILE B O 1
ATOM 6847 N N . PHE B 1 173 ? 8.188 -25.016 -22.203 1 94.38 173 PHE B N 1
ATOM 6848 C CA . PHE B 1 173 ? 7.723 -23.938 -21.328 1 94.38 173 PHE B CA 1
ATOM 6849 C C . PHE B 1 173 ? 6.945 -24.5 -20.141 1 94.38 173 PHE B C 1
ATOM 6851 O O . PHE B 1 173 ? 5.938 -25.188 -20.328 1 94.38 173 PHE B O 1
ATOM 6858 N N . VAL B 1 174 ? 7.398 -24.156 -18.984 1 96.31 174 VAL B N 1
ATOM 6859 C CA . VAL B 1 174 ? 6.75 -24.656 -17.781 1 96.31 174 VAL B CA 1
ATOM 6860 C C . VAL B 1 174 ? 5.652 -23.688 -17.344 1 96.31 174 VAL B C 1
ATOM 6862 O O . VAL B 1 174 ? 5.898 -22.484 -17.203 1 96.31 174 VAL B O 1
ATOM 6865 N N . GLY B 1 175 ? 4.473 -24.109 -17.266 1 96.62 175 GLY B N 1
ATOM 6866 C CA . GLY B 1 175 ? 3.346 -23.438 -16.641 1 96.62 175 GLY B CA 1
ATOM 6867 C C . GLY B 1 175 ? 2.658 -24.266 -15.578 1 96.62 175 GLY B C 1
ATOM 6868 O O . GLY B 1 175 ? 2.176 -25.359 -15.859 1 96.62 175 GLY B O 1
ATOM 6869 N N . GLY B 1 176 ? 2.689 -23.797 -14.352 1 96.19 176 GLY B N 1
ATOM 6870 C CA . GLY B 1 176 ? 2.086 -24.609 -13.305 1 96.19 176 GLY B CA 1
ATOM 6871 C C . GLY B 1 176 ? 1.894 -23.875 -12 1 96.19 176 GLY B C 1
ATOM 6872 O O . GLY B 1 176 ? 1.601 -22.672 -12 1 96.19 176 GLY B O 1
ATOM 6873 N N . SER B 1 177 ? 1.854 -24.641 -10.891 1 96.12 177 SER B N 1
ATOM 6874 C CA . SER B 1 177 ? 1.507 -24.094 -9.578 1 96.12 177 SER B CA 1
ATOM 6875 C C . SER B 1 177 ? 2.4 -24.672 -8.484 1 96.12 177 SER B C 1
ATOM 6877 O O . SER B 1 177 ? 2.959 -25.766 -8.648 1 96.12 177 SER B O 1
ATOM 6879 N N . ASN B 1 178 ? 2.576 -23.875 -7.492 1 96.44 178 ASN B N 1
ATOM 6880 C CA . ASN B 1 178 ? 3.086 -24.438 -6.238 1 96.44 178 ASN B CA 1
ATOM 6881 C C . ASN B 1 178 ? 2.02 -25.25 -5.512 1 96.44 178 ASN B C 1
ATOM 6883 O O . ASN B 1 178 ? 0.825 -24.984 -5.66 1 96.44 178 ASN B O 1
ATOM 6887 N N . TRP B 1 179 ? 2.537 -26.219 -4.789 1 93.38 179 TRP B N 1
ATOM 6888 C CA . TRP B 1 179 ? 1.671 -27.125 -4.059 1 93.38 179 TRP B CA 1
ATOM 6889 C C . TRP B 1 179 ? 1.989 -27.109 -2.568 1 93.38 179 TRP B C 1
ATOM 6891 O O . TRP B 1 179 ? 3.156 -27.172 -2.176 1 93.38 179 TRP B O 1
ATOM 6901 N N . ILE B 1 180 ? 0.905 -26.953 -1.729 1 90.19 180 ILE B N 1
ATOM 6902 C CA . ILE B 1 180 ? 1.041 -27.078 -0.283 1 90.19 180 ILE B CA 1
ATOM 6903 C C . ILE B 1 180 ? 0.263 -28.312 0.197 1 90.19 180 ILE B C 1
ATOM 6905 O O . ILE B 1 180 ? -0.581 -28.844 -0.53 1 90.19 180 ILE B O 1
ATOM 6909 N N . PRO B 1 181 ? 0.583 -28.75 1.412 1 79.62 181 PRO B N 1
ATOM 6910 C CA . PRO B 1 181 ? -0.004 -30.016 1.852 1 79.62 181 PRO B CA 1
ATOM 6911 C C . PRO B 1 181 ? -1.53 -30 1.821 1 79.62 181 PRO B C 1
ATOM 6913 O O . PRO B 1 181 ? -2.15 -29.016 2.201 1 79.62 181 PRO B O 1
ATOM 6916 N N . ALA B 1 182 ? -2.1 -30.984 1.251 1 74.88 182 ALA B N 1
ATOM 6917 C CA . ALA B 1 182 ? -3.553 -31.047 1.132 1 74.88 182 ALA B CA 1
ATOM 6918 C C . ALA B 1 182 ? -4.098 -32.344 1.74 1 74.88 182 ALA B C 1
ATOM 6920 O O . ALA B 1 182 ? -3.385 -33.344 1.816 1 74.88 182 ALA B O 1
ATOM 6921 N N . ASP B 1 183 ? -5.273 -32.219 2.492 1 58.66 183 ASP B N 1
ATOM 6922 C CA . ASP B 1 183 ? -5.973 -33.406 2.988 1 58.66 183 ASP B CA 1
ATOM 6923 C C . ASP B 1 183 ? -6.367 -34.312 1.841 1 58.66 183 ASP B C 1
ATOM 6925 O O . ASP B 1 183 ? -6.473 -35.531 2.025 1 58.66 183 ASP B O 1
ATOM 6929 N N . SER B 1 184 ? -6.84 -33.906 0.926 1 51.72 184 SER B N 1
ATOM 6930 C CA . SER B 1 184 ? -7.246 -34.688 -0.25 1 51.72 184 SER B CA 1
ATOM 6931 C C . SER B 1 184 ? -6.645 -34.094 -1.523 1 51.72 184 SER B C 1
ATOM 6933 O O . SER B 1 184 ? -6.496 -32.875 -1.641 1 51.72 184 SER B O 1
ATOM 6935 N N . PHE B 1 185 ? -5.707 -34.719 -1.91 1 51.47 185 PHE B N 1
ATOM 6936 C CA . PHE B 1 185 ? -4.887 -34.219 -3.012 1 51.47 185 PHE B CA 1
ATOM 6937 C C . PHE B 1 185 ? -5.75 -33.875 -4.223 1 51.47 185 PHE B C 1
ATOM 6939 O O . PHE B 1 185 ? -5.586 -32.844 -4.84 1 51.47 185 PHE B O 1
ATOM 6946 N N . LEU B 1 186 ? -5.941 -35.031 -5.059 1 49.38 186 LEU B N 1
ATOM 6947 C CA . LEU B 1 186 ? -5.801 -35.156 -6.504 1 49.38 186 LEU B CA 1
ATOM 6948 C C . LEU B 1 186 ? -7.023 -34.562 -7.219 1 49.38 186 LEU B C 1
ATOM 6950 O O . LEU B 1 186 ? -7.836 -35.312 -7.762 1 49.38 186 LEU B O 1
ATOM 6954 N N . PRO B 1 187 ? -7.492 -33.656 -6.605 1 47.56 187 PRO B N 1
ATOM 6955 C CA . PRO B 1 187 ? -8.461 -33.375 -7.66 1 47.56 187 PRO B CA 1
ATOM 6956 C C . PRO B 1 187 ? -7.801 -33.062 -9 1 47.56 187 PRO B C 1
ATOM 6958 O O . PRO B 1 187 ? -6.586 -32.844 -9.062 1 47.56 187 PRO B O 1
ATOM 6961 N N . ARG B 1 188 ? -8.594 -32.5 -10.117 1 51.03 188 ARG B N 1
ATOM 6962 C CA . ARG B 1 188 ? -8.531 -32.281 -11.562 1 51.03 188 ARG B CA 1
ATOM 6963 C C . ARG B 1 188 ? -7.453 -31.266 -11.922 1 51.03 188 ARG B C 1
ATOM 6965 O O . ARG B 1 188 ? -7.758 -30.094 -12.164 1 51.03 188 ARG B O 1
ATOM 6972 N N . ILE B 1 189 ? -6.195 -31.359 -11.367 1 53.75 189 ILE B N 1
ATOM 6973 C CA . ILE B 1 189 ? -5.098 -30.594 -11.961 1 53.75 189 ILE B CA 1
ATOM 6974 C C . ILE B 1 189 ? -5.281 -30.531 -13.477 1 53.75 189 ILE B C 1
ATOM 6976 O O . ILE B 1 189 ? -4.891 -29.547 -14.109 1 53.75 189 ILE B O 1
ATOM 6980 N N . SER B 1 190 ? -5.859 -31.578 -14 1 56.78 190 SER B N 1
ATOM 6981 C CA . SER B 1 190 ? -5.918 -31.719 -15.453 1 56.78 190 SER B CA 1
ATOM 6982 C C . SER B 1 190 ? -6.695 -30.562 -16.078 1 56.78 190 SER B C 1
ATOM 6984 O O . SER B 1 190 ? -6.438 -30.188 -17.219 1 56.78 190 SER B O 1
ATOM 6986 N N . SER B 1 191 ? -7.441 -29.844 -15.164 1 62.94 191 SER B N 1
ATOM 6987 C CA . SER B 1 191 ? -8.266 -28.828 -15.797 1 62.94 191 SER B CA 1
ATOM 6988 C C . SER B 1 191 ? -7.504 -27.516 -15.961 1 62.94 191 SER B C 1
ATOM 6990 O O . SER B 1 191 ? -7.953 -26.609 -16.672 1 62.94 191 SER B O 1
ATOM 6992 N N . GLY B 1 192 ? -6.258 -27.469 -15.562 1 80.06 192 GLY B N 1
ATOM 6993 C CA . GLY B 1 192 ? -5.578 -26.172 -15.586 1 80.06 192 GLY B CA 1
ATOM 6994 C C . GLY B 1 192 ? -4.516 -26.094 -16.672 1 80.06 192 GLY B C 1
ATOM 6995 O O . GLY B 1 192 ? -3.883 -25.047 -16.844 1 80.06 192 GLY B O 1
ATOM 6996 N N . ASN B 1 193 ? -4.422 -27.188 -17.516 1 88.5 193 ASN B N 1
ATOM 6997 C CA . ASN B 1 193 ? -3.416 -27.25 -18.562 1 88.5 193 ASN B CA 1
ATOM 6998 C C . ASN B 1 193 ? -2.016 -26.969 -18.016 1 88.5 193 ASN B C 1
ATOM 7000 O O . ASN B 1 193 ? -1.208 -26.312 -18.688 1 88.5 193 ASN B O 1
ATOM 7004 N N . GLN B 1 194 ? -1.814 -27.375 -16.781 1 93 194 GLN B N 1
ATOM 7005 C CA . GLN B 1 194 ? -0.516 -27.156 -16.156 1 93 194 GLN B CA 1
ATOM 7006 C C . GLN B 1 194 ? 0.401 -28.359 -16.344 1 93 194 GLN B C 1
ATOM 7008 O O . GLN B 1 194 ? -0.07 -29.5 -16.438 1 93 194 GLN B O 1
ATOM 7013 N N . ASN B 1 195 ? 1.701 -28.109 -16.406 1 94 195 ASN B N 1
ATOM 7014 C CA . ASN B 1 195 ? 2.592 -29.219 -16.703 1 94 195 ASN B CA 1
ATOM 7015 C C . ASN B 1 195 ? 3.67 -29.375 -15.625 1 94 195 ASN B C 1
ATOM 7017 O O . ASN B 1 195 ? 4.574 -30.203 -15.766 1 94 195 ASN B O 1
ATOM 7021 N N . MET B 1 196 ? 3.508 -28.609 -14.555 1 95.38 196 MET B N 1
ATOM 7022 C CA . MET B 1 196 ? 4.445 -28.781 -13.453 1 95.38 196 MET B CA 1
ATOM 7023 C C . MET B 1 196 ? 3.797 -28.406 -12.125 1 95.38 196 MET B C 1
ATOM 7025 O O . MET B 1 196 ? 3.045 -27.422 -12.055 1 95.38 196 MET B O 1
ATOM 7029 N N . ILE B 1 197 ? 4.137 -29.094 -11.133 1 94.81 197 ILE B N 1
ATOM 7030 C CA . ILE B 1 197 ? 3.783 -28.766 -9.75 1 94.81 197 ILE B CA 1
ATOM 7031 C C . ILE B 1 197 ? 5.047 -28.688 -8.898 1 94.81 197 ILE B C 1
ATOM 7033 O O . ILE B 1 197 ? 5.922 -29.547 -8.984 1 94.81 197 ILE B O 1
ATOM 7037 N N . ARG B 1 198 ? 5.148 -27.609 -8.188 1 97.44 198 ARG B N 1
ATOM 7038 C CA . ARG B 1 198 ? 6.242 -27.453 -7.23 1 97.44 198 ARG B CA 1
ATOM 7039 C C . ARG B 1 198 ? 5.773 -27.766 -5.812 1 97.44 198 ARG B C 1
ATOM 7041 O O . ARG B 1 198 ? 4.898 -27.094 -5.277 1 97.44 198 ARG B O 1
ATOM 7048 N N . VAL B 1 199 ? 6.371 -28.766 -5.27 1 96.12 199 VAL B N 1
ATOM 7049 C CA . VAL B 1 199 ? 6.062 -29.156 -3.895 1 96.12 199 VAL B CA 1
ATOM 7050 C C . VAL B 1 199 ? 6.879 -28.297 -2.926 1 96.12 199 VAL B C 1
ATOM 7052 O O . VAL B 1 199 ? 8.102 -28.453 -2.834 1 96.12 199 VAL B O 1
ATOM 7055 N N . TRP B 1 200 ? 6.172 -27.531 -2.172 1 95.94 200 TRP B N 1
ATOM 7056 C CA . TRP B 1 200 ? 6.746 -26.484 -1.34 1 95.94 200 TRP B CA 1
ATOM 7057 C C . TRP B 1 200 ? 7.555 -27.078 -0.192 1 95.94 200 TRP B C 1
ATOM 7059 O O . TRP B 1 200 ? 7.117 -28.031 0.456 1 95.94 200 TRP B O 1
ATOM 7069 N N . GLY B 1 201 ? 8.703 -26.438 0.129 1 95.19 201 GLY B N 1
ATOM 7070 C CA . GLY B 1 201 ? 9.633 -26.938 1.138 1 95.19 201 GLY B CA 1
ATOM 7071 C C . GLY B 1 201 ? 9.086 -26.828 2.551 1 95.19 201 GLY B C 1
ATOM 7072 O O . GLY B 1 201 ? 9.57 -27.5 3.461 1 95.19 201 GLY B O 1
ATOM 7073 N N . GLY B 1 202 ? 8.148 -25.922 2.754 1 92.75 202 GLY B N 1
ATOM 7074 C CA . GLY B 1 202 ? 7.555 -25.797 4.074 1 92.75 202 GLY B CA 1
ATOM 7075 C C . GLY B 1 202 ? 6.445 -26.797 4.328 1 92.75 202 GLY B C 1
ATOM 7076 O O . GLY B 1 202 ? 5.84 -26.797 5.402 1 92.75 202 GLY B O 1
ATOM 7077 N N . GLY B 1 203 ? 6.234 -27.609 3.385 1 90.5 203 GLY B N 1
ATOM 7078 C CA . GLY B 1 203 ? 5.211 -28.625 3.498 1 90.5 203 GLY B CA 1
ATOM 7079 C C . GLY B 1 203 ? 5.773 -30 3.836 1 90.5 203 GLY B C 1
ATOM 7080 O O . GLY B 1 203 ? 6.566 -30.141 4.766 1 90.5 203 GLY B O 1
ATOM 7081 N N . ILE B 1 204 ? 5.254 -31.031 3.131 1 89.19 204 ILE B N 1
ATOM 7082 C CA . ILE B 1 204 ? 5.684 -32.406 3.338 1 89.19 204 ILE B CA 1
ATOM 7083 C C . ILE B 1 204 ? 6.035 -33.031 1.996 1 89.19 204 ILE B C 1
ATOM 7085 O O . ILE B 1 204 ? 5.723 -32.5 0.938 1 89.19 204 ILE B O 1
ATOM 7089 N N . TYR B 1 205 ? 6.828 -34.156 2.127 1 91.25 205 TYR B N 1
ATOM 7090 C CA . TYR B 1 205 ? 6.891 -35.031 0.953 1 91.25 205 TYR B CA 1
ATOM 7091 C C . TYR B 1 205 ? 5.566 -35.75 0.732 1 91.25 205 TYR B C 1
ATOM 7093 O O . TYR B 1 205 ? 5.051 -36.406 1.642 1 91.25 205 TYR B O 1
ATOM 7101 N N . GLU B 1 206 ? 5.07 -35.625 -0.421 1 89.31 206 GLU B N 1
ATOM 7102 C CA . GLU B 1 206 ? 3.719 -36.125 -0.652 1 89.31 206 GLU B CA 1
ATOM 7103 C C . GLU B 1 206 ? 3.703 -37.656 -0.731 1 89.31 206 GLU B C 1
ATOM 7105 O O . GLU B 1 206 ? 4.754 -38.281 -0.842 1 89.31 206 GLU B O 1
ATOM 7110 N N . SER B 1 207 ? 2.488 -38.219 -0.659 1 84.25 207 SER B N 1
ATOM 7111 C CA . SER B 1 207 ? 2.305 -39.688 -0.731 1 84.25 207 SER B CA 1
ATOM 7112 C C . SER B 1 207 ? 2.629 -40.219 -2.123 1 84.25 207 SER B C 1
ATOM 7114 O O . SER B 1 207 ? 2.721 -39.438 -3.082 1 84.25 207 SER B O 1
ATOM 7116 N N . ASP B 1 208 ? 2.809 -41.438 -2.223 1 82.56 208 ASP B N 1
ATOM 7117 C CA . ASP B 1 208 ? 3.113 -42.062 -3.5 1 82.56 208 ASP B CA 1
ATOM 7118 C C . ASP B 1 208 ? 1.999 -41.844 -4.516 1 82.56 208 ASP B C 1
ATOM 7120 O O . ASP B 1 208 ? 2.26 -41.719 -5.715 1 82.56 208 ASP B O 1
ATOM 7124 N N . ASP B 1 209 ? 0.834 -41.688 -3.977 1 81.69 209 ASP B N 1
ATOM 7125 C CA . ASP B 1 209 ? -0.296 -41.406 -4.859 1 81.69 209 ASP B CA 1
ATOM 7126 C C . ASP B 1 209 ? -0.095 -40.125 -5.625 1 81.69 209 ASP B C 1
ATOM 7128 O O . ASP B 1 209 ? -0.453 -40 -6.801 1 81.69 209 ASP B O 1
ATOM 7132 N N . PHE B 1 210 ? 0.42 -39.188 -4.973 1 87.69 210 PHE B N 1
ATOM 7133 C CA . PHE B 1 210 ? 0.691 -37.906 -5.602 1 87.69 210 PHE B CA 1
ATOM 7134 C C . PHE B 1 210 ? 1.637 -38.062 -6.785 1 87.69 210 PHE B C 1
ATOM 7136 O O . PHE B 1 210 ? 1.347 -37.594 -7.887 1 87.69 210 PHE B O 1
ATOM 7143 N N . TYR B 1 211 ? 2.707 -38.688 -6.609 1 88.5 211 TYR B N 1
ATOM 7144 C CA . TYR B 1 211 ? 3.717 -38.875 -7.648 1 88.5 211 TYR B CA 1
ATOM 7145 C C . TYR B 1 211 ? 3.215 -39.781 -8.758 1 88.5 211 TYR B C 1
ATOM 7147 O O . TYR B 1 211 ? 3.521 -39.562 -9.93 1 88.5 211 TYR B O 1
ATOM 7155 N N . ASP B 1 212 ? 2.414 -40.781 -8.367 1 83.5 212 ASP B N 1
ATOM 7156 C CA . ASP B 1 212 ? 1.799 -41.656 -9.367 1 83.5 212 ASP B CA 1
ATOM 7157 C C . ASP B 1 212 ? 0.917 -40.844 -10.328 1 83.5 212 ASP B C 1
ATOM 7159 O O . ASP B 1 212 ? 0.975 -41.062 -11.539 1 83.5 212 ASP B O 1
ATOM 7163 N N . ILE B 1 213 ? 0.172 -40 -9.789 1 84 213 ILE B N 1
ATOM 7164 C CA . ILE B 1 213 ? -0.738 -39.188 -10.586 1 84 213 ILE B CA 1
ATOM 7165 C C . ILE B 1 213 ? 0.062 -38.281 -11.508 1 84 213 ILE B C 1
ATOM 7167 O O . ILE B 1 213 ? -0.279 -38.094 -12.68 1 84 213 ILE B O 1
ATOM 7171 N N . CYS B 1 214 ? 1.123 -37.688 -10.977 1 88.75 214 CYS B N 1
ATOM 7172 C CA . CYS B 1 214 ? 1.972 -36.812 -11.797 1 88.75 214 CYS B CA 1
ATOM 7173 C C . CYS B 1 214 ? 2.594 -37.625 -12.938 1 88.75 214 CYS B C 1
ATOM 7175 O O . CYS B 1 214 ? 2.643 -37.156 -14.078 1 88.75 214 CYS B O 1
ATOM 7177 N N . ASP B 1 215 ? 3.041 -38.844 -12.656 1 84.56 215 ASP B N 1
ATOM 7178 C CA . ASP B 1 215 ? 3.604 -39.719 -13.672 1 84.56 215 ASP B CA 1
ATOM 7179 C C . ASP B 1 215 ? 2.578 -40.031 -14.766 1 84.56 215 ASP B C 1
ATOM 7181 O O . ASP B 1 215 ? 2.895 -39.969 -15.953 1 84.56 215 ASP B O 1
ATOM 7185 N N . GLU B 1 216 ? 1.402 -40.25 -14.352 1 82.06 216 GLU B N 1
ATOM 7186 C CA . GLU B 1 216 ? 0.34 -40.656 -15.266 1 82.06 216 GLU B CA 1
ATOM 7187 C C . GLU B 1 216 ? -0.123 -39.469 -16.125 1 82.06 216 GLU B C 1
ATOM 7189 O O . GLU B 1 216 ? -0.406 -39.656 -17.312 1 82.06 216 GLU B O 1
ATOM 7194 N N . LEU B 1 217 ? -0.159 -38.312 -15.523 1 82.38 217 LEU B N 1
ATOM 7195 C CA . LEU B 1 217 ? -0.749 -37.156 -16.219 1 82.38 217 LEU B CA 1
ATOM 7196 C C . LEU B 1 217 ? 0.317 -36.375 -16.953 1 82.38 217 LEU B C 1
ATOM 7198 O O . LEU B 1 217 ? -0.003 -35.438 -17.703 1 82.38 217 LEU B O 1
ATOM 7202 N N . GLY B 1 218 ? 1.578 -36.781 -16.75 1 86.75 218 GLY B N 1
ATOM 7203 C CA . GLY B 1 218 ? 2.652 -36.031 -17.391 1 86.75 218 GLY B CA 1
ATOM 7204 C C . GLY B 1 218 ? 2.936 -34.688 -16.75 1 86.75 218 GLY B C 1
ATOM 7205 O O . GLY B 1 218 ? 3.229 -33.719 -17.438 1 86.75 218 GLY B O 1
ATOM 7206 N N . ILE B 1 219 ? 2.736 -34.656 -15.461 1 91.31 219 ILE B N 1
ATOM 7207 C CA . ILE B 1 219 ? 3.006 -33.438 -14.711 1 91.31 219 ILE B CA 1
ATOM 7208 C C . ILE B 1 219 ? 4.406 -33.5 -14.102 1 91.31 219 ILE B C 1
ATOM 7210 O O . ILE B 1 219 ? 4.707 -34.406 -13.312 1 91.31 219 ILE B O 1
ATOM 7214 N N . LEU B 1 220 ? 5.234 -32.562 -14.484 1 92.81 220 LEU B N 1
ATOM 7215 C CA . LEU B 1 220 ? 6.574 -32.5 -13.914 1 92.81 220 LEU B CA 1
ATOM 7216 C C . LEU B 1 220 ? 6.512 -32.094 -12.445 1 92.81 220 LEU B C 1
ATOM 7218 O O . LEU B 1 220 ? 5.605 -31.359 -12.039 1 92.81 220 LEU B O 1
ATOM 7222 N N . VAL B 1 221 ? 7.504 -32.594 -11.719 1 94 221 VAL B N 1
ATOM 7223 C CA . VAL B 1 221 ? 7.516 -32.25 -10.297 1 94 221 VAL B CA 1
ATOM 7224 C C . VAL B 1 221 ? 8.805 -31.516 -9.945 1 94 221 VAL B C 1
ATOM 7226 O O . VAL B 1 221 ? 9.906 -32 -10.234 1 94 221 VAL B O 1
ATOM 7229 N N . TRP B 1 222 ? 8.672 -30.312 -9.469 1 97.56 222 TRP B N 1
ATOM 7230 C CA . TRP B 1 222 ? 9.695 -29.578 -8.734 1 97.56 222 TRP B CA 1
ATOM 7231 C C . TRP B 1 222 ? 9.609 -29.859 -7.242 1 97.56 222 TRP B C 1
ATOM 7233 O O . TRP B 1 222 ? 8.672 -29.406 -6.574 1 97.56 222 TRP B O 1
ATOM 7243 N N . GLN B 1 223 ? 10.602 -30.641 -6.734 1 96.44 223 GLN B N 1
ATOM 7244 C CA . GLN B 1 223 ? 10.562 -31.078 -5.344 1 96.44 223 GLN B CA 1
ATOM 7245 C C . GLN B 1 223 ? 11.547 -30.281 -4.484 1 96.44 223 GLN B C 1
ATOM 7247 O O . GLN B 1 223 ? 12.758 -30.391 -4.668 1 96.44 223 GLN B O 1
ATOM 7252 N N . ASP B 1 224 ? 10.984 -29.562 -3.549 1 97.31 224 ASP B N 1
ATOM 7253 C CA . ASP B 1 224 ? 11.859 -28.969 -2.547 1 97.31 224 ASP B CA 1
ATOM 7254 C C . ASP B 1 224 ? 12.211 -29.969 -1.454 1 97.31 224 ASP B C 1
ATOM 7256 O O . ASP B 1 224 ? 11.359 -30.766 -1.032 1 97.31 224 ASP B O 1
ATOM 7260 N N . VAL B 1 225 ? 13.5 -29.844 -1.025 1 96.75 225 VAL B N 1
ATOM 7261 C CA . VAL B 1 225 ? 13.758 -30.422 0.291 1 96.75 225 VAL B CA 1
ATOM 7262 C C . VAL B 1 225 ? 12.938 -29.688 1.346 1 96.75 225 VAL B C 1
ATOM 7264 O O . VAL B 1 225 ? 12.648 -28.5 1.193 1 96.75 225 VAL B O 1
ATOM 7267 N N . CYS B 1 226 ? 12.531 -30.375 2.359 1 94.06 226 CYS B N 1
ATOM 7268 C CA . CYS B 1 226 ? 11.594 -29.797 3.314 1 94.06 226 CYS B CA 1
ATOM 7269 C C . CYS B 1 226 ? 12.297 -28.812 4.23 1 94.06 226 CYS B C 1
ATOM 7271 O O . CYS B 1 226 ? 12.328 -28.984 5.449 1 94.06 226 CYS B O 1
ATOM 7273 N N . LEU B 1 227 ? 12.852 -27.781 3.654 1 96.31 227 LEU B N 1
ATOM 7274 C CA . LEU B 1 227 ? 13.469 -26.625 4.301 1 96.31 227 LEU B CA 1
ATOM 7275 C C . LEU B 1 227 ? 12.977 -25.328 3.678 1 96.31 227 LEU B C 1
ATOM 7277 O O . LEU B 1 227 ? 13.016 -25.156 2.455 1 96.31 227 LEU B O 1
ATOM 7281 N N . ALA B 1 228 ? 12.398 -24.438 4.512 1 96.5 228 ALA B N 1
ATOM 7282 C CA . ALA B 1 228 ? 11.812 -23.219 3.949 1 96.5 228 ALA B CA 1
ATOM 7283 C C . ALA B 1 228 ? 11.953 -22.047 4.918 1 96.5 228 ALA B C 1
ATOM 7285 O O . ALA B 1 228 ? 11.742 -22.203 6.125 1 96.5 228 ALA B O 1
ATOM 7286 N N . CYS B 1 229 ? 12.25 -20.906 4.375 1 93.75 229 CYS B N 1
ATOM 7287 C CA . CYS B 1 229 ? 12.195 -19.609 5.027 1 93.75 229 CYS B CA 1
ATOM 7288 C C . CYS B 1 229 ? 12.938 -19.625 6.355 1 93.75 229 CYS B C 1
ATOM 7290 O O . CYS B 1 229 ? 12.406 -19.188 7.375 1 93.75 229 CYS B O 1
ATOM 7292 N N . GLY B 1 230 ? 14.156 -20.109 6.34 1 89.69 230 GLY B N 1
ATOM 7293 C CA . GLY B 1 230 ? 14.898 -20.172 7.586 1 89.69 230 GLY B CA 1
ATOM 7294 C C . GLY B 1 230 ? 16.375 -20.5 7.383 1 89.69 230 GLY B C 1
ATOM 7295 O O . GLY B 1 230 ? 16.812 -20.688 6.25 1 89.69 230 GLY B O 1
ATOM 7296 N N . ASP B 1 231 ? 17.062 -20.375 8.492 1 90 231 ASP B N 1
ATOM 7297 C CA . ASP B 1 231 ? 18.422 -20.906 8.602 1 90 231 ASP B CA 1
ATOM 7298 C C . ASP B 1 231 ? 18.453 -22.125 9.531 1 90 231 ASP B C 1
ATOM 7300 O O . ASP B 1 231 ? 17.891 -22.078 10.625 1 90 231 ASP B O 1
ATOM 7304 N N . TYR B 1 232 ? 19.078 -23.156 9.047 1 91.19 232 TYR B N 1
ATOM 7305 C CA . TYR B 1 232 ? 19.078 -24.422 9.781 1 91.19 232 TYR B CA 1
ATOM 7306 C C . TYR B 1 232 ? 20.469 -24.719 10.328 1 91.19 232 TYR B C 1
ATOM 7308 O O . TYR B 1 232 ? 21.484 -24.312 9.75 1 91.19 232 TYR B O 1
ATOM 7316 N N . PRO B 1 233 ? 20.453 -25.406 11.438 1 91.06 233 PRO B N 1
ATOM 7317 C CA . PRO B 1 233 ? 21.719 -25.562 12.156 1 91.06 233 PRO B CA 1
ATOM 7318 C C . PRO B 1 233 ? 22.594 -26.672 11.578 1 91.06 233 PRO B C 1
ATOM 7320 O O . PRO B 1 233 ? 22.891 -27.656 12.258 1 91.06 233 PRO B O 1
ATOM 7323 N N . ALA B 1 234 ? 23.109 -26.453 10.398 1 92.69 234 ALA B N 1
ATOM 7324 C CA . ALA B 1 234 ? 23.969 -27.422 9.711 1 92.69 234 ALA B CA 1
ATOM 7325 C C . ALA B 1 234 ? 25.312 -27.562 10.414 1 92.69 234 ALA B C 1
ATOM 7327 O O . ALA B 1 234 ? 26.062 -28.5 10.141 1 92.69 234 ALA B O 1
ATOM 7328 N N . ASN B 1 235 ? 25.578 -26.641 11.352 1 91.5 235 ASN B N 1
ATOM 7329 C CA . ASN B 1 235 ? 26.797 -26.703 12.141 1 91.5 235 ASN B CA 1
ATOM 7330 C C . ASN B 1 235 ? 26.672 -27.719 13.281 1 91.5 235 ASN B C 1
ATOM 7332 O O . ASN B 1 235 ? 27.672 -28.094 13.891 1 91.5 235 ASN B O 1
ATOM 7336 N N . ILE B 1 236 ? 25.531 -28.141 13.578 1 91.75 236 ILE B N 1
ATOM 7337 C CA . ILE B 1 236 ? 25.297 -29.203 14.555 1 91.75 236 ILE B CA 1
ATOM 7338 C C . ILE B 1 236 ? 25.281 -30.547 13.844 1 91.75 236 ILE B C 1
ATOM 7340 O O . ILE B 1 236 ? 24.375 -30.844 13.078 1 91.75 236 ILE B O 1
ATOM 7344 N N . LEU B 1 237 ? 26.234 -31.344 14.125 1 90.69 237 LEU B N 1
ATOM 7345 C CA . LEU B 1 237 ? 26.5 -32.594 13.406 1 90.69 237 LEU B CA 1
ATOM 7346 C C . LEU B 1 237 ? 25.281 -33.5 13.445 1 90.69 237 LEU B C 1
ATOM 7348 O O . LEU B 1 237 ? 24.938 -34.125 12.438 1 90.69 237 LEU B O 1
ATOM 7352 N N . GLU B 1 238 ? 24.656 -33.625 14.594 1 87 238 GLU B N 1
ATOM 7353 C CA . GLU B 1 238 ? 23.5 -34.5 14.734 1 87 238 GLU B CA 1
ATOM 7354 C C . GLU B 1 238 ? 22.375 -34.062 13.797 1 87 238 GLU B C 1
ATOM 7356 O O . GLU B 1 238 ? 21.703 -34.906 13.188 1 87 238 GLU B O 1
ATOM 7361 N N . TRP B 1 239 ? 22.125 -32.844 13.68 1 89.12 239 TRP B N 1
ATOM 7362 C CA . TRP B 1 239 ? 21.078 -32.344 12.812 1 89.12 239 TRP B CA 1
ATOM 7363 C C . TRP B 1 239 ? 21.438 -32.531 11.344 1 89.12 239 TRP B C 1
ATOM 7365 O O . TRP B 1 239 ? 20.594 -32.938 10.539 1 89.12 239 TRP B O 1
ATOM 7375 N N . GLU B 1 240 ? 22.719 -32.25 11.07 1 92.06 240 GLU B N 1
ATOM 7376 C CA . GLU B 1 240 ? 23.234 -32.438 9.719 1 92.06 240 GLU B CA 1
ATOM 7377 C C . GLU B 1 240 ? 23 -33.875 9.258 1 92.06 240 GLU B C 1
ATOM 7379 O O . GLU B 1 240 ? 22.484 -34.094 8.164 1 92.06 240 GLU B O 1
ATOM 7384 N N . LYS B 1 241 ? 23.297 -34.781 10.07 1 89.56 241 LYS B N 1
ATOM 7385 C CA . LYS B 1 241 ? 23.141 -36.188 9.727 1 89.56 241 LYS B CA 1
ATOM 7386 C C . LYS B 1 241 ? 21.672 -36.594 9.578 1 89.56 241 LYS B C 1
ATOM 7388 O O . LYS B 1 241 ? 21.328 -37.406 8.727 1 89.56 241 LYS B O 1
ATOM 7393 N N . SER B 1 242 ? 20.969 -36.031 10.391 1 90.31 242 SER B N 1
ATOM 7394 C CA . SER B 1 242 ? 19.531 -36.344 10.375 1 90.31 242 SER B CA 1
ATOM 7395 C C . SER B 1 242 ? 18.891 -35.875 9.062 1 90.31 242 SER B C 1
ATOM 7397 O O . SER B 1 242 ? 18.156 -36.656 8.438 1 90.31 242 SER B O 1
ATOM 7399 N N . ILE B 1 243 ? 19.172 -34.688 8.609 1 93.5 243 ILE B N 1
ATOM 7400 C CA . ILE B 1 243 ? 18.562 -34.156 7.398 1 93.5 243 ILE B CA 1
ATOM 7401 C C . ILE B 1 243 ? 19.109 -34.906 6.18 1 93.5 243 ILE B C 1
ATOM 7403 O O . ILE B 1 243 ? 18.391 -35.125 5.203 1 93.5 243 ILE B O 1
ATOM 7407 N N . GLU B 1 244 ? 20.375 -35.25 6.215 1 93.62 244 GLU B N 1
ATOM 7408 C CA . GLU B 1 244 ? 20.953 -36.031 5.137 1 93.62 244 GLU B CA 1
ATOM 7409 C C . GLU B 1 244 ? 20.297 -37.406 5.047 1 93.62 244 GLU B C 1
ATOM 7411 O O . GLU B 1 244 ? 20.016 -37.906 3.951 1 93.62 244 GLU B O 1
ATOM 7416 N N . ALA B 1 245 ? 20.062 -37.969 6.191 1 89.88 245 ALA B N 1
ATOM 7417 C CA . ALA B 1 245 ? 19.391 -39.281 6.238 1 89.88 245 ALA B CA 1
ATOM 7418 C C . ALA B 1 245 ? 17.969 -39.188 5.684 1 89.88 245 ALA B C 1
ATOM 7420 O O . ALA B 1 245 ? 17.516 -40.094 4.98 1 89.88 245 ALA B O 1
ATOM 7421 N N . GLU B 1 246 ? 17.344 -38.188 6.012 1 91.31 246 GLU B N 1
ATOM 7422 C CA . GLU B 1 246 ? 15.992 -37.969 5.5 1 91.31 246 GLU B CA 1
ATOM 7423 C C . GLU B 1 246 ? 15.992 -37.875 3.979 1 91.31 246 GLU B C 1
ATOM 7425 O O . GLU B 1 246 ? 15.172 -38.5 3.312 1 91.31 246 GLU B O 1
ATOM 7430 N N . LEU B 1 247 ? 16.875 -37.062 3.484 1 94.12 247 LEU B N 1
ATOM 7431 C CA . LEU B 1 247 ? 16.953 -36.906 2.039 1 94.12 247 LEU B CA 1
ATOM 7432 C C . LEU B 1 247 ? 17.25 -38.219 1.349 1 94.12 247 LEU B C 1
ATOM 7434 O O . LEU B 1 247 ? 16.609 -38.562 0.356 1 94.12 247 LEU B O 1
ATOM 7438 N N . ARG B 1 248 ? 18.172 -38.969 1.93 1 89.19 248 ARG B N 1
ATOM 7439 C CA . ARG B 1 248 ? 18.5 -40.281 1.376 1 89.19 248 ARG B CA 1
ATOM 7440 C C . ARG B 1 248 ? 17.297 -41.219 1.383 1 89.19 248 ARG B C 1
ATOM 7442 O O . ARG B 1 248 ? 17.047 -41.938 0.413 1 89.19 248 ARG B O 1
ATOM 7449 N N . HIS B 1 249 ? 16.609 -41.156 2.439 1 87 249 HIS B N 1
ATOM 7450 C CA . HIS B 1 249 ? 15.414 -42 2.564 1 87 249 HIS B CA 1
ATOM 7451 C C . HIS B 1 249 ? 14.398 -41.656 1.475 1 87 249 HIS B C 1
ATOM 7453 O O . HIS B 1 249 ? 13.844 -42.562 0.846 1 87 249 HIS B O 1
ATOM 7459 N N . GLN B 1 250 ? 14.141 -40.438 1.221 1 89.94 250 GLN B N 1
ATOM 7460 C CA . GLN B 1 250 ? 13.172 -40 0.219 1 89.94 250 GLN B CA 1
ATOM 7461 C C . GLN B 1 250 ? 13.602 -40.438 -1.182 1 89.94 250 GLN B C 1
ATOM 7463 O O . GLN B 1 250 ? 12.781 -40.875 -1.984 1 89.94 250 GLN B O 1
ATOM 7468 N N . ILE B 1 251 ? 14.828 -40.312 -1.393 1 87.81 251 ILE B N 1
ATOM 7469 C CA . ILE B 1 251 ? 15.367 -40.594 -2.723 1 87.81 251 ILE B CA 1
ATOM 7470 C C . ILE B 1 251 ? 15.391 -42.094 -2.984 1 87.81 251 ILE B C 1
ATOM 7472 O O . ILE B 1 251 ? 14.938 -42.562 -4.031 1 87.81 251 ILE B O 1
ATOM 7476 N N . THR B 1 252 ? 15.844 -42.844 -2.018 1 82.5 252 THR B N 1
ATOM 7477 C CA . THR B 1 252 ? 16.125 -44.25 -2.25 1 82.5 252 THR B CA 1
ATOM 7478 C C . THR B 1 252 ? 14.984 -45.125 -1.72 1 82.5 252 THR B C 1
ATOM 7480 O O . THR B 1 252 ? 14.242 -45.719 -2.498 1 82.5 252 THR B O 1
ATOM 7483 N N . ASP B 1 253 ? 14.742 -45 -0.462 1 78.56 253 ASP B N 1
ATOM 7484 C CA . ASP B 1 253 ? 13.789 -45.906 0.175 1 78.56 253 ASP B CA 1
ATOM 7485 C C . ASP B 1 253 ? 12.367 -45.656 -0.341 1 78.56 253 ASP B C 1
ATOM 7487 O O . ASP B 1 253 ? 11.633 -46.594 -0.633 1 78.56 253 ASP B O 1
ATOM 7491 N N . ARG B 1 254 ? 12.039 -44.438 -0.487 1 81.5 254 ARG B N 1
ATOM 7492 C CA . ARG B 1 254 ? 10.719 -44.094 -1.008 1 81.5 254 ARG B CA 1
ATOM 7493 C C . ARG B 1 254 ? 10.695 -44.188 -2.531 1 81.5 254 ARG B C 1
ATOM 7495 O O . ARG B 1 254 ? 9.625 -44.219 -3.139 1 81.5 254 ARG B O 1
ATOM 7502 N N . GLY B 1 255 ? 11.844 -44.125 -3.125 1 82.12 255 GLY B N 1
ATOM 7503 C CA . GLY B 1 255 ? 11.977 -44.375 -4.551 1 82.12 255 GLY B CA 1
ATOM 7504 C C . GLY B 1 255 ? 11.664 -43.156 -5.402 1 82.12 255 GLY B C 1
ATOM 7505 O O . GLY B 1 255 ? 11.312 -43.281 -6.574 1 82.12 255 GLY B O 1
ATOM 7506 N N . LEU B 1 256 ? 11.758 -41.969 -4.887 1 86.44 256 LEU B N 1
ATOM 7507 C CA . LEU B 1 256 ? 11.438 -40.75 -5.645 1 86.44 256 LEU B CA 1
ATOM 7508 C C . LEU B 1 256 ? 12.367 -40.594 -6.844 1 86.44 256 LEU B C 1
ATOM 7510 O O . LEU B 1 256 ? 12 -40 -7.852 1 86.44 256 LEU B O 1
ATOM 7514 N N . VAL B 1 257 ? 13.523 -41.156 -6.738 1 79.31 257 VAL B N 1
ATOM 7515 C CA . VAL B 1 257 ? 14.516 -41.062 -7.805 1 79.31 257 VAL B CA 1
ATOM 7516 C C . VAL B 1 257 ? 14.008 -41.812 -9.039 1 79.31 257 VAL B C 1
ATOM 7518 O O . VAL B 1 257 ? 14.438 -41.531 -10.164 1 79.31 257 VAL B O 1
ATOM 7521 N N . ASN B 1 258 ? 13.031 -42.625 -8.875 1 75.94 258 ASN B N 1
ATOM 7522 C CA . ASN B 1 258 ? 12.547 -43.469 -9.977 1 75.94 258 ASN B CA 1
ATOM 7523 C C . ASN B 1 258 ? 11.312 -42.844 -10.633 1 75.94 258 ASN B C 1
ATOM 7525 O O . ASN B 1 258 ? 10.781 -43.406 -11.602 1 75.94 258 ASN B O 1
ATOM 7529 N N . ARG B 1 259 ? 10.867 -41.781 -10.164 1 82.38 259 ARG B N 1
ATOM 7530 C CA . ARG B 1 259 ? 9.672 -41.125 -10.695 1 82.38 259 ARG B CA 1
ATOM 7531 C C . ARG B 1 259 ? 10 -40.344 -11.961 1 82.38 259 ARG B C 1
ATOM 7533 O O . ARG B 1 259 ? 10.797 -39.406 -11.914 1 82.38 259 ARG B O 1
ATOM 7540 N N . PRO B 1 260 ? 9.406 -40.719 -13.086 1 82.81 260 PRO B N 1
ATOM 7541 C CA . PRO B 1 260 ? 9.711 -39.969 -14.297 1 82.81 260 PRO B CA 1
ATOM 7542 C C . PRO B 1 260 ? 9.266 -38.5 -14.203 1 82.81 260 PRO B C 1
ATOM 7544 O O . PRO B 1 260 ? 9.82 -37.625 -14.875 1 82.81 260 PRO B O 1
ATOM 7547 N N . SER B 1 261 ? 8.297 -38.25 -13.359 1 89.25 261 SER B N 1
ATOM 7548 C CA . SER B 1 261 ? 7.789 -36.875 -13.219 1 89.25 261 SER B CA 1
ATOM 7549 C C . SER B 1 261 ? 8.766 -36 -12.438 1 89.25 261 SER B C 1
ATOM 7551 O O . SER B 1 261 ? 8.758 -34.781 -12.578 1 89.25 261 SER B O 1
ATOM 7553 N N . LEU B 1 262 ? 9.57 -36.562 -11.555 1 90.88 262 LEU B N 1
ATOM 7554 C CA . LEU B 1 262 ? 10.5 -35.781 -10.75 1 90.88 262 LEU B CA 1
ATOM 7555 C C . LEU B 1 262 ? 11.586 -35.156 -11.625 1 90.88 262 LEU B C 1
ATOM 7557 O O . LEU B 1 262 ? 12.398 -35.875 -12.211 1 90.88 262 LEU B O 1
ATOM 7561 N N . THR B 1 263 ? 11.609 -33.906 -11.672 1 90.88 263 THR B N 1
ATOM 7562 C CA . THR B 1 263 ? 12.438 -33.188 -12.641 1 90.88 263 THR B CA 1
ATOM 7563 C C . THR B 1 263 ? 13.57 -32.438 -11.945 1 90.88 263 THR B C 1
ATOM 7565 O O . THR B 1 263 ? 14.68 -32.344 -12.477 1 90.88 263 THR B O 1
ATOM 7568 N N . ILE B 1 264 ? 13.312 -31.938 -10.836 1 94 264 ILE B N 1
ATOM 7569 C CA . ILE B 1 264 ? 14.297 -31.094 -10.164 1 94 264 ILE B CA 1
ATOM 7570 C C . ILE B 1 264 ? 14.117 -31.219 -8.648 1 94 264 ILE B C 1
ATOM 7572 O O . ILE B 1 264 ? 12.992 -31.25 -8.148 1 94 264 ILE B O 1
ATOM 7576 N N . TRP B 1 265 ? 15.273 -31.375 -7.973 1 94.69 265 TRP B N 1
ATOM 7577 C CA . TRP B 1 265 ? 15.375 -31.188 -6.527 1 94.69 265 TRP B CA 1
ATOM 7578 C C . TRP B 1 265 ? 15.891 -29.781 -6.203 1 94.69 265 TRP B C 1
ATOM 7580 O O . TRP B 1 265 ? 16.906 -29.359 -6.746 1 94.69 265 TRP B O 1
ATOM 7590 N N . ALA B 1 266 ? 15.141 -29.078 -5.41 1 96.94 266 ALA B N 1
ATOM 7591 C CA . ALA B 1 266 ? 15.625 -27.797 -4.902 1 96.94 266 ALA B CA 1
ATOM 7592 C C . ALA B 1 266 ? 15.969 -27.891 -3.416 1 96.94 266 ALA B C 1
ATOM 7594 O O . ALA B 1 266 ? 15.211 -28.484 -2.637 1 96.94 266 ALA B O 1
ATOM 7595 N N . GLY B 1 267 ? 17.047 -27.266 -3.014 1 97.44 267 GLY B N 1
ATOM 7596 C CA . GLY B 1 267 ? 17.562 -27.422 -1.662 1 97.44 267 GLY B CA 1
ATOM 7597 C C . GLY B 1 267 ? 16.688 -26.75 -0.612 1 97.44 267 GLY B C 1
ATOM 7598 O O . GLY B 1 267 ? 16.656 -27.203 0.537 1 97.44 267 GLY B O 1
ATOM 7599 N N . SER B 1 268 ? 16.125 -25.688 -0.995 1 97.06 268 SER B N 1
ATOM 7600 C CA . SER B 1 268 ? 15.297 -24.969 -0.023 1 97.06 268 SER B CA 1
ATOM 7601 C C . SER B 1 268 ? 14.383 -23.953 -0.709 1 97.06 268 SER B C 1
ATOM 7603 O O . SER B 1 268 ? 14.578 -23.625 -1.882 1 97.06 268 SER B O 1
ATOM 7605 N N . ASN B 1 269 ? 13.344 -23.609 0.096 1 98 269 ASN B N 1
ATOM 7606 C CA . ASN B 1 269 ? 12.516 -22.484 -0.301 1 98 269 ASN B CA 1
ATOM 7607 C C . ASN B 1 269 ? 12.906 -21.219 0.447 1 98 269 ASN B C 1
ATOM 7609 O O . ASN B 1 269 ? 12.703 -21.109 1.658 1 98 269 ASN B O 1
ATOM 7613 N N . GLU B 1 270 ? 13.414 -20.219 -0.179 1 97.5 270 GLU B N 1
ATOM 7614 C CA . GLU B 1 270 ? 13.594 -18.828 0.226 1 97.5 270 GLU B CA 1
ATOM 7615 C C . GLU B 1 270 ? 14.617 -18.719 1.354 1 97.5 270 GLU B C 1
ATOM 7617 O O . GLU B 1 270 ? 14.672 -17.688 2.043 1 97.5 270 GLU B O 1
ATOM 7622 N N . ASP B 1 271 ? 15.445 -19.703 1.586 1 96.88 271 ASP B N 1
ATOM 7623 C CA . ASP B 1 271 ? 16.453 -19.609 2.645 1 96.88 271 ASP B CA 1
ATOM 7624 C C . ASP B 1 271 ? 17.547 -18.609 2.268 1 96.88 271 ASP B C 1
ATOM 7626 O O . ASP B 1 271 ? 18.062 -17.891 3.127 1 96.88 271 ASP B O 1
ATOM 7630 N N . TYR B 1 272 ? 17.922 -18.609 0.954 1 96.44 272 TYR B N 1
ATOM 7631 C CA . TYR B 1 272 ? 18.922 -17.641 0.51 1 96.44 272 TYR B CA 1
ATOM 7632 C C . TYR B 1 272 ? 18.391 -16.219 0.635 1 96.44 272 TYR B C 1
ATOM 7634 O O . TYR B 1 272 ? 19.141 -15.289 0.979 1 96.44 272 TYR B O 1
ATOM 7642 N N . GLN B 1 273 ? 17.094 -16.047 0.388 1 95 273 GLN B N 1
ATOM 7643 C CA . GLN B 1 273 ? 16.484 -14.734 0.566 1 95 273 GLN B CA 1
ATOM 7644 C C . GLN B 1 273 ? 16.562 -14.297 2.025 1 95 273 GLN B C 1
ATOM 7646 O O . GLN B 1 273 ? 16.906 -13.148 2.316 1 95 273 GLN B O 1
ATOM 7651 N N . VAL B 1 274 ? 16.219 -15.133 2.924 1 94.75 274 VAL B N 1
ATOM 7652 C CA . VAL B 1 274 ? 16.281 -14.852 4.355 1 94.75 274 VAL B CA 1
ATOM 7653 C C . VAL B 1 274 ? 17.703 -14.508 4.758 1 94.75 274 VAL B C 1
ATOM 7655 O O . VAL B 1 274 ? 17.938 -13.555 5.5 1 94.75 274 VAL B O 1
ATOM 7658 N N . ALA B 1 275 ? 18.641 -15.281 4.238 1 95 275 ALA B N 1
ATOM 7659 C CA . ALA B 1 275 ? 20.047 -15.07 4.566 1 95 275 ALA B CA 1
ATOM 7660 C C . ALA B 1 275 ? 20.516 -13.695 4.105 1 95 275 ALA B C 1
ATOM 7662 O O . ALA B 1 275 ? 21.234 -13 4.828 1 95 275 ALA B O 1
ATOM 7663 N N . GLU B 1 276 ? 20.125 -13.289 2.934 1 94.12 276 GLU B N 1
ATOM 7664 C CA . GLU B 1 276 ? 20.484 -11.992 2.369 1 94.12 276 GLU B CA 1
ATOM 7665 C C . GLU B 1 276 ? 19.875 -10.852 3.178 1 94.12 276 GLU B C 1
ATOM 7667 O O . GLU B 1 276 ? 20.531 -9.828 3.406 1 94.12 276 GLU B O 1
ATOM 7672 N N . GLU B 1 277 ? 18.672 -11.047 3.645 1 89.62 277 GLU B N 1
ATOM 7673 C CA . GLU B 1 277 ? 17.938 -9.961 4.285 1 89.62 277 GLU B CA 1
ATOM 7674 C C . GLU B 1 277 ? 18.266 -9.867 5.77 1 89.62 277 GLU B C 1
ATOM 7676 O O . GLU B 1 277 ? 18.281 -8.773 6.336 1 89.62 277 GLU B O 1
ATOM 7681 N N . GLU B 1 278 ? 18.547 -10.969 6.387 1 88.75 278 GLU B N 1
ATOM 7682 C CA . GLU B 1 278 ? 18.5 -10.953 7.844 1 88.75 278 GLU B CA 1
ATOM 7683 C C . GLU B 1 278 ? 19.828 -11.414 8.438 1 88.75 278 GLU B C 1
ATOM 7685 O O . GLU B 1 278 ? 20.109 -11.164 9.617 1 88.75 278 GLU B O 1
ATOM 7690 N N . LEU B 1 279 ? 20.688 -12.125 7.598 1 88.31 279 LEU B N 1
ATOM 7691 C CA . LEU B 1 279 ? 21.766 -12.844 8.258 1 88.31 279 LEU B CA 1
ATOM 7692 C C . LEU B 1 279 ? 23.125 -12.305 7.812 1 88.31 279 LEU B C 1
ATOM 7694 O O . LEU B 1 279 ? 24.172 -12.852 8.188 1 88.31 279 LEU B O 1
ATOM 7698 N N . GLY B 1 280 ? 23.109 -11.203 7.023 1 85.62 280 GLY B N 1
ATOM 7699 C CA . GLY B 1 280 ? 24.375 -10.672 6.551 1 85.62 280 GLY B CA 1
ATOM 7700 C C . GLY B 1 280 ? 25.109 -11.617 5.625 1 85.62 280 GLY B C 1
ATOM 7701 O O . GLY B 1 280 ? 26.344 -11.688 5.652 1 85.62 280 GLY B O 1
ATOM 7702 N N . TYR B 1 281 ? 24.375 -12.43 4.93 1 86.75 281 TYR B N 1
ATOM 7703 C CA . TYR B 1 281 ? 24.875 -13.391 3.957 1 86.75 281 TYR B CA 1
ATOM 7704 C C . TYR B 1 281 ? 25.688 -12.695 2.873 1 86.75 281 TYR B C 1
ATOM 7706 O O . TYR B 1 281 ? 25.266 -11.688 2.311 1 86.75 281 TYR B O 1
ATOM 7714 N N . ASP B 1 282 ? 26.953 -13.195 2.725 1 83.81 282 ASP B N 1
ATOM 7715 C CA . ASP B 1 282 ? 27.859 -12.781 1.665 1 83.81 282 ASP B CA 1
ATOM 7716 C C . ASP B 1 282 ? 28.125 -13.922 0.685 1 83.81 282 ASP B C 1
ATOM 7718 O O . ASP B 1 282 ? 28.75 -14.93 1.04 1 83.81 282 ASP B O 1
ATOM 7722 N N . GLN B 1 283 ? 27.719 -13.781 -0.54 1 85.69 283 GLN B N 1
ATOM 7723 C CA . GLN B 1 283 ? 27.859 -14.812 -1.558 1 85.69 283 GLN B CA 1
ATOM 7724 C C . GLN B 1 283 ? 29.328 -15.109 -1.828 1 85.69 283 GLN B C 1
ATOM 7726 O O . GLN B 1 283 ? 29.703 -16.234 -2.162 1 85.69 283 GLN B O 1
ATOM 7731 N N . GLY B 1 284 ? 30.172 -14.109 -1.656 1 85 284 GLY B N 1
ATOM 7732 C CA . GLY B 1 284 ? 31.594 -14.227 -1.963 1 85 284 GLY B CA 1
ATOM 7733 C C . GLY B 1 284 ? 32.406 -14.742 -0.796 1 85 284 GLY B C 1
ATOM 7734 O O . GLY B 1 284 ? 33.656 -14.82 -0.881 1 85 284 GLY B O 1
ATOM 7735 N N . GLU B 1 285 ? 31.719 -15.148 0.191 1 87.88 285 GLU B N 1
ATOM 7736 C CA . GLU B 1 285 ? 32.438 -15.648 1.359 1 87.88 285 GLU B CA 1
ATOM 7737 C C . GLU B 1 285 ? 33.312 -16.859 1 1 87.88 285 GLU B C 1
ATOM 7739 O O . GLU B 1 285 ? 32.875 -17.734 0.244 1 87.88 285 GLU B O 1
ATOM 7744 N N . ASP B 1 286 ? 34.531 -16.953 1.475 1 85.81 286 ASP B N 1
ATOM 7745 C CA . ASP B 1 286 ? 35.438 -18.078 1.268 1 85.81 286 ASP B CA 1
ATOM 7746 C C . ASP B 1 286 ? 34.875 -19.359 1.873 1 85.81 286 ASP B C 1
ATOM 7748 O O . ASP B 1 286 ? 34.656 -19.438 3.086 1 85.81 286 ASP B O 1
ATOM 7752 N N . PRO B 1 287 ? 34.625 -20.328 1.032 1 88.5 287 PRO B N 1
ATOM 7753 C CA . PRO B 1 287 ? 34.031 -21.562 1.546 1 88.5 287 PRO B CA 1
ATOM 7754 C C . PRO B 1 287 ? 35 -22.359 2.414 1 88.5 287 PRO B C 1
ATOM 7756 O O . PRO B 1 287 ? 34.594 -23.219 3.195 1 88.5 287 PRO B O 1
ATOM 7759 N N . GLY B 1 288 ? 36.281 -22.062 2.336 1 89.19 288 GLY B N 1
ATOM 7760 C CA . GLY B 1 288 ? 37.25 -22.938 2.945 1 89.19 288 GLY B CA 1
ATOM 7761 C C . GLY B 1 288 ? 37.281 -24.328 2.312 1 89.19 288 GLY B C 1
ATOM 7762 O O . GLY B 1 288 ? 37 -24.469 1.118 1 89.19 288 GLY B O 1
ATOM 7763 N N . LYS B 1 289 ? 37.875 -25.234 3.166 1 86.06 289 LYS B N 1
ATOM 7764 C CA . LYS B 1 289 ? 37.906 -26.609 2.656 1 86.06 289 LYS B CA 1
ATOM 7765 C C . LYS B 1 289 ? 36.531 -27.234 2.658 1 86.06 289 LYS B C 1
ATOM 7767 O O . LYS B 1 289 ? 35.875 -27.359 3.711 1 86.06 289 LYS B O 1
ATOM 7772 N N . ASP B 1 290 ? 36 -27.562 1.552 1 87.75 290 ASP B N 1
ATOM 7773 C CA . ASP B 1 290 ? 34.75 -28.25 1.333 1 87.75 290 ASP B CA 1
ATOM 7774 C C . ASP B 1 290 ? 33.594 -27.5 1.992 1 87.75 290 ASP B C 1
ATOM 7776 O O . ASP B 1 290 ? 32.656 -28.125 2.508 1 87.75 290 ASP B O 1
ATOM 7780 N N . GLY B 1 291 ? 33.781 -26.172 2.121 1 89.44 291 GLY B N 1
ATOM 7781 C CA . GLY B 1 291 ? 32.688 -25.359 2.633 1 89.44 291 GLY B CA 1
ATOM 7782 C C . GLY B 1 291 ? 32.688 -25.25 4.148 1 89.44 291 GLY B C 1
ATOM 7783 O O . GLY B 1 291 ? 31.688 -24.812 4.742 1 89.44 291 GLY B O 1
ATOM 7784 N N . GLU B 1 292 ? 33.688 -25.625 4.871 1 89.38 292 GLU B N 1
ATOM 7785 C CA . GLU B 1 292 ? 33.75 -25.641 6.332 1 89.38 292 GLU B CA 1
ATOM 7786 C C . GLU B 1 292 ? 33.562 -24.234 6.895 1 89.38 292 GLU B C 1
ATOM 7788 O O . GLU B 1 292 ? 33 -24.062 7.977 1 89.38 292 GLU B O 1
ATOM 7793 N N . ASN B 1 293 ? 33.969 -23.266 6.176 1 92 293 ASN B N 1
ATOM 7794 C CA . ASN B 1 293 ? 33.812 -21.891 6.629 1 92 293 ASN B CA 1
ATOM 7795 C C . ASN B 1 293 ? 32.375 -21.453 6.648 1 92 293 ASN B C 1
ATOM 7797 O O . ASN B 1 293 ? 31.953 -20.656 7.5 1 92 293 ASN B O 1
ATOM 7801 N N . TRP B 1 294 ? 31.641 -22 5.727 1 93.19 294 TRP B N 1
ATOM 7802 C CA . TRP B 1 294 ? 30.219 -21.656 5.691 1 93.19 294 TRP B CA 1
ATOM 7803 C C . TRP B 1 294 ? 29.5 -22.188 6.938 1 93.19 294 TRP B C 1
ATOM 7805 O O . TRP B 1 294 ? 28.625 -21.5 7.484 1 93.19 294 TRP B O 1
ATOM 7815 N N . LYS B 1 295 ? 29.859 -23.266 7.414 1 91.06 295 LYS B N 1
ATOM 7816 C CA . LYS B 1 295 ? 29.25 -23.875 8.594 1 91.06 295 LYS B CA 1
ATOM 7817 C C . LYS B 1 295 ? 29.469 -23.016 9.836 1 91.06 295 LYS B C 1
ATOM 7819 O O . LYS B 1 295 ? 28.641 -23 10.742 1 91.06 295 LYS B O 1
ATOM 7824 N N . LYS B 1 296 ? 30.562 -22.312 9.82 1 89.69 296 LYS B N 1
ATOM 7825 C CA . LYS B 1 296 ? 30.922 -21.484 10.969 1 89.69 296 LYS B CA 1
ATOM 7826 C C . LYS B 1 296 ? 30.391 -20.062 10.805 1 89.69 296 LYS B C 1
ATOM 7828 O O . LYS B 1 296 ? 30.453 -19.266 11.742 1 89.69 296 LYS B O 1
ATOM 7833 N N . GLY B 1 297 ? 29.922 -19.812 9.617 1 88.62 297 GLY B N 1
ATOM 7834 C CA . GLY B 1 297 ? 29.5 -18.453 9.305 1 88.62 297 GLY B CA 1
ATOM 7835 C C . GLY B 1 297 ? 28.062 -18.156 9.68 1 88.62 297 GLY B C 1
ATOM 7836 O O . GLY B 1 297 ? 27.484 -18.844 10.516 1 88.62 297 GLY B O 1
ATOM 7837 N N . SER B 1 298 ? 27.469 -17.094 9.094 1 91 298 SER B N 1
ATOM 7838 C CA . SER B 1 298 ? 26.141 -16.562 9.438 1 91 298 SER B CA 1
ATOM 7839 C C . SER B 1 298 ? 25.031 -17.375 8.766 1 91 298 SER B C 1
ATOM 7841 O O . SER B 1 298 ? 23.875 -17.266 9.141 1 91 298 SER B O 1
ATOM 7843 N N . PHE B 1 299 ? 25.453 -18.234 7.781 1 94.94 299 PHE B N 1
ATOM 7844 C CA . PHE B 1 299 ? 24.5 -19.031 7.02 1 94.94 299 PHE B CA 1
ATOM 7845 C C . PHE B 1 299 ? 24.984 -20.469 6.871 1 94.94 299 PHE B C 1
ATOM 7847 O O . PHE B 1 299 ? 25.297 -20.906 5.766 1 94.94 299 PHE B O 1
ATOM 7854 N N . PRO B 1 300 ? 24.953 -21.266 7.961 1 94.19 300 PRO B N 1
ATOM 7855 C CA . PRO B 1 300 ? 25.516 -22.625 7.953 1 94.19 300 PRO B CA 1
ATOM 7856 C C . PRO B 1 300 ? 24.797 -23.547 6.98 1 94.19 300 PRO B C 1
ATOM 7858 O O . PRO B 1 300 ? 25.406 -24.469 6.434 1 94.19 300 PRO B O 1
ATOM 7861 N N . SER B 1 301 ? 23.547 -23.312 6.699 1 95.5 301 SER B N 1
ATOM 7862 C CA . SER B 1 301 ? 22.766 -24.188 5.844 1 95.5 301 SER B CA 1
ATOM 7863 C C . SER B 1 301 ? 23.25 -24.125 4.398 1 95.5 301 SER B C 1
ATOM 7865 O O . SER B 1 301 ? 22.922 -25 3.59 1 95.5 301 SER B O 1
ATOM 7867 N N . ARG B 1 302 ? 24 -23.109 4.113 1 95.75 302 ARG B N 1
ATOM 7868 C CA . ARG B 1 302 ? 24.594 -23.031 2.785 1 95.75 302 ARG B CA 1
ATOM 7869 C C . ARG B 1 302 ? 25.375 -24.312 2.457 1 95.75 302 ARG B C 1
ATOM 7871 O O . ARG B 1 302 ? 25.375 -24.766 1.312 1 95.75 302 ARG B O 1
ATOM 7878 N N . TRP B 1 303 ? 26.062 -24.844 3.436 1 95.88 303 TRP B N 1
ATOM 7879 C CA . TRP B 1 303 ? 26.844 -26.062 3.242 1 95.88 303 TRP B CA 1
ATOM 7880 C C . TRP B 1 303 ? 25.953 -27.219 2.785 1 95.88 303 TRP B C 1
ATOM 7882 O O . TRP B 1 303 ? 26.359 -28.016 1.935 1 95.88 303 TRP B O 1
ATOM 7892 N N . LEU B 1 304 ? 24.812 -27.359 3.293 1 96.44 304 LEU B N 1
ATOM 7893 C CA . LEU B 1 304 ? 23.875 -28.391 2.857 1 96.44 304 LEU B CA 1
ATOM 7894 C C . LEU B 1 304 ? 23.531 -28.219 1.379 1 96.44 304 LEU B C 1
ATOM 7896 O O . LEU B 1 304 ? 23.625 -29.172 0.606 1 96.44 304 LEU B O 1
ATOM 7900 N N . TYR B 1 305 ? 23.234 -27.031 0.996 1 97 305 TYR B N 1
ATOM 7901 C CA . TYR B 1 305 ? 22.625 -26.75 -0.302 1 97 305 TYR B CA 1
ATOM 7902 C C . TYR B 1 305 ? 23.656 -26.844 -1.415 1 97 305 TYR B C 1
ATOM 7904 O O . TYR B 1 305 ? 23.344 -27.25 -2.531 1 97 305 TYR B O 1
ATOM 7912 N N . GLU B 1 306 ? 24.844 -26.469 -1.092 1 95.62 306 GLU B N 1
ATOM 7913 C CA . GLU B 1 306 ? 25.828 -26.328 -2.16 1 95.62 306 GLU B CA 1
ATOM 7914 C C . GLU B 1 306 ? 26.844 -27.453 -2.109 1 95.62 306 GLU B C 1
ATOM 7916 O O . GLU B 1 306 ? 27.641 -27.625 -3.035 1 95.62 306 GLU B O 1
ATOM 7921 N N . ARG B 1 307 ? 26.828 -28.312 -1.051 1 94.25 307 ARG B N 1
ATOM 7922 C CA . ARG B 1 307 ? 27.797 -29.406 -0.948 1 94.25 307 ARG B CA 1
ATOM 7923 C C . ARG B 1 307 ? 27.094 -30.734 -0.643 1 94.25 307 ARG B C 1
ATOM 7925 O O . ARG B 1 307 ? 27.062 -31.625 -1.483 1 94.25 307 ARG B O 1
ATOM 7932 N N . SER B 1 308 ? 26.438 -30.812 0.43 1 94.38 308 SER B N 1
ATOM 7933 C CA . SER B 1 308 ? 25.891 -32.062 0.926 1 94.38 308 SER B CA 1
ATOM 7934 C C . SER B 1 308 ? 24.797 -32.594 0.012 1 94.38 308 SER B C 1
ATOM 7936 O O . SER B 1 308 ? 24.891 -33.719 -0.487 1 94.38 308 SER B O 1
ATOM 7938 N N . PHE B 1 309 ? 23.812 -31.828 -0.282 1 95.69 309 PHE B N 1
ATOM 7939 C CA . PHE B 1 309 ? 22.641 -32.281 -1.028 1 95.69 309 PHE B CA 1
ATOM 7940 C C . PHE B 1 309 ? 23.016 -32.656 -2.457 1 95.69 309 PHE B C 1
ATOM 7942 O O . PHE B 1 309 ? 22.641 -33.719 -2.955 1 95.69 309 PHE B O 1
ATOM 7949 N N . PRO B 1 310 ? 23.766 -31.75 -3.131 1 92.44 310 PRO B N 1
ATOM 7950 C CA . PRO B 1 310 ? 24.156 -32.156 -4.48 1 92.44 310 PRO B CA 1
ATOM 7951 C C . PRO B 1 310 ? 24.938 -33.469 -4.492 1 92.44 310 PRO B C 1
ATOM 7953 O O . PRO B 1 310 ? 24.797 -34.281 -5.422 1 92.44 310 PRO B O 1
ATOM 7956 N N . ARG B 1 311 ? 25.734 -33.656 -3.482 1 88.31 311 ARG B N 1
ATOM 7957 C CA . ARG B 1 311 ? 26.484 -34.906 -3.377 1 88.31 311 ARG B CA 1
ATOM 7958 C C . ARG B 1 311 ? 25.547 -36.094 -3.199 1 88.31 311 ARG B C 1
ATOM 7960 O O . ARG B 1 311 ? 25.656 -37.094 -3.91 1 88.31 311 ARG B O 1
ATOM 7967 N N . ILE B 1 312 ? 24.672 -35.969 -2.312 1 89.62 312 ILE B N 1
ATOM 7968 C CA . ILE B 1 312 ? 23.75 -37.062 -1.997 1 89.62 312 ILE B CA 1
ATOM 7969 C C . ILE B 1 312 ? 22.891 -37.375 -3.215 1 89.62 312 ILE B C 1
ATOM 7971 O O . ILE B 1 312 ? 22.75 -38.531 -3.607 1 89.62 312 ILE B O 1
ATOM 7975 N N . ILE B 1 313 ? 22.297 -36.406 -3.811 1 88.38 313 ILE B N 1
ATOM 7976 C CA . ILE B 1 313 ? 21.406 -36.562 -4.957 1 88.38 313 ILE B CA 1
ATOM 7977 C C . ILE B 1 313 ? 22.203 -37.125 -6.141 1 88.38 313 ILE B C 1
ATOM 7979 O O . ILE B 1 313 ? 21.719 -38 -6.855 1 88.38 313 ILE B O 1
ATOM 7983 N N . GLY B 1 314 ? 23.406 -36.594 -6.312 1 83.12 314 GLY B N 1
ATOM 7984 C CA . GLY B 1 314 ? 24.266 -37.094 -7.371 1 83.12 314 GLY B CA 1
ATOM 7985 C C . GLY B 1 314 ? 24.641 -38.562 -7.219 1 83.12 314 GLY B C 1
ATOM 7986 O O . GLY B 1 314 ? 24.781 -39.281 -8.211 1 83.12 314 GLY B O 1
ATOM 7987 N N . GLU B 1 315 ? 24.781 -38.938 -6.023 1 79.5 315 GLU B N 1
ATOM 7988 C CA . GLU B 1 315 ? 25.125 -40.312 -5.719 1 79.5 315 GLU B CA 1
ATOM 7989 C C . GLU B 1 315 ? 24.016 -41.281 -6.168 1 79.5 315 GLU B C 1
ATOM 7991 O O . GLU B 1 315 ? 24.297 -42.406 -6.602 1 79.5 315 GLU B O 1
ATOM 7996 N N . TYR B 1 316 ? 22.875 -40.844 -6.035 1 75.12 316 TYR B N 1
ATOM 7997 C CA . TYR B 1 316 ? 21.766 -41.781 -6.234 1 75.12 316 TYR B CA 1
ATOM 7998 C C . TYR B 1 316 ? 21.094 -41.531 -7.582 1 75.12 316 TYR B C 1
ATOM 8000 O O . TYR B 1 316 ? 20.281 -42.344 -8.031 1 75.12 316 TYR B O 1
ATOM 8008 N N . THR B 1 317 ? 21.234 -40.469 -8.148 1 68.62 317 THR B N 1
ATOM 8009 C CA . THR B 1 317 ? 20.516 -40.156 -9.391 1 68.62 317 THR B CA 1
ATOM 8010 C C . THR B 1 317 ? 21.375 -40.5 -10.602 1 68.62 317 THR B C 1
ATOM 8012 O O . THR B 1 317 ? 20.859 -40.75 -11.695 1 68.62 317 THR B O 1
ATOM 8015 N N . GLY B 1 318 ? 22.547 -40.906 -10.266 1 53.09 318 GLY B N 1
ATOM 8016 C CA . GLY B 1 318 ? 23.438 -41.375 -11.32 1 53.09 318 GLY B CA 1
ATOM 8017 C C . GLY B 1 318 ? 23.188 -40.688 -12.656 1 53.09 318 GLY B C 1
ATOM 8018 O O . GLY B 1 318 ? 23.188 -39.469 -12.742 1 53.09 318 GLY B O 1
ATOM 8019 N N . MET B 1 319 ? 22.688 -41.625 -13.68 1 48.94 319 MET B N 1
ATOM 8020 C CA . MET B 1 319 ? 22.375 -41.312 -15.078 1 48.94 319 MET B CA 1
ATOM 8021 C C . MET B 1 319 ? 20.969 -40.75 -15.219 1 48.94 319 MET B C 1
ATOM 8023 O O . MET B 1 319 ? 20.594 -40.281 -16.297 1 48.94 319 MET B O 1
ATOM 8027 N N . ARG B 1 320 ? 20.031 -40.906 -14.156 1 53.75 320 ARG B N 1
ATOM 8028 C CA . ARG B 1 320 ? 18.625 -40.562 -14.258 1 53.75 320 ARG B CA 1
ATOM 8029 C C . ARG B 1 320 ? 18.438 -39.031 -14.273 1 53.75 320 ARG B C 1
ATOM 8031 O O . ARG B 1 320 ? 17.375 -38.562 -14.633 1 53.75 320 ARG B O 1
ATOM 8038 N N . ARG B 1 321 ? 19.266 -38.312 -14.672 1 67.69 321 ARG B N 1
ATOM 8039 C CA . ARG B 1 321 ? 19.484 -36.875 -14.867 1 67.69 321 ARG B CA 1
ATOM 8040 C C . ARG B 1 321 ? 18.375 -36.062 -14.219 1 67.69 321 ARG B C 1
ATOM 8042 O O . ARG B 1 321 ? 17.391 -35.719 -14.867 1 67.69 321 ARG B O 1
ATOM 8049 N N . ILE B 1 322 ? 18.141 -36.094 -12.883 1 81.12 322 ILE B N 1
ATOM 8050 C CA . ILE B 1 322 ? 17.328 -35.125 -12.141 1 81.12 322 ILE B CA 1
ATOM 8051 C C . ILE B 1 322 ? 18.172 -33.906 -11.797 1 81.12 322 ILE B C 1
ATOM 8053 O O . ILE B 1 322 ? 19.312 -34.062 -11.344 1 81.12 322 ILE B O 1
ATOM 8057 N N . VAL B 1 323 ? 17.609 -32.844 -12.133 1 88.88 323 VAL B N 1
ATOM 8058 C CA . VAL B 1 323 ? 18.312 -31.578 -11.906 1 88.88 323 VAL B CA 1
ATOM 8059 C C . VAL B 1 323 ? 18.344 -31.266 -10.406 1 88.88 323 VAL B C 1
ATOM 8061 O O . VAL B 1 323 ? 17.375 -31.531 -9.688 1 88.88 323 VAL B O 1
ATOM 8064 N N . TYR B 1 324 ? 19.484 -30.828 -9.938 1 93.12 324 TYR B N 1
ATOM 8065 C CA . TYR B 1 324 ? 19.562 -30.266 -8.586 1 93.12 324 TYR B CA 1
ATOM 8066 C C . TYR B 1 324 ? 19.75 -28.766 -8.633 1 93.12 324 TYR B C 1
ATOM 8068 O O . TYR B 1 324 ? 20.5 -28.25 -9.461 1 93.12 324 TYR B O 1
ATOM 8076 N N . TRP B 1 325 ? 19.047 -28.062 -7.789 1 95.25 325 TRP B N 1
ATOM 8077 C CA . TRP B 1 325 ? 19.094 -26.609 -7.641 1 95.25 325 TRP B CA 1
ATOM 8078 C C . TRP B 1 325 ? 19.234 -26.219 -6.172 1 95.25 325 TRP B C 1
ATOM 8080 O O . TRP B 1 325 ? 18.484 -26.719 -5.32 1 95.25 325 TRP B O 1
ATOM 8090 N N . PRO B 1 326 ? 20.172 -25.391 -5.762 1 95.62 326 PRO B N 1
ATOM 8091 C CA . PRO B 1 326 ? 20.5 -25.156 -4.352 1 95.62 326 PRO B CA 1
ATOM 8092 C C . PRO B 1 326 ? 19.328 -24.578 -3.566 1 95.62 326 PRO B C 1
ATOM 8094 O O . PRO B 1 326 ? 19.188 -24.844 -2.371 1 95.62 326 PRO B O 1
ATOM 8097 N N . GLY B 1 327 ? 18.625 -23.75 -4.16 1 96.75 327 GLY B N 1
ATOM 8098 C CA . GLY B 1 327 ? 17.484 -23.094 -3.545 1 96.75 327 GLY B CA 1
ATOM 8099 C C . GLY B 1 327 ? 16.594 -22.391 -4.547 1 96.75 327 GLY B C 1
ATOM 8100 O O . GLY B 1 327 ? 16.922 -22.297 -5.73 1 96.75 327 GLY B O 1
ATOM 8101 N N . SER B 1 328 ? 15.445 -21.953 -4.047 1 97.88 328 SER B N 1
ATOM 8102 C CA . SER B 1 328 ? 14.523 -21.141 -4.832 1 97.88 328 SER B CA 1
ATOM 8103 C C . SER B 1 328 ? 13.969 -19.984 -4 1 97.88 328 SER B C 1
ATOM 8105 O O . SER B 1 328 ? 13.344 -20.203 -2.963 1 97.88 328 SER B O 1
ATOM 8107 N N . PRO B 1 329 ? 14.219 -18.812 -4.469 1 97.44 329 PRO B N 1
ATOM 8108 C CA . PRO B 1 329 ? 14.992 -18.453 -5.664 1 97.44 329 PRO B CA 1
ATOM 8109 C C . PRO B 1 329 ? 16.5 -18.609 -5.465 1 97.44 329 PRO B C 1
ATOM 8111 O O . PRO B 1 329 ? 16.969 -18.656 -4.324 1 97.44 329 PRO B O 1
ATOM 8114 N N . TRP B 1 330 ? 17.156 -18.75 -6.574 1 96.31 330 TRP B N 1
ATOM 8115 C CA . TRP B 1 330 ? 18.609 -18.828 -6.547 1 96.31 330 TRP B CA 1
ATOM 8116 C C . TRP B 1 330 ? 19.203 -18.5 -7.918 1 96.31 330 TRP B C 1
ATOM 8118 O O . TRP B 1 330 ? 18.562 -18.75 -8.945 1 96.31 330 TRP B O 1
ATOM 8128 N N . GLY B 1 331 ? 20.469 -18.016 -7.918 1 92.56 331 GLY B N 1
ATOM 8129 C CA . GLY B 1 331 ? 21.203 -17.734 -9.141 1 92.56 331 GLY B CA 1
ATOM 8130 C C . GLY B 1 331 ? 21.516 -16.266 -9.328 1 92.56 331 GLY B C 1
ATOM 8131 O O . GLY B 1 331 ? 20.734 -15.406 -8.906 1 92.56 331 GLY B O 1
ATOM 8132 N N . GLY B 1 332 ? 22.609 -15.984 -9.93 1 91 332 GLY B N 1
ATOM 8133 C CA . GLY B 1 332 ? 23 -14.609 -10.219 1 91 332 GLY B CA 1
ATOM 8134 C C . GLY B 1 332 ? 23.609 -13.891 -9.039 1 91 332 GLY B C 1
ATOM 8135 O O . GLY B 1 332 ? 24.203 -14.531 -8.164 1 91 332 GLY B O 1
ATOM 8136 N N . GLU B 1 333 ? 23.453 -12.539 -9.062 1 89.31 333 GLU B N 1
ATOM 8137 C CA . GLU B 1 333 ? 24.078 -11.719 -8.023 1 89.31 333 GLU B CA 1
ATOM 8138 C C . GLU B 1 333 ? 23.406 -11.938 -6.672 1 89.31 333 GLU B C 1
ATOM 8140 O O . GLU B 1 333 ? 24.078 -12 -5.641 1 89.31 333 GLU B O 1
ATOM 8145 N N . ASP B 1 334 ? 22.156 -11.977 -6.672 1 92.31 334 ASP B N 1
ATOM 8146 C CA . ASP B 1 334 ? 21.359 -12.266 -5.488 1 92.31 334 ASP B CA 1
ATOM 8147 C C . ASP B 1 334 ? 20 -12.852 -5.875 1 92.31 334 ASP B C 1
ATOM 8149 O O . ASP B 1 334 ? 19.734 -13.086 -7.059 1 92.31 334 ASP B O 1
ATOM 8153 N N . SER B 1 335 ? 19.203 -13.141 -4.871 1 92.81 335 SER B N 1
ATOM 8154 C CA . SER B 1 335 ? 17.953 -13.852 -5.09 1 92.81 335 SER B CA 1
ATOM 8155 C C . SER B 1 335 ? 16.969 -13.016 -5.898 1 92.81 335 SER B C 1
ATOM 8157 O O . SER B 1 335 ? 15.961 -13.531 -6.379 1 92.81 335 SER B O 1
ATOM 8159 N N . THR B 1 336 ? 17.234 -11.711 -6.168 1 92.19 336 THR B N 1
ATOM 8160 C CA . THR B 1 336 ? 16.328 -10.844 -6.918 1 92.19 336 THR B CA 1
ATOM 8161 C C . THR B 1 336 ? 16.828 -10.656 -8.352 1 92.19 336 THR B C 1
ATOM 8163 O O . THR B 1 336 ? 16.203 -9.938 -9.133 1 92.19 336 THR B O 1
ATOM 8166 N N . ASP B 1 337 ? 18.016 -11.297 -8.695 1 93.06 337 ASP B N 1
ATOM 8167 C CA . ASP B 1 337 ? 18.547 -11.18 -10.055 1 93.06 337 ASP B CA 1
ATOM 8168 C C . ASP B 1 337 ? 17.609 -11.805 -11.07 1 93.06 337 ASP B C 1
ATOM 8170 O O . ASP B 1 337 ? 17.406 -13.023 -11.07 1 93.06 337 ASP B O 1
ATOM 8174 N N . ARG B 1 338 ? 17.109 -11.141 -11.969 1 94 338 ARG B N 1
ATOM 8175 C CA . ARG B 1 338 ? 16.094 -11.586 -12.906 1 94 338 ARG B CA 1
ATOM 8176 C C . ARG B 1 338 ? 16.719 -12.195 -14.156 1 94 338 ARG B C 1
ATOM 8178 O O . ARG B 1 338 ? 16.016 -12.719 -15.023 1 94 338 ARG B O 1
ATOM 8185 N N . THR B 1 339 ? 18.016 -12.156 -14.234 1 93.88 339 THR B N 1
ATOM 8186 C CA . THR B 1 339 ? 18.656 -12.539 -15.492 1 93.88 339 THR B CA 1
ATOM 8187 C C . THR B 1 339 ? 19.328 -13.906 -15.367 1 93.88 339 THR B C 1
ATOM 8189 O O . THR B 1 339 ? 19.812 -14.461 -16.359 1 93.88 339 THR B O 1
ATOM 8192 N N . ILE B 1 340 ? 19.375 -14.438 -14.164 1 94.31 340 ILE B N 1
ATOM 8193 C CA . ILE B 1 340 ? 20.016 -15.734 -13.945 1 94.31 340 ILE B CA 1
ATOM 8194 C C . ILE B 1 340 ? 19.219 -16.547 -12.938 1 94.31 340 ILE B C 1
ATOM 8196 O O . ILE B 1 340 ? 18.844 -16.031 -11.875 1 94.31 340 ILE B O 1
ATOM 8200 N N . GLY B 1 341 ? 18.906 -17.766 -13.281 1 96.19 341 GLY B N 1
ATOM 8201 C CA . GLY B 1 341 ? 18.219 -18.641 -12.352 1 96.19 341 GLY B CA 1
ATOM 8202 C C . GLY B 1 341 ? 16.734 -18.375 -12.258 1 96.19 341 GLY B C 1
ATOM 8203 O O . GLY B 1 341 ? 16.094 -18.047 -13.258 1 96.19 341 GLY B O 1
ATOM 8204 N N . ASP B 1 342 ? 16.156 -18.703 -11.102 1 97.88 342 ASP B N 1
ATOM 8205 C CA . ASP B 1 342 ? 14.727 -18.469 -10.898 1 97.88 342 ASP B CA 1
ATOM 8206 C C . ASP B 1 342 ? 14.5 -17.344 -9.883 1 97.88 342 ASP B C 1
ATOM 8208 O O . ASP B 1 342 ? 15.414 -16.984 -9.141 1 97.88 342 ASP B O 1
ATOM 8212 N N . VAL B 1 343 ? 13.305 -16.781 -9.922 1 97.44 343 VAL B N 1
ATOM 8213 C CA . VAL B 1 343 ? 12.977 -15.68 -9.016 1 97.44 343 VAL B CA 1
ATOM 8214 C C . VAL B 1 343 ? 11.586 -15.898 -8.43 1 97.44 343 VAL B C 1
ATOM 8216 O O . VAL B 1 343 ? 10.766 -16.625 -9.008 1 97.44 343 VAL B O 1
ATOM 8219 N N . HIS B 1 344 ? 11.406 -15.43 -7.246 1 97.75 344 HIS B N 1
ATOM 8220 C CA . HIS B 1 344 ? 10.078 -15.195 -6.688 1 97.75 344 HIS B CA 1
ATOM 8221 C C . HIS B 1 344 ? 9.617 -13.766 -6.953 1 97.75 344 HIS B C 1
ATOM 8223 O O . HIS B 1 344 ? 10.234 -12.812 -6.484 1 97.75 344 HIS B O 1
ATOM 8229 N N . GLU B 1 345 ? 8.562 -13.602 -7.754 1 96.5 345 GLU B N 1
ATOM 8230 C CA . GLU B 1 345 ? 8.102 -12.273 -8.148 1 96.5 345 GLU B CA 1
ATOM 8231 C C . GLU B 1 345 ? 6.941 -11.805 -7.277 1 96.5 345 GLU B C 1
ATOM 8233 O O . GLU B 1 345 ? 5.785 -12.125 -7.551 1 96.5 345 GLU B O 1
ATOM 8238 N N . TRP B 1 346 ? 7.277 -10.93 -6.309 1 94 346 TRP B N 1
ATOM 8239 C CA . TRP B 1 346 ? 6.266 -10.484 -5.348 1 94 346 TRP B CA 1
ATOM 8240 C C . TRP B 1 346 ? 6.02 -8.984 -5.469 1 94 346 TRP B C 1
ATOM 8242 O O . TRP B 1 346 ? 5.355 -8.391 -4.617 1 94 346 TRP B O 1
ATOM 8252 N N . ASN B 1 347 ? 6.562 -8.398 -6.523 1 93.31 347 ASN B N 1
ATOM 8253 C CA . ASN B 1 347 ? 6.41 -6.957 -6.656 1 93.31 347 ASN B CA 1
ATOM 8254 C C . ASN B 1 347 ? 4.969 -6.57 -6.98 1 93.31 347 ASN B C 1
ATOM 8256 O O . ASN B 1 347 ? 4.59 -5.402 -6.859 1 93.31 347 ASN B O 1
ATOM 8260 N N . VAL B 1 348 ? 4.277 -7.668 -7.43 1 91 348 VAL B N 1
ATOM 8261 C CA . VAL B 1 348 ? 2.828 -7.512 -7.484 1 91 348 VAL B CA 1
ATOM 8262 C C . VAL B 1 348 ? 2.201 -8.031 -6.195 1 91 348 VAL B C 1
ATOM 8264 O O . VAL B 1 348 ? 2.561 -9.109 -5.715 1 91 348 VAL B O 1
ATOM 8267 N N . TRP B 1 349 ? 1.288 -7.383 -5.457 1 85.69 349 TRP B N 1
ATOM 8268 C CA . TRP B 1 349 ? 0.634 -7.695 -4.188 1 85.69 349 TRP B CA 1
ATOM 8269 C C . TRP B 1 349 ? 1.532 -7.336 -3.01 1 85.69 349 TRP B C 1
ATOM 8271 O O . TRP B 1 349 ? 1.044 -6.977 -1.936 1 85.69 349 TRP B O 1
ATOM 8281 N N . GLY B 1 350 ? 2.859 -7.523 -3.238 1 82.06 350 GLY B N 1
ATOM 8282 C CA . GLY B 1 350 ? 3.828 -7.117 -2.23 1 82.06 350 GLY B CA 1
ATOM 8283 C C . GLY B 1 350 ? 4.859 -6.137 -2.756 1 82.06 350 GLY B C 1
ATOM 8284 O O . GLY B 1 350 ? 4.551 -5.309 -3.615 1 82.06 350 GLY B O 1
ATOM 8285 N N . GLY B 1 351 ? 5.93 -6.137 -2.145 1 84.31 351 GLY B N 1
ATOM 8286 C CA . GLY B 1 351 ? 7.012 -5.285 -2.611 1 84.31 351 GLY B CA 1
ATOM 8287 C C . GLY B 1 351 ? 6.574 -3.861 -2.893 1 84.31 351 GLY B C 1
ATOM 8288 O O . GLY B 1 351 ? 6.004 -3.199 -2.021 1 84.31 351 GLY B O 1
ATOM 8289 N N . ILE B 1 352 ? 6.68 -3.463 -4.148 1 83.94 352 ILE B N 1
ATOM 8290 C CA . ILE B 1 352 ? 6.398 -2.078 -4.516 1 83.94 352 ILE B CA 1
ATOM 8291 C C . ILE B 1 352 ? 4.922 -1.928 -4.871 1 83.94 352 ILE B C 1
ATOM 8293 O O . ILE B 1 352 ? 4.465 -0.831 -5.203 1 83.94 352 ILE B O 1
ATOM 8297 N N . GLY B 1 353 ? 4.223 -2.986 -4.84 1 88.88 353 GLY B N 1
ATOM 8298 C CA . GLY B 1 353 ? 2.801 -2.9 -5.133 1 88.88 353 GLY B CA 1
ATOM 8299 C C . GLY B 1 353 ? 2.512 -2.527 -6.574 1 88.88 353 GLY B C 1
ATOM 8300 O O . GLY B 1 353 ? 1.596 -1.75 -6.848 1 88.88 353 GLY B O 1
ATOM 8301 N N . ALA B 1 354 ? 3.225 -3.043 -7.531 1 90.94 354 ALA B N 1
ATOM 8302 C CA . ALA B 1 354 ? 3.043 -2.725 -8.945 1 90.94 354 ALA B CA 1
ATOM 8303 C C . ALA B 1 354 ? 1.671 -3.176 -9.438 1 90.94 354 ALA B C 1
ATOM 8305 O O . ALA B 1 354 ? 1.115 -4.156 -8.938 1 90.94 354 ALA B O 1
ATOM 8306 N N . PRO B 1 355 ? 1.116 -2.428 -10.414 1 90.88 355 PRO B N 1
ATOM 8307 C CA . PRO B 1 355 ? -0.122 -2.914 -11.031 1 90.88 355 PRO B CA 1
ATOM 8308 C C . PRO B 1 355 ? 0.041 -4.289 -11.672 1 90.88 355 PRO B C 1
ATOM 8310 O O . PRO B 1 355 ? 1.111 -4.605 -12.203 1 90.88 355 PRO B O 1
ATOM 8313 N N . TYR B 1 356 ? -1.008 -5.109 -11.633 1 93.56 356 TYR B N 1
ATOM 8314 C CA . TYR B 1 356 ? -0.897 -6.465 -12.156 1 93.56 356 TYR B CA 1
ATOM 8315 C C . TYR B 1 356 ? -0.66 -6.449 -13.664 1 93.56 356 TYR B C 1
ATOM 8317 O O . TYR B 1 356 ? -0.17 -7.43 -14.227 1 93.56 356 TYR B O 1
ATOM 8325 N N . GLN B 1 357 ? -0.928 -5.332 -14.297 1 92.31 357 GLN B N 1
ATOM 8326 C CA . GLN B 1 357 ? -0.706 -5.195 -15.734 1 92.31 357 GLN B CA 1
ATOM 8327 C C . GLN B 1 357 ? 0.784 -5.223 -16.062 1 92.31 357 GLN B C 1
ATOM 8329 O O . GLN B 1 357 ? 1.164 -5.383 -17.234 1 92.31 357 GLN B O 1
ATOM 8334 N N . ARG B 1 358 ? 1.615 -5.141 -15.07 1 91.06 358 ARG B N 1
ATOM 8335 C CA . ARG B 1 358 ? 3.053 -5.051 -15.305 1 91.06 358 ARG B CA 1
ATOM 8336 C C . ARG B 1 358 ? 3.725 -6.406 -15.102 1 91.06 358 ARG B C 1
ATOM 8338 O O . ARG B 1 358 ? 4.953 -6.504 -15.109 1 91.06 358 ARG B O 1
ATOM 8345 N N . TYR B 1 359 ? 3.027 -7.465 -14.953 1 92.19 359 TYR B N 1
ATOM 8346 C CA . TYR B 1 359 ? 3.625 -8.766 -14.68 1 92.19 359 TYR B CA 1
ATOM 8347 C C . TYR B 1 359 ? 4.645 -9.133 -15.758 1 92.19 359 TYR B C 1
ATOM 8349 O O . TYR B 1 359 ? 5.707 -9.68 -15.453 1 92.19 359 TYR B O 1
ATOM 8357 N N . ASN B 1 360 ? 4.355 -8.828 -16.969 1 85.69 360 ASN B N 1
ATOM 8358 C CA . ASN B 1 360 ? 5.25 -9.188 -18.062 1 85.69 360 ASN B CA 1
ATOM 8359 C C . ASN B 1 360 ? 6.566 -8.414 -17.984 1 85.69 360 ASN B C 1
ATOM 8361 O O . ASN B 1 360 ? 7.555 -8.805 -18.609 1 85.69 360 ASN B O 1
ATOM 8365 N N . GLN B 1 361 ? 6.602 -7.344 -17.172 1 88.56 361 GLN B N 1
ATOM 8366 C CA . GLN B 1 361 ? 7.797 -6.52 -17.031 1 88.56 361 GLN B CA 1
ATOM 8367 C C . GLN B 1 361 ? 8.57 -6.875 -15.758 1 88.56 361 GLN B C 1
ATOM 8369 O O . GLN B 1 361 ? 9.695 -6.414 -15.562 1 88.56 361 GLN B O 1
ATOM 8374 N N . LEU B 1 362 ? 8.102 -7.602 -14.781 1 90.56 362 LEU B N 1
ATOM 8375 C CA . LEU B 1 362 ? 8.688 -7.809 -13.461 1 90.56 362 LEU B CA 1
ATOM 8376 C C . LEU B 1 362 ? 9.312 -9.195 -13.352 1 90.56 362 LEU B C 1
ATOM 8378 O O . LEU B 1 362 ? 10.258 -9.398 -12.586 1 90.56 362 LEU B O 1
ATOM 8382 N N . GLY B 1 363 ? 9.078 -10.172 -14.047 1 92.19 363 GLY B N 1
ATOM 8383 C CA . GLY B 1 363 ? 9.516 -11.555 -13.969 1 92.19 363 GLY B CA 1
ATOM 8384 C C . GLY B 1 363 ? 10.922 -11.773 -14.492 1 92.19 363 GLY B C 1
ATOM 8385 O O . GLY B 1 363 ? 11.602 -10.812 -14.875 1 92.19 363 GLY B O 1
ATOM 8386 N N . GLY B 1 364 ? 11.453 -13.023 -14.312 1 94.69 364 GLY B N 1
ATOM 8387 C CA . GLY B 1 364 ? 12.789 -13.398 -14.75 1 94.69 364 GLY B CA 1
ATOM 8388 C C . GLY B 1 364 ? 12.797 -14.57 -15.711 1 94.69 364 GLY B C 1
ATOM 8389 O O . GLY B 1 364 ? 11.891 -14.719 -16.531 1 94.69 364 GLY B O 1
ATOM 8390 N N . ARG B 1 365 ? 13.93 -15.344 -15.641 1 96.5 365 ARG B N 1
ATOM 8391 C CA . ARG B 1 365 ? 14.133 -16.469 -16.547 1 96.5 365 ARG B CA 1
ATOM 8392 C C . ARG B 1 365 ? 13.203 -17.625 -16.203 1 96.5 365 ARG B C 1
ATOM 8394 O O . ARG B 1 365 ? 12.875 -18.438 -17.078 1 96.5 365 ARG B O 1
ATOM 8401 N N . PHE B 1 366 ? 12.859 -17.641 -14.945 1 97.81 366 PHE B N 1
ATOM 8402 C CA . PHE B 1 366 ? 11.883 -18.594 -14.422 1 97.81 366 PHE B CA 1
ATOM 8403 C C . PHE B 1 366 ? 11.227 -18.062 -13.156 1 97.81 366 PHE B C 1
ATOM 8405 O O . PHE B 1 366 ? 11.914 -17.703 -12.195 1 97.81 366 PHE B O 1
ATOM 8412 N N . ASN B 1 367 ? 9.922 -17.906 -13.172 1 98.19 367 ASN B N 1
ATOM 8413 C CA . ASN B 1 367 ? 9.188 -17.422 -12.016 1 98.19 367 ASN B CA 1
ATOM 8414 C C . ASN B 1 367 ? 8.609 -18.562 -11.195 1 98.19 367 ASN B C 1
ATOM 8416 O O . ASN B 1 367 ? 7.477 -19 -11.43 1 98.19 367 ASN B O 1
ATOM 8420 N N . SER B 1 368 ? 9.367 -18.938 -10.164 1 98.44 368 SER B N 1
ATOM 8421 C CA . SER B 1 368 ? 9.047 -20.172 -9.445 1 98.44 368 SER B CA 1
ATOM 8422 C C . SER B 1 368 ? 8.023 -19.922 -8.344 1 98.44 368 SER B C 1
ATOM 8424 O O . SER B 1 368 ? 7.473 -20.875 -7.777 1 98.44 368 SER B O 1
ATOM 8426 N N . GLU B 1 369 ? 7.812 -18.656 -8.039 1 97.88 369 GLU B N 1
ATOM 8427 C CA . GLU B 1 369 ? 6.742 -18.266 -7.133 1 97.88 369 GLU B CA 1
ATOM 8428 C C . GLU B 1 369 ? 6.246 -16.859 -7.457 1 97.88 369 GLU B C 1
ATOM 8430 O O . GLU B 1 369 ? 7.047 -15.938 -7.668 1 97.88 369 GLU B O 1
ATOM 8435 N N . PHE B 1 370 ? 5.016 -16.719 -7.523 1 97.31 370 PHE B N 1
ATOM 8436 C CA . PHE B 1 370 ? 4.336 -15.438 -7.66 1 97.31 370 PHE B CA 1
ATOM 8437 C C . PHE B 1 370 ? 2.838 -15.586 -7.422 1 97.31 370 PHE B C 1
ATOM 8439 O O . PHE B 1 370 ? 2.33 -16.703 -7.32 1 97.31 370 PHE B O 1
ATOM 8446 N N . GLY B 1 371 ? 2.162 -14.523 -7.281 1 95.25 371 GLY B N 1
ATOM 8447 C CA . GLY B 1 371 ? 0.721 -14.664 -7.148 1 95.25 371 GLY B CA 1
ATOM 8448 C C . GLY B 1 371 ? 0.038 -13.391 -6.68 1 95.25 371 GLY B C 1
ATOM 8449 O O . GLY B 1 371 ? 0.693 -12.367 -6.484 1 95.25 371 GLY B O 1
ATOM 8450 N N . CYS B 1 372 ? -1.281 -13.484 -6.629 1 91.94 372 CYS B N 1
ATOM 8451 C CA . CYS B 1 372 ? -2.176 -12.453 -6.125 1 91.94 372 CYS B CA 1
ATOM 8452 C C . CYS B 1 372 ? -3.291 -13.055 -5.281 1 91.94 372 CYS B C 1
ATOM 8454 O O . CYS B 1 372 ? -4.043 -13.906 -5.758 1 91.94 372 CYS B O 1
ATOM 8456 N N . ASP B 1 373 ? -3.334 -12.57 -4.059 1 86 373 ASP B N 1
ATOM 8457 C CA . ASP B 1 373 ? -4.254 -13.117 -3.066 1 86 373 ASP B CA 1
ATOM 8458 C C . ASP B 1 373 ? -5.625 -12.461 -3.164 1 86 373 ASP B C 1
ATOM 8460 O O . ASP B 1 373 ? -5.742 -11.234 -3.066 1 86 373 ASP B O 1
ATOM 8464 N N . PHE B 1 374 ? -6.625 -13.359 -3.293 1 79.69 374 PHE B N 1
ATOM 8465 C CA . PHE B 1 374 ? -7.977 -12.812 -3.234 1 79.69 374 PHE B CA 1
ATOM 8466 C C . PHE B 1 374 ? -8.961 -13.859 -2.705 1 79.69 374 PHE B C 1
ATOM 8468 O O . PHE B 1 374 ? -8.578 -15 -2.455 1 79.69 374 PHE B O 1
ATOM 8475 N N . ILE B 1 375 ? -10.18 -13.516 -2.607 1 81.19 375 ILE B N 1
ATOM 8476 C CA . ILE B 1 375 ? -11.156 -14.18 -1.744 1 81.19 375 ILE B CA 1
ATOM 8477 C C . ILE B 1 375 ? -11.625 -15.484 -2.395 1 81.19 375 ILE B C 1
ATOM 8479 O O . ILE B 1 375 ? -11.828 -15.531 -3.609 1 81.19 375 ILE B O 1
ATOM 8483 N N . SER B 1 376 ? -11.648 -16.484 -1.515 1 78.94 376 SER B N 1
ATOM 8484 C CA . SER B 1 376 ? -12.188 -17.766 -1.941 1 78.94 376 SER B CA 1
ATOM 8485 C C . SER B 1 376 ? -13.711 -17.766 -1.921 1 78.94 376 SER B C 1
ATOM 8487 O O . SER B 1 376 ? -14.328 -16.875 -1.347 1 78.94 376 SER B O 1
ATOM 8489 N N . GLY B 1 377 ? -14.383 -18.594 -2.654 1 66.38 377 GLY B N 1
ATOM 8490 C CA . GLY B 1 377 ? -15.82 -18.656 -2.852 1 66.38 377 GLY B CA 1
ATOM 8491 C C . GLY B 1 377 ? -16.609 -18.609 -1.555 1 66.38 377 GLY B C 1
ATOM 8492 O O . GLY B 1 377 ? -16.031 -18.766 -0.473 1 66.38 377 GLY B O 1
ATOM 8493 N N . ILE B 1 378 ? -17.859 -17.984 -1.492 1 57.25 378 ILE B N 1
ATOM 8494 C CA . ILE B 1 378 ? -18.891 -17.625 -0.528 1 57.25 378 ILE B CA 1
ATOM 8495 C C . ILE B 1 378 ? -19.062 -18.734 0.498 1 57.25 378 ILE B C 1
ATOM 8497 O O . ILE B 1 378 ? -19.297 -18.484 1.681 1 57.25 378 ILE B O 1
ATOM 8501 N N . SER B 1 379 ? -19.094 -19.922 0.053 1 51.16 379 SER B N 1
ATOM 8502 C CA . SER B 1 379 ? -19.641 -20.922 0.952 1 51.16 379 SER B CA 1
ATOM 8503 C C . SER B 1 379 ? -18.781 -21.094 2.195 1 51.16 379 SER B C 1
ATOM 8505 O O . SER B 1 379 ? -19.188 -21.75 3.158 1 51.16 379 SER B O 1
ATOM 8507 N N . ALA B 1 380 ? -17.656 -20.781 2.068 1 45.72 380 ALA B N 1
ATOM 8508 C CA . ALA B 1 380 ? -16.859 -21.125 3.24 1 45.72 380 ALA B CA 1
ATOM 8509 C C . ALA B 1 380 ? -17.266 -20.281 4.449 1 45.72 380 ALA B C 1
ATOM 8511 O O . ALA B 1 380 ? -17.062 -20.703 5.594 1 45.72 380 ALA B O 1
ATOM 8512 N N . SER B 1 381 ? -17.719 -19.016 4.184 1 47.84 381 SER B N 1
ATOM 8513 C CA . SER B 1 381 ? -17.859 -18.188 5.375 1 47.84 381 SER B CA 1
ATOM 8514 C C . SER B 1 381 ? -19.297 -18.156 5.867 1 47.84 381 SER B C 1
ATOM 8516 O O . SER B 1 381 ? -20.141 -17.438 5.312 1 47.84 381 SER B O 1
ATOM 8518 N N . LYS B 1 382 ? -19.984 -19.266 6.277 1 49.41 382 LYS B N 1
ATOM 8519 C CA . LYS B 1 382 ? -21.266 -19.266 6.961 1 49.41 382 LYS B CA 1
ATOM 8520 C C . LYS B 1 382 ? -21.297 -18.234 8.078 1 49.41 382 LYS B C 1
ATOM 8522 O O . LYS B 1 382 ? -22.203 -18.234 8.914 1 49.41 382 LYS B O 1
ATOM 8527 N N . ASP B 1 383 ? -20.516 -17.391 8.117 1 50.5 383 ASP B N 1
ATOM 8528 C CA . ASP B 1 383 ? -20.438 -16.5 9.281 1 50.5 383 ASP B CA 1
ATOM 8529 C C . ASP B 1 383 ? -21.484 -15.391 9.188 1 50.5 383 ASP B C 1
ATOM 8531 O O . ASP B 1 383 ? -21.594 -14.734 8.148 1 50.5 383 ASP B O 1
ATOM 8535 N N . PRO B 1 384 ? -22.531 -15.352 10.047 1 51.94 384 PRO B N 1
ATOM 8536 C CA . PRO B 1 384 ? -23.609 -14.367 10.117 1 51.94 384 PRO B CA 1
ATOM 8537 C C . PRO B 1 384 ? -23.109 -12.93 9.945 1 51.94 384 PRO B C 1
ATOM 8539 O O . PRO B 1 384 ? -23.859 -12.062 9.508 1 51.94 384 PRO B O 1
ATOM 8542 N N . GLU B 1 385 ? -21.938 -12.648 10.359 1 58.06 385 GLU B N 1
ATOM 8543 C CA . GLU B 1 385 ? -21.422 -11.289 10.234 1 58.06 385 GLU B CA 1
ATOM 8544 C C . GLU B 1 385 ? -20.781 -11.062 8.875 1 58.06 385 GLU B C 1
ATOM 8546 O O . GLU B 1 385 ? -20.094 -10.047 8.664 1 58.06 385 GLU B O 1
ATOM 8551 N N . PHE B 1 386 ? -21.234 -11.703 7.824 1 60.53 386 PHE B N 1
ATOM 8552 C CA . PHE B 1 386 ? -20.328 -11.82 6.691 1 60.53 386 PHE B CA 1
ATOM 8553 C C . PHE B 1 386 ? -20.516 -10.664 5.719 1 60.53 386 PHE B C 1
ATOM 8555 O O . PHE B 1 386 ? -21.516 -10.617 4.988 1 60.53 386 PHE B O 1
ATOM 8562 N N . HIS B 1 387 ? -19.922 -9.578 6.062 1 73.38 387 HIS B N 1
ATOM 8563 C CA . HIS B 1 387 ? -19.703 -8.555 5.047 1 73.38 387 HIS B CA 1
ATOM 8564 C C . HIS B 1 387 ? -18.234 -8.492 4.652 1 73.38 387 HIS B C 1
ATOM 8566 O O . HIS B 1 387 ? -17.375 -9.055 5.336 1 73.38 387 HIS B O 1
ATOM 8572 N N . PRO B 1 388 ? -17.906 -8.016 3.471 1 71.44 388 PRO B N 1
ATOM 8573 C CA . PRO B 1 388 ? -16.562 -8.062 2.865 1 71.44 388 PRO B CA 1
ATOM 8574 C C . PRO B 1 388 ? -15.453 -7.707 3.852 1 71.44 388 PRO B C 1
ATOM 8576 O O . PRO B 1 388 ? -14.391 -8.328 3.838 1 71.44 388 PRO B O 1
ATOM 8579 N N . GLN B 1 389 ? -15.633 -6.758 4.797 1 78.38 389 GLN B N 1
ATOM 8580 C CA . GLN B 1 389 ? -14.547 -6.352 5.684 1 78.38 389 GLN B CA 1
ATOM 8581 C C . GLN B 1 389 ? -14.859 -6.719 7.133 1 78.38 389 GLN B C 1
ATOM 8583 O O . GLN B 1 389 ? -14.312 -6.125 8.062 1 78.38 389 GLN B O 1
ATOM 8588 N N . SER B 1 390 ? -15.523 -7.84 7.246 1 77.88 390 SER B N 1
ATOM 8589 C CA . SER B 1 390 ? -15.875 -8.281 8.594 1 77.88 390 SER B CA 1
ATOM 8590 C C . SER B 1 390 ? -14.695 -8.984 9.258 1 77.88 390 SER B C 1
ATOM 8592 O O . SER B 1 390 ? -13.789 -9.477 8.586 1 77.88 390 SER B O 1
ATOM 8594 N N . PHE B 1 391 ? -14.773 -9.031 10.555 1 75 391 PHE B N 1
ATOM 8595 C CA . PHE B 1 391 ? -13.734 -9.695 11.328 1 75 391 PHE B CA 1
ATOM 8596 C C . PHE B 1 391 ? -13.625 -11.164 10.945 1 75 391 PHE B C 1
ATOM 8598 O O . PHE B 1 391 ? -12.523 -11.688 10.773 1 75 391 PHE B O 1
ATOM 8605 N N . SER B 1 392 ? -14.719 -11.781 10.773 1 72.31 392 SER B N 1
ATOM 8606 C CA . SER B 1 392 ? -14.734 -13.203 10.43 1 72.31 392 SER B CA 1
ATOM 8607 C C . SER B 1 392 ? -14.094 -13.453 9.07 1 72.31 392 SER B C 1
ATOM 8609 O O . SER B 1 392 ? -13.336 -14.414 8.906 1 72.31 392 SER B O 1
ATOM 8611 N N . SER B 1 393 ? -14.43 -12.633 8.164 1 74.56 393 SER B N 1
ATOM 8612 C CA . SER B 1 393 ? -13.852 -12.781 6.832 1 74.56 393 SER B CA 1
ATOM 8613 C C . SER B 1 393 ? -12.344 -12.562 6.863 1 74.56 393 SER B C 1
ATOM 8615 O O . SER B 1 393 ? -11.594 -13.289 6.207 1 74.56 393 SER B O 1
ATOM 8617 N N . GLU B 1 394 ? -11.945 -11.633 7.688 1 77.38 394 GLU B N 1
ATOM 8618 C CA . GLU B 1 394 ? -10.531 -11.273 7.723 1 77.38 394 GLU B CA 1
ATOM 8619 C C . GLU B 1 394 ? -9.727 -12.281 8.539 1 77.38 394 GLU B C 1
ATOM 8621 O O . GLU B 1 394 ? -8.523 -12.453 8.312 1 77.38 394 GLU B O 1
ATOM 8626 N N . HIS B 1 395 ? -10.391 -12.922 9.406 1 74.75 395 HIS B N 1
ATOM 8627 C CA . HIS B 1 395 ? -9.734 -13.945 10.211 1 74.75 395 HIS B CA 1
ATOM 8628 C C . HIS B 1 395 ? -9.273 -15.117 9.352 1 74.75 395 HIS B C 1
ATOM 8630 O O . HIS B 1 395 ? -8.352 -15.844 9.719 1 74.75 395 HIS B O 1
ATOM 8636 N N . HIS B 1 396 ? -9.898 -15.25 8.172 1 76.94 396 HIS B N 1
ATOM 8637 C CA . HIS B 1 396 ? -9.57 -16.344 7.27 1 76.94 396 HIS B CA 1
ATOM 8638 C C . HIS B 1 396 ? -8.5 -15.938 6.266 1 76.94 396 HIS B C 1
ATOM 8640 O O . HIS B 1 396 ? -8.344 -16.562 5.219 1 76.94 396 HIS B O 1
ATOM 8646 N N . GLN B 1 397 ? -7.848 -14.914 6.578 1 79.12 397 GLN B N 1
ATOM 8647 C CA . GLN B 1 397 ? -6.723 -14.445 5.781 1 79.12 397 GLN B CA 1
ATOM 8648 C C . GLN B 1 397 ? -5.473 -14.266 6.641 1 79.12 397 GLN B C 1
ATOM 8650 O O . GLN B 1 397 ? -5.535 -13.664 7.715 1 79.12 397 GLN B O 1
ATOM 8655 N N . ARG B 1 398 ? -4.375 -14.789 6.168 1 73 398 ARG B N 1
ATOM 8656 C CA . ARG B 1 398 ? -3.197 -14.797 7.031 1 73 398 ARG B CA 1
ATOM 8657 C C . ARG B 1 398 ? -2.102 -13.898 6.469 1 73 398 ARG B C 1
ATOM 8659 O O . ARG B 1 398 ? -1.058 -13.719 7.098 1 73 398 ARG B O 1
ATOM 8666 N N . ALA B 1 399 ? -2.354 -13.383 5.316 1 77.81 399 ALA B N 1
ATOM 8667 C CA . ALA B 1 399 ? -1.33 -12.508 4.758 1 77.81 399 ALA B CA 1
ATOM 8668 C C . ALA B 1 399 ? -1.271 -11.18 5.516 1 77.81 399 ALA B C 1
ATOM 8670 O O . ALA B 1 399 ? -2.309 -10.625 5.891 1 77.81 399 ALA B O 1
ATOM 8671 N N . HIS B 1 400 ? -0.05 -10.758 5.699 1 75 400 HIS B N 1
ATOM 8672 C CA . HIS B 1 400 ? 0.13 -9.469 6.359 1 75 400 HIS B CA 1
ATOM 8673 C C . HIS B 1 400 ? -0.407 -8.328 5.496 1 75 400 HIS B C 1
ATOM 8675 O O . HIS B 1 400 ? -0.207 -8.32 4.277 1 75 400 HIS B O 1
ATOM 8681 N N . SER B 1 401 ? -1.171 -7.426 6.023 1 77.44 401 SER B N 1
ATOM 8682 C CA . SER B 1 401 ? -1.669 -6.191 5.43 1 77.44 401 SER B CA 1
ATOM 8683 C C . SER B 1 401 ? -2.637 -6.48 4.285 1 77.44 401 SER B C 1
ATOM 8685 O O . SER B 1 401 ? -2.787 -5.668 3.371 1 77.44 401 SER B O 1
ATOM 8687 N N . PHE B 1 402 ? -3.271 -7.613 4.32 1 80.94 402 PHE B N 1
ATOM 8688 C CA . PHE B 1 402 ? -4.16 -8.008 3.234 1 80.94 402 PHE B CA 1
ATOM 8689 C C . PHE B 1 402 ? -5.32 -7.035 3.1 1 80.94 402 PHE B C 1
ATOM 8691 O O . PHE B 1 402 ? -5.812 -6.797 1.994 1 80.94 402 PHE B O 1
ATOM 8698 N N . GLU B 1 403 ? -5.758 -6.508 4.188 1 80.31 403 GLU B N 1
ATOM 8699 C CA . GLU B 1 403 ? -6.898 -5.598 4.156 1 80.31 403 GLU B CA 1
ATOM 8700 C C . GLU B 1 403 ? -6.621 -4.391 3.264 1 80.31 403 GLU B C 1
ATOM 8702 O O . GLU B 1 403 ? -7.469 -3.992 2.465 1 80.31 403 GLU B O 1
ATOM 8707 N N . LYS B 1 404 ? -5.426 -3.941 3.412 1 86.19 404 LYS B N 1
ATOM 8708 C CA . LYS B 1 404 ? -5.02 -2.803 2.594 1 86.19 404 LYS B CA 1
ATOM 8709 C C . LYS B 1 404 ? -4.809 -3.215 1.141 1 86.19 404 LYS B C 1
ATOM 8711 O O . LYS B 1 404 ? -5.266 -2.527 0.223 1 86.19 404 LYS B O 1
ATOM 8716 N N . ARG B 1 405 ? -4.223 -4.273 1 1 88.94 405 ARG B N 1
ATOM 8717 C CA . ARG B 1 405 ? -3.834 -4.688 -0.345 1 88.94 405 ARG B CA 1
ATOM 8718 C C . ARG B 1 405 ? -5.059 -5.039 -1.184 1 88.94 405 ARG B C 1
ATOM 8720 O O . ARG B 1 405 ? -5.148 -4.656 -2.352 1 88.94 405 ARG B O 1
ATOM 8727 N N . PHE B 1 406 ? -6.008 -5.773 -0.583 1 88.25 406 PHE B N 1
ATOM 8728 C CA . PHE B 1 406 ? -7.227 -6.113 -1.303 1 88.25 406 PHE B CA 1
ATOM 8729 C C . PHE B 1 406 ? -7.91 -4.863 -1.842 1 88.25 406 PHE B C 1
ATOM 8731 O O . PHE B 1 406 ? -8.172 -4.758 -3.043 1 88.25 406 PHE B O 1
ATOM 8738 N N . MET B 1 407 ? -8.031 -4.004 -0.979 1 89.69 407 MET B N 1
ATOM 8739 C CA . MET B 1 407 ? -8.781 -2.803 -1.344 1 89.69 407 MET B CA 1
ATOM 8740 C C . MET B 1 407 ? -7.973 -1.924 -2.293 1 89.69 407 MET B C 1
ATOM 8742 O O . MET B 1 407 ? -8.531 -1.312 -3.205 1 89.69 407 MET B O 1
ATOM 8746 N N . ALA B 1 408 ? -6.711 -1.852 -2.086 1 90.94 408 ALA B N 1
ATOM 8747 C CA . ALA B 1 408 ? -5.855 -1.062 -2.969 1 90.94 408 ALA B CA 1
ATOM 8748 C C . ALA B 1 408 ? -5.961 -1.549 -4.41 1 90.94 408 ALA B C 1
ATOM 8750 O O . ALA B 1 408 ? -6.164 -0.75 -5.328 1 90.94 408 ALA B O 1
ATOM 8751 N N . TYR B 1 409 ? -5.887 -2.799 -4.617 1 92.75 409 TYR B N 1
ATOM 8752 C CA . TYR B 1 409 ? -5.918 -3.342 -5.969 1 92.75 409 TYR B CA 1
ATOM 8753 C C . TYR B 1 409 ? -7.32 -3.254 -6.562 1 92.75 409 TYR B C 1
ATOM 8755 O O . TYR B 1 409 ? -7.48 -2.992 -7.758 1 92.75 409 TYR B O 1
ATOM 8763 N N . LEU B 1 410 ? -8.289 -3.518 -5.762 1 91.31 410 LEU B N 1
ATOM 8764 C CA . LEU B 1 410 ? -9.656 -3.375 -6.266 1 91.31 410 LEU B CA 1
ATOM 8765 C C . LEU B 1 410 ? -9.93 -1.935 -6.684 1 91.31 410 LEU B C 1
ATOM 8767 O O . LEU B 1 410 ? -10.43 -1.689 -7.785 1 91.31 410 LEU B O 1
ATOM 8771 N N . GLY B 1 411 ? -9.562 -1.009 -5.875 1 89.06 411 GLY B N 1
ATOM 8772 C CA . GLY B 1 411 ? -9.828 0.396 -6.145 1 89.06 411 GLY B CA 1
ATOM 8773 C C . GLY B 1 411 ? -9.016 0.939 -7.309 1 89.06 411 GLY B C 1
ATOM 8774 O O . GLY B 1 411 ? -9.453 1.866 -7.996 1 89.06 411 GLY B O 1
ATOM 8775 N N . GLU B 1 412 ? -7.879 0.391 -7.508 1 90.06 412 GLU B N 1
ATOM 8776 C CA . GLU B 1 412 ? -7.008 0.817 -8.602 1 90.06 412 GLU B CA 1
ATOM 8777 C C . GLU B 1 412 ? -7.559 0.371 -9.953 1 90.06 412 GLU B C 1
ATOM 8779 O O . GLU B 1 412 ? -7.32 1.022 -10.969 1 90.06 412 GLU B O 1
ATOM 8784 N N . ASN B 1 413 ? -8.391 -0.648 -9.961 1 91.5 413 ASN B N 1
ATOM 8785 C CA . ASN B 1 413 ? -8.703 -1.278 -11.234 1 91.5 413 ASN B CA 1
ATOM 8786 C C . ASN B 1 413 ? -10.203 -1.283 -11.508 1 91.5 413 ASN B C 1
ATOM 8788 O O . ASN B 1 413 ? -10.633 -1.28 -12.664 1 91.5 413 ASN B O 1
ATOM 8792 N N . PHE B 1 414 ? -10.969 -1.311 -10.453 1 90.69 414 PHE B N 1
ATOM 8793 C CA . PHE B 1 414 ? -12.406 -1.503 -10.617 1 90.69 414 PHE B CA 1
ATOM 8794 C C . PHE B 1 414 ? -13.188 -0.449 -9.844 1 90.69 414 PHE B C 1
ATOM 8796 O O . PHE B 1 414 ? -12.664 0.151 -8.898 1 90.69 414 PHE B O 1
ATOM 8803 N N . ARG B 1 415 ? -14.398 -0.247 -10.289 1 85.75 415 ARG B N 1
ATOM 8804 C CA . ARG B 1 415 ? -15.336 0.487 -9.445 1 85.75 415 ARG B CA 1
ATOM 8805 C C . ARG B 1 415 ? -15.727 -0.327 -8.219 1 85.75 415 ARG B C 1
ATOM 8807 O O . ARG B 1 415 ? -16.203 -1.456 -8.336 1 85.75 415 ARG B O 1
ATOM 8814 N N . VAL B 1 416 ? -15.367 0.208 -7.082 1 83 416 VAL B N 1
ATOM 8815 C CA . VAL B 1 416 ? -15.656 -0.49 -5.836 1 83 416 VAL B CA 1
ATOM 8816 C C . VAL B 1 416 ? -17.062 -0.132 -5.363 1 83 416 VAL B C 1
ATOM 8818 O O . VAL B 1 416 ? -17.266 0.91 -4.738 1 83 416 VAL B O 1
ATOM 8821 N N . SER B 1 417 ? -17.969 -0.87 -5.789 1 77 417 SER B N 1
ATOM 8822 C CA . SER B 1 417 ? -19.359 -0.701 -5.418 1 77 417 SER B CA 1
ATOM 8823 C C . SER B 1 417 ? -20.016 -2.045 -5.121 1 77 417 SER B C 1
ATOM 8825 O O . SER B 1 417 ? -20.453 -2.75 -6.039 1 77 417 SER B O 1
ATOM 8827 N N . PHE B 1 418 ? -19.766 -2.578 -4.023 1 74.56 418 PHE B N 1
ATOM 8828 C CA . PHE B 1 418 ? -20.422 -3.832 -3.666 1 74.56 418 PHE B CA 1
ATOM 8829 C C . PHE B 1 418 ? -21.203 -3.682 -2.371 1 74.56 418 PHE B C 1
ATOM 8831 O O . PHE B 1 418 ? -20.766 -3.008 -1.439 1 74.56 418 PHE B O 1
ATOM 8838 N N . ASN B 1 419 ? -22.375 -4.25 -2.516 1 69.81 419 ASN B N 1
ATOM 8839 C CA . ASN B 1 419 ? -23.25 -4.191 -1.357 1 69.81 419 ASN B CA 1
ATOM 8840 C C . ASN B 1 419 ? -23.312 -5.527 -0.627 1 69.81 419 ASN B C 1
ATOM 8842 O O . ASN B 1 419 ? -23.688 -5.586 0.544 1 69.81 419 ASN B O 1
ATOM 8846 N N . THR B 1 420 ? -22.953 -6.586 -1.406 1 77 420 THR B N 1
ATOM 8847 C CA . THR B 1 420 ? -23.031 -7.918 -0.815 1 77 420 THR B CA 1
ATOM 8848 C C . THR B 1 420 ? -21.656 -8.578 -0.792 1 77 420 THR B C 1
ATOM 8850 O O . THR B 1 420 ? -20.766 -8.203 -1.563 1 77 420 THR B O 1
ATOM 8853 N N . TYR B 1 421 ? -21.578 -9.508 0.044 1 80.12 421 TYR B N 1
ATOM 8854 C CA . TYR B 1 421 ? -20.344 -10.281 0.133 1 80.12 421 TYR B CA 1
ATOM 8855 C C . TYR B 1 421 ? -20.062 -11.016 -1.173 1 80.12 421 TYR B C 1
ATOM 8857 O O . TYR B 1 421 ? -18.906 -11.141 -1.587 1 80.12 421 TYR B O 1
ATOM 8865 N N . GLU B 1 422 ? -21.094 -11.469 -1.812 1 83 422 GLU B N 1
ATOM 8866 C CA . GLU B 1 422 ? -20.953 -12.195 -3.068 1 83 422 GLU B CA 1
ATOM 8867 C C . GLU B 1 422 ? -20.328 -11.312 -4.148 1 83 422 GLU B C 1
ATOM 8869 O O . GLU B 1 422 ? -19.484 -11.758 -4.914 1 83 422 GLU B O 1
ATOM 8874 N N . GLU B 1 423 ? -20.766 -10.094 -4.168 1 85.31 423 GLU B N 1
ATOM 8875 C CA . GLU B 1 423 ? -20.203 -9.156 -5.137 1 85.31 423 GLU B CA 1
ATOM 8876 C C . GLU B 1 423 ? -18.734 -8.891 -4.867 1 85.31 423 GLU B C 1
ATOM 8878 O O . GLU B 1 423 ? -17.938 -8.781 -5.801 1 85.31 423 GLU B O 1
ATOM 8883 N N . TYR B 1 424 ? -18.422 -8.82 -3.629 1 85.94 424 TYR B N 1
ATOM 8884 C CA . TYR B 1 424 ? -17.047 -8.609 -3.213 1 85.94 424 TYR B CA 1
ATOM 8885 C C . TYR B 1 424 ? -16.172 -9.797 -3.611 1 85.94 424 TYR B C 1
ATOM 8887 O O . TYR B 1 424 ? -15.086 -9.609 -4.164 1 85.94 424 TYR B O 1
ATOM 8895 N N . VAL B 1 425 ? -16.672 -10.914 -3.406 1 85.81 425 VAL B N 1
ATOM 8896 C CA . VAL B 1 425 ? -15.945 -12.141 -3.723 1 85.81 425 VAL B CA 1
ATOM 8897 C C . VAL B 1 425 ? -15.703 -12.227 -5.227 1 85.81 425 VAL B C 1
ATOM 8899 O O . VAL B 1 425 ? -14.578 -12.453 -5.668 1 85.81 425 VAL B O 1
ATOM 8902 N N . HIS B 1 426 ? -16.719 -11.992 -5.996 1 89.31 426 HIS B N 1
ATOM 8903 C CA . HIS B 1 426 ? -16.594 -12.172 -7.438 1 89.31 426 HIS B CA 1
ATOM 8904 C C . HIS B 1 426 ? -15.695 -11.102 -8.055 1 89.31 426 HIS B C 1
ATOM 8906 O O . HIS B 1 426 ? -14.969 -11.375 -9.008 1 89.31 426 HIS B O 1
ATOM 8912 N N . LEU B 1 427 ? -15.781 -9.922 -7.484 1 90.94 427 LEU B N 1
ATOM 8913 C CA . LEU B 1 427 ? -14.883 -8.883 -7.973 1 90.94 427 LEU B CA 1
ATOM 8914 C C . LEU B 1 427 ? -13.43 -9.227 -7.664 1 90.94 427 LEU B C 1
ATOM 8916 O O . LEU B 1 427 ? -12.555 -9.039 -8.508 1 90.94 427 LEU B O 1
ATOM 8920 N N . SER B 1 428 ? -13.234 -9.68 -6.457 1 90.81 428 SER B N 1
ATOM 8921 C CA . SER B 1 428 ? -11.898 -10.102 -6.047 1 90.81 428 SER B CA 1
ATOM 8922 C C . SER B 1 428 ? -11.383 -11.227 -6.938 1 90.81 428 SER B C 1
ATOM 8924 O O . SER B 1 428 ? -10.203 -11.234 -7.312 1 90.81 428 SER B O 1
ATOM 8926 N N . GLN B 1 429 ? -12.203 -12.109 -7.273 1 92.81 429 GLN B N 1
ATOM 8927 C CA . GLN B 1 429 ? -11.797 -13.242 -8.102 1 92.81 429 GLN B CA 1
ATOM 8928 C C . GLN B 1 429 ? -11.531 -12.805 -9.539 1 92.81 429 GLN B C 1
ATOM 8930 O O . GLN B 1 429 ? -10.648 -13.359 -10.203 1 92.81 429 GLN B O 1
ATOM 8935 N N . LEU B 1 430 ? -12.32 -11.883 -10.023 1 94.75 430 LEU B N 1
ATOM 8936 C CA . LEU B 1 430 ? -12.023 -11.32 -11.336 1 94.75 430 LEU B CA 1
ATOM 8937 C C . LEU B 1 430 ? -10.625 -10.711 -11.359 1 94.75 430 LEU B C 1
ATOM 8939 O O . LEU B 1 430 ? -9.875 -10.898 -12.32 1 94.75 430 LEU B O 1
ATOM 8943 N N . LEU B 1 431 ? -10.352 -10 -10.32 1 95.25 431 LEU B N 1
ATOM 8944 C CA . LEU B 1 431 ? -9.031 -9.391 -10.234 1 95.25 431 LEU B CA 1
ATOM 8945 C C . LEU B 1 431 ? -7.938 -10.461 -10.297 1 95.25 431 LEU B C 1
ATOM 8947 O O . LEU B 1 431 ? -6.965 -10.312 -11.039 1 95.25 431 LEU B O 1
ATOM 8951 N N . GLN B 1 432 ? -8.07 -11.477 -9.5 1 95.88 432 GLN B N 1
ATOM 8952 C CA . GLN B 1 432 ? -7.082 -12.547 -9.516 1 95.88 432 GLN B CA 1
ATOM 8953 C C . GLN B 1 432 ? -6.957 -13.156 -10.906 1 95.88 432 GLN B C 1
ATOM 8955 O O . GLN B 1 432 ? -5.848 -13.43 -11.375 1 95.88 432 GLN B O 1
ATOM 8960 N N . SER B 1 433 ? -8.086 -13.383 -11.516 1 96.38 433 SER B N 1
ATOM 8961 C CA . SER B 1 433 ? -8.109 -13.953 -12.859 1 96.38 433 SER B CA 1
ATOM 8962 C C . SER B 1 433 ? -7.352 -13.07 -13.852 1 96.38 433 SER B C 1
ATOM 8964 O O . SER B 1 433 ? -6.551 -13.57 -14.641 1 96.38 433 SER B O 1
ATOM 8966 N N . GLU B 1 434 ? -7.594 -11.805 -13.766 1 96.06 434 GLU B N 1
ATOM 8967 C CA . GLU B 1 434 ? -6.891 -10.859 -14.625 1 96.06 434 GLU B CA 1
ATOM 8968 C C . GLU B 1 434 ? -5.383 -10.898 -14.375 1 96.06 434 GLU B C 1
ATOM 8970 O O . GLU B 1 434 ? -4.594 -10.977 -15.312 1 96.06 434 GLU B O 1
ATOM 8975 N N . ALA B 1 435 ? -5.055 -10.875 -13.164 1 96.88 435 ALA B N 1
ATOM 8976 C CA . ALA B 1 435 ? -3.645 -10.852 -12.789 1 96.88 435 ALA B CA 1
ATOM 8977 C C . ALA B 1 435 ? -2.924 -12.094 -13.305 1 96.88 435 ALA B C 1
ATOM 8979 O O . ALA B 1 435 ? -1.841 -12 -13.883 1 96.88 435 ALA B O 1
ATOM 8980 N N . MET B 1 436 ? -3.516 -13.227 -13.086 1 96.88 436 MET B N 1
ATOM 8981 C CA . MET B 1 436 ? -2.9 -14.469 -13.547 1 96.88 436 MET B CA 1
ATOM 8982 C C . MET B 1 436 ? -2.836 -14.516 -15.07 1 96.88 436 MET B C 1
ATOM 8984 O O . MET B 1 436 ? -1.85 -14.984 -15.641 1 96.88 436 MET B O 1
ATOM 8988 N N . GLY B 1 437 ? -3.898 -14.031 -15.711 1 96.19 437 GLY B N 1
ATOM 8989 C CA . GLY B 1 437 ? -3.869 -13.961 -17.172 1 96.19 437 GLY B CA 1
ATOM 8990 C C . GLY B 1 437 ? -2.721 -13.117 -17.703 1 96.19 437 GLY B C 1
ATOM 8991 O O . GLY B 1 437 ? -1.996 -13.547 -18.594 1 96.19 437 GLY B O 1
ATOM 8992 N N . TYR B 1 438 ? -2.559 -11.969 -17.125 1 95.88 438 TYR B N 1
ATOM 8993 C CA . TYR B 1 438 ? -1.469 -11.094 -17.531 1 95.88 438 TYR B CA 1
ATOM 8994 C C . TYR B 1 438 ? -0.116 -11.758 -17.312 1 95.88 438 TYR B C 1
ATOM 8996 O O . TYR B 1 438 ? 0.773 -11.672 -18.156 1 95.88 438 TYR B O 1
ATOM 9004 N N . ALA B 1 439 ? 0.021 -12.414 -16.219 1 97.31 439 ALA B N 1
ATOM 9005 C CA . ALA B 1 439 ? 1.3 -13.031 -15.875 1 97.31 439 ALA B CA 1
ATOM 9006 C C . ALA B 1 439 ? 1.654 -14.148 -16.844 1 97.31 439 ALA B C 1
ATOM 9008 O O . ALA B 1 439 ? 2.68 -14.086 -17.531 1 97.31 439 ALA B O 1
ATOM 9009 N N . TYR B 1 440 ? 0.798 -15.094 -17 1 97.12 440 TYR B N 1
ATOM 9010 C CA . TYR B 1 440 ? 1.109 -16.281 -17.797 1 97.12 440 TYR B CA 1
ATOM 9011 C C . TYR B 1 440 ? 1.205 -15.922 -19.281 1 97.12 440 TYR B C 1
ATOM 9013 O O . TYR B 1 440 ? 2.098 -16.406 -19.984 1 97.12 440 TYR B O 1
ATOM 9021 N N . ARG B 1 441 ? 0.3 -15.07 -19.781 1 94.75 441 ARG B N 1
ATOM 9022 C CA . ARG B 1 441 ? 0.408 -14.664 -21.172 1 94.75 441 ARG B CA 1
ATOM 9023 C C . ARG B 1 441 ? 1.688 -13.867 -21.422 1 94.75 441 ARG B C 1
ATOM 9025 O O . ARG B 1 441 ? 2.371 -14.07 -22.422 1 94.75 441 ARG B O 1
ATOM 9032 N N . GLY B 1 442 ? 1.963 -13.008 -20.5 1 93.5 442 GLY B N 1
ATOM 9033 C CA . GLY B 1 442 ? 3.154 -12.188 -20.625 1 93.5 442 GLY B CA 1
ATOM 9034 C C . GLY B 1 442 ? 4.441 -12.992 -20.594 1 93.5 442 GLY B C 1
ATOM 9035 O O . GLY B 1 442 ? 5.332 -12.789 -21.422 1 93.5 442 GLY B O 1
ATOM 9036 N N . TRP B 1 443 ? 4.555 -13.883 -19.719 1 95.75 443 TRP B N 1
ATOM 9037 C CA . TRP B 1 443 ? 5.789 -14.648 -19.562 1 95.75 443 TRP B CA 1
ATOM 9038 C C . TRP B 1 443 ? 5.918 -15.703 -20.641 1 95.75 443 TRP B C 1
ATOM 9040 O O . TRP B 1 443 ? 7.023 -16.031 -21.078 1 95.75 443 TRP B O 1
ATOM 9050 N N . ARG B 1 444 ? 4.789 -16.25 -21.078 1 95 444 ARG B N 1
ATOM 9051 C CA . ARG B 1 444 ? 4.848 -17.188 -22.203 1 95 444 ARG B CA 1
ATOM 9052 C C . ARG B 1 444 ? 5.277 -16.469 -23.484 1 95 444 ARG B C 1
ATOM 9054 O O . ARG B 1 444 ? 5.918 -17.062 -24.344 1 95 444 ARG B O 1
ATOM 9061 N N . ARG B 1 445 ? 4.898 -15.203 -23.625 1 91.75 445 ARG B N 1
ATOM 9062 C CA . ARG B 1 445 ? 5.391 -14.406 -24.75 1 91.75 445 ARG B CA 1
ATOM 9063 C C . ARG B 1 445 ? 6.914 -14.352 -24.75 1 91.75 445 ARG B C 1
ATOM 9065 O O . ARG B 1 445 ? 7.539 -14.391 -25.812 1 91.75 445 ARG B O 1
ATOM 9072 N N . LEU B 1 446 ? 7.492 -14.398 -23.641 1 90.44 446 LEU B N 1
ATOM 9073 C CA . LEU B 1 446 ? 8.938 -14.281 -23.5 1 90.44 446 LEU B CA 1
ATOM 9074 C C . LEU B 1 446 ? 9.609 -15.641 -23.656 1 90.44 446 LEU B C 1
ATOM 9076 O O . LEU B 1 446 ? 10.836 -15.742 -23.578 1 90.44 446 LEU B O 1
ATOM 9080 N N . TRP B 1 447 ? 8.836 -16.688 -23.859 1 92.75 447 TRP B N 1
ATOM 9081 C CA . TRP B 1 447 ? 9.367 -18 -24.156 1 92.75 447 TRP B CA 1
ATOM 9082 C C . TRP B 1 447 ? 10.211 -17.984 -25.438 1 92.75 447 TRP B C 1
ATOM 9084 O O . TRP B 1 447 ? 11.227 -18.672 -25.531 1 92.75 447 TRP B O 1
ATOM 9094 N N . GLY B 1 448 ? 9.812 -17.172 -26.359 1 88.31 448 GLY B N 1
ATOM 9095 C CA . GLY B 1 448 ? 10.57 -17.016 -27.578 1 88.31 448 GLY B CA 1
ATOM 9096 C C . GLY B 1 448 ? 10.727 -18.312 -28.359 1 88.31 448 GLY B C 1
ATOM 9097 O O . GLY B 1 448 ? 9.758 -19.062 -28.547 1 88.31 448 GLY B O 1
ATOM 9098 N N . GLY B 1 449 ? 11.977 -18.547 -28.906 1 79.12 449 GLY B N 1
ATOM 9099 C CA . GLY B 1 449 ? 12.297 -19.797 -29.609 1 79.12 449 GLY B CA 1
ATOM 9100 C C . GLY B 1 449 ? 11.977 -19.75 -31.078 1 79.12 449 GLY B C 1
ATOM 9101 O O . GLY B 1 449 ? 12.039 -20.766 -31.766 1 79.12 449 GLY B O 1
ATOM 9102 N N . ASN B 1 450 ? 11.539 -18.578 -31.453 1 74.19 450 ASN B N 1
ATOM 9103 C CA . ASN B 1 450 ? 11.336 -18.406 -32.875 1 74.19 450 ASN B CA 1
ATOM 9104 C C . ASN B 1 450 ? 12.625 -18.031 -33.594 1 74.19 450 ASN B C 1
ATOM 9106 O O . ASN B 1 450 ? 13.102 -16.906 -33.469 1 74.19 450 ASN B O 1
ATOM 9110 N N . PRO B 1 451 ? 13.188 -18.922 -34.281 1 70.19 451 PRO B N 1
ATOM 9111 C CA . PRO B 1 451 ? 14.531 -18.703 -34.812 1 70.19 451 PRO B CA 1
ATOM 9112 C C . PRO B 1 451 ? 14.57 -17.609 -35.875 1 70.19 451 PRO B C 1
ATOM 9114 O O . PRO B 1 451 ? 15.648 -17.094 -36.188 1 70.19 451 PRO B O 1
ATOM 9117 N N . THR B 1 452 ? 13.539 -17.25 -36.375 1 69.12 452 THR B N 1
ATOM 9118 C CA . THR B 1 452 ? 13.539 -16.375 -37.531 1 69.12 452 THR B CA 1
ATOM 9119 C C . THR B 1 452 ? 13.211 -14.938 -37.156 1 69.12 452 THR B C 1
ATOM 9121 O O . THR B 1 452 ? 13.188 -14.039 -38 1 69.12 452 THR B O 1
ATOM 9124 N N . THR B 1 453 ? 12.93 -14.828 -35.875 1 70.25 453 THR B N 1
ATOM 9125 C CA . THR B 1 453 ? 12.477 -13.5 -35.469 1 70.25 453 THR B CA 1
ATOM 9126 C C . THR B 1 453 ? 13.273 -12.984 -34.281 1 70.25 453 THR B C 1
ATOM 9128 O O . THR B 1 453 ? 14.219 -13.633 -33.812 1 70.25 453 THR B O 1
ATOM 9131 N N . LYS B 1 454 ? 12.984 -11.727 -33.875 1 66.5 454 LYS B N 1
ATOM 9132 C CA . LYS B 1 454 ? 13.586 -11.109 -32.688 1 66.5 454 LYS B CA 1
ATOM 9133 C C . LYS B 1 454 ? 13.258 -11.898 -31.422 1 66.5 454 LYS B C 1
ATOM 9135 O O . LYS B 1 454 ? 13.922 -11.75 -30.391 1 66.5 454 LYS B O 1
ATOM 9140 N N . GLU B 1 455 ? 12.281 -12.805 -31.562 1 69.5 455 GLU B N 1
ATOM 9141 C CA . GLU B 1 455 ? 11.844 -13.633 -30.438 1 69.5 455 GLU B CA 1
ATOM 9142 C C . GLU B 1 455 ? 12.648 -14.922 -30.359 1 69.5 455 GLU B C 1
ATOM 9144 O O . GLU B 1 455 ? 12.156 -15.93 -29.844 1 69.5 455 GLU B O 1
ATOM 9149 N N . LYS B 1 456 ? 13.789 -14.961 -30.812 1 75.5 456 LYS B N 1
ATOM 9150 C CA . LYS B 1 456 ? 14.609 -16.172 -30.828 1 75.5 456 LYS B CA 1
ATOM 9151 C C . LYS B 1 456 ? 15.086 -16.516 -29.422 1 75.5 456 LYS B C 1
ATOM 9153 O O . LYS B 1 456 ? 15.242 -17.703 -29.078 1 75.5 456 LYS B O 1
ATOM 9158 N N . ARG B 1 457 ? 15.242 -15.539 -28.656 1 84.94 457 ARG B N 1
ATOM 9159 C CA . ARG B 1 457 ? 15.797 -15.75 -27.328 1 84.94 457 ARG B CA 1
ATOM 9160 C C . ARG B 1 457 ? 14.719 -16.203 -26.344 1 84.94 457 ARG B C 1
ATOM 9162 O O . ARG B 1 457 ? 13.641 -15.602 -26.281 1 84.94 457 ARG B O 1
ATOM 9169 N N . ARG B 1 458 ? 15.016 -17.234 -25.672 1 90.31 458 ARG B N 1
ATOM 9170 C CA . ARG B 1 458 ? 14.125 -17.688 -24.594 1 90.31 458 ARG B CA 1
ATOM 9171 C C . ARG B 1 458 ? 14.43 -16.953 -23.297 1 90.31 458 ARG B C 1
ATOM 9173 O O . ARG B 1 458 ? 15.32 -17.359 -22.547 1 90.31 458 ARG B O 1
ATOM 9180 N N . LEU B 1 459 ? 13.625 -15.969 -23.062 1 91.75 459 LEU B N 1
ATOM 9181 C CA . LEU B 1 459 ? 13.883 -15.078 -21.938 1 91.75 459 LEU B CA 1
ATOM 9182 C C . LEU B 1 459 ? 13.125 -15.539 -20.688 1 91.75 459 LEU B C 1
ATOM 9184 O O . LEU B 1 459 ? 13.43 -15.109 -19.578 1 91.75 459 LEU B O 1
ATOM 9188 N N . CYS B 1 460 ? 12.18 -16.422 -20.875 1 94.69 460 CYS B N 1
ATOM 9189 C CA . CYS B 1 460 ? 11.445 -16.984 -19.75 1 94.69 460 CYS B CA 1
ATOM 9190 C C . CYS B 1 460 ? 11.102 -18.453 -20 1 94.69 460 CYS B C 1
ATOM 9192 O O . CYS B 1 460 ? 10.469 -18.781 -21 1 94.69 460 CYS B O 1
ATOM 9194 N N . GLY B 1 461 ? 11.5 -19.234 -19.047 1 96.5 461 GLY B N 1
ATOM 9195 C CA . GLY B 1 461 ? 11.305 -20.656 -19.234 1 96.5 461 GLY B CA 1
ATOM 9196 C C . GLY B 1 461 ? 10.094 -21.188 -18.5 1 96.5 461 GLY B C 1
ATOM 9197 O O . GLY B 1 461 ? 9.695 -22.344 -18.688 1 96.5 461 GLY B O 1
ATOM 9198 N N . GLY B 1 462 ? 9.484 -20.312 -17.641 1 97 462 GLY B N 1
ATOM 9199 C CA . GLY B 1 462 ? 8.312 -20.875 -16.969 1 97 462 GLY B CA 1
ATOM 9200 C C . GLY B 1 462 ? 7.812 -20 -15.828 1 97 462 GLY B C 1
ATOM 9201 O O . GLY B 1 462 ? 8.438 -19 -15.477 1 97 462 GLY B O 1
ATOM 9202 N N . ALA B 1 463 ? 6.648 -20.406 -15.312 1 98.06 463 ALA B N 1
ATOM 9203 C CA . ALA B 1 463 ? 5.984 -19.734 -14.195 1 98.06 463 ALA B CA 1
ATOM 9204 C C . ALA B 1 463 ? 5.184 -20.719 -13.352 1 98.06 463 ALA B C 1
ATOM 9206 O O . ALA B 1 463 ? 4.512 -21.594 -13.898 1 98.06 463 ALA B O 1
ATOM 9207 N N . LEU B 1 464 ? 5.309 -20.609 -12.039 1 98.06 464 LEU B N 1
ATOM 9208 C CA . LEU B 1 464 ? 4.566 -21.406 -11.078 1 98.06 464 LEU B CA 1
ATOM 9209 C C . LEU B 1 464 ? 3.863 -20.516 -10.055 1 98.06 464 LEU B C 1
ATOM 9211 O O . LEU B 1 464 ? 4.516 -19.906 -9.203 1 98.06 464 LEU B O 1
ATOM 9215 N N . VAL B 1 465 ? 2.527 -20.453 -10.102 1 97.31 465 VAL B N 1
ATOM 9216 C CA . VAL B 1 465 ? 1.755 -19.562 -9.25 1 97.31 465 VAL B CA 1
ATOM 9217 C C . VAL B 1 465 ? 1.676 -20.125 -7.836 1 97.31 465 VAL B C 1
ATOM 9219 O O . VAL B 1 465 ? 1.553 -21.328 -7.652 1 97.31 465 VAL B O 1
ATOM 9222 N N . TRP B 1 466 ? 1.944 -19.234 -6.848 1 95.81 466 TRP B N 1
ATOM 9223 C CA . TRP B 1 466 ? 1.586 -19.516 -5.465 1 95.81 466 TRP B CA 1
ATOM 9224 C C . TRP B 1 466 ? 0.114 -19.219 -5.207 1 95.81 466 TRP B C 1
ATOM 9226 O O . TRP B 1 466 ? -0.286 -18.047 -5.172 1 95.81 466 TRP B O 1
ATOM 9236 N N . GLN B 1 467 ? -0.788 -20.25 -5.133 1 92.69 467 GLN B N 1
ATOM 9237 C CA . GLN B 1 467 ? -0.553 -21.688 -5.223 1 92.69 467 GLN B CA 1
ATOM 9238 C C . GLN B 1 467 ? -1.804 -22.422 -5.703 1 92.69 467 GLN B C 1
ATOM 9240 O O . GLN B 1 467 ? -2.826 -21.797 -5.988 1 92.69 467 GLN B O 1
ATOM 9245 N N . LEU B 1 468 ? -1.713 -23.672 -5.848 1 91.94 468 LEU B N 1
ATOM 9246 C CA . LEU B 1 468 ? -2.803 -24.453 -6.426 1 91.94 468 LEU B CA 1
ATOM 9247 C C . LEU B 1 468 ? -3.922 -24.656 -5.41 1 91.94 468 LEU B C 1
ATOM 9249 O O . LEU B 1 468 ? -5.098 -24.453 -5.727 1 91.94 468 LEU B O 1
ATOM 9253 N N . ASN B 1 469 ? -3.582 -24.953 -4.199 1 88.5 469 ASN B N 1
ATOM 9254 C CA . ASN B 1 469 ? -4.586 -25.453 -3.258 1 88.5 469 ASN B CA 1
ATOM 9255 C C . ASN B 1 469 ? -4.488 -24.734 -1.911 1 88.5 469 ASN B C 1
ATOM 9257 O O . ASN B 1 469 ? -3.482 -24.078 -1.622 1 88.5 469 ASN B O 1
ATOM 9261 N N . ASP B 1 470 ? -5.625 -24.922 -1.116 1 84.31 470 ASP B N 1
ATOM 9262 C CA . ASP B 1 470 ? -5.668 -24.469 0.274 1 84.31 470 ASP B CA 1
ATOM 9263 C C . ASP B 1 470 ? -5.602 -25.656 1.231 1 84.31 470 ASP B C 1
ATOM 9265 O O . ASP B 1 470 ? -6.043 -26.766 0.893 1 84.31 470 ASP B O 1
ATOM 9269 N N . VAL B 1 471 ? -5.078 -25.406 2.438 1 79.12 471 VAL B N 1
ATOM 9270 C CA . VAL B 1 471 ? -4.953 -26.484 3.412 1 79.12 471 VAL B CA 1
ATOM 9271 C C . VAL B 1 471 ? -6.047 -26.359 4.469 1 79.12 471 VAL B C 1
ATOM 9273 O O . VAL B 1 471 ? -6.246 -27.266 5.277 1 79.12 471 VAL B O 1
ATOM 9276 N N . TRP B 1 472 ? -6.773 -25.312 4.469 1 76.75 472 TRP B N 1
ATOM 9277 C CA . TRP B 1 472 ? -7.93 -25.047 5.32 1 76.75 472 TRP B CA 1
ATOM 9278 C C . TRP B 1 472 ? -8.836 -24 4.691 1 76.75 472 TRP B C 1
ATOM 9280 O O . TRP B 1 472 ? -8.5 -23.406 3.662 1 76.75 472 TRP B O 1
ATOM 9290 N N . PRO B 1 473 ? -10.109 -23.875 5.148 1 77.75 473 PRO B N 1
ATOM 9291 C CA . PRO B 1 473 ? -11 -22.875 4.57 1 77.75 473 PRO B CA 1
ATOM 9292 C C . PRO B 1 473 ? -10.523 -21.453 4.812 1 77.75 473 PRO B C 1
ATOM 9294 O O . PRO B 1 473 ? -10.766 -20.891 5.879 1 77.75 473 PRO B O 1
ATOM 9297 N N . VAL B 1 474 ? -9.789 -20.906 3.805 1 80.38 474 VAL B N 1
ATOM 9298 C CA . VAL B 1 474 ? -9.156 -19.609 3.965 1 80.38 474 VAL B CA 1
ATOM 9299 C C . VAL B 1 474 ? -9.273 -18.812 2.668 1 80.38 474 VAL B C 1
ATOM 9301 O O . VAL B 1 474 ? -9.594 -19.375 1.616 1 80.38 474 VAL B O 1
ATOM 9304 N N . THR B 1 475 ? -9.188 -17.5 2.832 1 82.88 475 THR B N 1
ATOM 9305 C CA . THR B 1 475 ? -8.906 -16.641 1.69 1 82.88 475 THR B CA 1
ATOM 9306 C C . THR B 1 475 ? -7.406 -16.609 1.397 1 82.88 475 THR B C 1
ATOM 9308 O O . THR B 1 475 ? -6.602 -16.328 2.283 1 82.88 475 THR B O 1
ATOM 9311 N N . SER B 1 476 ? -7.102 -17.062 0.182 1 86.56 476 SER B N 1
ATOM 9312 C CA . SER B 1 476 ? -5.68 -17.188 -0.113 1 86.56 476 SER B CA 1
ATOM 9313 C C . SER B 1 476 ? -5.402 -16.984 -1.597 1 86.56 476 SER B C 1
ATOM 9315 O O . SER B 1 476 ? -6.285 -16.562 -2.346 1 86.56 476 SER B O 1
ATOM 9317 N N . TRP B 1 477 ? -4.164 -17.281 -1.989 1 90.31 477 TRP B N 1
ATOM 9318 C CA . TRP B 1 477 ? -3.664 -17.219 -3.357 1 90.31 477 TRP B CA 1
ATOM 9319 C C . TRP B 1 477 ? -4.121 -18.422 -4.168 1 90.31 477 TRP B C 1
ATOM 9321 O O . TRP B 1 477 ? -3.939 -18.469 -5.387 1 90.31 477 TRP B O 1
ATOM 9331 N N . ALA B 1 478 ? -4.781 -19.203 -3.598 1 90.81 478 ALA B N 1
ATOM 9332 C CA . ALA B 1 478 ? -5.027 -20.516 -4.203 1 90.81 478 ALA B CA 1
ATOM 9333 C C . ALA B 1 478 ? -5.906 -20.391 -5.445 1 90.81 478 ALA B C 1
ATOM 9335 O O . ALA B 1 478 ? -6.777 -19.516 -5.508 1 90.81 478 ALA B O 1
ATOM 9336 N N . LEU B 1 479 ? -5.664 -21.297 -6.379 1 92.62 479 LEU B N 1
ATOM 9337 C CA . LEU B 1 479 ? -6.492 -21.406 -7.574 1 92.62 479 LEU B CA 1
ATOM 9338 C C . LEU B 1 479 ? -7.75 -22.234 -7.289 1 92.62 479 LEU B C 1
ATOM 9340 O O . LEU B 1 479 ? -8.781 -22.031 -7.926 1 92.62 479 LEU B O 1
ATOM 9344 N N . VAL B 1 480 ? -7.59 -23.141 -6.391 1 89.44 480 VAL B N 1
ATOM 9345 C CA . VAL B 1 480 ? -8.68 -24.016 -5.965 1 89.44 480 VAL B CA 1
ATOM 9346 C C . VAL B 1 480 ? -8.82 -23.953 -4.445 1 89.44 480 VAL B C 1
ATOM 9348 O O . VAL B 1 480 ? -7.84 -24.125 -3.717 1 89.44 480 VAL B O 1
ATOM 9351 N N . ASP B 1 481 ? -10.055 -23.688 -3.988 1 85.56 481 ASP B N 1
ATOM 9352 C CA . ASP B 1 481 ? -10.211 -23.484 -2.551 1 85.56 481 ASP B CA 1
ATOM 9353 C C . ASP B 1 481 ? -10.234 -24.828 -1.817 1 85.56 481 ASP B C 1
ATOM 9355 O O . ASP B 1 481 ? -10.086 -25.891 -2.436 1 85.56 481 ASP B O 1
ATOM 9359 N N . TYR B 1 482 ? -10.344 -24.797 -0.546 1 80.5 482 TYR B N 1
ATOM 9360 C CA . TYR B 1 482 ? -10.258 -25.969 0.323 1 80.5 482 TYR B CA 1
ATOM 9361 C C . TYR B 1 482 ? -11.344 -26.984 -0.029 1 80.5 482 TYR B C 1
ATOM 9363 O O . TYR B 1 482 ? -11.148 -28.188 0.137 1 80.5 482 TYR B O 1
ATOM 9371 N N . PHE B 1 483 ? -12.43 -26.516 -0.608 1 79.62 483 PHE B N 1
ATOM 9372 C CA . PHE B 1 483 ? -13.555 -27.375 -0.938 1 79.62 483 PHE B CA 1
ATOM 9373 C C . PHE B 1 483 ? -13.477 -27.844 -2.389 1 79.62 483 PHE B C 1
ATOM 9375 O O . PHE B 1 483 ? -14.469 -28.328 -2.945 1 79.62 483 PHE B O 1
ATOM 9382 N N . LEU B 1 484 ? -12.352 -27.594 -3.014 1 82.06 484 LEU B N 1
ATOM 9383 C CA . LEU B 1 484 ? -12.031 -28.062 -4.355 1 82.06 484 LEU B CA 1
ATOM 9384 C C . LEU B 1 484 ? -12.828 -27.297 -5.406 1 82.06 484 LEU B C 1
ATOM 9386 O O . LEU B 1 484 ? -13.227 -27.859 -6.426 1 82.06 484 LEU B O 1
ATOM 9390 N N . ARG B 1 485 ? -13.125 -26.109 -5.105 1 84.81 485 ARG B N 1
ATOM 9391 C CA . ARG B 1 485 ? -13.805 -25.234 -6.055 1 84.81 485 ARG B CA 1
ATOM 9392 C C . ARG B 1 485 ? -12.805 -24.328 -6.777 1 84.81 485 ARG B C 1
ATOM 9394 O O . ARG B 1 485 ? -12.062 -23.578 -6.141 1 84.81 485 ARG B O 1
ATOM 9401 N N . PRO B 1 486 ? -12.828 -24.438 -8.07 1 90.06 486 PRO B N 1
ATOM 9402 C CA . PRO B 1 486 ? -11.898 -23.594 -8.82 1 90.06 486 PRO B CA 1
ATOM 9403 C C . PRO B 1 486 ? -12.312 -22.125 -8.844 1 90.06 486 PRO B C 1
ATOM 9405 O O . PRO B 1 486 ? -13.508 -21.812 -8.922 1 90.06 486 PRO B O 1
ATOM 9408 N N . LYS B 1 487 ? -11.359 -21.297 -8.688 1 91.12 487 LYS B N 1
ATOM 9409 C CA . LYS B 1 487 ? -11.539 -19.875 -8.969 1 91.12 487 LYS B CA 1
ATOM 9410 C C . LYS B 1 487 ? -11.344 -19.578 -10.445 1 91.12 487 LYS B C 1
ATOM 9412 O O . LYS B 1 487 ? -10.688 -20.344 -11.156 1 91.12 487 LYS B O 1
ATOM 9417 N N . PRO B 1 488 ? -11.852 -18.453 -10.938 1 93.44 488 PRO B N 1
ATOM 9418 C CA . PRO B 1 488 ? -11.688 -18.109 -12.352 1 93.44 488 PRO B CA 1
ATOM 9419 C C . PRO B 1 488 ? -10.219 -18 -12.766 1 93.44 488 PRO B C 1
ATOM 9421 O O . PRO B 1 488 ? -9.891 -18.172 -13.945 1 93.44 488 PRO B O 1
ATOM 9424 N N . ALA B 1 489 ? -9.352 -17.75 -11.82 1 95.25 489 ALA B N 1
ATOM 9425 C CA . ALA B 1 489 ? -7.926 -17.656 -12.125 1 95.25 489 ALA B CA 1
ATOM 9426 C C . ALA B 1 489 ? -7.402 -18.969 -12.727 1 95.25 489 ALA B C 1
ATOM 9428 O O . ALA B 1 489 ? -6.516 -18.953 -13.578 1 95.25 489 ALA B O 1
ATOM 9429 N N . LEU B 1 490 ? -7.93 -20.078 -12.266 1 94 490 LEU B N 1
ATOM 9430 C CA . LEU B 1 490 ? -7.527 -21.359 -12.82 1 94 490 LEU B CA 1
ATOM 9431 C C . LEU B 1 490 ? -7.793 -21.422 -14.32 1 94 490 LEU B C 1
ATOM 9433 O O . LEU B 1 490 ? -6.953 -21.891 -15.086 1 94 490 LEU B O 1
ATOM 9437 N N . TYR B 1 491 ? -8.914 -20.922 -14.742 1 94.56 491 TYR B N 1
ATOM 9438 C CA . TYR B 1 491 ? -9.312 -20.969 -16.141 1 94.56 491 TYR B CA 1
ATOM 9439 C C . TYR B 1 491 ? -8.484 -20 -16.969 1 94.56 491 TYR B C 1
ATOM 9441 O O . TYR B 1 491 ? -8.18 -20.266 -18.141 1 94.56 491 TYR B O 1
ATOM 9449 N N . ALA B 1 492 ? -8.18 -18.875 -16.359 1 95.44 492 ALA B N 1
ATOM 9450 C CA . ALA B 1 492 ? -7.309 -17.938 -17.062 1 95.44 492 ALA B CA 1
ATOM 9451 C C . ALA B 1 492 ? -5.949 -18.562 -17.359 1 95.44 492 ALA B C 1
ATOM 9453 O O . ALA B 1 492 ? -5.422 -18.406 -18.469 1 95.44 492 ALA B O 1
ATOM 9454 N N . ILE B 1 493 ? -5.438 -19.25 -16.406 1 96 493 ILE B N 1
ATOM 9455 C CA . ILE B 1 493 ? -4.156 -19.922 -16.594 1 96 493 ILE B CA 1
ATOM 9456 C C . ILE B 1 493 ? -4.293 -21.016 -17.641 1 96 493 ILE B C 1
ATOM 9458 O O . ILE B 1 493 ? -3.441 -21.141 -18.531 1 96 493 ILE B O 1
ATOM 9462 N N . ALA B 1 494 ? -5.344 -21.766 -17.562 1 94.62 494 ALA B N 1
ATOM 9463 C CA . ALA B 1 494 ? -5.582 -22.844 -18.516 1 94.62 494 ALA B CA 1
ATOM 9464 C C . ALA B 1 494 ? -5.609 -22.328 -19.938 1 94.62 494 ALA B C 1
ATOM 9466 O O . ALA B 1 494 ? -5.023 -22.922 -20.844 1 94.62 494 ALA B O 1
ATOM 9467 N N . ARG B 1 495 ? -6.258 -21.219 -20.125 1 93.81 495 ARG B N 1
ATOM 9468 C CA . ARG B 1 495 ? -6.344 -20.641 -21.469 1 93.81 495 ARG B CA 1
ATOM 9469 C C . ARG B 1 495 ? -4.984 -20.141 -21.938 1 93.81 495 ARG B C 1
ATOM 9471 O O . ARG B 1 495 ? -4.621 -20.312 -23.094 1 93.81 495 ARG B O 1
ATOM 9478 N N . ALA B 1 496 ? -4.246 -19.594 -21.047 1 93.94 496 ALA B N 1
ATOM 9479 C CA . ALA B 1 496 ? -2.924 -19.078 -21.406 1 93.94 496 ALA B CA 1
ATOM 9480 C C . ALA B 1 496 ? -1.961 -20.219 -21.734 1 93.94 496 ALA B C 1
ATOM 9482 O O . ALA B 1 496 ? -0.985 -20.031 -22.453 1 93.94 496 ALA B O 1
ATOM 9483 N N . LEU B 1 497 ? -2.24 -21.438 -21.234 1 94 497 LEU B N 1
ATOM 9484 C CA . LEU B 1 497 ? -1.297 -22.547 -21.375 1 94 497 LEU B CA 1
ATOM 9485 C C . LEU B 1 497 ? -1.793 -23.562 -22.391 1 94 497 LEU B C 1
ATOM 9487 O O . LEU B 1 497 ? -1.278 -24.688 -22.469 1 94 497 LEU B O 1
ATOM 9491 N N . GLU B 1 498 ? -2.762 -23.156 -23.125 1 90.94 498 GLU B N 1
ATOM 9492 C CA . GLU B 1 498 ? -3.189 -24.016 -24.234 1 90.94 498 GLU B CA 1
ATOM 9493 C C . GLU B 1 498 ? -2.055 -24.234 -25.234 1 90.94 498 GLU B C 1
ATOM 9495 O O . GLU B 1 498 ? -1.113 -23.438 -25.297 1 90.94 498 GLU B O 1
ATOM 9500 N N . GLU B 1 499 ? -2.201 -25.344 -25.953 1 89 499 GLU B N 1
ATOM 9501 C CA . GLU B 1 499 ? -1.166 -25.672 -26.938 1 89 499 GLU B CA 1
ATOM 9502 C C . GLU B 1 499 ? -0.875 -24.484 -27.844 1 89 499 GLU B C 1
ATOM 9504 O O . GLU B 1 499 ? 0.286 -24.188 -28.125 1 89 499 GLU B O 1
ATOM 9509 N N . VAL B 1 500 ? -1.994 -23.906 -28.359 1 89.69 500 VAL B N 1
ATOM 9510 C CA . VAL B 1 500 ? -1.92 -22.641 -29.078 1 89.69 500 VAL B CA 1
ATOM 9511 C C . VAL B 1 500 ? -2.635 -21.547 -28.281 1 89.69 500 VAL B C 1
ATOM 9513 O O . VAL B 1 500 ? -3.783 -21.734 -27.875 1 89.69 500 VAL B O 1
ATOM 9516 N N . ALA B 1 501 ? -1.871 -20.562 -28 1 91.69 501 ALA B N 1
ATOM 9517 C CA . ALA B 1 501 ? -2.451 -19.438 -27.266 1 91.69 501 ALA B CA 1
ATOM 9518 C C . ALA B 1 501 ? -2.178 -18.125 -27.969 1 91.69 501 ALA B C 1
ATOM 9520 O O . ALA B 1 501 ? -1.283 -18.031 -28.812 1 91.69 501 ALA B O 1
ATOM 9521 N N . VAL B 1 502 ? -2.998 -17.125 -27.688 1 91.25 502 VAL B N 1
ATOM 9522 C CA . VAL B 1 502 ? -2.842 -15.797 -28.266 1 91.25 502 VAL B CA 1
ATOM 9523 C C . VAL B 1 502 ? -2.926 -14.742 -27.156 1 91.25 502 VAL B C 1
ATOM 9525 O O . VAL B 1 502 ? -3.637 -14.93 -26.172 1 91.25 502 VAL B O 1
ATOM 9528 N N . GLY B 1 503 ? -2.102 -13.742 -27.266 1 90.12 503 GLY B N 1
ATOM 9529 C CA . GLY B 1 503 ? -2.098 -12.648 -26.297 1 90.12 503 GLY B CA 1
ATOM 9530 C C . GLY B 1 503 ? -1.921 -11.289 -26.953 1 90.12 503 GLY B C 1
ATOM 9531 O O . GLY B 1 503 ? -1.288 -11.18 -28 1 90.12 503 GLY B O 1
ATOM 9532 N N . ILE B 1 504 ? -2.533 -10.281 -26.297 1 88.88 504 ILE B N 1
ATOM 9533 C CA . ILE B 1 504 ? -2.422 -8.891 -26.734 1 88.88 504 ILE B CA 1
ATOM 9534 C C . ILE B 1 504 ? -1.772 -8.055 -25.641 1 88.88 504 ILE B C 1
ATOM 9536 O O . ILE B 1 504 ? -2.129 -8.18 -24.453 1 88.88 504 ILE B O 1
ATOM 9540 N N . GLU B 1 505 ? -0.771 -7.305 -25.984 1 83.81 505 GLU B N 1
ATOM 9541 C CA . GLU B 1 505 ? -0.185 -6.312 -25.094 1 83.81 505 GLU B CA 1
ATOM 9542 C C . GLU B 1 505 ? -0.392 -4.898 -25.625 1 83.81 505 GLU B C 1
ATOM 9544 O O . GLU B 1 505 ? -0.165 -4.637 -26.812 1 83.81 505 GLU B O 1
ATOM 9549 N N . ARG B 1 506 ? -0.855 -4.043 -24.703 1 81.62 506 ARG B N 1
ATOM 9550 C CA . ARG B 1 506 ? -1.131 -2.664 -25.109 1 81.62 506 ARG B CA 1
ATOM 9551 C C . ARG B 1 506 ? -0.287 -1.683 -24.297 1 81.62 506 ARG B C 1
ATOM 9553 O O . ARG B 1 506 ? -0.005 -1.918 -23.125 1 81.62 506 ARG B O 1
ATOM 9560 N N . THR B 1 507 ? 0.263 -0.674 -24.922 1 73.44 507 THR B N 1
ATOM 9561 C CA . THR B 1 507 ? 0.848 0.486 -24.266 1 73.44 507 THR B CA 1
ATOM 9562 C C . THR B 1 507 ? 0.012 1.736 -24.516 1 73.44 507 THR B C 1
ATOM 9564 O O . THR B 1 507 ? -0.424 1.976 -25.656 1 73.44 507 THR B O 1
ATOM 9567 N N . THR B 1 508 ? -0.509 2.234 -23.453 1 66.75 508 THR B N 1
ATOM 9568 C CA . THR B 1 508 ? -1.327 3.432 -23.609 1 66.75 508 THR B CA 1
ATOM 9569 C C . THR B 1 508 ? -0.539 4.68 -23.219 1 66.75 508 THR B C 1
ATOM 9571 O O . THR B 1 508 ? 0.227 4.664 -22.266 1 66.75 508 THR B O 1
ATOM 9574 N N . SER B 1 509 ? -0.573 5.625 -24.141 1 59.09 509 SER B N 1
ATOM 9575 C CA . SER B 1 509 ? 0.052 6.902 -23.812 1 59.09 509 SER B CA 1
ATOM 9576 C C . SER B 1 509 ? -0.598 7.543 -22.594 1 59.09 509 SER B C 1
ATOM 9578 O O . SER B 1 509 ? -1.816 7.465 -22.422 1 59.09 509 SER B O 1
ATOM 9580 N N . PRO B 1 510 ? 0.241 7.891 -21.656 1 55.06 510 PRO B N 1
ATOM 9581 C CA . PRO B 1 510 ? -0.321 8.555 -20.469 1 55.06 510 PRO B CA 1
ATOM 9582 C C . PRO B 1 510 ? -1.273 9.688 -20.828 1 55.06 510 PRO B C 1
ATOM 9584 O O . PRO B 1 510 ? -2.141 10.047 -20.031 1 55.06 510 PRO B O 1
ATOM 9587 N N . ASP B 1 511 ? -1.107 10.25 -22.047 1 49.53 511 ASP B N 1
ATOM 9588 C CA . ASP B 1 511 ? -1.897 11.406 -22.469 1 49.53 511 ASP B CA 1
ATOM 9589 C C . ASP B 1 511 ? -3.275 10.984 -22.969 1 49.53 511 ASP B C 1
ATOM 9591 O O . ASP B 1 511 ? -4.125 11.828 -23.25 1 49.53 511 ASP B O 1
ATOM 9595 N N . LEU B 1 512 ? -3.426 9.844 -23.094 1 49.06 512 LEU B N 1
ATOM 9596 C CA . LEU B 1 512 ? -4.699 9.43 -23.672 1 49.06 512 LEU B CA 1
ATOM 9597 C C . LEU B 1 512 ? -5.805 9.445 -22.625 1 49.06 512 LEU B C 1
ATOM 9599 O O . LEU B 1 512 ? -5.695 8.781 -21.594 1 49.06 512 LEU B O 1
ATOM 9603 N N . LYS B 1 513 ? -6.707 10.453 -22.703 1 50.75 513 LYS B N 1
ATOM 9604 C CA . LYS B 1 513 ? -7.926 10.586 -21.922 1 50.75 513 LYS B CA 1
ATOM 9605 C C . LYS B 1 513 ? -8.891 9.445 -22.203 1 50.75 513 LYS B C 1
ATOM 9607 O O . LYS B 1 513 ? -9.258 9.203 -23.359 1 50.75 513 LYS B O 1
ATOM 9612 N N . PRO B 1 514 ? -9.141 8.523 -21.172 1 43.5 514 PRO B N 1
ATOM 9613 C CA . PRO B 1 514 ? -10.188 7.535 -21.422 1 43.5 514 PRO B CA 1
ATOM 9614 C C . PRO B 1 514 ? -11.516 8.18 -21.812 1 43.5 514 PRO B C 1
ATOM 9616 O O . PRO B 1 514 ? -11.859 9.258 -21.328 1 43.5 514 PRO B O 1
ATOM 9619 N N . ASN B 1 515 ? -12.008 8.203 -22.984 1 41.94 515 ASN B N 1
ATOM 9620 C CA . ASN B 1 515 ? -13.383 8.609 -23.266 1 41.94 515 ASN B CA 1
ATOM 9621 C C . ASN B 1 515 ? -14.383 7.582 -22.734 1 41.94 515 ASN B C 1
ATOM 9623 O O . ASN B 1 515 ? -14.445 6.461 -23.25 1 41.94 515 ASN B O 1
ATOM 9627 N N . GLY B 1 516 ? -14.758 7.551 -21.516 1 43.44 516 GLY B N 1
ATOM 9628 C CA . GLY B 1 516 ? -15.547 6.664 -20.672 1 43.44 516 GLY B CA 1
ATOM 9629 C C . GLY B 1 516 ? -16.703 6.02 -21.422 1 43.44 516 GLY B C 1
ATOM 9630 O O . GLY B 1 516 ? -17.359 5.121 -20.891 1 43.44 516 GLY B O 1
ATOM 9631 N N . LYS B 1 517 ? -17.422 6.582 -22.391 1 40.34 517 LYS B N 1
ATOM 9632 C CA . LYS B 1 517 ? -18.75 6.137 -22.828 1 40.34 517 LYS B CA 1
ATOM 9633 C C . LYS B 1 517 ? -18.656 5.191 -24.016 1 40.34 517 LYS B C 1
ATOM 9635 O O . LYS B 1 517 ? -19.656 4.617 -24.453 1 40.34 517 LYS B O 1
ATOM 9640 N N . ARG B 1 518 ? -17.562 5.082 -24.812 1 37.56 518 ARG B N 1
ATOM 9641 C CA . ARG B 1 518 ? -17.703 4.301 -26.047 1 37.56 518 ARG B CA 1
ATOM 9642 C C . ARG B 1 518 ? -16.578 3.275 -26.156 1 37.56 518 ARG B C 1
ATOM 9644 O O . ARG B 1 518 ? -15.414 3.586 -25.891 1 37.56 518 ARG B O 1
ATOM 9651 N N . LEU B 1 519 ? -16.859 1.983 -25.922 1 39.16 519 LEU B N 1
ATOM 9652 C CA . LEU B 1 519 ? -15.961 0.927 -26.359 1 39.16 519 LEU B CA 1
ATOM 9653 C C . LEU B 1 519 ? -16.188 0.59 -27.828 1 39.16 519 LEU B C 1
ATOM 9655 O O . LEU B 1 519 ? -17.328 0.406 -28.25 1 39.16 519 LEU B O 1
ATOM 9659 N N . PHE B 1 520 ? -15.336 1.026 -28.75 1 39.22 520 PHE B N 1
ATOM 9660 C CA . PHE B 1 520 ? -15.477 0.614 -30.141 1 39.22 520 PHE B CA 1
ATOM 9661 C C . PHE B 1 520 ? -14.805 -0.73 -30.391 1 39.22 520 PHE B C 1
ATOM 9663 O O . PHE B 1 520 ? -13.766 -1.022 -29.797 1 39.22 520 PHE B O 1
ATOM 9670 N N . LEU B 1 521 ? -15.578 -1.738 -30.656 1 41.59 521 LEU B N 1
ATOM 9671 C CA . LEU B 1 521 ? -15.031 -2.973 -31.203 1 41.59 521 LEU B CA 1
ATOM 9672 C C . LEU B 1 521 ? -14.656 -2.795 -32.656 1 41.59 521 LEU B C 1
ATOM 9674 O O . LEU B 1 521 ? -15.484 -2.365 -33.469 1 41.59 521 LEU B O 1
ATOM 9678 N N . LYS B 1 522 ? -13.539 -2.303 -33.094 1 44.22 522 LYS B N 1
ATOM 9679 C CA . LYS B 1 522 ? -13.25 -2.295 -34.531 1 44.22 522 LYS B CA 1
ATOM 9680 C C . LYS B 1 522 ? -13.125 -3.717 -35.094 1 44.22 522 LYS B C 1
ATOM 9682 O O . LYS B 1 522 ? -12.508 -4.574 -34.438 1 44.22 522 LYS B O 1
ATOM 9687 N N . PRO B 1 523 ? -13.625 -3.812 -36.312 1 44.53 523 PRO B N 1
ATOM 9688 C CA . PRO B 1 523 ? -13.812 -4.977 -37.188 1 44.53 523 PRO B CA 1
ATOM 9689 C C . PRO B 1 523 ? -12.516 -5.746 -37.438 1 44.53 523 PRO B C 1
ATOM 9691 O O . PRO B 1 523 ? -11.43 -5.203 -37.25 1 44.53 523 PRO B O 1
ATOM 9694 N N . LYS B 1 524 ? -12.664 -6.996 -38.25 1 52.16 524 LYS B N 1
ATOM 9695 C CA . LYS B 1 524 ? -12.289 -8.305 -38.781 1 52.16 524 LYS B CA 1
ATOM 9696 C C . LYS B 1 524 ? -11.141 -8.188 -39.781 1 52.16 524 LYS B C 1
ATOM 9698 O O . LYS B 1 524 ? -11.328 -7.699 -40.906 1 52.16 524 LYS B O 1
ATOM 9703 N N . LYS B 1 525 ? -10.047 -7.766 -39.438 1 57.19 525 LYS B N 1
ATOM 9704 C CA . LYS B 1 525 ? -9.047 -8.195 -40.406 1 57.19 525 LYS B CA 1
ATOM 9705 C C . LYS B 1 525 ? -8.594 -9.625 -40.156 1 57.19 525 LYS B C 1
ATOM 9707 O O . LYS B 1 525 ? -8.312 -9.984 -39 1 57.19 525 LYS B O 1
ATOM 9712 N N . SER B 1 526 ? -9.055 -10.586 -41.062 1 66.44 526 SER B N 1
ATOM 9713 C CA . SER B 1 526 ? -8.594 -11.977 -41.031 1 66.44 526 SER B CA 1
ATOM 9714 C C . SER B 1 526 ? -7.402 -12.188 -41.969 1 66.44 526 SER B C 1
ATOM 9716 O O . SER B 1 526 ? -7.379 -11.672 -43.062 1 66.44 526 SER B O 1
ATOM 9718 N N . ASP B 1 527 ? -6.285 -12.438 -41.375 1 71.69 527 ASP B N 1
ATOM 9719 C CA . ASP B 1 527 ? -5.133 -12.805 -42.188 1 71.69 527 ASP B CA 1
ATOM 9720 C C . ASP B 1 527 ? -4.609 -14.188 -41.812 1 71.69 527 ASP B C 1
ATOM 9722 O O . ASP B 1 527 ? -4.949 -14.711 -40.75 1 71.69 527 ASP B O 1
ATOM 9726 N N . SER B 1 528 ? -4.023 -14.812 -42.844 1 79.12 528 SER B N 1
ATOM 9727 C CA . SER B 1 528 ? -3.342 -16.062 -42.562 1 79.12 528 SER B CA 1
ATOM 9728 C C . SER B 1 528 ? -2.031 -15.828 -41.812 1 79.12 528 SER B C 1
ATOM 9730 O O . SER B 1 528 ? -1.364 -14.82 -42.031 1 79.12 528 SER B O 1
ATOM 9732 N N . ALA B 1 529 ? -1.829 -16.625 -40.719 1 76.94 529 ALA B N 1
ATOM 9733 C CA . ALA B 1 529 ? -0.575 -16.5 -40 1 76.94 529 ALA B CA 1
ATOM 9734 C C . ALA B 1 529 ? 0.089 -17.859 -39.812 1 76.94 529 ALA B C 1
ATOM 9736 O O . ALA B 1 529 ? -0.594 -18.875 -39.688 1 76.94 529 ALA B O 1
ATOM 9737 N N . SER B 1 530 ? 1.428 -17.812 -39.938 1 79.56 530 SER B N 1
ATOM 9738 C CA . SER B 1 530 ? 2.23 -18.969 -39.562 1 79.56 530 SER B CA 1
ATOM 9739 C C . SER B 1 530 ? 2.787 -18.812 -38.156 1 79.56 530 SER B C 1
ATOM 9741 O O . SER B 1 530 ? 3.287 -17.734 -37.781 1 79.56 530 SER B O 1
ATOM 9743 N N . ILE B 1 531 ? 2.555 -19.828 -37.375 1 82.12 531 ILE B N 1
ATOM 9744 C CA . ILE B 1 531 ? 3.027 -19.781 -35.969 1 82.12 531 ILE B CA 1
ATOM 9745 C C . ILE B 1 531 ? 4.191 -20.75 -35.781 1 82.12 531 ILE B C 1
ATOM 9747 O O . ILE B 1 531 ? 4.16 -21.875 -36.312 1 82.12 531 ILE B O 1
ATOM 9751 N N . ALA B 1 532 ? 5.195 -20.328 -35.125 1 83.38 532 ALA B N 1
ATOM 9752 C CA . ALA B 1 532 ? 6.367 -21.156 -34.875 1 83.38 532 ALA B CA 1
ATOM 9753 C C . ALA B 1 532 ? 6.027 -22.312 -33.938 1 83.38 532 ALA B C 1
ATOM 9755 O O . ALA B 1 532 ? 5.273 -22.125 -32.969 1 83.38 532 ALA B O 1
ATOM 9756 N N . SER B 1 533 ? 6.535 -23.469 -34.281 1 87.25 533 SER B N 1
ATOM 9757 C CA . SER B 1 533 ? 6.402 -24.594 -33.375 1 87.25 533 SER B CA 1
ATOM 9758 C C . SER B 1 533 ? 7.199 -24.375 -32.094 1 87.25 533 SER B C 1
ATOM 9760 O O . SER B 1 533 ? 8.344 -23.922 -32.125 1 87.25 533 SER B O 1
ATOM 9762 N N . ASN B 1 534 ? 6.555 -24.641 -31.016 1 90.75 534 ASN B N 1
ATOM 9763 C CA . ASN B 1 534 ? 7.195 -24.547 -29.703 1 90.75 534 ASN B CA 1
ATOM 9764 C C . ASN B 1 534 ? 7.891 -23.188 -29.516 1 90.75 534 ASN B C 1
ATOM 9766 O O . ASN B 1 534 ? 9.047 -23.141 -29.094 1 90.75 534 ASN B O 1
ATOM 9770 N N . GLY B 1 535 ? 7.211 -22.188 -29.922 1 88.94 535 GLY B N 1
ATOM 9771 C CA . GLY B 1 535 ? 7.77 -20.844 -29.844 1 88.94 535 GLY B CA 1
ATOM 9772 C C . GLY B 1 535 ? 6.719 -19.75 -29.938 1 88.94 535 GLY B C 1
ATOM 9773 O O . GLY B 1 535 ? 5.52 -20.047 -30 1 88.94 535 GLY B O 1
ATOM 9774 N N . THR B 1 536 ? 7.207 -18.531 -29.891 1 90.06 536 THR B N 1
ATOM 9775 C CA . THR B 1 536 ? 6.332 -17.359 -29.938 1 90.06 536 THR B CA 1
ATOM 9776 C C . THR B 1 536 ? 6.496 -16.625 -31.25 1 90.06 536 THR B C 1
ATOM 9778 O O . THR B 1 536 ? 7.613 -16.469 -31.75 1 90.06 536 THR B O 1
ATOM 9781 N N . THR B 1 537 ? 5.395 -16.188 -31.859 1 87 537 THR B N 1
ATOM 9782 C CA . THR B 1 537 ? 5.391 -15.406 -33.094 1 87 537 THR B CA 1
ATOM 9783 C C . THR B 1 537 ? 4.578 -14.125 -32.906 1 87 537 THR B C 1
ATOM 9785 O O . THR B 1 537 ? 3.422 -14.172 -32.5 1 87 537 THR B O 1
ATOM 9788 N N . ALA B 1 538 ? 5.215 -12.992 -33.219 1 83.81 538 ALA B N 1
ATOM 9789 C CA . ALA B 1 538 ? 4.488 -11.727 -33.25 1 83.81 538 ALA B CA 1
ATOM 9790 C C . ALA B 1 538 ? 3.717 -11.586 -34.562 1 83.81 538 ALA B C 1
ATOM 9792 O O . ALA B 1 538 ? 4.312 -11.57 -35.656 1 83.81 538 ALA B O 1
ATOM 9793 N N . ILE B 1 539 ? 2.488 -11.484 -34.438 1 80.12 539 ILE B N 1
ATOM 9794 C CA . ILE B 1 539 ? 1.651 -11.438 -35.625 1 80.12 539 ILE B CA 1
ATOM 9795 C C . ILE B 1 539 ? 1.425 -9.984 -36.031 1 80.12 539 ILE B C 1
ATOM 9797 O O . ILE B 1 539 ? 1.377 -9.664 -37.25 1 80.12 539 ILE B O 1
ATOM 9801 N N . TRP B 1 540 ? 1.284 -9.094 -35.031 1 78.81 540 TRP B N 1
ATOM 9802 C CA . TRP B 1 540 ? 1.068 -7.676 -35.312 1 78.81 540 TRP B CA 1
ATOM 9803 C C . TRP B 1 540 ? 1.667 -6.805 -34.188 1 78.81 540 TRP B C 1
ATOM 9805 O O . TRP B 1 540 ? 1.559 -7.133 -33 1 78.81 540 TRP B O 1
ATOM 9815 N N . GLN B 1 541 ? 2.42 -5.844 -34.656 1 78.5 541 GLN B N 1
ATOM 9816 C CA . GLN B 1 541 ? 2.934 -4.812 -33.781 1 78.5 541 GLN B CA 1
ATOM 9817 C C . GLN B 1 541 ? 2.779 -3.424 -34.375 1 78.5 541 GLN B C 1
ATOM 9819 O O . GLN B 1 541 ? 3.105 -3.219 -35.562 1 78.5 541 GLN B O 1
ATOM 9824 N N . GLY B 1 542 ? 2.117 -2.512 -33.844 1 74.69 542 GLY B N 1
ATOM 9825 C CA . GLY B 1 542 ? 1.98 -1.169 -34.375 1 74.69 542 GLY B CA 1
ATOM 9826 C C . GLY B 1 542 ? 0.98 -0.319 -33.625 1 74.69 542 GLY B C 1
ATOM 9827 O O . GLY B 1 542 ? 0.472 -0.733 -32.562 1 74.69 542 GLY B O 1
ATOM 9828 N N . ASP B 1 543 ? 1.023 1.033 -34.094 1 68.56 543 ASP B N 1
ATOM 9829 C CA . ASP B 1 543 ? 0.076 1.987 -33.531 1 68.56 543 ASP B CA 1
ATOM 9830 C C . ASP B 1 543 ? -1.327 1.768 -34.094 1 68.56 543 ASP B C 1
ATOM 9832 O O . ASP B 1 543 ? -1.499 1.592 -35.281 1 68.56 543 ASP B O 1
ATOM 9836 N N . PHE B 1 544 ? -2.078 1.376 -33.375 1 61.66 544 PHE B N 1
ATOM 9837 C CA . PHE B 1 544 ? -3.461 1.236 -33.812 1 61.66 544 PHE B CA 1
ATOM 9838 C C . PHE B 1 544 ? -4.117 2.602 -34 1 61.66 544 PHE B C 1
ATOM 9840 O O . PHE B 1 544 ? -4.586 3.195 -33.031 1 61.66 544 PHE B O 1
ATOM 9847 N N . VAL B 1 545 ? -3.346 3.727 -34.688 1 52.5 545 VAL B N 1
ATOM 9848 C CA . VAL B 1 545 ? -3.721 5.121 -34.875 1 52.5 545 VAL B CA 1
ATOM 9849 C C . VAL B 1 545 ? -5.164 5.207 -35.375 1 52.5 545 VAL B C 1
ATOM 9851 O O . VAL B 1 545 ? -5.883 6.156 -35.062 1 52.5 545 VAL B O 1
ATOM 9854 N N . GLU B 1 546 ? -5.355 4.875 -36.781 1 45.94 546 GLU B N 1
ATOM 9855 C CA . GLU B 1 546 ? -6.605 5.336 -37.375 1 45.94 546 GLU B CA 1
ATOM 9856 C C . GLU B 1 546 ? -7.754 5.277 -36.375 1 45.94 546 GLU B C 1
ATOM 9858 O O . GLU B 1 546 ? -8.734 6.016 -36.5 1 45.94 546 GLU B O 1
ATOM 9863 N N . ALA B 1 547 ? -8.227 4.215 -36.281 1 44.03 547 ALA B N 1
ATOM 9864 C CA . ALA B 1 547 ? -9.57 3.979 -35.75 1 44.03 547 ALA B CA 1
ATOM 9865 C C . ALA B 1 547 ? -9.781 4.688 -34.406 1 44.03 547 ALA B C 1
ATOM 9867 O O . ALA B 1 547 ? -10.43 5.734 -34.344 1 44.03 547 ALA B O 1
ATOM 9868 N N . THR B 1 548 ? -10.078 3.693 -33.25 1 47.56 548 THR B N 1
ATOM 9869 C CA . THR B 1 548 ? -11.039 3.791 -32.156 1 47.56 548 THR B CA 1
ATOM 9870 C C . THR B 1 548 ? -10.469 4.617 -31.016 1 47.56 548 THR B C 1
ATOM 9872 O O . THR B 1 548 ? -9.281 4.52 -30.703 1 47.56 548 THR B O 1
ATOM 9875 N N . PRO B 1 549 ? -11.352 5.539 -30.516 1 54.78 549 PRO B N 1
ATOM 9876 C CA . PRO B 1 549 ? -11.047 6.164 -29.234 1 54.78 549 PRO B CA 1
ATOM 9877 C C . PRO B 1 549 ? -10.234 5.258 -28.312 1 54.78 549 PRO B C 1
ATOM 9879 O O . PRO B 1 549 ? -10.234 4.035 -28.484 1 54.78 549 PRO B O 1
ATOM 9882 N N . PRO B 1 550 ? -9.25 5.746 -27.656 1 57.09 550 PRO B N 1
ATOM 9883 C CA . PRO B 1 550 ? -8.531 5.043 -26.578 1 57.09 550 PRO B CA 1
ATOM 9884 C C . PRO B 1 550 ? -9.445 4.152 -25.75 1 57.09 550 PRO B C 1
ATOM 9886 O O . PRO B 1 550 ? -8.961 3.328 -24.969 1 57.09 550 PRO B O 1
ATOM 9889 N N . THR B 1 551 ? -10.68 4.09 -26.109 1 67.62 551 THR B N 1
ATOM 9890 C CA . THR B 1 551 ? -11.664 3.342 -25.328 1 67.62 551 THR B CA 1
ATOM 9891 C C . THR B 1 551 ? -12.078 2.074 -26.078 1 67.62 551 THR B C 1
ATOM 9893 O O . THR B 1 551 ? -13.156 1.529 -25.828 1 67.62 551 THR B O 1
ATOM 9896 N N . CYS B 1 552 ? -11.188 1.533 -26.828 1 75.06 552 CYS B N 1
ATOM 9897 C CA . CYS B 1 552 ? -11.586 0.364 -27.594 1 75.06 552 CYS B CA 1
ATOM 9898 C C . CYS B 1 552 ? -11.062 -0.918 -26.969 1 75.06 552 CYS B C 1
ATOM 9900 O O . CYS B 1 552 ? -9.914 -0.971 -26.516 1 75.06 552 CYS B O 1
ATOM 9902 N N . ALA B 1 553 ? -11.992 -2.029 -26.875 1 82.12 553 ALA B N 1
ATOM 9903 C CA . ALA B 1 553 ? -11.547 -3.395 -26.609 1 82.12 553 ALA B CA 1
ATOM 9904 C C . ALA B 1 553 ? -11.109 -4.098 -27.891 1 82.12 553 ALA B C 1
ATOM 9906 O O . ALA B 1 553 ? -11.727 -3.926 -28.938 1 82.12 553 ALA B O 1
ATOM 9907 N N . VAL B 1 554 ? -10.008 -4.785 -27.859 1 83.75 554 VAL B N 1
ATOM 9908 C CA . VAL B 1 554 ? -9.5 -5.527 -29.016 1 83.75 554 VAL B CA 1
ATOM 9909 C C . VAL B 1 554 ? -9.703 -7.027 -28.797 1 83.75 554 VAL B C 1
ATOM 9911 O O . VAL B 1 554 ? -9.305 -7.57 -27.766 1 83.75 554 VAL B O 1
ATOM 9914 N N . HIS B 1 555 ? -10.461 -7.629 -29.734 1 89.38 555 HIS B N 1
ATOM 9915 C CA . HIS B 1 555 ? -10.734 -9.062 -29.703 1 89.38 555 HIS B CA 1
ATOM 9916 C C . HIS B 1 555 ? -10.031 -9.781 -30.859 1 89.38 555 HIS B C 1
ATOM 9918 O O . HIS B 1 555 ? -10.195 -9.406 -32.031 1 89.38 555 HIS B O 1
ATOM 9924 N N . VAL B 1 556 ? -9.195 -10.773 -30.516 1 86.75 556 VAL B N 1
ATOM 9925 C CA . VAL B 1 556 ? -8.477 -11.562 -31.5 1 86.75 556 VAL B CA 1
ATOM 9926 C C . VAL B 1 556 ? -8.875 -13.031 -31.391 1 86.75 556 VAL B C 1
ATOM 9928 O O . VAL B 1 556 ? -8.984 -13.57 -30.281 1 86.75 556 VAL B O 1
ATOM 9931 N N . THR B 1 557 ? -9.172 -13.617 -32.531 1 88.62 557 THR B N 1
ATOM 9932 C CA . THR B 1 557 ? -9.43 -15.047 -32.625 1 88.62 557 THR B CA 1
ATOM 9933 C C . THR B 1 557 ? -8.492 -15.719 -33.625 1 88.62 557 THR B C 1
ATOM 9935 O O . THR B 1 557 ? -8.148 -15.125 -34.656 1 88.62 557 THR B O 1
ATOM 9938 N N . VAL B 1 558 ? -8.008 -16.859 -33.25 1 84.5 558 VAL B N 1
ATOM 9939 C CA . VAL B 1 558 ? -7.316 -17.75 -34.156 1 84.5 558 VAL B CA 1
ATOM 9940 C C . VAL B 1 558 ? -8.25 -18.875 -34.594 1 84.5 558 VAL B C 1
ATOM 9942 O O . VAL B 1 558 ? -8.82 -19.578 -33.781 1 84.5 558 VAL B O 1
ATOM 9945 N N . VAL B 1 559 ? -8.453 -18.984 -35.875 1 86.5 559 VAL B N 1
ATOM 9946 C CA . VAL B 1 559 ? -9.383 -19.969 -36.438 1 86.5 559 VAL B CA 1
ATOM 9947 C C . VAL B 1 559 ? -8.633 -21 -37.281 1 86.5 559 VAL B C 1
ATOM 9949 O O . VAL B 1 559 ? -7.645 -20.656 -37.938 1 86.5 559 VAL B O 1
ATOM 9952 N N . ASP B 1 560 ? -9.07 -22.219 -37.125 1 81.56 560 ASP B N 1
ATOM 9953 C CA . ASP B 1 560 ? -8.445 -23.266 -37.938 1 81.56 560 ASP B CA 1
ATOM 9954 C C . ASP B 1 560 ? -8.969 -23.219 -39.375 1 81.56 560 ASP B C 1
ATOM 9956 O O . ASP B 1 560 ? -9.766 -22.328 -39.719 1 81.56 560 ASP B O 1
ATOM 9960 N N . VAL B 1 561 ? -8.438 -24.156 -40.25 1 79.19 561 VAL B N 1
ATOM 9961 C CA . VAL B 1 561 ? -8.75 -24.188 -41.656 1 79.19 561 VAL B CA 1
ATOM 9962 C C . VAL B 1 561 ? -10.25 -24.438 -41.844 1 79.19 561 VAL B C 1
ATOM 9964 O O . VAL B 1 561 ? -10.836 -24 -42.844 1 79.19 561 VAL B O 1
ATOM 9967 N N . GLY B 1 562 ? -10.836 -25.078 -40.906 1 82.12 562 GLY B N 1
ATOM 9968 C CA . GLY B 1 562 ? -12.266 -25.359 -40.969 1 82.12 562 GLY B CA 1
ATOM 9969 C C . GLY B 1 562 ? -13.125 -24.219 -40.469 1 82.12 562 GLY B C 1
ATOM 9970 O O . GLY B 1 562 ? -14.352 -24.281 -40.531 1 82.12 562 GLY B O 1
ATOM 9971 N N . GLY B 1 563 ? -12.461 -23.141 -39.969 1 79.62 563 GLY B N 1
ATOM 9972 C CA . GLY B 1 563 ? -13.188 -21.969 -39.5 1 79.62 563 GLY B CA 1
ATOM 9973 C C . GLY B 1 563 ? -13.531 -22.016 -38.031 1 79.62 563 GLY B C 1
ATOM 9974 O O . GLY B 1 563 ? -14.211 -21.125 -37.531 1 79.62 563 GLY B O 1
ATOM 9975 N N . ASN B 1 564 ? -13.10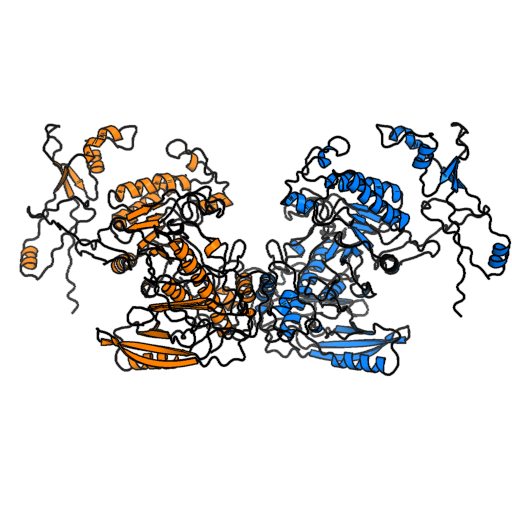2 -22.984 -37.344 1 82.38 564 ASN B N 1
ATOM 9976 C CA . ASN B 1 564 ? -13.367 -23.094 -35.906 1 82.38 564 ASN B CA 1
ATOM 9977 C C . ASN B 1 564 ? -12.367 -22.281 -35.094 1 82.38 564 ASN B C 1
ATOM 9979 O O . ASN B 1 564 ? -11.164 -22.328 -35.344 1 82.38 564 ASN B O 1
ATOM 9983 N N . THR B 1 565 ? -12.945 -21.531 -34.188 1 86.06 565 THR B N 1
ATOM 9984 C CA . THR B 1 565 ? -12.07 -20.766 -33.312 1 86.06 565 THR B CA 1
ATOM 9985 C C . THR B 1 565 ? -11.289 -21.703 -32.375 1 86.06 565 THR B C 1
ATOM 9987 O O . THR B 1 565 ? -11.875 -22.516 -31.672 1 86.06 565 THR B O 1
ATOM 9990 N N . ILE B 1 566 ? -10 -21.609 -32.438 1 83.44 566 ILE B N 1
ATOM 9991 C CA . ILE B 1 566 ? -9.141 -22.453 -31.609 1 83.44 566 ILE B CA 1
ATOM 9992 C C . ILE B 1 566 ? -8.766 -21.719 -30.328 1 83.44 566 ILE B C 1
ATOM 9994 O O . ILE B 1 566 ? -8.664 -22.328 -29.266 1 83.44 566 ILE B O 1
ATOM 9998 N N . VAL B 1 567 ? -8.492 -20.438 -30.453 1 86.69 567 VAL B N 1
ATOM 9999 C CA . VAL B 1 567 ? -8.156 -19.656 -29.281 1 86.69 567 VAL B CA 1
ATOM 10000 C C . VAL B 1 567 ? -8.594 -18.203 -29.484 1 86.69 567 VAL B C 1
ATOM 10002 O O . VAL B 1 567 ? -8.805 -17.766 -30.625 1 86.69 567 VAL B O 1
ATOM 10005 N N . ARG B 1 568 ? -8.789 -17.547 -28.422 1 91.5 568 ARG B N 1
ATOM 10006 C CA . ARG B 1 568 ? -9.227 -16.156 -28.438 1 91.5 568 ARG B CA 1
ATOM 10007 C C . ARG B 1 568 ? -8.633 -15.375 -27.281 1 91.5 568 ARG B C 1
ATOM 10009 O O . ARG B 1 568 ? -8.195 -15.961 -26.281 1 91.5 568 ARG B O 1
ATOM 10016 N N . HIS B 1 569 ? -8.516 -14.07 -27.406 1 92.25 569 HIS B N 1
ATOM 10017 C CA . HIS B 1 569 ? -8.133 -13.156 -26.344 1 92.25 569 HIS B CA 1
ATOM 10018 C C . HIS B 1 569 ? -8.719 -11.766 -26.578 1 92.25 569 HIS B C 1
ATOM 10020 O O . HIS B 1 569 ? -8.75 -11.281 -27.703 1 92.25 569 HIS B O 1
ATOM 10026 N N . THR B 1 570 ? -9.25 -11.219 -25.5 1 92.06 570 THR B N 1
ATOM 10027 C CA . THR B 1 570 ? -9.766 -9.859 -25.562 1 92.06 570 THR B CA 1
ATOM 10028 C C . THR B 1 570 ? -8.961 -8.938 -24.641 1 92.06 570 THR B C 1
ATOM 10030 O O . THR B 1 570 ? -8.742 -9.258 -23.469 1 92.06 570 THR B O 1
ATOM 10033 N N . ASP B 1 571 ? -8.492 -7.879 -25.188 1 89.56 571 ASP B N 1
ATOM 10034 C CA . ASP B 1 571 ? -7.816 -6.84 -24.422 1 89.56 571 ASP B CA 1
ATOM 10035 C C . ASP B 1 571 ? -8.727 -5.633 -24.203 1 89.56 571 ASP B C 1
ATOM 10037 O O . ASP B 1 571 ? -9.344 -5.145 -25.156 1 89.56 571 ASP B O 1
ATOM 10041 N N . TRP B 1 572 ? -8.828 -5.258 -22.953 1 88.5 572 TRP B N 1
ATOM 10042 C CA . TRP B 1 572 ? -9.633 -4.098 -22.578 1 88.5 572 TRP B CA 1
ATOM 10043 C C . TRP B 1 572 ? -8.734 -2.928 -22.188 1 88.5 572 TRP B C 1
ATOM 10045 O O . TRP B 1 572 ? -7.68 -3.123 -21.578 1 88.5 572 TRP B O 1
ATOM 10055 N N . PRO B 1 573 ? -9.18 -1.71 -22.531 1 83.81 573 PRO B N 1
ATOM 10056 C CA . PRO B 1 573 ? -8.438 -0.58 -21.969 1 83.81 573 PRO B CA 1
ATOM 10057 C C . PRO B 1 573 ? -8.492 -0.549 -20.438 1 83.81 573 PRO B C 1
ATOM 10059 O O . PRO B 1 573 ? -9.516 -0.884 -19.844 1 83.81 573 PRO B O 1
ATOM 10062 N N . GLN B 1 574 ? -7.383 -0.218 -19.875 1 85.94 574 GLN B N 1
ATOM 10063 C CA . GLN B 1 574 ? -7.234 -0.206 -18.422 1 85.94 574 GLN B CA 1
ATOM 10064 C C . GLN B 1 574 ? -6.984 1.209 -17.906 1 85.94 574 GLN B C 1
ATOM 10066 O O . GLN B 1 574 ? -6.438 2.049 -18.625 1 85.94 574 GLN B O 1
ATOM 10071 N N . PRO B 1 575 ? -7.359 1.479 -16.531 1 87.5 575 PRO B N 1
ATOM 10072 C CA . PRO B 1 575 ? -8.109 0.584 -15.648 1 87.5 575 PRO B CA 1
ATOM 10073 C C . PRO B 1 575 ? -9.586 0.493 -16.016 1 87.5 575 PRO B C 1
ATOM 10075 O O . PRO B 1 575 ? -10.156 1.447 -16.562 1 87.5 575 PRO B O 1
ATOM 10078 N N . LEU B 1 576 ? -10.234 -0.567 -15.641 1 88.62 576 LEU B N 1
ATOM 10079 C CA . LEU B 1 576 ? -11.594 -0.846 -16.078 1 88.62 576 LEU B CA 1
ATOM 10080 C C . LEU B 1 576 ? -12.586 0.111 -15.414 1 88.62 576 LEU B C 1
ATOM 10082 O O . LEU B 1 576 ? -13.656 0.385 -15.969 1 88.62 576 LEU B O 1
ATOM 10086 N N . LYS B 1 577 ? -12.25 0.675 -14.336 1 86.19 577 LYS B N 1
ATOM 10087 C CA . LYS B 1 577 ? -13.125 1.562 -13.578 1 86.19 577 LYS B CA 1
ATOM 10088 C C . LYS B 1 577 ? -13.43 2.838 -14.352 1 86.19 577 LYS B C 1
ATOM 10090 O O . LYS B 1 577 ? -14.383 3.551 -14.039 1 86.19 577 LYS B O 1
ATOM 10095 N N . HIS B 1 578 ? -12.672 3.232 -15.297 1 81 578 HIS B N 1
ATOM 10096 C CA . HIS B 1 578 ? -12.805 4.5 -16 1 81 578 HIS B CA 1
ATOM 10097 C C . HIS B 1 578 ? -13.859 4.41 -17.109 1 81 578 HIS B C 1
ATOM 10099 O O . HIS B 1 578 ? -14.188 5.414 -17.734 1 81 578 HIS B O 1
ATOM 10105 N N . TYR B 1 579 ? -14.43 3.229 -17.25 1 79.12 579 TYR B N 1
ATOM 10106 C CA . TYR B 1 579 ? -15.445 3.01 -18.266 1 79.12 579 TYR B CA 1
ATOM 10107 C C . TYR B 1 579 ? -16.781 2.643 -17.641 1 79.12 579 TYR B C 1
ATOM 10109 O O . TYR B 1 579 ? -16.828 1.949 -16.625 1 79.12 579 TYR B O 1
ATOM 10117 N N . ASP B 1 580 ? -17.781 3.275 -18.219 1 74.75 580 ASP B N 1
ATOM 10118 C CA . ASP B 1 580 ? -19.109 3.037 -17.656 1 74.75 580 ASP B CA 1
ATOM 10119 C C . ASP B 1 580 ? -20.047 2.455 -18.719 1 74.75 580 ASP B C 1
ATOM 10121 O O . ASP B 1 580 ? -20.672 3.195 -19.484 1 74.75 580 ASP B O 1
ATOM 10125 N N . PHE B 1 581 ? -20.156 1.158 -18.703 1 73.5 581 PHE B N 1
ATOM 10126 C CA . PHE B 1 581 ? -21.062 0.457 -19.594 1 73.5 581 PHE B CA 1
ATOM 10127 C C . PHE B 1 581 ? -22.25 -0.104 -18.828 1 73.5 581 PHE B C 1
ATOM 10129 O O . PHE B 1 581 ? -22.953 -0.987 -19.328 1 73.5 581 PHE B O 1
ATOM 10136 N N . ALA B 1 582 ? -22.406 0.379 -17.578 1 63.78 582 ALA B N 1
ATOM 10137 C CA . ALA B 1 582 ? -23.359 -0.221 -16.656 1 63.78 582 ALA B CA 1
ATOM 10138 C C . ALA B 1 582 ? -24.781 -0.125 -17.188 1 63.78 582 ALA B C 1
ATOM 10140 O O . ALA B 1 582 ? -25.594 -1.032 -16.984 1 63.78 582 ALA B O 1
ATOM 10141 N N . ALA B 1 583 ? -25.031 0.899 -17.781 1 62.12 583 ALA B N 1
ATOM 10142 C CA . ALA B 1 583 ? -26.406 1.136 -18.219 1 62.12 583 ALA B CA 1
ATOM 10143 C C . ALA B 1 583 ? -26.719 0.348 -19.484 1 62.12 583 ALA B C 1
ATOM 10145 O O . ALA B 1 583 ? -27.891 0.21 -19.859 1 62.12 583 ALA B O 1
ATOM 10146 N N . SER B 1 584 ? -25.781 -0.294 -19.969 1 69.56 584 SER B N 1
ATOM 10147 C CA . SER B 1 584 ? -25.969 -0.949 -21.25 1 69.56 584 SER B CA 1
ATOM 10148 C C . SER B 1 584 ? -26.328 -2.42 -21.078 1 69.56 584 SER B C 1
ATOM 10150 O O . SER B 1 584 ? -25.656 -3.143 -20.328 1 69.56 584 SER B O 1
ATOM 10152 N N . ASP B 1 585 ? -27.516 -2.779 -21.594 1 81.44 585 ASP B N 1
ATOM 10153 C CA . ASP B 1 585 ? -27.812 -4.199 -21.734 1 81.44 585 ASP B CA 1
ATOM 10154 C C . ASP B 1 585 ? -26.859 -4.875 -22.703 1 81.44 585 ASP B C 1
ATOM 10156 O O . ASP B 1 585 ? -26.797 -4.523 -23.891 1 81.44 585 ASP B O 1
ATOM 10160 N N . ARG B 1 586 ? -26.141 -5.836 -22.125 1 89.81 586 ARG B N 1
ATOM 10161 C CA . ARG B 1 586 ? -25.094 -6.477 -22.906 1 89.81 586 ARG B CA 1
ATOM 10162 C C . ARG B 1 586 ? -25.656 -7.543 -23.828 1 89.81 586 ARG B C 1
ATOM 10164 O O . ARG B 1 586 ? -24.969 -8.055 -24.703 1 89.81 586 ARG B O 1
ATOM 10171 N N . GLY B 1 587 ? -26.953 -7.918 -23.641 1 92.25 587 GLY B N 1
ATOM 10172 C CA . GLY B 1 587 ? -27.594 -8.914 -24.469 1 92.25 587 GLY B CA 1
ATOM 10173 C C . GLY B 1 587 ? -27.047 -10.312 -24.281 1 92.25 587 GLY B C 1
ATOM 10174 O O . GLY B 1 587 ? -26.781 -11.016 -25.266 1 92.25 587 GLY B O 1
ATOM 10175 N N . VAL B 1 588 ? -26.797 -10.711 -23.016 1 93.62 588 VAL B N 1
ATOM 10176 C CA . VAL B 1 588 ? -26.234 -12.023 -22.719 1 93.62 588 VAL B CA 1
ATOM 10177 C C . VAL B 1 588 ? -27.312 -13.094 -22.922 1 93.62 588 VAL B C 1
ATOM 10179 O O . VAL B 1 588 ? -28.406 -13 -22.375 1 93.62 588 VAL B O 1
ATOM 10182 N N . GLU B 1 589 ? -27.047 -14.016 -23.781 1 94.94 589 GLU B N 1
ATOM 10183 C CA . GLU B 1 589 ? -27.906 -15.172 -24.016 1 94.94 589 GLU B CA 1
ATOM 10184 C C . GLU B 1 589 ? -27.172 -16.484 -23.719 1 94.94 589 GLU B C 1
ATOM 10186 O O . GLU B 1 589 ? -26.062 -16.703 -24.219 1 94.94 589 GLU B O 1
ATOM 10191 N N . VAL B 1 590 ? -27.766 -17.328 -22.844 1 94.81 590 VAL B N 1
ATOM 10192 C CA . VAL B 1 590 ? -27.172 -18.594 -22.438 1 94.81 590 VAL B CA 1
ATOM 10193 C C . VAL B 1 590 ? -28.078 -19.75 -22.859 1 94.81 590 VAL B C 1
ATOM 10195 O O . VAL B 1 590 ? -29.266 -19.766 -22.547 1 94.81 590 VAL B O 1
ATOM 10198 N N . THR B 1 591 ? -27.531 -20.641 -23.641 1 94.38 591 THR B N 1
ATOM 10199 C CA . THR B 1 591 ? -28.234 -21.844 -24.031 1 94.38 591 THR B CA 1
ATOM 10200 C C . THR B 1 591 ? -27.453 -23.094 -23.609 1 94.38 591 THR B C 1
ATOM 10202 O O . THR B 1 591 ? -26.25 -23.172 -23.812 1 94.38 591 THR B O 1
ATOM 10205 N N . THR B 1 592 ? -28.125 -24.016 -23.031 1 92.5 592 THR B N 1
ATOM 10206 C CA . THR B 1 592 ? -27.5 -25.25 -22.578 1 92.5 592 THR B CA 1
ATOM 10207 C C . THR B 1 592 ? -27.969 -26.438 -23.406 1 92.5 592 THR B C 1
ATOM 10209 O O . THR B 1 592 ? -29.172 -26.641 -23.594 1 92.5 592 THR B O 1
ATOM 10212 N N . THR B 1 593 ? -27.031 -27.156 -23.969 1 92.62 593 THR B N 1
ATOM 10213 C CA . THR B 1 593 ? -27.297 -28.422 -24.641 1 92.62 593 THR B CA 1
ATOM 10214 C C . THR B 1 593 ? -26.453 -29.547 -24.047 1 92.62 593 THR B C 1
ATOM 10216 O O . THR B 1 593 ? -25.484 -29.281 -23.312 1 92.62 593 THR B O 1
ATOM 10219 N N . TYR B 1 594 ? -26.875 -30.75 -24.203 1 89.5 594 TYR B N 1
ATOM 10220 C CA . TYR B 1 594 ? -26.156 -31.906 -23.703 1 89.5 594 TYR B CA 1
ATOM 10221 C C . TYR B 1 594 ? -25.75 -32.844 -24.828 1 89.5 594 TYR B C 1
ATOM 10223 O O . TYR B 1 594 ? -26.547 -33.094 -25.75 1 89.5 594 TYR B O 1
ATOM 10231 N N . VAL B 1 595 ? -24.484 -33.188 -24.812 1 89.69 595 VAL B N 1
ATOM 10232 C CA . VAL B 1 595 ? -23.984 -34.125 -25.812 1 89.69 595 VAL B CA 1
ATOM 10233 C C . VAL B 1 595 ? -23.297 -35.312 -25.125 1 89.69 595 VAL B C 1
ATOM 10235 O O . VAL B 1 595 ? -22.812 -35.188 -24 1 89.69 595 VAL B O 1
ATOM 10238 N N . GLU B 1 596 ? -23.25 -36.438 -25.75 1 85.81 596 GLU B N 1
ATOM 10239 C CA . GLU B 1 596 ? -22.547 -37.594 -25.234 1 85.81 596 GLU B CA 1
ATOM 10240 C C . GLU B 1 596 ? -21.141 -37.688 -25.797 1 85.81 596 GLU B C 1
ATOM 10242 O O . GLU B 1 596 ? -20.922 -37.438 -27 1 85.81 596 GLU B O 1
ATOM 10247 N N . ASP B 1 597 ? -20.219 -37.906 -24.922 1 78.81 597 ASP B N 1
ATOM 10248 C CA . ASP B 1 597 ? -18.859 -38.094 -25.438 1 78.81 597 ASP B CA 1
ATOM 10249 C C . ASP B 1 597 ? -18.656 -39.5 -25.969 1 78.81 597 ASP B C 1
ATOM 10251 O O . ASP B 1 597 ? -19.609 -40.312 -26.016 1 78.81 597 ASP B O 1
ATOM 10255 N N . PHE B 1 598 ? -17.469 -39.75 -26.484 1 78.38 598 PHE B N 1
ATOM 10256 C CA . PHE B 1 598 ? -17.141 -41.031 -27.109 1 78.38 598 PHE B CA 1
ATOM 10257 C C . PHE B 1 598 ? -17.344 -42.188 -26.141 1 78.38 598 PHE B C 1
ATOM 10259 O O . PHE B 1 598 ? -17.609 -43.312 -26.562 1 78.38 598 PHE B O 1
ATOM 10266 N N . HIS B 1 599 ? -17.266 -41.906 -24.859 1 75.12 599 HIS B N 1
ATOM 10267 C CA . HIS B 1 599 ? -17.391 -42.938 -23.844 1 75.12 599 HIS B CA 1
ATOM 10268 C C . HIS B 1 599 ? -18.812 -43.031 -23.312 1 75.12 599 HIS B C 1
ATOM 10270 O O . HIS B 1 599 ? -19.094 -43.781 -22.375 1 75.12 599 HIS B O 1
ATOM 10276 N N . GLY B 1 600 ? -19.672 -42.25 -23.859 1 71.94 600 GLY B N 1
ATOM 10277 C CA . GLY B 1 600 ? -21.062 -42.281 -23.453 1 71.94 600 GLY B CA 1
ATOM 10278 C C . GLY B 1 600 ? -21.391 -41.375 -22.281 1 71.94 600 GLY B C 1
ATOM 10279 O O . GLY B 1 600 ? -22.5 -41.406 -21.766 1 71.94 600 GLY B O 1
ATOM 10280 N N . SER B 1 601 ? -20.344 -40.656 -21.891 1 78.38 601 SER B N 1
ATOM 10281 C CA . SER B 1 601 ? -20.578 -39.719 -20.797 1 78.38 601 SER B CA 1
ATOM 10282 C C . SER B 1 601 ? -21.203 -38.406 -21.312 1 78.38 601 SER B C 1
ATOM 10284 O O . SER B 1 601 ? -20.797 -37.906 -22.359 1 78.38 601 SER B O 1
ATOM 10286 N N . LEU B 1 602 ? -22.234 -38 -20.594 1 84.38 602 LEU B N 1
ATOM 10287 C CA . LEU B 1 602 ? -22.922 -36.781 -20.984 1 84.38 602 LEU B CA 1
ATOM 10288 C C . LEU B 1 602 ? -22.078 -35.531 -20.656 1 84.38 602 LEU B C 1
ATOM 10290 O O . LEU B 1 602 ? -21.516 -35.438 -19.578 1 84.38 602 LEU B O 1
ATOM 10294 N N . ILE B 1 603 ? -21.906 -34.688 -21.641 1 89.31 603 ILE B N 1
ATOM 10295 C CA . ILE B 1 603 ? -21.219 -33.406 -21.484 1 89.31 603 ILE B CA 1
ATOM 10296 C C . ILE B 1 603 ? -22.203 -32.25 -21.719 1 89.31 603 ILE B C 1
ATOM 10298 O O . ILE B 1 603 ? -22.938 -32.25 -22.703 1 89.31 603 ILE B O 1
ATOM 10302 N N . GLY B 1 604 ? -22.312 -31.391 -20.688 1 91.75 604 GLY B N 1
ATOM 10303 C CA . GLY B 1 604 ? -23.078 -30.172 -20.891 1 91.75 604 GLY B CA 1
ATOM 10304 C C . GLY B 1 604 ? -22.328 -29.125 -21.703 1 91.75 604 GLY B C 1
ATOM 10305 O O . GLY B 1 604 ? -21.125 -28.922 -21.5 1 91.75 604 GLY B O 1
ATOM 10306 N N . LYS B 1 605 ? -22.984 -28.562 -22.703 1 94.44 605 LYS B N 1
ATOM 10307 C CA . LYS B 1 605 ? -22.453 -27.469 -23.5 1 94.44 605 LYS B CA 1
ATOM 10308 C C . LYS B 1 605 ? -23.234 -26.172 -23.25 1 94.44 605 LYS B C 1
ATOM 10310 O O . LYS B 1 605 ? -24.359 -26.031 -23.734 1 94.44 605 LYS B O 1
ATOM 10315 N N . ILE B 1 606 ? -22.656 -25.266 -22.547 1 95.69 606 ILE B N 1
ATOM 10316 C CA . ILE B 1 606 ? -23.281 -23.984 -22.25 1 95.69 606 ILE B CA 1
ATOM 10317 C C . ILE B 1 606 ? -22.797 -22.938 -23.25 1 95.69 606 ILE B C 1
ATOM 10319 O O . ILE B 1 606 ? -21.719 -22.375 -23.078 1 95.69 606 ILE B O 1
ATOM 10323 N N . LYS B 1 607 ? -23.594 -22.672 -24.203 1 96.06 607 LYS B N 1
ATOM 10324 C CA . LYS B 1 607 ? -23.25 -21.672 -25.203 1 96.06 607 LYS B CA 1
ATOM 10325 C C . LYS B 1 607 ? -23.688 -20.281 -24.75 1 96.06 607 LYS B C 1
ATOM 10327 O O . LYS B 1 607 ? -24.844 -20.078 -24.391 1 96.06 607 LYS B O 1
ATOM 10332 N N . VAL B 1 608 ? -22.781 -19.328 -24.75 1 96.44 608 VAL B N 1
ATOM 10333 C CA . VAL B 1 608 ? -23.047 -17.969 -24.312 1 96.44 608 VAL B CA 1
ATOM 10334 C C . VAL B 1 608 ? -22.812 -16.984 -25.453 1 96.44 608 VAL B C 1
ATOM 10336 O O . VAL B 1 608 ? -21.703 -16.938 -26.016 1 96.44 608 VAL B O 1
ATOM 10339 N N . GLY B 1 609 ? -23.797 -16.297 -25.859 1 95.75 609 GLY B N 1
ATOM 10340 C CA . GLY B 1 609 ? -23.719 -15.219 -26.828 1 95.75 609 GLY B CA 1
ATOM 10341 C C . GLY B 1 609 ? -24.062 -13.859 -26.234 1 95.75 609 GLY B C 1
ATOM 10342 O O . GLY B 1 609 ? -24.781 -13.781 -25.234 1 95.75 609 GLY B O 1
ATOM 10343 N N . VAL B 1 610 ? -23.484 -12.773 -26.891 1 94.75 610 VAL B N 1
ATOM 10344 C CA . VAL B 1 610 ? -23.703 -11.43 -26.375 1 94.75 610 VAL B CA 1
ATOM 10345 C C . VAL B 1 610 ? -23.922 -10.461 -27.531 1 94.75 610 VAL B C 1
ATOM 10347 O O . VAL B 1 610 ? -23.5 -10.719 -28.656 1 94.75 610 VAL B O 1
ATOM 10350 N N . LYS B 1 611 ? -24.562 -9.312 -27.266 1 92.5 611 LYS B N 1
ATOM 10351 C CA . LYS B 1 611 ? -24.75 -8.258 -28.25 1 92.5 611 LYS B CA 1
ATOM 10352 C C . LYS B 1 611 ? -23.688 -7.164 -28.094 1 92.5 611 LYS B C 1
ATOM 10354 O O . LYS B 1 611 ? -23.422 -6.414 -29.031 1 92.5 611 LYS B O 1
ATOM 10359 N N . LYS B 1 612 ? -23.141 -7.062 -26.891 1 88.75 612 LYS B N 1
ATOM 10360 C CA . LYS B 1 612 ? -22.016 -6.184 -26.562 1 88.75 612 LYS B CA 1
ATOM 10361 C C . LYS B 1 612 ? -20.953 -6.93 -25.766 1 88.75 612 LYS B C 1
ATOM 10363 O O . LYS B 1 612 ? -21.25 -7.891 -25.062 1 88.75 612 LYS B O 1
ATOM 10368 N N . PRO B 1 613 ? -19.703 -6.539 -25.844 1 90.19 613 PRO B N 1
ATOM 10369 C CA . PRO B 1 613 ? -18.625 -7.27 -25.156 1 90.19 613 PRO B CA 1
ATOM 10370 C C . PRO B 1 613 ? -18.875 -7.383 -23.641 1 90.19 613 PRO B C 1
ATOM 10372 O O . PRO B 1 613 ? -19.359 -6.438 -23.016 1 90.19 613 PRO B O 1
ATOM 10375 N N . VAL B 1 614 ? -18.609 -8.516 -23.203 1 92.06 614 VAL B N 1
ATOM 10376 C CA . VAL B 1 614 ? -18.766 -8.836 -21.797 1 92.06 614 VAL B CA 1
ATOM 10377 C C . VAL B 1 614 ? -17.406 -9.203 -21.188 1 92.06 614 VAL B C 1
ATOM 10379 O O . VAL B 1 614 ? -16.656 -9.992 -21.766 1 92.06 614 VAL B O 1
ATOM 10382 N N . LYS B 1 615 ? -17.125 -8.562 -20 1 94.19 615 LYS B N 1
ATOM 10383 C CA . LYS B 1 615 ? -15.859 -8.797 -19.312 1 94.19 615 LYS B CA 1
ATOM 10384 C C . LYS B 1 615 ? -16.031 -9.844 -18.203 1 94.19 615 LYS B C 1
ATOM 10386 O O . LYS B 1 615 ? -16.812 -9.656 -17.281 1 94.19 615 LYS B O 1
ATOM 10391 N N . GLY B 1 616 ? -15.25 -10.961 -18.312 1 94.38 616 GLY B N 1
ATOM 10392 C CA . GLY B 1 616 ? -15.141 -11.938 -17.25 1 94.38 616 GLY B CA 1
ATOM 10393 C C . GLY B 1 616 ? -16.438 -12.68 -16.984 1 94.38 616 GLY B C 1
ATOM 10394 O O . GLY B 1 616 ? -16.922 -12.695 -15.852 1 94.38 616 GLY B O 1
ATOM 10395 N N . PHE B 1 617 ? -16.922 -13.43 -17.969 1 95 617 PHE B N 1
ATOM 10396 C CA . PHE B 1 617 ? -18.141 -14.219 -17.781 1 95 617 PHE B CA 1
ATOM 10397 C C . PHE B 1 617 ? -17.828 -15.555 -17.141 1 95 617 PHE B C 1
ATOM 10399 O O . PHE B 1 617 ? -16.969 -16.297 -17.625 1 95 617 PHE B O 1
ATOM 10406 N N . TRP B 1 618 ? -18.484 -15.922 -16.062 1 91.62 618 TRP B N 1
ATOM 10407 C CA . TRP B 1 618 ? -18.266 -17.266 -15.555 1 91.62 618 TRP B CA 1
ATOM 10408 C C . TRP B 1 618 ? -19.516 -17.797 -14.867 1 91.62 618 TRP B C 1
ATOM 10410 O O . TRP B 1 618 ? -20.281 -17.031 -14.281 1 91.62 618 TRP B O 1
ATOM 10420 N N . MET B 1 619 ? -19.656 -19.062 -14.977 1 92.06 619 MET B N 1
ATOM 10421 C CA . MET B 1 619 ? -20.734 -19.812 -14.344 1 92.06 619 MET B CA 1
ATOM 10422 C C . MET B 1 619 ? -20.469 -20 -12.852 1 92.06 619 MET B C 1
ATOM 10424 O O . MET B 1 619 ? -19.328 -20.234 -12.445 1 92.06 619 MET B O 1
ATOM 10428 N N . ASN B 1 620 ? -21.5 -19.922 -12.133 1 89.06 620 ASN B N 1
ATOM 10429 C CA . ASN B 1 620 ? -21.375 -20.219 -10.711 1 89.06 620 ASN B CA 1
ATOM 10430 C C . ASN B 1 620 ? -20.906 -21.641 -10.477 1 89.06 620 ASN B C 1
ATOM 10432 O O . ASN B 1 620 ? -21.25 -22.547 -11.242 1 89.06 620 ASN B O 1
ATOM 10436 N N . VAL B 1 621 ? -20.203 -21.766 -9.391 1 84.12 621 VAL B N 1
ATOM 10437 C CA . VAL B 1 621 ? -19.703 -23.078 -9.008 1 84.12 621 VAL B CA 1
ATOM 10438 C C . VAL B 1 621 ? -20.875 -24 -8.703 1 84.12 621 VAL B C 1
ATOM 10440 O O . VAL B 1 621 ? -21.828 -23.609 -8.016 1 84.12 621 VAL B O 1
ATOM 10443 N N . VAL B 1 622 ? -20.844 -25.094 -9.258 1 85.25 622 VAL B N 1
ATOM 10444 C CA . VAL B 1 622 ? -21.734 -26.203 -8.922 1 85.25 622 VAL B CA 1
ATOM 10445 C C . VAL B 1 622 ? -20.906 -27.375 -8.414 1 85.25 622 VAL B C 1
ATOM 10447 O O . VAL B 1 622 ? -20.109 -27.953 -9.156 1 85.25 622 VAL B O 1
ATOM 10450 N N . ASP B 1 623 ? -21.172 -27.703 -7.195 1 83.75 623 ASP B N 1
ATOM 10451 C CA . ASP B 1 623 ? -20.406 -28.812 -6.617 1 83.75 623 ASP B CA 1
ATOM 10452 C C . ASP B 1 623 ? -20.578 -30.078 -7.449 1 83.75 623 ASP B C 1
ATOM 10454 O O . ASP B 1 623 ? -21.688 -30.453 -7.828 1 83.75 623 ASP B O 1
ATOM 10458 N N . GLY B 1 624 ? -19.469 -30.703 -7.766 1 81.44 624 GLY B N 1
ATOM 10459 C CA . GLY B 1 624 ? -19.484 -31.938 -8.531 1 81.44 624 GLY B CA 1
ATOM 10460 C C . GLY B 1 624 ? -19.453 -31.719 -10.031 1 81.44 624 GLY B C 1
ATOM 10461 O O . GLY B 1 624 ? -19.562 -32.656 -10.805 1 81.44 624 GLY B O 1
ATOM 10462 N N . VAL B 1 625 ? -19.344 -30.5 -10.414 1 86.88 625 VAL B N 1
ATOM 10463 C CA . VAL B 1 625 ? -19.297 -30.172 -11.836 1 86.88 625 VAL B CA 1
ATOM 10464 C C . VAL B 1 625 ? -17.953 -29.562 -12.18 1 86.88 625 VAL B C 1
ATOM 10466 O O . VAL B 1 625 ? -17.438 -28.703 -11.445 1 86.88 625 VAL B O 1
ATOM 10469 N N . ILE B 1 626 ? -17.312 -30.047 -13.234 1 87.62 626 ILE B N 1
ATOM 10470 C CA . ILE B 1 626 ? -16.078 -29.484 -13.773 1 87.62 626 ILE B CA 1
ATOM 10471 C C . ILE B 1 626 ? -16.391 -28.609 -14.984 1 87.62 626 ILE B C 1
ATOM 10473 O O . ILE B 1 626 ? -16.875 -29.109 -16 1 87.62 626 ILE B O 1
ATOM 10477 N N . TRP B 1 627 ? -16.125 -27.359 -14.812 1 90.56 627 TRP B N 1
ATOM 10478 C CA . TRP B 1 627 ? -16.328 -26.438 -15.93 1 90.56 627 TRP B CA 1
ATOM 10479 C C . TRP B 1 627 ? -15.102 -26.422 -16.844 1 90.56 627 TRP B C 1
ATOM 10481 O O . TRP B 1 627 ? -13.969 -26.531 -16.359 1 90.56 627 TRP B O 1
ATOM 10491 N N . GLY B 1 628 ? -15.352 -26.219 -18.078 1 90.56 628 GLY B N 1
ATOM 10492 C CA . GLY B 1 628 ? -14.281 -26.125 -19.062 1 90.56 628 GLY B CA 1
ATOM 10493 C C . GLY B 1 628 ? -13.508 -24.828 -18.969 1 90.56 628 GLY B C 1
ATOM 10494 O O . GLY B 1 628 ? -13.945 -23.875 -18.312 1 90.56 628 GLY B O 1
ATOM 10495 N N . ARG B 1 629 ? -12.453 -24.734 -19.656 1 89.69 629 ARG B N 1
ATOM 10496 C CA . ARG B 1 629 ? -11.469 -23.672 -19.578 1 89.69 629 ARG B CA 1
ATOM 10497 C C . ARG B 1 629 ? -12.055 -22.344 -20.031 1 89.69 629 ARG B C 1
ATOM 10499 O O . ARG B 1 629 ? -11.5 -21.281 -19.75 1 89.69 629 ARG B O 1
ATOM 10506 N N . GLU B 1 630 ? -13.141 -22.406 -20.797 1 93.06 630 GLU B N 1
ATOM 10507 C CA . GLU B 1 630 ? -13.703 -21.172 -21.312 1 93.06 630 GLU B CA 1
ATOM 10508 C C . GLU B 1 630 ? -14.484 -20.422 -20.25 1 93.06 630 GLU B C 1
ATOM 10510 O O . GLU B 1 630 ? -14.891 -19.281 -20.453 1 93.06 630 GLU B O 1
ATOM 10515 N N . ASN B 1 631 ? -14.672 -21.125 -19.109 1 93.81 631 ASN B N 1
ATOM 10516 C CA . ASN B 1 631 ? -15.281 -20.422 -17.984 1 93.81 631 ASN B CA 1
ATOM 10517 C C . ASN B 1 631 ? -14.422 -19.25 -17.516 1 93.81 631 ASN B C 1
ATOM 10519 O O . ASN B 1 631 ? -13.203 -19.406 -17.359 1 93.81 631 ASN B O 1
ATOM 10523 N N . GLY B 1 632 ? -14.984 -18.047 -17.406 1 93.44 632 GLY B N 1
ATOM 10524 C CA . GLY B 1 632 ? -14.234 -16.875 -17 1 93.44 632 GLY B CA 1
ATOM 10525 C C . GLY B 1 632 ? -13.727 -16.047 -18.188 1 93.44 632 GLY B C 1
ATOM 10526 O O . GLY B 1 632 ? -13.008 -15.07 -18 1 93.44 632 GLY B O 1
ATOM 10527 N N . SER B 1 633 ? -14.148 -16.359 -19.391 1 93.81 633 SER B N 1
ATOM 10528 C CA . SER B 1 633 ? -13.664 -15.695 -20.594 1 93.81 633 SER B CA 1
ATOM 10529 C C . SER B 1 633 ? -14.414 -14.391 -20.844 1 93.81 633 SER B C 1
ATOM 10531 O O . SER B 1 633 ? -15.539 -14.219 -20.375 1 93.81 633 SER B O 1
ATOM 10533 N N . ASP B 1 634 ? -13.727 -13.5 -21.531 1 95.31 634 ASP B N 1
ATOM 10534 C CA . ASP B 1 634 ? -14.422 -12.383 -22.172 1 95.31 634 ASP B CA 1
ATOM 10535 C C . ASP B 1 634 ? -15.195 -12.844 -23.391 1 95.31 634 ASP B C 1
ATOM 10537 O O . ASP B 1 634 ? -14.719 -13.68 -24.172 1 95.31 634 ASP B O 1
ATOM 10541 N N . ILE B 1 635 ? -16.391 -12.312 -23.531 1 95.06 635 ILE B N 1
ATOM 10542 C CA . ILE B 1 635 ? -17.234 -12.727 -24.641 1 95.06 635 ILE B CA 1
ATOM 10543 C C . ILE B 1 635 ? -17.562 -11.516 -25.516 1 95.06 635 ILE B C 1
ATOM 10545 O O . ILE B 1 635 ? -17.938 -10.453 -25 1 95.06 635 ILE B O 1
ATOM 10549 N N . CYS B 1 636 ? -17.359 -11.703 -26.781 1 92.5 636 CYS B N 1
ATOM 10550 C CA . CYS B 1 636 ? -17.609 -10.617 -27.719 1 92.5 636 CYS B CA 1
ATOM 10551 C C . CYS B 1 636 ? -18.688 -11.008 -28.734 1 92.5 636 CYS B C 1
ATOM 10553 O O . CYS B 1 636 ? -18.859 -12.188 -29.047 1 92.5 636 CYS B O 1
ATOM 10555 N N . PRO B 1 637 ? -19.406 -9.938 -29.25 1 91.81 637 PRO B N 1
ATOM 10556 C CA . PRO B 1 637 ? -20.391 -10.242 -30.281 1 91.81 637 PRO B CA 1
ATOM 10557 C C . PRO B 1 637 ? -19.781 -10.93 -31.5 1 91.81 637 PRO B C 1
ATOM 10559 O O . PRO B 1 637 ? -18.672 -10.578 -31.922 1 91.81 637 PRO B O 1
ATOM 10562 N N . GLY B 1 638 ? -20.438 -11.953 -32 1 88.19 638 GLY B N 1
ATOM 10563 C CA . GLY B 1 638 ? -19.969 -12.656 -33.156 1 88.1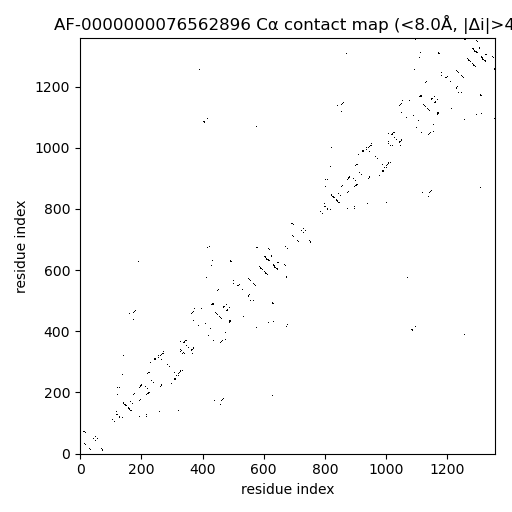9 638 GLY B CA 1
ATOM 10564 C C . GLY B 1 638 ? -19.078 -13.836 -32.844 1 88.19 638 GLY B C 1
ATOM 10565 O O . GLY B 1 638 ? -18.734 -14.633 -33.719 1 88.19 638 GLY B O 1
ATOM 10566 N N . ASP B 1 639 ? -18.688 -13.984 -31.594 1 91.19 639 ASP B N 1
ATOM 10567 C CA . ASP B 1 639 ? -17.875 -15.109 -31.156 1 91.19 639 ASP B CA 1
ATOM 10568 C C . ASP B 1 639 ? -18.438 -15.734 -29.875 1 91.19 639 ASP B C 1
ATOM 10570 O O . ASP B 1 639 ? -17.797 -15.672 -28.828 1 91.19 639 ASP B O 1
ATOM 10574 N N . PRO B 1 640 ? -19.547 -16.312 -30.031 1 93.75 640 PRO B N 1
ATOM 10575 C CA . PRO B 1 640 ? -20.078 -16.984 -28.844 1 93.75 640 PRO B CA 1
ATOM 10576 C C . PRO B 1 640 ? -19.125 -18.031 -28.281 1 93.75 640 PRO B C 1
ATOM 10578 O O . PRO B 1 640 ? -18.375 -18.656 -29.047 1 93.75 640 PRO B O 1
ATOM 10581 N N . VAL B 1 641 ? -19.172 -18.219 -27.016 1 94.94 641 VAL B N 1
ATOM 10582 C CA . VAL B 1 641 ? -18.281 -19.156 -26.328 1 94.94 641 VAL B CA 1
ATOM 10583 C C . VAL B 1 641 ? -19.094 -20.328 -25.766 1 94.94 641 VAL B C 1
ATOM 10585 O O . VAL B 1 641 ? -20.219 -20.156 -25.328 1 94.94 641 VAL B O 1
ATOM 10588 N N . THR B 1 642 ? -18.516 -21.469 -25.891 1 94.88 642 THR B N 1
ATOM 10589 C CA . THR B 1 642 ? -19.141 -22.656 -25.297 1 94.88 642 THR B CA 1
ATOM 10590 C C . THR B 1 642 ? -18.344 -23.125 -24.094 1 94.88 642 THR B C 1
ATOM 10592 O O . THR B 1 642 ? -17.156 -23.469 -24.219 1 94.88 642 THR B O 1
ATOM 10595 N N . ILE B 1 643 ? -18.984 -23.156 -22.953 1 94.81 643 ILE B N 1
ATOM 10596 C CA . ILE B 1 643 ? -18.391 -23.688 -21.719 1 94.81 643 ILE B CA 1
ATOM 10597 C C . ILE B 1 643 ? -18.875 -25.109 -21.484 1 94.81 643 ILE B C 1
ATOM 10599 O O . ILE B 1 643 ? -20.078 -25.344 -21.312 1 94.81 643 ILE B O 1
ATOM 10603 N N . GLU B 1 644 ? -17.969 -26 -21.438 1 92.69 644 GLU B N 1
ATOM 10604 C CA . GLU B 1 644 ? -18.328 -27.391 -21.219 1 92.69 644 GLU B CA 1
ATOM 10605 C C . GLU B 1 644 ? -18.5 -27.688 -19.719 1 92.69 644 GLU B C 1
ATOM 10607 O O . GLU B 1 644 ? -17.828 -27.078 -18.891 1 92.69 644 GLU B O 1
ATOM 10612 N N . ALA B 1 645 ? -19.438 -28.562 -19.438 1 92.19 645 ALA B N 1
ATOM 10613 C CA . ALA B 1 645 ? -19.656 -29.047 -18.078 1 92.19 645 ALA B CA 1
ATOM 10614 C C . ALA B 1 645 ? -19.609 -30.578 -18.031 1 92.19 645 ALA B C 1
ATOM 10616 O O . ALA B 1 645 ? -20.266 -31.25 -18.828 1 92.19 645 ALA B O 1
ATOM 10617 N N . LYS B 1 646 ? -18.75 -31.062 -17.141 1 88.56 646 LYS B N 1
ATOM 10618 C CA . LYS B 1 646 ? -18.672 -32.5 -16.922 1 88.56 646 LYS B CA 1
ATOM 10619 C C . LYS B 1 646 ? -18.922 -32.844 -15.453 1 88.56 646 LYS B C 1
ATOM 10621 O O . LYS B 1 646 ? -18.578 -32.062 -14.562 1 88.56 646 LYS B O 1
ATOM 10626 N N . LEU B 1 647 ? -19.531 -33.938 -15.266 1 85.62 647 LEU B N 1
ATOM 10627 C CA . LEU B 1 647 ? -19.703 -34.375 -13.891 1 85.62 647 LEU B CA 1
ATOM 10628 C C . LEU B 1 647 ? -18.422 -35 -13.359 1 85.62 647 LEU B C 1
ATOM 10630 O O . LEU B 1 647 ? -17.75 -35.75 -14.078 1 85.62 647 LEU B O 1
ATOM 10634 N N . ASP B 1 648 ? -18.047 -34.656 -12.188 1 78.75 648 ASP B N 1
ATOM 10635 C CA . ASP B 1 648 ? -16.828 -35.188 -11.555 1 78.75 648 ASP B CA 1
ATOM 10636 C C . ASP B 1 648 ? -16.938 -36.656 -11.281 1 78.75 648 ASP B C 1
ATOM 10638 O O . ASP B 1 648 ? -15.977 -37.406 -11.453 1 78.75 648 ASP B O 1
ATOM 10642 N N . ASP B 1 649 ? -18.109 -37 -10.766 1 71.38 649 ASP B N 1
ATOM 10643 C CA . ASP B 1 649 ? -18.391 -38.438 -10.57 1 71.38 649 ASP B CA 1
ATOM 10644 C C . ASP B 1 649 ? -18.953 -39.062 -11.836 1 71.38 649 ASP B C 1
ATOM 10646 O O . ASP B 1 649 ? -20.141 -38.969 -12.109 1 71.38 649 ASP B O 1
ATOM 10650 N N . LYS B 1 650 ? -18.156 -39.844 -12.516 1 66.62 650 LYS B N 1
ATOM 10651 C CA . LYS B 1 650 ? -18.547 -40.438 -13.789 1 66.62 650 LYS B CA 1
ATOM 10652 C C . LYS B 1 650 ? -19.547 -41.594 -13.578 1 66.62 650 LYS B C 1
ATOM 10654 O O . LYS B 1 650 ? -20.234 -42 -14.516 1 66.62 650 LYS B O 1
ATOM 10659 N N . ASN B 1 651 ? -19.594 -41.875 -12.258 1 64.38 651 ASN B N 1
ATOM 10660 C CA . ASN B 1 651 ? -20.469 -43.031 -11.984 1 64.38 651 ASN B CA 1
ATOM 10661 C C . ASN B 1 651 ? -21.844 -42.562 -11.5 1 64.38 651 ASN B C 1
ATOM 10663 O O . ASN B 1 651 ? -22.703 -43.406 -11.195 1 64.38 651 ASN B O 1
ATOM 10667 N N . MET B 1 652 ? -21.922 -41.281 -11.398 1 74.75 652 MET B N 1
ATOM 10668 C CA . MET B 1 652 ? -23.219 -40.75 -10.969 1 74.75 652 MET B CA 1
ATOM 10669 C C . MET B 1 652 ? -24.328 -41.188 -11.93 1 74.75 652 MET B C 1
ATOM 10671 O O . MET B 1 652 ? -24.172 -41.062 -13.141 1 74.75 652 MET B O 1
ATOM 10675 N N . VAL B 1 653 ? -25.375 -41.938 -11.383 1 74.31 653 VAL B N 1
ATOM 10676 C CA . VAL B 1 653 ? -26.422 -42.438 -12.273 1 74.31 653 VAL B CA 1
ATOM 10677 C C . VAL B 1 653 ? -27.781 -42.094 -11.695 1 74.31 653 VAL B C 1
ATOM 10679 O O . VAL B 1 653 ? -27.891 -41.625 -10.562 1 74.31 653 VAL B O 1
ATOM 10682 N N . GLY B 1 654 ? -28.781 -42.156 -12.547 1 76.62 654 GLY B N 1
ATOM 10683 C CA . GLY B 1 654 ? -30.172 -42.062 -12.133 1 76.62 654 GLY B CA 1
ATOM 10684 C C . GLY B 1 654 ? -30.594 -40.656 -11.734 1 76.62 654 GLY B C 1
ATOM 10685 O O . GLY B 1 654 ? -30.281 -39.688 -12.438 1 76.62 654 GLY B O 1
ATOM 10686 N N . LYS B 1 655 ? -31.312 -40.594 -10.609 1 78.12 655 LYS B N 1
ATOM 10687 C CA . LYS B 1 655 ? -31.938 -39.375 -10.109 1 78.12 655 LYS B CA 1
ATOM 10688 C C . LYS B 1 655 ? -30.875 -38.375 -9.672 1 78.12 655 LYS B C 1
ATOM 10690 O O . LYS B 1 655 ? -31.031 -37.156 -9.875 1 78.12 655 LYS B O 1
ATOM 10695 N N . SER B 1 656 ? -29.781 -38.875 -9.227 1 80.38 656 SER B N 1
ATOM 10696 C CA . SER B 1 656 ? -28.719 -38 -8.773 1 80.38 656 SER B CA 1
ATOM 10697 C C . SER B 1 656 ? -28.062 -37.281 -9.945 1 80.38 656 SER B C 1
ATOM 10699 O O . SER B 1 656 ? -27.766 -36.062 -9.859 1 80.38 656 SER B O 1
ATOM 10701 N N . ARG B 1 657 ? -27.875 -37.938 -11.016 1 84.38 657 ARG B N 1
ATOM 10702 C CA . ARG B 1 657 ? -27.312 -37.344 -12.219 1 84.38 657 ARG B CA 1
ATOM 10703 C C . ARG B 1 657 ? -28.234 -36.281 -12.789 1 84.38 657 ARG B C 1
ATOM 10705 O O . ARG B 1 657 ? -27.797 -35.219 -13.172 1 84.38 657 ARG B O 1
ATOM 10712 N N . LYS B 1 658 ? -29.516 -36.594 -12.836 1 84.38 658 LYS B N 1
ATOM 10713 C CA . LYS B 1 658 ? -30.516 -35.625 -13.344 1 84.38 658 LYS B CA 1
ATOM 10714 C C . LYS B 1 658 ? -30.547 -34.375 -12.477 1 84.38 658 LYS B C 1
ATOM 10716 O O . LYS B 1 658 ? -30.656 -33.25 -13 1 84.38 658 LYS B O 1
ATOM 10721 N N . LYS B 1 659 ? -30.5 -34.594 -11.312 1 87.12 659 LYS B N 1
ATOM 10722 C CA . LYS B 1 659 ? -30.5 -33.469 -10.383 1 87.12 659 LYS B CA 1
ATOM 10723 C C . LYS B 1 659 ? -29.297 -32.562 -10.602 1 87.12 659 LYS B C 1
ATOM 10725 O O . LYS B 1 659 ? -29.406 -31.344 -10.57 1 87.12 659 LYS B O 1
ATOM 10730 N N . LYS B 1 660 ? -28.188 -33.156 -10.797 1 87.56 660 LYS B N 1
ATOM 10731 C CA . LYS B 1 660 ? -26.969 -32.375 -11.008 1 87.56 660 LYS B CA 1
ATOM 10732 C C . LYS B 1 660 ? -27.047 -31.562 -12.281 1 87.56 660 LYS B C 1
ATOM 10734 O O . LYS B 1 660 ? -26.656 -30.391 -12.305 1 87.56 660 LYS B O 1
ATOM 10739 N N . TRP B 1 661 ? -27.578 -32.125 -13.281 1 88.44 661 TRP B N 1
ATOM 10740 C CA . TRP B 1 661 ? -27.719 -31.406 -14.539 1 88.44 661 TRP B CA 1
ATOM 10741 C C . TRP B 1 661 ? -28.734 -30.281 -14.414 1 88.44 661 TRP B C 1
ATOM 10743 O O . TRP B 1 661 ? -28.594 -29.219 -15.039 1 88.44 661 TRP B O 1
ATOM 10753 N N . ALA B 1 662 ? -29.75 -30.469 -13.594 1 88.44 662 ALA B N 1
ATOM 10754 C CA . ALA B 1 662 ? -30.688 -29.391 -13.297 1 88.44 662 ALA B CA 1
ATOM 10755 C C . ALA B 1 662 ? -30 -28.234 -12.586 1 88.44 662 ALA B C 1
ATOM 10757 O O . ALA B 1 662 ? -30.266 -27.062 -12.859 1 88.44 662 ALA B O 1
ATOM 10758 N N . GLU B 1 663 ? -29.109 -28.562 -11.742 1 89.5 663 GLU B N 1
ATOM 10759 C CA . GLU B 1 663 ? -28.344 -27.547 -11.039 1 89.5 663 GLU B CA 1
ATOM 10760 C C . GLU B 1 663 ? -27.469 -26.75 -12.008 1 89.5 663 GLU B C 1
ATOM 10762 O O . GLU B 1 663 ? -27.297 -25.547 -11.852 1 89.5 663 GLU B O 1
ATOM 10767 N N . VAL B 1 664 ? -26.875 -27.422 -12.914 1 89.5 664 VAL B N 1
ATOM 10768 C CA . VAL B 1 664 ? -26.047 -26.766 -13.914 1 89.5 664 VAL B CA 1
ATOM 10769 C C . VAL B 1 664 ? -26.875 -25.766 -14.711 1 89.5 664 VAL B C 1
ATOM 10771 O O . VAL B 1 664 ? -26.453 -24.625 -14.938 1 89.5 664 VAL B O 1
ATOM 10774 N N . LYS B 1 665 ? -28.062 -26.219 -15.031 1 86.62 665 LYS B N 1
ATOM 10775 C CA . LYS B 1 665 ? -28.953 -25.359 -15.805 1 86.62 665 LYS B CA 1
ATOM 10776 C C . LYS B 1 665 ? -29.375 -24.125 -15.016 1 86.62 665 LYS B C 1
ATOM 10778 O O . LYS B 1 665 ? -29.562 -23.047 -15.586 1 86.62 665 LYS B O 1
ATOM 10783 N N . GLU B 1 666 ? -29.391 -24.219 -13.719 1 88.31 666 GLU B N 1
ATOM 10784 C CA . GLU B 1 666 ? -29.875 -23.141 -12.867 1 88.31 666 GLU B CA 1
ATOM 10785 C C . GLU B 1 666 ? -28.719 -22.422 -12.18 1 88.31 666 GLU B C 1
ATOM 10787 O O . GLU B 1 666 ? -28.938 -21.594 -11.305 1 88.31 666 GLU B O 1
ATOM 10792 N N . ALA B 1 667 ? -27.547 -22.797 -12.477 1 87.88 667 ALA B N 1
ATOM 10793 C CA . ALA B 1 667 ? -26.391 -22.328 -11.727 1 87.88 667 ALA B CA 1
ATOM 10794 C C . ALA B 1 667 ? -26.281 -20.812 -11.789 1 87.88 667 ALA B C 1
ATOM 10796 O O . ALA B 1 667 ? -25.766 -20.172 -10.859 1 87.88 667 ALA B O 1
ATOM 10797 N N . GLY B 1 668 ? -26.75 -20.125 -12.75 1 90.81 668 GLY B N 1
ATOM 10798 C CA . GLY B 1 668 ? -26.547 -18.688 -12.93 1 90.81 668 GLY B CA 1
ATOM 10799 C C . GLY B 1 668 ? -25.125 -18.328 -13.305 1 90.81 668 GLY B C 1
ATOM 10800 O O . GLY B 1 668 ? -24.281 -19.203 -13.461 1 90.81 668 GLY B O 1
ATOM 10801 N N . PHE B 1 669 ? -24.891 -17.062 -13.57 1 93.31 669 PHE B N 1
ATOM 10802 C CA . PHE B 1 669 ? -23.594 -16.609 -14.031 1 93.31 669 PHE B CA 1
ATOM 10803 C C . PHE B 1 669 ? -23.312 -15.188 -13.57 1 93.31 669 PHE B C 1
ATOM 10805 O O . PHE B 1 669 ? -24.219 -14.508 -13.078 1 93.31 669 PHE B O 1
ATOM 10812 N N . TRP B 1 670 ? -22.016 -14.82 -13.539 1 91.31 670 TRP B N 1
ATOM 10813 C CA . TRP B 1 670 ? -21.562 -13.477 -13.195 1 91.31 670 TRP B CA 1
ATOM 10814 C C . TRP B 1 670 ? -20.703 -12.891 -14.32 1 91.31 670 TRP B C 1
ATOM 10816 O O . TRP B 1 670 ? -20.109 -13.633 -15.102 1 91.31 670 TRP B O 1
ATOM 10826 N N . TYR B 1 671 ? -20.734 -11.609 -14.484 1 92.75 671 TYR B N 1
ATOM 10827 C CA . TYR B 1 671 ? -19.766 -10.859 -15.281 1 92.75 671 TYR B CA 1
ATOM 10828 C C . TYR B 1 671 ? -19.609 -9.438 -14.758 1 92.75 671 TYR B C 1
ATOM 10830 O O . TYR B 1 671 ? -20.391 -8.992 -13.914 1 92.75 671 TYR B O 1
ATOM 10838 N N . TYR B 1 672 ? -18.578 -8.781 -15.133 1 91.94 672 TYR B N 1
ATOM 10839 C CA . TYR B 1 672 ? -18.328 -7.418 -14.688 1 91.94 672 TYR B CA 1
ATOM 10840 C C . TYR B 1 672 ? -19.172 -6.426 -15.469 1 91.94 672 TYR B C 1
ATOM 10842 O O . TYR B 1 672 ? -19.141 -6.402 -16.703 1 91.94 672 TYR B O 1
ATOM 10850 N N . ARG B 1 673 ? -19.906 -5.578 -14.781 1 86.75 673 ARG B N 1
ATOM 10851 C CA . ARG B 1 673 ? -20.859 -4.672 -15.398 1 86.75 673 ARG B CA 1
ATOM 10852 C C . ARG B 1 673 ? -20.312 -3.248 -15.453 1 86.75 673 ARG B C 1
ATOM 10854 O O . ARG B 1 673 ? -21.062 -2.299 -15.711 1 86.75 673 ARG B O 1
ATOM 10861 N N . PHE B 1 674 ? -19.031 -3.061 -15.062 1 81 674 PHE B N 1
ATOM 10862 C CA . PHE B 1 674 ? -18.344 -1.778 -15.055 1 81 674 PHE B CA 1
ATOM 10863 C C . PHE B 1 674 ? -18.922 -0.861 -13.984 1 81 674 PHE B C 1
ATOM 10865 O O . PHE B 1 674 ? -18.547 0.31 -13.891 1 81 674 PHE B O 1
ATOM 10872 N N . SER B 1 675 ? -19.891 -1.235 -13.258 1 75.69 675 SER B N 1
ATOM 10873 C CA . SER B 1 675 ? -20.375 -0.609 -12.031 1 75.69 675 SER B CA 1
ATOM 10874 C C . SER B 1 675 ? -20.266 -1.562 -10.852 1 75.69 675 SER B C 1
ATOM 10876 O O . SER B 1 675 ? -20.812 -1.3 -9.781 1 75.69 675 SER B O 1
ATOM 10878 N N . GLY B 1 676 ? -19.562 -2.613 -11.141 1 76.69 676 GLY B N 1
ATOM 10879 C CA . GLY B 1 676 ? -19.438 -3.711 -10.195 1 76.69 676 GLY B CA 1
ATOM 10880 C C . GLY B 1 676 ? -19.781 -5.062 -10.797 1 76.69 676 GLY B C 1
ATOM 10881 O O . GLY B 1 676 ? -20 -5.172 -12.008 1 76.69 676 GLY B O 1
ATOM 10882 N N . MET B 1 677 ? -19.672 -6.121 -9.961 1 72.12 677 MET B N 1
ATOM 10883 C CA . MET B 1 677 ? -20.031 -7.449 -10.445 1 72.12 677 MET B CA 1
ATOM 10884 C C . MET B 1 677 ? -21.547 -7.656 -10.406 1 72.12 677 MET B C 1
ATOM 10886 O O . MET B 1 677 ? -22.203 -7.211 -9.477 1 72.12 677 MET B O 1
ATOM 10890 N N . GLY B 1 678 ? -22.062 -8.164 -11.453 1 74.5 678 GLY B N 1
ATOM 10891 C CA . GLY B 1 678 ? -23.484 -8.43 -11.477 1 74.5 678 GLY B CA 1
ATOM 10892 C C . GLY B 1 678 ? -23.844 -9.703 -12.211 1 74.5 678 GLY B C 1
ATOM 10893 O O . GLY B 1 678 ? -22.984 -10.336 -12.828 1 74.5 678 GLY B O 1
ATOM 10894 N N . LYS B 1 679 ? -25.078 -10.117 -11.953 1 76.31 679 LYS B N 1
ATOM 10895 C CA . LYS B 1 679 ? -25.625 -11.32 -12.562 1 76.31 679 LYS B CA 1
ATOM 10896 C C . LYS B 1 679 ? -26.328 -10.992 -13.883 1 76.31 679 LYS B C 1
ATOM 10898 O O . LYS B 1 679 ? -26.828 -9.883 -14.07 1 76.31 679 LYS B O 1
#

Radius of gyration: 40.75 Å; Cα contacts (8 Å, |Δi|>4): 2642; chains: 2; bounding box: 78×151×83 Å

Sequence (1358 aa):
MSNHRATKSVALTRFTFQSHPDSDIDSYLVPTETVIPTNVHLDLIKSGLISDPHTGVNERDVQWVHDRDWSYKTHFEVEEGWRDDVFAGRAIMELVCEGLDTFGVIRINSQEIKRQNPELWYPTGYGAQNLYTVIKTGFRHVELVQDHLDSSPLNPVSGGRSFYFEINHIPIFVGGSNWIPADSFLPRISSGNQNMIRVWGGGIYESDDFYDICDELGILVWQDVCLACGDYPANILEWEKSIEAELRHQITDRGLVNRPSLTIWAGSNEDYQVAEEELGYDQGEDPGKDGENWKKGSFPSRWLYERSFPRIIGEYTGMRRIVYWPGSPWGGEDSTDRTIGDVHEWNVWGGIGAPYQRYNQLGGRFNSEFGCDFISGISASKDPEFHPQSFSSEHHQRAHSFEKRFMAYLGENFRVSFNTYEEYVHLSQLLQSEAMGYAYRGWRRLWGGNPTTKEKRRLCGGALVWQLNDVWPVTSWALVDYFLRPKPALYAIARALEEVAVGIERTTSPDLKPNGKRLFLKPKKSDSASIASNGTTAIWQGDFVEATPPTCAVHVTVVDVGGNTIVRHTDWPQPLKHYDFAASDRGVEVTTTYVEDFHGSLIGKIKVGVKKPVKGFWMNVVDGVIWGRENGSDICPGDPVTIEAKLDDKNMVGKSRKKKWAEVKEAGFWYYRFSGMGKMSNHRATKSVALTRFTFQSHPDSDIDSYLVPTETVIPTNVHLDLIKSGLISDPHTGVNERDVQWVHDRDWSYKTHFEVEEGWRDDVFAGRAIMELVCEGLDTFGVIRINSQEIKRQNPELWYPTGYGAQNLYTVIKTGFRHVELVQDHLDSSPLNPVSGGRSFYFEINHIPIFVGGSNWIPADSFLPRISSGNQNMIRVWGGGIYESDDFYDICDELGILVWQDVCLACGDYPANILEWEKSIEAELRHQITDRGLVNRPSLTIWAGSNEDYQVAEEELGYDQGEDPGKDGENWKKGSFPSRWLYERSFPRIIGEYTGMRRIVYWPGSPWGGEDSTDRTIGDVHEWNVWGGIGAPYQRYNQLGGRFNSEFGCDFISGISASKDPEFHPQSFSSEHHQRAHSFEKRFMAYLGENFRVSFNTYEEYVHLSQLLQSEAMGYAYRGWRRLWGGNPTTKEKRRLCGGALVWQLNDVWPVTSWALVDYFLRPKPALYAIARALEEVAVGIERTTSPDLKPNGKRLFLKPKKSDSASIASNGTTAIWQGDFVEATPPTCAVHVTVVDVGGNTIVRHTDWPQPLKHYDFAASDRGVEVTTTYVEDFHGSLIGKIKVGVKKPVKGFWMNVVDGVIWGRENGSDICPGDPVTIEAKLDDKNMVGKSRKKKWAEVKEAGFWYYRFSGMGK

InterPro domains:
  IPR008979 Galactose-binding-like domain superfamily [SSF49785] (33-114)
  IPR017853 Glycoside hydrolase superfamily [SSF51445] (138-497)
  IPR036156 Beta-Galactosidase/glucuronidase domain superfamily [SSF49303] (107-135)
  IPR041447 Mannosidase Ig/CBM-like domain [PF17786] (525-578)
  IPR050887 Beta-mannosidase glycosyl hydrolases [PTHR43730] (114-506)
  IPR054593 Beta-mannosidase-like, galactose-binding domain-like [PF22666] (17-116)

Secondary structure (DSSP, 8-state):
-------------EEEEEEES--SS-S----EEEESS--HHHHHHHTTSS--TTSTTHHHHTGGGGGSEEEEE------HHHHHHHHTTSS-------S--TT--EEETTEEE--SSPPPB--TTTS-B--BTTTTB----EEEE--EE--BTTBTTS-EE--EEEETTEEE-EEEEEE---S---SGGGGGT--EEEE-TTS-PPPHHHHHHHHHHT-EEEEE-S-BSS---TTSHHHHHHHHHHHHIIIIIS-GGG-TTEEEEES-BSHHHHHHHHS---TT----GGGHHHHHSS-TTHHIIIIIHHHHHHHHHTTS--EEES-BSB-SSSTT-TTSSBEEE-TTTSTT---GGGHHHH--S-EEEE---BPPPGGG---TT--TT-HHHHHT--STTHHHHHHHHHHHHS-----SHHHHHHHHHHHHHHHHHHHHHHHHHTT---TTSGGGS----EEEES-S--SSS--BS-SB-TTSPBPHHHHHHHHHTSSS---------TT----TT---------------TTS------S---S--STT--EEEEEE-TTS-EEEEEEE--S-GGG---TTS----EEEEEEEE-TTS-EEEEEEEE-SS-BEEEEEPP-TTEEE-TTTT--BBTTB-EEEEEEES-TT--HHHHHHHHHHHHT--EEEE-SSSEE-/-------------EEEEEEES--SS-TT---EEEESS--HHHHHHHTTSS--TTSTTHHHHTGGGGGSEEEEE------HHHHHHHHTTSS-------S--TT--EEETTEEE--SSPPPB--TTTS-B--BTTTTB----EEEE--EE--BTTBTTS-EE--EEEETTEEE-EEEEEE---SS--S-GGGGT--EEEE-TTS-PPPHHHHHHHHHHT-EEEEE-S-BSS---TTSHHHHHHHHHHHHIIIIIS-GGG-TTEEEEES-BSHHHHHHHHS---TT----GGGHHHHHSS-TTHHIIIIIHHHHHHHHHTTS--EEES-BSB-SSSTT-TTSSBEEE-TTTSTT---GGGHHHH--S-EEEE---BPPPGGG---TT-STT-HHHHHT--STTHHHHHHHHHHHHS-----SHHHHHHHHHHHHHHHHHHHHHHHHHTT---TTSGGGS----EEEES-S--SSS--BS-SB-TTSPBPHHHHHHHHHTSSS---------TT----TT---B-----------TTS------S---SS--TT-BEEEEEE-TTS-EEEEEEE--S-GGG---TTS----EEEEEEEE-TTS-EEEEEEEE-SS-BEEEEEPP-TTEEE-TTTT--BBTTB-EEEEEEES-TT--HHHHHHHHHHHHT--EEEE-SSSEE-

Solvent-accessible surface area (backbone atoms only — not comparable to full-atom values): 74443 Å² total; per-residue (Å²): 130,82,74,75,71,81,78,83,84,79,84,83,33,62,29,28,41,37,71,43,79,82,53,87,58,83,83,66,70,53,71,40,81,41,58,58,88,73,45,73,66,56,50,30,37,74,70,63,73,41,75,64,47,85,49,87,73,36,43,72,79,49,56,63,60,78,75,44,43,74,44,76,46,67,83,82,83,71,56,70,72,52,56,53,28,34,74,70,67,74,40,84,82,78,85,77,79,79,89,72,59,93,84,58,78,45,58,59,96,83,42,68,62,67,78,90,77,75,66,55,35,26,44,45,94,73,50,54,43,40,68,40,72,79,60,77,33,33,48,63,47,52,42,78,43,63,50,82,36,71,69,40,95,91,36,89,70,43,26,45,26,26,30,31,39,23,52,71,84,37,78,42,79,40,38,31,24,25,38,58,60,50,94,64,76,73,80,71,65,73,65,30,51,45,31,31,38,30,38,39,11,77,43,63,85,73,58,68,67,56,55,50,50,25,37,61,60,10,24,30,28,38,40,36,36,76,35,45,68,49,84,49,66,45,62,40,62,70,54,36,52,49,54,52,49,51,54,50,39,45,38,56,77,69,38,50,67,52,38,57,20,51,45,31,40,25,44,19,29,34,27,61,48,43,28,55,74,73,39,74,54,58,91,82,57,71,38,63,76,92,30,53,41,28,35,75,46,74,48,17,36,52,34,43,30,76,46,50,47,54,49,55,49,50,67,72,32,64,86,62,39,55,41,76,39,50,35,41,29,29,43,66,91,41,47,81,29,44,27,20,36,28,20,60,43,41,41,37,78,33,83,80,52,44,63,49,85,44,38,58,76,66,58,28,5,17,24,65,28,29,53,50,68,35,47,43,72,68,80,72,63,80,51,89,73,62,40,77,56,14,55,72,57,50,68,29,40,82,61,83,65,44,51,29,45,50,29,13,55,43,37,53,35,33,38,77,40,38,90,45,40,64,34,41,32,52,43,34,29,49,50,35,15,50,33,41,31,38,32,49,39,34,40,53,56,32,30,6,45,16,82,88,49,94,35,35,58,46,54,17,19,32,40,18,34,42,24,39,48,37,73,47,82,44,39,39,35,36,28,19,37,54,84,70,46,73,39,45,28,34,19,31,38,15,48,46,46,35,96,64,57,63,78,81,87,85,85,75,62,88,81,57,63,69,50,39,78,52,67,48,72,77,85,86,81,85,74,92,78,86,72,46,76,87,35,32,64,86,86,78,84,78,80,73,68,84,59,72,61,65,25,37,39,47,78,48,73,45,58,47,96,87,65,47,73,71,35,62,40,71,44,66,51,78,51,48,24,44,33,57,54,51,87,53,81,37,54,78,43,80,46,80,47,78,44,66,46,99,84,66,47,66,31,38,38,37,35,39,38,33,71,34,71,40,48,46,35,30,64,46,88,47,92,61,52,44,70,32,48,52,35,37,38,65,39,38,52,93,48,60,45,64,29,37,35,34,59,66,57,82,74,58,57,69,69,62,38,51,50,51,55,52,45,62,74,64,42,56,50,38,30,50,37,43,58,24,55,39,112,130,84,76,75,71,81,78,82,83,79,86,83,33,64,29,28,40,37,71,45,79,82,55,86,58,80,82,65,68,52,72,40,82,39,58,59,87,72,45,71,66,56,51,31,36,75,69,63,73,40,75,64,46,84,50,87,71,37,44,71,78,49,53,64,60,77,75,44,44,73,45,75,46,68,85,80,84,72,57,72,71,52,53,55,28,35,75,70,66,74,39,86,82,77,81,73,74,78,89,72,59,94,84,58,80,47,57,60,96,82,41,67,63,70,79,91,77,77,65,56,36,25,43,45,94,73,51,56,42,40,67,39,73,72,56,76,34,34,48,64,45,51,41,78,44,62,51,81,36,70,69,40,95,88,34,88,71,43,28,46,26,26,29,33,40,23,51,70,83,36,80,42,79,41,38,32,24,26,38,58,60,49,94,69,70,83,63,75,58,77,62,31,51,45,31,30,37,29,38,38,10,77,45,62,87,73,58,71,65,55,56,51,49,24,36,61,59,11,24,30,27,38,38,36,36,76,35,45,68,51,84,49,66,45,60,40,63,71,55,37,50,48,55,52,48,51,52,49,39,47,39,57,77,70,37,49,68,52,39,57,22,50,47,32,40,25,43,19,29,33,28,63,48,44,27,56,73,72,38,74,53,57,92,81,57,70,36,64,75,94,27,54,42,28,34,72,46,74,48,18,37,52,33,43,31,73,46,50,47,55,49,56,51,52,68,70,32,64,88,60,40,53,42,75,39,50,34,39,30,29,42,66,91,41,46,80,29,44,25,20,36,28,20,60,44,41,41,37,79,33,82,80,51,44,64,49,86,44,38,56,76,66,58,26,6,18,23,66,29,30,53,52,67,34,46,43,75,67,78,73,62,80,51,88,70,62,40,75,57,15,54,72,56,49,68,31,40,81,61,84,65,44,52,28,45,50,28,13,55,43,38,54,34,33,38,76,39,37,91,46,39,64,33,42,30,53,44,34,29,48,51,34,16,50,34,41,32,39,32,48,40,35,40,53,56,33,30,5,46,16,82,88,49,96,36,36,57,45,53,16,19,33,41,18,36,42,24,40,49,37,74,49,84,45,40,39,36,37,27,19,37,54,85,69,46,73,40,46,28,34,20,32,38,13,48,48,45,35,96,65,58,61,78,82,88,84,85,75,61,88,80,60,67,70,53,38,78,50,66,40,72,75,86,84,81,86,73,92,78,86,72,48,75,89,34,33,63,88,86,80,85,78,80,82,67,82,77,61,64,73,24,30,40,49,77,48,73,45,57,48,97,87,64,48,74,72,34,61,39,71,42,67,52,77,53,47,24,42,30,58,54,51,88,52,83,38,54,78,43,80,47,77,48,76,45,65,44,98,85,64,47,65,31,36,37,37,35,38,38,31,70,34,71,38,48,46,34,30,65,45,89,47,91,60,52,44,70,33,48,54,35,37,37,65,40,37,54,94,47,61,45,65,30,39,36,34,59,67,57,82,74,58,56,70,71,62,38,53,50,50,54,52,46,61,73,63,44,54,50,39,30,52,37,44,58,22,54,40,112

pLDDT: mean 79.63, std 15.39, range [24.48, 98.44]

Foldseek 3Di:
DPPPPDDDDDDPFWKFKDWPPCDPPDNPPPRDIGGPPDDPVRVCVVVVNAPDPPPDNRVVVCPCVVVIDMDIDDDDDDPPVVVVCVVVVNDDDADQDAQDDPPDWDDDVNRTPDPPDDDAAAFPLPDALDFDPNVRFGDKDKDWFWDFFDDDPVARQRGATFTFMDINNRTAFFEAAEDADAPDPDDDSVQQLGAEYEDALCHDDDDPVVLVNSSRNRHAYHYENNAEDDADLCLDVVVVVVSLVVLLCVCGVVVPLRRLRYAEYEHYECHQVNCVPPQVDDPPDDLPDLNVVCSVGSHNCLSCLPGVVVVSCCVRNPNVDRHYHSYPQDFDPGQQRQNTGAHAFEVPLDDVNDQLLCLLVRHHSEHAEDFDFFFDADVLQPDPVDDQPDPSQCVQEDDPPNVVSQVVNLVFFAQPDDDGRRLSRLSRLLSRLVSLLSNLLSLQLLCFCPPVDPSNDGGYRYHHYHRDEDHDQGGTRHQAYSLRWGGLNSLSSSQSSPQDHDDDDDDDDPPADQPAEDADADDDDDDDDDADHPRHDDPDDDDPVVPPHLFYKYKDFDADPVGHTPHIAIDGRPRLLSHAQLVPQFAKDWDWDWDADPVRFIKIKIKIATPAKFAQKAFADQPQKDKHSCGRGIHGHPDIDIIIIGGNPSPDDDPRVVVSVVCSVVRDMWTQSSNTIDD/DPPPPPDDDDDQFWKFKDWPDCPPPDPPPPRDIGGPPDDPVRVCVVVVNAPDPVPDNRVVVCPVVVVIDMDIDDDDDDPPVVVVCVVVVNDDDADQDAQDDPPDWDDDVHRTPDPPDDDAAAFPLPDALDFDPNVRFGDKDKDWFWDFFDDDPVARQRGGTFTFMDINNRTAFFEAAEDADAPDPDDPSVQLLGAEYEDALCHDDDDPVVLVVSSRNRHAYHYENNAEDDADLCLDVVVVVVSLVVLLCVCGVVVPLRRLRYAEYEHYECHQVNCVPPQVDDPPDDLPDLNVVCSVGSHNCLSCLPGVVCVSCCVRNPNVDRHYHSYPQDFDPGQQRQNTGAHAFEVPLDDVNDQLLCLLVRHHSEHAEDFDFFFDDDPLQPDPQDDQPDPSQCVQEDDPPVVVSQVVNLVFFAQPDDDGRRLRRLSRLLSRLVSLLSNLLSLQLLCFCPPVDPSNDGGYRYHHYHRDEDHDQGGTRHQAYSLRWGGLNSLSSSQSSPQDHDDDRDDDDPPQDQPQEDADADDDDDDDDDADHPRHDDPDDDDPPPDDRLQYKYKDFDADPVGHTPHIDIHGRPSLLSHAQLVPQFAKDWDWDWDADPVRFIKIKIKIATPAKFAQKAFADQPQKDKHSCGRGIHGHPDIDIIIIGGNPSPDDDPRVVVSVVCSVVRDMWTQSSNTIDD

Organism: NCBI:txid1051890

Nearest PDB structures (foldseek):
  2wbk-assembly1_A  TM=6.786E-01  e=2.672E-33  Bacteroides thetaiotaomicron VPI-5482
  2vl4-assembly1_A  TM=6.743E-01  e=4.199E-33  Bacteroides thetaiotaomicron VPI-5482
  2vot-assembly1_A  TM=6.850E-01  e=1.037E-32  Bacteroides thetaiotaomicron VPI-5482
  2vqt-assembly1_A  TM=6.807E-01  e=8.751E-33  Bacteroides thetaiotaomicron
  6ddu-assembly1_A  TM=7.636E-01  e=5.874E-29  Mus musculus